Protein AF-0000000085086795 (afdb_homodimer)

Radius of gyration: 28.53 Å; Cα contacts (8 Å, |Δi|>4): 2303; chains: 2; bounding box: 74×78×72 Å

InterPro domains:
  IPR007863 Peptidase M16, C-terminal [PF05193] (248-424)
  IPR011249 Metalloenzyme, LuxS/M16 peptidase-like [SSF63411] (57-263)
  IPR011249 Metalloenzyme, LuxS/M16 peptidase-like [SSF63411] (308-494)
  IPR011765 Peptidase M16, N-terminal [PF00675] (68-210)
  IPR050361 Mitochondrial Processing Peptidase/Ubiquinol-cytochrome c Reductase Complex [PTHR11851] (50-490)

Secondary structure (DSSP, 8-state):
----------------------------TTS-----------TT--EEEEE--SS--EEEEEE--SS-SEEEEEEEES-SGGG-TTS-TTHHHHHHHHTTS-BSSS--SHHHHHHHHHHTT-EEEEEE-SS-EEEEEEEEGGGHHHHHHHHHHHHHSB--SHHHHHHHHHHHHHHHHHHHH-S--HHHHHHHHHHHHHTTSGGGS-SSPPHHHHHTTTSHHHHHHHHHHHHHHHHHHTTSS--EEEEESS-HHHHHHHHHHHTHHHHS-TT----S-----PPP----EEEEE----EEEEETTEEEEEEEEEEEEE---TT-TTHHHHHHHHHHH-EEESGGGGSBT-STTSHHHHHHHHTGGGTEEEEEEEEEE-SS-EEEEEEEEE-GGGHHHHHHHHHHHHHHHHTT-S-HHHHHHHHHHHHHHHHHHTTSHHHHHHHHHHHHHHHSSPPPHHHHHHHHHT--HHHHHHHHHHHHHHS--EEEEES--SS--TTHHHHHHHHHHH---SSS--EEEETTEEEE-/----------------------------TTS-----------TT--EEEEE--SS--EEEEEE--SS-SEEEEEEEES-SGGG-TTS-TTHHHHHHHHTTS-BSSS--SHHHHHHHHHHTT-EEEEEE-SS-EEEEEEEEGGGHHHHHHHHHHHHHSB--SHHHHHHHHHHHHHHHHHHHH-S--HHHHHHHHHHHHTTTSGGGS-SSPPHHHHHTTTSHHHHHHHHHHHHHHHHHHTTSS--EEEEESS-HHHHHHHHHHHTHHHHS-TT----------PPP----EEEEE----EEEEETTEEEEEEEEEEEEE---TT-TTHHHHHHHHHHH-EEESGGGGSBT--TTSHHHHHHHHTGGGTEEEEEEEEEE-SS-EEEEEEEEE-GGGHHHHHHHHHHHHHHHHTT-S-HHHHHHHHHHHHHHHHHHTTSHHHHHHHHHHHHHHHSSPPPHHHHHHHHHT--HHHHHHHHHHHHHHS--EEEEES--SS--TTHHHHHHHHHHH---SSS--EEEETTEEEE-

Foldseek 3Di:
DAAPDDDPPPPDPPDDDDDDDDPPPDPDPDPPDPPLPQPPPPQQDWDWDWDDDPQGIAIEIEGAHNDDQKKKKKKKFQFALQLQLVFDFALLLLLQLLFCAAFDPDRRGSVSSVVLQVVFVKDWGWDHALTMIMTMMMGGNVCLLVVLLSNLRRQFTRDLDLVSLVSSLVVLLVRVVVNLQDLDGVVVQVLQLQCQFQPSHRSNGHNHDDPVLSVVCPDSVSSVVSSVSNLVSSLLTGRLDHMYMYMYNDDPVSNVVSCVVNVVSNVQGPSGRRDNDDNPDDAGDTDGGEAEDADAFNQNPDPNDRAGKKKKKKKFKADAPPDLLVLVLQLLQLQQAKDFPVVPPDPPRCCQHQHNLQCVVCVVVFWGIKHWDKDHHQRIIMTIMMTMGHQACRLVVLLVRLVVLVCLLVLVDDPVSSQVSLVVSLVVVVVQCVDSNSVRVQQSVCCVRVVGRDDPVVSNVSNNPDDSNSRNVRSCCGLAPTQMHMYMGYDHDDDCPCVSVQSSCCSHVVDGSDPWDWGDGDPDTDID/DADPDDDDDPPDPDDDDPDDDDPPPDPDPDPPDPPLVQPPPPQQDWDWDWDQDPQGIAIEIEGAHNDDQKKKKKKKFQFALQLQLVFDFALLLLLQLLFQAAFDPDRRGSVSSVVLQVVFVKDWGWDHALTMIMTMMMGGNVCLLVVLLSNLRRQFTRDLDLVSLVSSLVVLLVRVVVLLQDLDGVVVQVLQLQCQFQPSHRSNGHNHDDPVLSVVCPDSVSSVVSSVSNLVSSLLTGSLDHMYMYMYNDDPVSNVVSCVVNVVSNVQGPSGRRDNDDNPDDAGDTDHGEAEDADAFRQNPDPNDRAGKKKKKKKFKADAPPDLLVLVLQLLQLQQAKDFPVVPPDPPRCCQHQHNLQCVVCVVPFWGIKHWDKDHHQRIIMTIMMTMGHQACRLVVLLVRLVVLVCLLVLVDDPVSSQVSLVVSLVVVVVQCVDSNSVRVQQSVCCVRVVGRDDPVVSNVSNNPDDSNSRSVRSCCGLAPTQMHMYMGYDHDDDCPCVSVQSSCCSHVVDGSDPWDWGDGDPDTDID

Sequence (1056 aa):
MAMRRLFGVRGLSVFHRTGHQAALRDALAGFEQLNFTLKTPDPFNVEKRTLSSKATDVNLYSRSALHGNYCTIAIILAAGARHTVDIPNGVTHLDEKMAFGATLDSFRSRTQVREFLEMNGGICDCQTDQEATIFALSIKRDALKEGVQLLMETIFRPDVNLETLSDALQNVDNDLKYLKYELIRDKEILDLACQAGFRGNTIGLQRMMPEESVSKCTNAENIQIWGEHLLAHRKGSYLQSPPSYVGIGVTPDELENAVKNSIHVMENPTWGESTKEERKKYLSQWTGGFVHQNEEAVNSFSIGEEISESYFCMSWEAPSYNSKERATAHVLRALLGGGRSFESGGAGKGLTTILYRVLGSLVGQNFSAFKAFYREFEDSGIFGIYGMCQKENIKQGYQTCINVMKQLENGNFTEGQLVTAINQWTMSNMRHLEVKAQMMEDFAREALVYGHPQRPEEFYQEIAAVTKKDISTLAAKMINSSIPAISILGESSGDDSDLHQKVCMAQFNNQPLIGKQYVRIGDKVYEYMAMRRLFGVRGLSVFHRTGHQAALRDALAGFEQLNFTLKTPDPFNVEKRTLSSKATDVNLYSRSALHGNYCTIAIILAAGARHTVDIPNGVTHLDEKMAFGATLDSFRSRTQVREFLEMNGGICDCQTDQEATIFALSIKRDALKEGVQLLMETIFRPDVNLETLSDALQNVDNDLKYLKYELIRDKEILDLACQAGFRGNTIGLQRMMPEESVSKCTNAENIQIWGEHLLAHRKGSYLQSPPSYVGIGVTPDELENAVKNSIHVMENPTWGESTKEERKKYLSQWTGGFVHQNEEAVNSFSIGEEISESYFCMSWEAPSYNSKERATAHVLRALLGGGRSFESGGAGKGLTTILYRVLGSLVGQNFSAFKAFYREFEDSGIFGIYGMCQKENIKQGYQTCINVMKQLENGNFTEGQLVTAINQWTMSNMRHLEVKAQMMEDFAREALVYGHPQRPEEFYQEIAAVTKKDISTLAAKMINSSIPAISILGESSGDDSDLHQKVCMAQFNNQPLIGKQYVRIGDKVYEY

Organism: Oikopleura dioica (NCBI:txid34765)

pLDDT: mean 82.08, std 21.21, range [16.22, 98.44]

Structure (mmCIF, N/CA/C/O backbone):
data_AF-0000000085086795-model_v1
#
loop_
_entity.id
_entity.type
_entity.pdbx_description
1 polymer 'Uncharacterized protein'
#
loop_
_atom_site.group_PDB
_atom_site.id
_atom_site.type_symbol
_atom_site.label_atom_id
_atom_site.label_alt_id
_atom_site.label_comp_id
_atom_site.label_asym_id
_atom_site.label_entity_id
_atom_site.label_seq_id
_atom_site.pdbx_PDB_ins_code
_atom_site.Cartn_x
_atom_site.Cartn_y
_atom_site.Cartn_z
_atom_site.occupancy
_atom_site.B_iso_or_equiv
_atom_site.auth_seq_id
_atom_site.auth_comp_id
_atom_site.auth_asym_id
_atom_site.auth_atom_id
_atom_site.pdbx_PDB_model_num
ATOM 1 N N . MET A 1 1 ? 1.059 16.656 -3.75 1 16.78 1 MET A N 1
ATOM 2 C CA . MET A 1 1 ? 0.414 16.875 -2.459 1 16.78 1 MET A CA 1
ATOM 3 C C . MET A 1 1 ? -0.639 15.805 -2.186 1 16.78 1 MET A C 1
ATOM 5 O O . MET A 1 1 ? -1.396 15.906 -1.219 1 16.78 1 MET A O 1
ATOM 9 N N . ALA A 1 2 ? -0.798 14.992 -3.07 1 16.27 2 ALA A N 1
ATOM 10 C CA . ALA A 1 2 ? -1.736 14.266 -3.924 1 16.27 2 ALA A CA 1
ATOM 11 C C . ALA A 1 2 ? -2.229 12.992 -3.24 1 16.27 2 ALA A C 1
ATOM 13 O O . ALA A 1 2 ? -1.581 12.484 -2.322 1 16.27 2 ALA A O 1
ATOM 14 N N . MET A 1 3 ? -3.289 12.391 -3.76 1 16.56 3 MET A N 1
ATOM 15 C CA . MET A 1 3 ? -4.426 11.547 -3.398 1 16.56 3 MET A CA 1
ATOM 16 C C . MET A 1 3 ? -3.955 10.164 -2.949 1 16.56 3 MET A C 1
ATOM 18 O O . MET A 1 3 ? -3.414 9.398 -3.746 1 16.56 3 MET A O 1
ATOM 22 N N . ARG A 1 4 ? -3.641 10.086 -1.566 1 19.94 4 ARG A N 1
ATOM 23 C CA . ARG A 1 4 ? -3.275 9.078 -0.579 1 19.94 4 ARG A CA 1
ATOM 24 C C . ARG A 1 4 ? -4.262 7.914 -0.595 1 19.94 4 ARG A C 1
ATOM 26 O O . ARG A 1 4 ? -5.25 7.922 0.143 1 19.94 4 ARG A O 1
ATOM 33 N N . ARG A 1 5 ? -4.684 7.574 -1.833 1 18.34 5 ARG A N 1
ATOM 34 C CA . ARG A 1 5 ? -5.891 6.789 -2.068 1 18.34 5 ARG A CA 1
ATOM 35 C C . ARG A 1 5 ? -5.906 5.535 -1.2 1 18.34 5 ARG A C 1
ATOM 37 O O . ARG A 1 5 ? -4.852 5.051 -0.78 1 18.34 5 ARG A O 1
ATOM 44 N N . LEU A 1 6 ? -7.082 5.133 -0.782 1 18.72 6 LEU A N 1
ATOM 45 C CA . LEU A 1 6 ? -7.844 4.324 0.161 1 18.72 6 LEU A CA 1
ATOM 46 C C . LEU A 1 6 ? -7.457 2.852 0.052 1 18.72 6 LEU A C 1
ATOM 48 O O . LEU A 1 6 ? -7.359 2.154 1.063 1 18.72 6 LEU A O 1
ATOM 52 N N . PHE A 1 7 ? -7.539 2.395 -1.228 1 20.47 7 PHE A N 1
ATOM 53 C CA . PHE A 1 7 ? -8.039 1.026 -1.24 1 20.47 7 PHE A CA 1
ATOM 54 C C . PHE A 1 7 ? -6.957 0.044 -0.817 1 20.47 7 PHE A C 1
ATOM 56 O O . PHE A 1 7 ? -5.898 -0.026 -1.444 1 20.47 7 PHE A O 1
ATOM 63 N N . GLY A 1 8 ? -6.871 -0.221 0.502 1 22.81 8 GLY A N 1
ATOM 64 C CA . GLY A 1 8 ? -6.016 -1.004 1.381 1 22.81 8 GLY A CA 1
ATOM 65 C C . GLY A 1 8 ? -5.805 -2.426 0.895 1 22.81 8 GLY A C 1
ATOM 66 O O . GLY A 1 8 ? -4.922 -3.129 1.388 1 22.81 8 GLY A O 1
ATOM 67 N N . VAL A 1 9 ? -6.629 -3.133 0.132 1 19.42 9 VAL A N 1
ATOM 68 C CA . VAL A 1 9 ? -6.461 -4.523 0.541 1 19.42 9 VAL A CA 1
ATOM 69 C C . VAL A 1 9 ? -5.113 -5.047 0.05 1 19.42 9 VAL A C 1
ATOM 71 O O . VAL A 1 9 ? -4.863 -5.098 -1.156 1 19.42 9 VAL A O 1
ATOM 74 N N . ARG A 1 10 ? -4.043 -4.852 0.816 1 24.36 10 ARG A N 1
ATOM 75 C CA . ARG A 1 10 ? -2.664 -5.301 0.655 1 24.36 10 ARG A CA 1
ATOM 76 C C . ARG A 1 10 ? -2.598 -6.816 0.488 1 24.36 10 ARG A C 1
ATOM 78 O O . ARG A 1 10 ? -2.922 -7.562 1.414 1 24.36 10 ARG A O 1
ATOM 85 N N . GLY A 1 11 ? -2.943 -7.277 -0.699 1 21.34 11 GLY A N 1
ATOM 86 C CA . GLY A 1 11 ? -2.811 -8.727 -0.8 1 21.34 11 GLY A CA 1
ATOM 87 C C . GLY A 1 11 ? -1.394 -9.211 -0.564 1 21.34 11 GLY A C 1
ATOM 88 O O . GLY A 1 11 ? -0.441 -8.438 -0.666 1 21.34 11 GLY A O 1
ATOM 89 N N . LEU A 1 12 ? -1.214 -10.383 0.041 1 20.03 12 LEU A N 1
ATOM 90 C CA . LEU A 1 12 ? -0.124 -11.203 0.567 1 20.03 12 LEU A CA 1
ATOM 91 C C . LEU A 1 12 ? 0.926 -11.461 -0.507 1 20.03 12 LEU A C 1
ATOM 93 O O . LEU A 1 12 ? 0.637 -12.109 -1.519 1 20.03 12 LEU A O 1
ATOM 97 N N . SER A 1 13 ? 1.718 -10.531 -0.945 1 20.77 13 SER A N 1
ATOM 98 C CA . SER A 1 13 ? 2.676 -10.852 -1.998 1 20.77 13 SER A CA 1
ATOM 99 C C . SER A 1 13 ? 3.789 -11.75 -1.478 1 20.77 13 SER A C 1
ATOM 101 O O . SER A 1 13 ? 4.605 -11.328 -0.657 1 20.77 13 SER A O 1
ATOM 103 N N . VAL A 1 14 ? 3.605 -13.117 -1.169 1 21.59 14 VAL A N 1
ATOM 104 C CA . VAL A 1 14 ? 4.496 -14.055 -0.499 1 21.59 14 VAL A CA 1
ATOM 105 C C . VAL A 1 14 ? 5.629 -14.461 -1.442 1 21.59 14 VAL A C 1
ATOM 107 O O . VAL A 1 14 ? 5.406 -15.18 -2.418 1 21.59 14 VAL A O 1
ATOM 110 N N . PHE A 1 15 ? 6.387 -13.781 -2.104 1 19.27 15 PHE A N 1
ATOM 111 C CA . PHE A 1 15 ? 7.164 -14.633 -2.992 1 19.27 15 PHE A CA 1
ATOM 112 C C . PHE A 1 15 ? 8.094 -15.539 -2.195 1 19.27 15 PHE A C 1
ATOM 114 O O . PHE A 1 15 ? 8.422 -15.242 -1.042 1 19.27 15 PHE A O 1
ATOM 121 N N . HIS A 1 16 ? 8.906 -16.484 -2.938 1 19.11 16 HIS A N 1
ATOM 122 C CA . HIS A 1 16 ? 9.375 -17.859 -3.018 1 19.11 16 HIS A CA 1
ATOM 123 C C . HIS A 1 16 ? 10.781 -18 -2.439 1 19.11 16 HIS A C 1
ATOM 125 O O . HIS A 1 16 ? 11.695 -17.281 -2.84 1 19.11 16 HIS A O 1
ATOM 131 N N . ARG A 1 17 ? 10.93 -18.734 -1.188 1 20.3 17 ARG A N 1
ATOM 132 C CA . ARG A 1 17 ? 11.938 -19.156 -0.226 1 20.3 17 ARG A CA 1
ATOM 133 C C . ARG A 1 17 ? 12.844 -20.219 -0.822 1 20.3 17 ARG A C 1
ATOM 135 O O . ARG A 1 17 ? 12.375 -21.281 -1.233 1 20.3 17 ARG A O 1
ATOM 142 N N . THR A 1 18 ? 14.117 -19.828 -1.396 1 19.28 18 THR A N 1
ATOM 143 C CA . THR A 1 18 ? 15.062 -20.812 -1.893 1 19.28 18 THR A CA 1
ATOM 144 C C . THR A 1 18 ? 15.836 -21.453 -0.741 1 19.28 18 THR A C 1
ATOM 146 O O . THR A 1 18 ? 16.344 -20.75 0.133 1 19.28 18 THR A O 1
ATOM 149 N N . GLY A 1 19 ? 15.789 -22.766 -0.306 1 19.89 19 GLY A N 1
ATOM 150 C CA . GLY A 1 19 ? 16.078 -23.641 0.822 1 19.89 19 GLY A CA 1
ATOM 151 C C . GLY A 1 19 ? 17.531 -24.047 0.898 1 19.89 19 GLY A C 1
ATOM 152 O O . GLY A 1 19 ? 17.922 -24.828 1.777 1 19.89 19 GLY A O 1
ATOM 153 N N . HIS A 1 20 ? 18.703 -23.641 0.379 1 18.34 20 HIS A N 1
ATOM 154 C CA . HIS A 1 20 ? 19.719 -24.672 0.502 1 18.34 20 HIS A CA 1
ATOM 155 C C . HIS A 1 20 ? 20.344 -24.672 1.892 1 18.34 20 HIS A C 1
ATOM 157 O O . HIS A 1 20 ? 20.484 -23.625 2.516 1 18.34 20 HIS A O 1
ATOM 163 N N . GLN A 1 21 ? 20.656 -25.844 2.562 1 19.72 21 GLN A N 1
ATOM 164 C CA . GLN A 1 21 ? 21 -26.391 3.873 1 19.72 21 GLN A CA 1
ATOM 165 C C . GLN A 1 21 ? 22.469 -26.141 4.203 1 19.72 21 GLN A C 1
ATOM 167 O O . GLN A 1 21 ? 23.203 -27.047 4.594 1 19.72 21 GLN A O 1
ATOM 172 N N . ALA A 1 22 ? 23.359 -25.25 3.744 1 20.11 22 ALA A N 1
ATOM 173 C CA . ALA A 1 22 ? 24.75 -25.547 4.121 1 20.11 22 ALA A CA 1
ATOM 174 C C . ALA A 1 22 ? 24.984 -25.266 5.598 1 20.11 22 ALA A C 1
ATOM 176 O O . ALA A 1 22 ? 24.516 -24.25 6.121 1 20.11 22 ALA A O 1
ATOM 177 N N . ALA A 1 23 ? 25.391 -26.188 6.469 1 20.33 23 ALA A N 1
ATOM 178 C CA . ALA A 1 23 ? 25.688 -26.391 7.887 1 20.33 23 ALA A CA 1
ATOM 179 C C . ALA A 1 23 ? 26.828 -25.484 8.336 1 20.33 23 ALA A C 1
ATOM 181 O O . ALA A 1 23 ? 28 -25.828 8.188 1 20.33 23 ALA A O 1
ATOM 182 N N . LEU A 1 24 ? 27.031 -24.172 7.93 1 19.61 24 LEU A N 1
ATOM 183 C CA . LEU A 1 24 ? 28.312 -23.562 8.305 1 19.61 24 LEU A CA 1
ATOM 184 C C . LEU A 1 24 ? 28.375 -23.312 9.805 1 19.61 24 LEU A C 1
ATOM 186 O O . LEU A 1 24 ? 27.609 -22.5 10.336 1 19.61 24 LEU A O 1
ATOM 190 N N . ARG A 1 25 ? 28.938 -24.188 10.734 1 19.75 25 ARG A N 1
ATOM 191 C CA . ARG A 1 25 ? 29.141 -24.312 12.18 1 19.75 25 ARG A CA 1
ATOM 192 C C . ARG A 1 25 ? 29.969 -23.156 12.727 1 19.75 25 ARG A C 1
ATOM 194 O O . ARG A 1 25 ? 30.031 -22.953 13.938 1 19.75 25 ARG A O 1
ATOM 201 N N . ASP A 1 26 ? 30.984 -22.641 12.07 1 20.92 26 ASP A N 1
ATOM 202 C CA . ASP A 1 26 ? 31.969 -21.969 12.914 1 20.92 26 ASP A CA 1
ATOM 203 C C . ASP A 1 26 ? 31.438 -20.625 13.391 1 20.92 26 ASP A C 1
ATOM 205 O O . ASP A 1 26 ? 31.062 -19.781 12.586 1 20.92 26 ASP A O 1
ATOM 209 N N . ALA A 1 27 ? 30.953 -20.453 14.664 1 22.91 27 ALA A N 1
ATOM 210 C CA . ALA A 1 27 ? 30.406 -19.375 15.477 1 22.91 27 ALA A CA 1
ATOM 211 C C . ALA A 1 27 ? 31.328 -18.172 15.508 1 22.91 27 ALA A C 1
ATOM 213 O O . ALA A 1 27 ? 32.438 -18.234 16.062 1 22.91 27 ALA A O 1
ATOM 214 N N . LEU A 1 28 ? 31.516 -17.422 14.477 1 22.17 28 LEU A N 1
ATOM 215 C CA . LEU A 1 28 ? 32.375 -16.266 14.641 1 22.17 28 LEU A CA 1
ATOM 216 C C . LEU A 1 28 ? 31.953 -15.422 15.828 1 22.17 28 LEU A C 1
ATOM 218 O O . LEU A 1 28 ? 30.75 -15.172 16.016 1 22.17 28 LEU A O 1
ATOM 222 N N . ALA A 1 29 ? 32.75 -15.023 16.922 1 22.98 29 ALA A N 1
ATOM 223 C CA . ALA A 1 29 ? 32.812 -14.43 18.25 1 22.98 29 ALA A CA 1
ATOM 224 C C . ALA A 1 29 ? 32.062 -13.094 18.281 1 22.98 29 ALA A C 1
ATOM 226 O O . ALA A 1 29 ? 31.406 -12.766 19.266 1 22.98 29 ALA A O 1
ATOM 227 N N . GLY A 1 30 ? 32.406 -12.164 17.484 1 24.42 30 GLY A N 1
ATOM 228 C CA . GLY A 1 30 ? 32.219 -10.781 17.891 1 24.42 30 GLY A CA 1
ATOM 229 C C . GLY A 1 30 ? 30.766 -10.328 17.766 1 24.42 30 GLY A C 1
ATOM 230 O O . GLY A 1 30 ? 30.484 -9.133 17.797 1 24.42 30 GLY A O 1
ATOM 231 N N . PHE A 1 31 ? 29.953 -11.125 17.141 1 25.8 31 PHE A N 1
ATOM 232 C CA . PHE A 1 31 ? 28.625 -10.539 16.984 1 25.8 31 PHE A CA 1
ATOM 233 C C . PHE A 1 31 ? 27.906 -10.461 18.328 1 25.8 31 PHE A C 1
ATOM 235 O O . PHE A 1 31 ? 27.766 -11.477 19.016 1 25.8 31 PHE A O 1
ATOM 242 N N . GLU A 1 32 ? 28.125 -9.328 19 1 27.86 32 GLU A N 1
ATOM 243 C CA . GLU A 1 32 ? 27.406 -9.078 20.25 1 27.86 32 GLU A CA 1
ATOM 244 C C . GLU A 1 32 ? 26.031 -9.75 20.234 1 27.86 32 GLU A C 1
ATOM 246 O O . GLU A 1 32 ? 25.391 -9.836 19.188 1 27.86 32 GLU A O 1
ATOM 251 N N . GLN A 1 33 ? 25.875 -10.617 21.172 1 27.34 33 GLN A N 1
ATOM 252 C CA . GLN A 1 33 ? 24.672 -11.336 21.547 1 27.34 33 GLN A CA 1
ATOM 253 C C . GLN A 1 33 ? 23.453 -10.422 21.484 1 27.34 33 GLN A C 1
ATOM 255 O O . GLN A 1 33 ? 23.406 -9.383 22.141 1 27.34 33 GLN A O 1
ATOM 260 N N . LEU A 1 34 ? 22.859 -10.336 20.422 1 27.52 34 LEU A N 1
ATOM 261 C CA . LEU A 1 34 ? 21.547 -9.711 20.422 1 27.52 34 LEU A CA 1
ATOM 262 C C . LEU A 1 34 ? 20.734 -10.133 21.641 1 27.52 34 LEU A C 1
ATOM 264 O O . LEU A 1 34 ? 20.422 -11.312 21.812 1 27.52 34 LEU A O 1
ATOM 268 N N . ASN A 1 35 ? 21.109 -9.594 22.797 1 26.56 35 ASN A N 1
ATOM 269 C CA . ASN A 1 35 ? 20.406 -9.789 24.062 1 26.56 35 ASN A CA 1
ATOM 270 C C . ASN A 1 35 ? 18.906 -9.617 23.906 1 26.56 35 ASN A C 1
ATOM 272 O O . ASN A 1 35 ? 18.438 -8.523 23.594 1 26.56 35 ASN A O 1
ATOM 276 N N . PHE A 1 36 ? 18.266 -10.594 23.562 1 27.52 36 PHE A N 1
ATOM 277 C CA . PHE A 1 36 ? 16.812 -10.641 23.531 1 27.52 36 PHE A CA 1
ATOM 278 C C . PHE A 1 36 ? 16.234 -10.617 24.938 1 27.52 36 PHE A C 1
ATOM 280 O O . PHE A 1 36 ? 16.297 -11.617 25.656 1 27.52 36 PHE A O 1
ATOM 287 N N . THR A 1 37 ? 16.453 -9.68 25.766 1 28.39 37 THR A N 1
ATOM 288 C CA . THR A 1 37 ? 15.781 -9.633 27.047 1 28.39 37 THR A CA 1
ATOM 289 C C . THR A 1 37 ? 14.266 -9.719 26.859 1 28.39 37 THR A C 1
ATOM 291 O O . THR A 1 37 ? 13.664 -8.883 26.188 1 28.39 37 THR A O 1
ATOM 294 N N . LEU A 1 38 ? 13.562 -10.836 27.141 1 28.94 38 LEU A N 1
ATOM 295 C CA . LEU A 1 38 ? 12.234 -11.375 26.859 1 28.94 38 LEU A CA 1
ATOM 296 C C . LEU A 1 38 ? 11.195 -10.766 27.797 1 28.94 38 LEU A C 1
ATOM 298 O O . LEU A 1 38 ? 10.789 -11.391 28.781 1 28.94 38 LEU A O 1
ATOM 302 N N . LYS A 1 39 ? 11.25 -9.82 28.688 1 31.8 39 LYS A N 1
ATOM 303 C CA . LYS A 1 39 ? 10.031 -9.469 29.406 1 31.8 39 LYS A CA 1
ATOM 304 C C . LYS A 1 39 ? 8.945 -8.992 28.438 1 31.8 39 LYS A C 1
ATOM 306 O O . LYS A 1 39 ? 9.172 -8.086 27.641 1 31.8 39 LYS A O 1
ATOM 311 N N . THR A 1 40 ? 7.863 -9.766 28.172 1 37.75 40 THR A N 1
ATOM 312 C CA . THR A 1 40 ? 6.844 -9.422 27.188 1 37.75 40 THR A CA 1
ATOM 313 C C . THR A 1 40 ? 6.09 -8.164 27.609 1 37.75 40 THR A C 1
ATOM 315 O O . THR A 1 40 ? 5.316 -8.188 28.578 1 37.75 40 THR A O 1
ATOM 318 N N . PRO A 1 41 ? 6.496 -7.082 27.734 1 42.31 41 PRO A N 1
ATOM 319 C CA . PRO A 1 41 ? 5.754 -5.879 28.125 1 42.31 41 PRO A CA 1
ATOM 320 C C . PRO A 1 41 ? 4.426 -5.734 27.391 1 42.31 41 PRO A C 1
ATOM 322 O O . PRO A 1 41 ? 4.246 -6.32 26.312 1 42.31 41 PRO A O 1
ATOM 325 N N . ASP A 1 42 ? 3.395 -5.422 28.203 1 52.41 42 ASP A N 1
ATOM 326 C CA . ASP A 1 42 ? 2.145 -4.957 27.609 1 52.41 42 ASP A CA 1
ATOM 327 C C . ASP A 1 42 ? 2.402 -4.172 26.328 1 52.41 42 ASP A C 1
ATOM 329 O O . ASP A 1 42 ? 3.029 -3.111 26.359 1 52.41 42 ASP A O 1
ATOM 333 N N . PRO A 1 43 ? 2.211 -4.844 25.172 1 55.75 43 PRO A N 1
ATOM 334 C CA . PRO A 1 43 ? 2.648 -4.238 23.906 1 55.75 43 PRO A CA 1
ATOM 335 C C . PRO A 1 43 ? 2.041 -2.859 23.672 1 55.75 43 PRO A C 1
ATOM 337 O O . PRO A 1 43 ? 2.492 -2.123 22.797 1 55.75 43 PRO A O 1
ATOM 340 N N . PHE A 1 44 ? 1.032 -2.574 24.516 1 61.62 44 PHE A N 1
ATOM 341 C CA . PHE A 1 44 ? 0.423 -1.284 24.219 1 61.62 44 PHE A CA 1
ATOM 342 C C . PHE A 1 44 ? 0.692 -0.287 25.344 1 61.62 44 PHE A C 1
ATOM 344 O O . PHE A 1 44 ? 0.142 0.816 25.344 1 61.62 44 PHE A O 1
ATOM 351 N N . ASN A 1 45 ? 1.617 -0.683 26.188 1 73.75 45 ASN A N 1
ATOM 352 C CA . ASN A 1 45 ? 1.941 0.269 27.25 1 73.75 45 ASN A CA 1
ATOM 353 C C . ASN A 1 45 ? 2.854 1.382 26.734 1 73.75 45 ASN A C 1
ATOM 355 O O . ASN A 1 45 ? 3.961 1.116 26.266 1 73.75 45 ASN A O 1
ATOM 359 N N . VAL A 1 46 ? 2.275 2.59 26.703 1 83 46 VAL A N 1
ATOM 360 C CA . VAL A 1 46 ? 3.031 3.773 26.312 1 83 46 VAL A CA 1
ATOM 361 C C . VAL A 1 46 ? 3.424 4.574 27.547 1 83 46 VAL A C 1
ATOM 363 O O . VAL A 1 46 ? 2.582 4.859 28.406 1 83 46 VAL A O 1
ATOM 366 N N . GLU A 1 47 ? 4.691 4.82 27.75 1 88.81 47 GLU A N 1
ATOM 367 C CA . GLU A 1 47 ? 5.176 5.641 28.859 1 88.81 47 GLU A CA 1
ATOM 368 C C . GLU A 1 47 ? 5.363 7.094 28.422 1 88.81 47 GLU A C 1
ATOM 370 O O . GLU A 1 47 ? 5.918 7.363 27.359 1 88.81 47 GLU A O 1
ATOM 375 N N . LYS A 1 48 ? 4.859 7.973 29.266 1 91.94 48 LYS A N 1
ATOM 376 C CA . LYS A 1 48 ? 5 9.406 29.016 1 91.94 48 LYS A CA 1
ATOM 377 C C . LYS A 1 48 ? 6.035 10.023 29.953 1 91.94 48 LYS A C 1
ATOM 379 O O . LYS A 1 48 ? 6.066 9.711 31.141 1 91.94 48 LYS A O 1
ATOM 384 N N . ARG A 1 49 ? 6.879 10.867 29.359 1 93.75 49 ARG A N 1
ATOM 385 C CA . ARG A 1 49 ? 7.801 11.719 30.109 1 93.75 49 ARG A CA 1
ATOM 386 C C . ARG A 1 49 ? 7.789 13.148 29.562 1 93.75 49 ARG A C 1
ATOM 388 O O . ARG A 1 49 ? 7.414 13.375 28.406 1 93.75 49 ARG A O 1
ATOM 395 N N . THR A 1 50 ? 8.055 14.07 30.469 1 93.5 50 THR A N 1
ATOM 396 C CA . THR A 1 50 ? 8.148 15.461 30.047 1 93.5 50 THR A CA 1
ATOM 397 C C . THR A 1 50 ? 9.523 16.031 30.359 1 93.5 50 THR A C 1
ATOM 399 O O . THR A 1 50 ? 10.047 15.844 31.469 1 93.5 50 THR A O 1
ATOM 402 N N . LEU A 1 51 ? 10.07 16.641 29.344 1 93.81 51 LEU A N 1
ATOM 403 C CA . LEU A 1 51 ? 11.367 17.312 29.5 1 93.81 51 LEU A CA 1
ATOM 404 C C . LEU A 1 51 ? 11.219 18.812 29.344 1 93.81 51 LEU A C 1
ATOM 406 O O . LEU A 1 51 ? 10.477 19.281 28.469 1 93.81 51 LEU A O 1
ATOM 410 N N . SER A 1 52 ? 11.883 19.5 30.172 1 90.75 52 SER A N 1
ATOM 411 C CA . SER A 1 52 ? 11.852 20.953 30.062 1 90.75 52 SER A CA 1
ATOM 412 C C . SER A 1 52 ? 13.039 21.484 29.266 1 90.75 52 SER A C 1
ATOM 414 O O . SER A 1 52 ? 14.148 20.969 29.375 1 90.75 52 SER A O 1
ATOM 416 N N . SER A 1 53 ? 12.75 22.453 28.438 1 87.06 53 SER A N 1
ATOM 417 C CA . SER A 1 53 ? 13.789 23.141 27.688 1 87.06 53 SER A CA 1
ATOM 418 C C . SER A 1 53 ? 13.586 24.656 27.734 1 87.06 53 SER A C 1
ATOM 420 O O . SER A 1 53 ? 12.547 25.141 28.203 1 87.06 53 SER A O 1
ATOM 422 N N . LYS A 1 54 ? 14.609 25.438 27.234 1 84.44 54 LYS A N 1
ATOM 423 C CA . LYS A 1 54 ? 14.523 26.891 27.188 1 84.44 54 LYS A CA 1
ATOM 424 C C . LYS A 1 54 ? 13.43 27.344 26.219 1 84.44 54 LYS A C 1
ATOM 426 O O . LYS A 1 54 ? 12.82 28.391 26.422 1 84.44 54 LYS A O 1
ATOM 431 N N . ALA A 1 55 ? 13.219 26.641 25.25 1 83.38 55 ALA A N 1
ATOM 432 C CA . ALA A 1 55 ? 12.242 27.016 24.234 1 83.38 55 ALA A CA 1
ATOM 433 C C . ALA A 1 55 ? 10.828 26.641 24.672 1 83.38 55 ALA A C 1
ATOM 435 O O . ALA A 1 55 ? 9.922 27.484 24.672 1 83.38 55 ALA A O 1
ATOM 436 N N . THR A 1 56 ? 10.586 25.375 25.016 1 86.38 56 THR A N 1
ATOM 437 C CA . THR A 1 56 ? 9.305 24.844 25.453 1 86.38 56 THR A CA 1
ATOM 438 C C . THR A 1 56 ? 9.477 23.453 26.078 1 86.38 56 THR A C 1
ATOM 440 O O . THR A 1 56 ? 10.555 22.859 25.984 1 86.38 56 THR A O 1
ATOM 443 N N . ASP A 1 57 ? 8.453 23.078 26.781 1 91.44 57 ASP A N 1
ATOM 444 C CA . ASP A 1 57 ? 8.438 21.703 27.25 1 91.44 57 ASP A CA 1
ATOM 445 C C . ASP A 1 57 ? 8.312 20.734 26.062 1 91.44 57 ASP A C 1
ATOM 447 O O . ASP A 1 57 ? 7.824 21.109 25 1 91.44 57 ASP A O 1
ATOM 451 N N . VAL A 1 58 ? 8.844 19.578 26.297 1 93.62 58 VAL A N 1
ATOM 452 C CA . VAL A 1 58 ? 8.742 18.516 25.297 1 93.62 58 VAL A CA 1
ATOM 453 C C . VAL A 1 58 ? 8.109 17.266 25.922 1 93.62 58 VAL A C 1
ATOM 455 O O . VAL A 1 58 ? 8.477 16.875 27.031 1 93.62 58 VAL A O 1
ATOM 458 N N . ASN A 1 59 ? 7.105 16.75 25.266 1 95.06 59 ASN A N 1
ATOM 459 C CA . ASN A 1 59 ? 6.484 15.5 25.719 1 95.06 59 ASN A CA 1
ATOM 460 C C . ASN A 1 59 ? 7.074 14.297 24.984 1 95.06 59 ASN A C 1
ATOM 462 O O . ASN A 1 59 ? 7.172 14.289 23.766 1 95.06 59 ASN A O 1
ATOM 466 N N . LEU A 1 60 ? 7.465 13.25 25.781 1 96.12 60 LEU A N 1
ATOM 467 C CA . LEU A 1 60 ? 8.031 12.031 25.219 1 96.12 60 LEU A CA 1
ATOM 468 C C . LEU A 1 60 ? 7.098 10.844 25.438 1 96.12 60 LEU A C 1
ATOM 470 O O . LEU A 1 60 ? 6.625 10.625 26.562 1 96.12 60 LEU A O 1
ATOM 474 N N . TYR A 1 61 ? 6.797 10.203 24.422 1 94.44 61 TYR A N 1
ATOM 475 C CA . TYR A 1 61 ? 6.012 8.977 24.484 1 94.44 61 TYR A CA 1
ATOM 476 C C . TYR A 1 61 ? 6.785 7.805 23.891 1 94.44 61 TYR A C 1
ATOM 478 O O . TYR A 1 61 ? 7.23 7.863 22.75 1 94.44 61 TYR A O 1
ATOM 486 N N . SER A 1 62 ? 6.973 6.746 24.641 1 92.69 62 SER A N 1
ATOM 487 C CA . SER A 1 62 ? 7.758 5.613 24.156 1 92.69 62 SER A CA 1
ATOM 488 C C . SER A 1 62 ? 7.031 4.293 24.406 1 92.69 62 SER A C 1
ATOM 490 O O . SER A 1 62 ? 6.395 4.113 25.438 1 92.69 62 SER A O 1
ATOM 492 N N . ARG A 1 63 ? 7.117 3.525 23.406 1 88.44 63 ARG A N 1
ATOM 493 C CA . ARG A 1 63 ? 6.684 2.137 23.531 1 88.44 63 ARG A CA 1
ATOM 494 C C . ARG A 1 63 ? 7.816 1.178 23.172 1 88.44 63 ARG A C 1
ATOM 496 O O . ARG A 1 63 ? 8.328 1.208 22.062 1 88.44 63 ARG A O 1
ATOM 503 N N . SER A 1 64 ? 8.078 0.374 24.172 1 80.06 64 SER A N 1
ATOM 504 C CA . SER A 1 64 ? 9.156 -0.581 23.938 1 80.06 64 SER A CA 1
ATOM 505 C C . SER A 1 64 ? 8.672 -1.766 23.109 1 80.06 64 SER A C 1
ATOM 507 O O . SER A 1 64 ? 7.535 -2.215 23.266 1 80.06 64 SER A O 1
ATOM 509 N N . ALA A 1 65 ? 9.195 -1.8 21.812 1 64.81 65 ALA A N 1
ATOM 510 C CA . ALA A 1 65 ? 8.711 -2.85 20.922 1 64.81 65 ALA A CA 1
ATOM 511 C C . ALA A 1 65 ? 9.367 -4.188 21.234 1 64.81 65 ALA A C 1
ATOM 513 O O . ALA A 1 65 ? 10.477 -4.23 21.781 1 64.81 65 ALA A O 1
ATOM 514 N N . LEU A 1 66 ? 8.539 -5.289 20.938 1 58 66 LEU A N 1
ATOM 515 C CA . LEU A 1 66 ? 8.891 -6.668 21.266 1 58 66 LEU A CA 1
ATOM 516 C C . LEU A 1 66 ? 9.961 -7.195 20.312 1 58 66 LEU A C 1
ATOM 518 O O . LEU A 1 66 ? 10.812 -7.992 20.719 1 58 66 LEU A O 1
ATOM 522 N N . HIS A 1 67 ? 9.812 -6.691 19 1 63.31 67 HIS A N 1
ATOM 523 C CA . HIS A 1 67 ? 10.688 -7.406 18.078 1 63.31 67 HIS A CA 1
ATOM 524 C C . HIS A 1 67 ? 11.344 -6.445 17.094 1 63.31 67 HIS A C 1
ATOM 526 O O . HIS A 1 67 ? 10.836 -5.352 16.844 1 63.31 67 HIS A O 1
ATOM 532 N N . GLY A 1 68 ? 12.531 -6.75 16.812 1 68.25 68 GLY A N 1
ATOM 533 C CA . GLY A 1 68 ? 13.242 -6.102 15.734 1 68.25 68 GLY A CA 1
ATOM 534 C C . GLY A 1 68 ? 14.273 -5.098 16.219 1 68.25 68 GLY A C 1
ATOM 535 O O . GLY A 1 68 ? 14.188 -4.598 17.328 1 68.25 68 GLY A O 1
ATOM 536 N N . ASN A 1 69 ? 15.266 -4.941 15.414 1 80.31 69 ASN A N 1
ATOM 537 C CA . ASN A 1 69 ? 16.359 -4.031 15.734 1 80.31 69 ASN A CA 1
ATOM 538 C C . ASN A 1 69 ? 16.203 -2.691 15.023 1 80.31 69 ASN A C 1
ATOM 540 O O . ASN A 1 69 ? 17.172 -2.135 14.516 1 80.31 69 ASN A O 1
ATOM 544 N N . TYR A 1 70 ? 14.945 -2.268 14.844 1 88.25 70 TYR A N 1
ATOM 545 C CA . TYR A 1 70 ? 14.688 -0.938 14.297 1 88.25 70 TYR A CA 1
ATOM 546 C C . TYR A 1 70 ? 13.578 -0.238 15.07 1 88.25 70 TYR A C 1
ATOM 548 O O . TYR A 1 70 ? 12.836 -0.877 15.82 1 88.25 70 TYR A O 1
ATOM 556 N N . CYS A 1 71 ? 13.531 0.974 14.992 1 92.94 71 CYS A N 1
ATOM 557 C CA . CYS A 1 71 ? 12.523 1.775 15.672 1 92.94 71 CYS A CA 1
ATOM 558 C C . CYS A 1 71 ? 11.922 2.811 14.727 1 92.94 71 CYS A C 1
ATOM 560 O O . CYS A 1 71 ? 12.484 3.09 13.664 1 92.94 71 CYS A O 1
ATOM 562 N N . THR A 1 72 ? 10.773 3.234 15.016 1 94.25 72 THR A N 1
ATOM 563 C CA . THR A 1 72 ? 10.117 4.336 14.328 1 94.25 72 THR A CA 1
ATOM 564 C C . THR A 1 72 ? 9.844 5.492 15.289 1 94.25 72 THR A C 1
ATOM 566 O O . THR A 1 72 ? 9.195 5.309 16.328 1 94.25 72 THR A O 1
ATOM 569 N N . ILE A 1 73 ? 10.375 6.59 14.969 1 96.56 73 ILE A N 1
ATOM 570 C CA . ILE A 1 73 ? 10.234 7.766 15.82 1 96.56 73 ILE A CA 1
ATOM 571 C C . ILE A 1 73 ? 9.586 8.898 15.031 1 96.56 73 ILE A C 1
ATOM 573 O O . ILE A 1 73 ? 9.703 8.969 13.805 1 96.56 73 ILE A O 1
ATOM 577 N N . ALA A 1 74 ? 8.867 9.766 15.758 1 97.62 74 ALA A N 1
ATOM 578 C CA . ALA A 1 74 ? 8.234 10.906 15.102 1 97.62 74 ALA A CA 1
ATOM 579 C C . ALA A 1 74 ? 8.133 12.094 16.047 1 97.62 74 ALA A C 1
ATOM 581 O O . ALA A 1 74 ? 8.109 11.93 17.266 1 97.62 74 ALA A O 1
ATOM 582 N N . ILE A 1 75 ? 8.211 13.219 15.523 1 97.62 75 ILE A N 1
ATOM 583 C CA . ILE A 1 75 ? 7.852 14.461 16.203 1 97.62 75 ILE A CA 1
ATOM 584 C C . ILE A 1 75 ? 6.605 15.062 15.555 1 97.62 75 ILE A C 1
ATOM 586 O O . ILE A 1 75 ? 6.566 15.273 14.336 1 97.62 75 ILE A O 1
ATOM 590 N N . ILE A 1 76 ? 5.613 15.219 16.359 1 96.75 76 ILE A N 1
ATOM 591 C CA . ILE A 1 76 ? 4.375 15.797 15.859 1 96.75 76 ILE A CA 1
ATOM 592 C C . ILE A 1 76 ? 4.184 17.188 16.453 1 96.75 76 ILE A C 1
ATOM 594 O O . ILE A 1 76 ? 4.434 17.406 17.641 1 96.75 76 ILE A O 1
ATOM 598 N N . LEU A 1 77 ? 3.826 18.141 15.625 1 95.44 77 LEU A N 1
ATOM 599 C CA . LEU A 1 77 ? 3.598 19.531 15.984 1 95.44 77 LEU A CA 1
ATOM 600 C C . LEU A 1 77 ? 2.166 19.953 15.664 1 95.44 77 LEU A C 1
ATOM 602 O O . LEU A 1 77 ? 1.616 19.562 14.633 1 95.44 77 LEU A O 1
ATOM 606 N N . ALA A 1 78 ? 1.59 20.719 16.594 1 91.38 78 ALA A N 1
ATOM 607 C CA . ALA A 1 78 ? 0.279 21.297 16.312 1 91.38 78 ALA A CA 1
ATOM 608 C C . ALA A 1 78 ? 0.389 22.438 15.312 1 91.38 78 ALA A C 1
ATOM 610 O O . ALA A 1 78 ? 0.154 23.594 15.664 1 91.38 78 ALA A O 1
ATOM 611 N N . ALA A 1 79 ? 0.69 22.109 14.156 1 93.12 79 ALA A N 1
ATOM 612 C CA . ALA A 1 79 ? 0.903 23.062 13.07 1 93.12 79 ALA A CA 1
ATOM 613 C C . ALA A 1 79 ? 0.419 22.5 11.742 1 93.12 79 ALA A C 1
ATOM 615 O O . ALA A 1 79 ? 1.182 21.844 11.023 1 93.12 79 ALA A O 1
ATOM 616 N N . GLY A 1 80 ? -0.786 22.719 11.438 1 92.94 80 GLY A N 1
ATOM 617 C CA . GLY A 1 80 ? -1.39 22.297 10.188 1 92.94 80 GLY A CA 1
ATOM 618 C C . GLY A 1 80 ? -1.968 23.438 9.391 1 92.94 80 GLY A C 1
ATOM 619 O O . GLY A 1 80 ? -1.699 24.609 9.688 1 92.94 80 GLY A O 1
ATOM 620 N N . ALA A 1 81 ? -2.67 23.156 8.383 1 92.94 81 ALA A N 1
ATOM 621 C CA . ALA A 1 81 ? -3.211 24.172 7.484 1 92.94 81 ALA A CA 1
ATOM 622 C C . ALA A 1 81 ? -4.141 25.125 8.227 1 92.94 81 ALA A C 1
ATOM 624 O O . ALA A 1 81 ? -4.215 26.312 7.895 1 92.94 81 ALA A O 1
ATOM 625 N N . ARG A 1 82 ? -4.809 24.625 9.242 1 91.94 82 ARG A N 1
ATOM 626 C CA . ARG A 1 82 ? -5.754 25.469 9.961 1 91.94 82 ARG A CA 1
ATOM 627 C C . ARG A 1 82 ? -5.035 26.609 10.68 1 91.94 82 ARG A C 1
ATOM 629 O O . ARG A 1 82 ? -5.664 27.594 11.078 1 91.94 82 ARG A O 1
ATOM 636 N N . HIS A 1 83 ? -3.727 26.531 10.836 1 90.38 83 HIS A N 1
ATOM 637 C CA . HIS A 1 83 ? -2.953 27.531 11.57 1 90.38 83 HIS A CA 1
ATOM 638 C C . HIS A 1 83 ? -2.354 28.562 10.633 1 90.38 83 HIS A C 1
ATOM 640 O O . HIS A 1 83 ? -1.526 29.375 11.047 1 90.38 83 HIS A O 1
ATOM 646 N N . THR A 1 84 ? -2.779 28.547 9.367 1 90.19 84 THR A N 1
ATOM 647 C CA . THR A 1 84 ? -2.195 29.453 8.375 1 90.19 84 THR A CA 1
ATOM 648 C C . THR A 1 84 ? -3.166 30.578 8.031 1 90.19 84 THR A C 1
ATOM 650 O O . THR A 1 84 ? -3.211 31.047 6.891 1 90.19 84 THR A O 1
ATOM 653 N N . VAL A 1 85 ? -3.941 31.047 8.883 1 83.19 85 VAL A N 1
ATOM 654 C CA . VAL A 1 85 ? -4.996 32.031 8.656 1 83.19 85 VAL A CA 1
ATOM 655 C C . VAL A 1 85 ? -4.402 33.312 8.055 1 83.19 85 VAL A C 1
ATOM 657 O O . VAL A 1 85 ? -4.977 33.875 7.133 1 83.19 85 VAL A O 1
ATOM 660 N N . ASP A 1 86 ? -3.291 33.75 8.438 1 83.5 86 ASP A N 1
ATOM 661 C CA . ASP A 1 86 ? -2.715 35 7.957 1 83.5 86 ASP A CA 1
ATOM 662 C C . ASP A 1 86 ? -1.578 34.75 6.969 1 83.5 86 ASP A C 1
ATOM 664 O O . ASP A 1 86 ? -0.747 35.625 6.727 1 83.5 86 ASP A O 1
ATOM 668 N N . ILE A 1 87 ? -1.552 33.562 6.473 1 89.81 87 ILE A N 1
ATOM 669 C CA . ILE A 1 87 ? -0.507 33.094 5.559 1 89.81 87 ILE A CA 1
ATOM 670 C C . ILE A 1 87 ? -1.142 32.5 4.312 1 89.81 87 ILE A C 1
ATOM 672 O O . ILE A 1 87 ? -2.232 31.922 4.379 1 89.81 87 ILE A O 1
ATOM 676 N N . PRO A 1 88 ? -0.52 32.688 3.164 1 91 88 PRO A N 1
ATOM 677 C CA . PRO A 1 88 ? -1.114 32.156 1.941 1 91 88 PRO A CA 1
ATOM 678 C C . PRO A 1 88 ? -1.339 30.641 2.018 1 91 88 PRO A C 1
ATOM 680 O O . PRO A 1 88 ? -0.531 29.922 2.611 1 91 88 PRO A O 1
ATOM 683 N N . ASN A 1 89 ? -2.41 30.25 1.333 1 90.12 89 ASN A N 1
ATOM 684 C CA . ASN A 1 89 ? -2.715 28.828 1.236 1 90.12 89 ASN A CA 1
ATOM 685 C C . ASN A 1 89 ? -1.567 28.047 0.593 1 90.12 89 ASN A C 1
ATOM 687 O O . ASN A 1 89 ? -0.929 28.531 -0.341 1 90.12 89 ASN A O 1
ATOM 691 N N . GLY A 1 90 ? -1.344 26.859 1.146 1 93.25 90 GLY A N 1
ATOM 692 C CA . GLY A 1 90 ? -0.389 25.969 0.5 1 93.25 90 GLY A CA 1
ATOM 693 C C . GLY A 1 90 ? 0.979 25.984 1.155 1 93.25 90 GLY A C 1
ATOM 694 O O . GLY A 1 90 ? 1.858 25.203 0.791 1 93.25 90 GLY A O 1
ATOM 695 N N . VAL A 1 91 ? 1.195 26.844 2.143 1 95.75 91 VAL A N 1
ATOM 696 C CA . VAL A 1 91 ? 2.496 26.938 2.797 1 95.75 91 VAL A CA 1
ATOM 697 C C . VAL A 1 91 ? 2.832 25.609 3.471 1 95.75 91 VAL A C 1
ATOM 699 O O . VAL A 1 91 ? 3.998 25.219 3.525 1 95.75 91 VAL A O 1
ATOM 702 N N . THR A 1 92 ? 1.823 24.906 3.965 1 95.25 92 THR A N 1
ATOM 703 C CA . THR A 1 92 ? 2.049 23.625 4.617 1 95.25 92 THR A CA 1
ATOM 704 C C . THR A 1 92 ? 2.553 22.594 3.611 1 95.25 92 THR A C 1
ATOM 706 O O . THR A 1 92 ? 3.34 21.719 3.961 1 95.25 92 THR A O 1
ATOM 709 N N . HIS A 1 93 ? 2.057 22.688 2.375 1 95.25 93 HIS A N 1
ATOM 710 C CA . HIS A 1 93 ? 2.568 21.844 1.306 1 95.25 93 HIS A CA 1
ATOM 711 C C . HIS A 1 93 ? 4.062 22.062 1.092 1 95.25 93 HIS A C 1
ATOM 713 O O . HIS A 1 93 ? 4.828 21.109 0.973 1 95.25 93 HIS A O 1
ATOM 719 N N . LEU A 1 94 ? 4.449 23.312 1.039 1 96.06 94 LEU A N 1
ATOM 720 C CA . LEU A 1 94 ? 5.859 23.656 0.901 1 96.06 94 LEU A CA 1
ATOM 721 C C . LEU A 1 94 ? 6.664 23.156 2.092 1 96.06 94 LEU A C 1
ATOM 723 O O . LEU A 1 94 ? 7.777 22.656 1.925 1 96.06 94 LEU A O 1
ATOM 727 N N . ASP A 1 95 ? 6.066 23.328 3.229 1 95.56 95 ASP A N 1
ATOM 728 C CA . ASP A 1 95 ? 6.707 22.875 4.457 1 95.56 95 ASP A CA 1
ATOM 729 C C . ASP A 1 95 ? 6.996 21.375 4.398 1 95.56 95 ASP A C 1
ATOM 731 O O . ASP A 1 95 ? 8.078 20.922 4.789 1 95.56 95 ASP A O 1
ATOM 735 N N . GLU A 1 96 ? 6.109 20.625 3.945 1 94.88 96 GLU A N 1
ATOM 736 C CA . GLU A 1 96 ? 6.266 19.188 3.779 1 94.88 96 GLU A CA 1
ATOM 737 C C . GLU A 1 96 ? 7.422 18.859 2.84 1 94.88 96 GLU A C 1
ATOM 739 O O . GLU A 1 96 ? 8.211 17.953 3.113 1 94.88 96 GLU A O 1
ATOM 744 N N . LYS A 1 97 ? 7.523 19.641 1.763 1 93.69 97 LYS A N 1
ATOM 745 C CA . LYS A 1 97 ? 8.531 19.359 0.748 1 93.69 97 LYS A CA 1
ATOM 746 C C . LYS A 1 97 ? 9.906 19.875 1.173 1 93.69 97 LYS A C 1
ATOM 748 O O . LYS A 1 97 ? 10.922 19.469 0.605 1 93.69 97 LYS A O 1
ATOM 753 N N . MET A 1 98 ? 9.945 20.75 2.174 1 95.06 98 MET A N 1
ATOM 754 C CA . MET A 1 98 ? 11.203 21.234 2.732 1 95.06 98 MET A CA 1
ATOM 755 C C . MET A 1 98 ? 11.797 20.203 3.699 1 95.06 98 MET A C 1
ATOM 757 O O . MET A 1 98 ? 12.992 20.25 4.008 1 95.06 98 MET A O 1
ATOM 761 N N . ALA A 1 99 ? 10.984 19.281 4.102 1 95.38 99 ALA A N 1
ATOM 762 C CA . ALA A 1 99 ? 11.398 18.328 5.125 1 95.38 99 ALA A CA 1
ATOM 763 C C . ALA A 1 99 ? 12.531 17.453 4.625 1 95.38 99 ALA A C 1
ATOM 765 O O . ALA A 1 99 ? 12.547 17.047 3.459 1 95.38 99 ALA A O 1
ATOM 766 N N . PHE A 1 100 ? 13.531 17.219 5.523 1 94.44 100 PHE A N 1
ATOM 767 C CA . PHE A 1 100 ? 14.656 16.312 5.312 1 94.44 100 PHE A CA 1
ATOM 768 C C . PHE A 1 100 ? 15.523 16.797 4.156 1 94.44 100 PHE A C 1
ATOM 770 O O . PHE A 1 100 ? 16.016 15.992 3.363 1 94.44 100 PHE A O 1
ATOM 777 N N . GLY A 1 101 ? 15.508 18.078 3.957 1 92.25 101 GLY A N 1
ATOM 778 C CA . GLY A 1 101 ? 16.5 18.719 3.117 1 92.25 101 GLY A CA 1
ATOM 779 C C . GLY A 1 101 ? 17.781 19.047 3.855 1 92.25 101 GLY A C 1
ATOM 780 O O . GLY A 1 101 ? 18.125 18.391 4.848 1 92.25 101 GLY A O 1
ATOM 781 N N . ALA A 1 102 ? 18.469 20.016 3.316 1 94.88 102 ALA A N 1
ATOM 782 C CA . ALA A 1 102 ? 19.703 20.469 3.965 1 94.88 102 ALA A CA 1
ATOM 783 C C . ALA A 1 102 ? 19.391 21.219 5.262 1 94.88 102 ALA A C 1
ATOM 785 O O . ALA A 1 102 ? 18.422 21.969 5.336 1 94.88 102 ALA A O 1
ATOM 786 N N . THR A 1 103 ? 20.172 21.016 6.266 1 96.75 103 THR A N 1
ATOM 787 C CA . THR A 1 103 ? 20.047 21.719 7.539 1 96.75 103 THR A CA 1
ATOM 788 C C . THR A 1 103 ? 21.266 22.625 7.777 1 96.75 103 THR A C 1
ATOM 790 O O . THR A 1 103 ? 22.234 22.578 7.02 1 96.75 103 THR A O 1
ATOM 793 N N . LEU A 1 104 ? 21.281 23.391 8.781 1 96.19 104 LEU A N 1
ATOM 794 C CA . LEU A 1 104 ? 22.328 24.359 9.047 1 96.19 104 LEU A CA 1
ATOM 795 C C . LEU A 1 104 ? 23.453 23.75 9.867 1 96.19 104 LEU A C 1
ATOM 797 O O . LEU A 1 104 ? 24.547 24.312 9.938 1 96.19 104 LEU A O 1
ATOM 801 N N . ASP A 1 105 ? 23.234 22.578 10.43 1 95.38 105 ASP A N 1
ATOM 802 C CA . ASP A 1 105 ? 24.188 22.047 11.391 1 95.38 105 ASP A CA 1
ATOM 803 C C . ASP A 1 105 ? 24.875 20.797 10.852 1 95.38 105 ASP A C 1
ATOM 805 O O . ASP A 1 105 ? 25.734 20.875 9.977 1 95.38 105 ASP A O 1
ATOM 809 N N . SER A 1 106 ? 24.422 19.562 11.195 1 94.56 106 SER A N 1
ATOM 810 C CA . SER A 1 106 ? 25.141 18.328 10.953 1 94.56 106 SER A CA 1
ATOM 811 C C . SER A 1 106 ? 24.875 17.797 9.547 1 94.56 106 SER A C 1
ATOM 813 O O . SER A 1 106 ? 25.703 17.078 8.977 1 94.56 106 SER A O 1
ATOM 815 N N . PHE A 1 107 ? 23.734 18.062 9.039 1 95.5 107 PHE A N 1
ATOM 816 C CA . PHE A 1 107 ? 23.344 17.547 7.734 1 95.5 107 PHE A CA 1
ATOM 817 C C . PHE A 1 107 ? 23.203 18.672 6.723 1 95.5 107 PHE A C 1
ATOM 819 O O . PHE A 1 107 ? 22.094 19.016 6.305 1 95.5 107 PHE A O 1
ATOM 826 N N . ARG A 1 108 ? 24.281 19.109 6.137 1 94.88 108 ARG A N 1
ATOM 827 C CA . ARG A 1 108 ? 24.359 20.375 5.438 1 94.88 108 ARG A CA 1
ATOM 828 C C . ARG A 1 108 ? 23.922 20.234 3.982 1 94.88 108 ARG A C 1
ATOM 830 O O . ARG A 1 108 ? 23.875 21.234 3.244 1 94.88 108 ARG A O 1
ATOM 837 N N . SER A 1 109 ? 23.656 19.047 3.549 1 90.19 109 SER A N 1
ATOM 838 C CA . SER A 1 109 ? 23.141 18.828 2.199 1 90.19 109 SER A CA 1
ATOM 839 C C . SER A 1 109 ? 22.125 17.703 2.168 1 90.19 109 SER A C 1
ATOM 841 O O . SER A 1 109 ? 22.109 16.844 3.053 1 90.19 109 SER A O 1
ATOM 843 N N . ARG A 1 110 ? 21.328 17.766 1.157 1 85.94 110 ARG A N 1
ATOM 844 C CA . ARG A 1 110 ? 20.359 16.672 0.953 1 85.94 110 ARG A CA 1
ATOM 845 C C . ARG A 1 110 ? 21.078 15.344 0.781 1 85.94 110 ARG A C 1
ATOM 847 O O . ARG A 1 110 ? 20.578 14.305 1.218 1 85.94 110 ARG A O 1
ATOM 854 N N . THR A 1 111 ? 22.188 15.375 0.19 1 83.75 111 THR A N 1
ATOM 855 C CA . THR A 1 111 ? 22.984 14.172 -0.033 1 83.75 111 THR A CA 1
ATOM 856 C C . THR A 1 111 ? 23.422 13.562 1.293 1 83.75 111 THR A C 1
ATOM 858 O O . THR A 1 111 ? 23.391 12.344 1.463 1 83.75 111 THR A O 1
ATOM 861 N N . GLN A 1 112 ? 23.812 14.383 2.205 1 89.38 112 GLN A N 1
ATOM 862 C CA . GLN A 1 112 ? 24.234 13.898 3.514 1 89.38 112 GLN A CA 1
ATOM 863 C C . GLN A 1 112 ? 23.078 13.242 4.262 1 89.38 112 GLN A C 1
ATOM 865 O O . GLN A 1 112 ? 23.266 12.227 4.93 1 89.38 112 GLN A O 1
ATOM 870 N N . VAL A 1 113 ? 21.922 13.852 4.16 1 91.56 113 VAL A N 1
ATOM 871 C CA . VAL A 1 113 ? 20.734 13.297 4.793 1 91.56 113 VAL A CA 1
ATOM 872 C C . VAL A 1 113 ? 20.438 11.914 4.215 1 91.56 113 VAL A C 1
ATOM 874 O O . VAL A 1 113 ? 20.234 10.953 4.961 1 91.56 113 VAL A O 1
ATOM 877 N N . ARG A 1 114 ? 20.469 11.82 2.971 1 85.81 114 ARG A N 1
ATOM 878 C CA . ARG A 1 114 ? 20.156 10.57 2.283 1 85.81 114 ARG A CA 1
ATOM 879 C C . ARG A 1 114 ? 21.188 9.492 2.623 1 85.81 114 ARG A C 1
ATOM 881 O O . ARG A 1 114 ? 20.844 8.328 2.82 1 85.81 114 ARG A O 1
ATOM 888 N N . GLU A 1 115 ? 22.438 9.875 2.592 1 85.19 115 GLU A N 1
ATOM 889 C CA . GLU A 1 115 ? 23.5 8.938 2.943 1 85.19 115 GLU A CA 1
ATOM 890 C C . GLU A 1 115 ? 23.312 8.398 4.355 1 85.19 115 GLU A C 1
ATOM 892 O O . GLU A 1 115 ? 23.484 7.199 4.598 1 85.19 115 GLU A O 1
ATOM 897 N N . PHE A 1 116 ? 23 9.258 5.262 1 91.38 116 PHE A N 1
ATOM 898 C CA . PHE A 1 116 ? 22.75 8.836 6.637 1 91.38 116 PHE A CA 1
ATOM 899 C C . PHE A 1 116 ? 21.609 7.844 6.703 1 91.38 116 PHE A C 1
ATOM 901 O O . PHE A 1 116 ? 21.703 6.812 7.375 1 91.38 116 PHE A O 1
ATOM 908 N N . LEU A 1 117 ? 20.5 8.164 5.98 1 90.75 117 LEU A N 1
ATOM 909 C CA . LEU A 1 117 ? 19.312 7.305 5.984 1 90.75 117 LEU A CA 1
ATOM 910 C C . LEU A 1 117 ? 19.641 5.949 5.367 1 90.75 117 LEU A C 1
ATOM 912 O O . LEU A 1 117 ? 19.312 4.91 5.945 1 90.75 117 LEU A O 1
ATOM 916 N N . GLU A 1 118 ? 20.266 5.973 4.273 1 85.25 118 GLU A N 1
ATOM 917 C CA . GLU A 1 118 ? 20.578 4.727 3.574 1 85.25 118 GLU A CA 1
ATOM 918 C C . GLU A 1 118 ? 21.516 3.852 4.398 1 85.25 118 GLU A C 1
ATOM 920 O O . GLU A 1 118 ? 21.328 2.637 4.477 1 85.25 118 GLU A O 1
ATOM 925 N N . MET A 1 119 ? 22.516 4.449 4.988 1 87.06 119 MET A N 1
ATOM 926 C CA . MET A 1 119 ? 23.5 3.719 5.773 1 87.06 119 MET A CA 1
ATOM 927 C C . MET A 1 119 ? 22.844 3.027 6.969 1 87.06 119 MET A C 1
ATOM 929 O O . MET A 1 119 ? 23.328 1.991 7.43 1 87.06 119 MET A O 1
ATOM 933 N N . ASN A 1 120 ? 21.812 3.564 7.352 1 90.81 120 ASN A N 1
ATOM 934 C CA . ASN A 1 120 ? 21.188 3.025 8.555 1 90.81 120 ASN A CA 1
ATOM 935 C C . ASN A 1 120 ? 19.828 2.398 8.242 1 90.81 120 ASN A C 1
ATOM 937 O O . ASN A 1 120 ? 19.016 2.195 9.148 1 90.81 120 ASN A O 1
ATOM 941 N N . GLY A 1 121 ? 19.547 2.146 6.98 1 86.81 121 GLY A N 1
ATOM 942 C CA . GLY A 1 121 ? 18.297 1.541 6.582 1 86.81 121 GLY A CA 1
ATOM 943 C C . GLY A 1 121 ? 17.078 2.391 6.93 1 86.81 121 GLY A C 1
ATOM 944 O O . GLY A 1 121 ? 16.031 1.863 7.285 1 86.81 121 GLY A O 1
ATOM 945 N N . GLY A 1 122 ? 17.312 3.648 6.887 1 90.06 122 GLY A N 1
ATOM 946 C CA . GLY A 1 122 ? 16.281 4.57 7.352 1 90.06 122 GLY A CA 1
ATOM 947 C C . GLY A 1 122 ? 15.297 4.961 6.27 1 90.06 122 GLY A C 1
ATOM 948 O O . GLY A 1 122 ? 15.656 5.02 5.09 1 90.06 122 GLY A O 1
ATOM 949 N N . ILE A 1 123 ? 14.055 5.117 6.625 1 89.19 123 ILE A N 1
ATOM 950 C CA . ILE A 1 123 ? 13.016 5.723 5.805 1 89.19 123 ILE A CA 1
ATOM 951 C C . ILE A 1 123 ? 12.414 6.918 6.539 1 89.19 123 ILE A C 1
ATOM 953 O O . ILE A 1 123 ? 12.203 6.867 7.754 1 89.19 123 ILE A O 1
ATOM 957 N N . CYS A 1 124 ? 12.25 7.957 5.836 1 93 124 CYS A N 1
ATOM 958 C CA . CYS A 1 124 ? 11.695 9.156 6.461 1 93 124 CYS A CA 1
ATOM 959 C C . CYS A 1 124 ? 10.469 9.648 5.703 1 93 124 CYS A C 1
ATOM 961 O O . CYS A 1 124 ? 10.266 9.289 4.543 1 93 124 CYS A O 1
ATOM 963 N N . ASP A 1 125 ? 9.672 10.367 6.48 1 91.56 125 ASP A N 1
ATOM 964 C CA . ASP A 1 125 ? 8.484 10.961 5.871 1 91.56 125 ASP A CA 1
ATOM 965 C C . ASP A 1 125 ? 8.016 12.18 6.664 1 91.56 125 ASP A C 1
ATOM 967 O O . ASP A 1 125 ? 8.336 12.32 7.848 1 91.56 125 ASP A O 1
ATOM 971 N N . CYS A 1 126 ? 7.434 13.055 5.918 1 95.44 126 CYS A N 1
ATOM 972 C CA . CYS A 1 126 ? 6.758 14.195 6.52 1 95.44 126 CYS A CA 1
ATOM 973 C C . CYS A 1 126 ? 5.348 14.359 5.961 1 95.44 126 CYS A C 1
ATOM 975 O O . CYS A 1 126 ? 5.152 14.328 4.746 1 95.44 126 CYS A O 1
ATOM 977 N N . GLN A 1 127 ? 4.469 14.492 6.887 1 92.88 127 GLN A N 1
ATOM 978 C CA . GLN A 1 127 ? 3.078 14.656 6.484 1 92.88 127 GLN A CA 1
ATOM 979 C C . GLN A 1 127 ? 2.426 15.82 7.219 1 92.88 127 GLN A C 1
ATOM 981 O O . GLN A 1 127 ? 2.648 16.016 8.414 1 92.88 127 GLN A O 1
ATOM 986 N N . THR A 1 128 ? 1.671 16.562 6.426 1 93.44 128 THR A N 1
ATOM 987 C CA . THR A 1 128 ? 0.887 17.641 7.008 1 93.44 128 THR A CA 1
ATOM 988 C C . THR A 1 128 ? -0.605 17.406 6.793 1 93.44 128 THR A C 1
ATOM 990 O O . THR A 1 128 ? -1.009 16.844 5.773 1 93.44 128 THR A O 1
ATOM 993 N N . ASP A 1 129 ? -1.384 17.703 7.746 1 91.44 129 ASP A N 1
ATOM 994 C CA . ASP A 1 129 ? -2.836 17.703 7.602 1 91.44 129 ASP A CA 1
ATOM 995 C C . ASP A 1 129 ? -3.434 19 8.133 1 91.44 129 ASP A C 1
ATOM 997 O O . ASP A 1 129 ? -2.742 20.016 8.219 1 91.44 129 ASP A O 1
ATOM 1001 N N . GLN A 1 130 ? -4.68 19.078 8.398 1 92.19 130 GLN A N 1
ATOM 1002 C CA . GLN A 1 130 ? -5.336 20.312 8.828 1 92.19 130 GLN A CA 1
ATOM 1003 C C . GLN A 1 130 ? -4.871 20.734 10.219 1 92.19 130 GLN A C 1
ATOM 1005 O O . GLN A 1 130 ? -4.82 21.922 10.531 1 92.19 130 GLN A O 1
ATOM 1010 N N . GLU A 1 131 ? -4.391 19.766 11 1 91.06 131 GLU A N 1
ATOM 1011 C CA . GLU A 1 131 ? -4.176 20.094 12.414 1 91.06 131 GLU A CA 1
ATOM 1012 C C . GLU A 1 131 ? -2.697 20 12.773 1 91.06 131 GLU A C 1
ATOM 1014 O O . GLU A 1 131 ? -2.242 20.672 13.711 1 91.06 131 GLU A O 1
ATOM 1019 N N . ALA A 1 132 ? -1.99 19.188 12.016 1 94.06 132 ALA A N 1
ATOM 1020 C CA . ALA A 1 132 ? -0.668 18.859 12.539 1 94.06 132 ALA A CA 1
ATOM 1021 C C . ALA A 1 132 ? 0.323 18.609 11.406 1 94.06 132 ALA A C 1
ATOM 1023 O O . ALA A 1 132 ? -0.075 18.406 10.258 1 94.06 132 ALA A O 1
ATOM 1024 N N . THR A 1 133 ? 1.551 18.672 11.719 1 96.06 133 THR A N 1
ATOM 1025 C CA . THR A 1 133 ? 2.67 18.219 10.906 1 96.06 133 THR A CA 1
ATOM 1026 C C . THR A 1 133 ? 3.465 17.141 11.633 1 96.06 133 THR A C 1
ATOM 1028 O O . THR A 1 133 ? 3.854 17.312 12.789 1 96.06 133 THR A O 1
ATOM 1031 N N . ILE A 1 134 ? 3.662 16.016 10.961 1 96.88 134 ILE A N 1
ATOM 1032 C CA . ILE A 1 134 ? 4.387 14.898 11.562 1 96.88 134 ILE A CA 1
ATOM 1033 C C . ILE A 1 134 ? 5.672 14.633 10.781 1 96.88 134 ILE A C 1
ATOM 1035 O O . ILE A 1 134 ? 5.641 14.469 9.562 1 96.88 134 ILE A O 1
ATOM 1039 N N . PHE A 1 135 ? 6.793 14.703 11.453 1 97.38 135 PHE A N 1
ATOM 1040 C CA . PHE A 1 135 ? 8.07 14.25 10.922 1 97.38 135 PHE A CA 1
ATOM 1041 C C . PHE A 1 135 ? 8.438 12.875 11.477 1 97.38 135 PHE A C 1
ATOM 1043 O O . PHE A 1 135 ? 8.57 12.703 12.688 1 97.38 135 PHE A O 1
ATOM 1050 N N . ALA A 1 136 ? 8.555 11.938 10.586 1 96.81 136 ALA A N 1
ATOM 1051 C CA . ALA A 1 136 ? 8.742 10.562 11.047 1 96.81 136 ALA A CA 1
ATOM 1052 C C . ALA A 1 136 ? 9.992 9.945 10.43 1 96.81 136 ALA A C 1
ATOM 1054 O O . ALA A 1 136 ? 10.391 10.305 9.32 1 96.81 136 ALA A O 1
ATOM 1055 N N . LEU A 1 137 ? 10.539 9.008 11.195 1 95.69 137 LEU A N 1
ATOM 1056 C CA . LEU A 1 137 ? 11.766 8.32 10.797 1 95.69 137 LEU A CA 1
ATOM 1057 C C . LEU A 1 137 ? 11.781 6.891 11.328 1 95.69 137 LEU A C 1
ATOM 1059 O O . LEU A 1 137 ? 11.547 6.66 12.516 1 95.69 137 LEU A O 1
ATOM 1063 N N . SER A 1 138 ? 11.891 5.934 10.422 1 93.44 138 SER A N 1
ATOM 1064 C CA . SER A 1 138 ? 12.219 4.562 10.797 1 93.44 138 SER A CA 1
ATOM 1065 C C . SER A 1 138 ? 13.688 4.254 10.547 1 93.44 138 SER A C 1
ATOM 1067 O O . SER A 1 138 ? 14.195 4.457 9.438 1 93.44 138 SER A O 1
ATOM 1069 N N . ILE A 1 139 ? 14.352 3.756 11.555 1 93.31 139 ILE A N 1
ATOM 1070 C CA . ILE A 1 139 ? 15.797 3.592 11.438 1 93.31 139 ILE A CA 1
ATOM 1071 C C . ILE A 1 139 ? 16.266 2.48 12.375 1 93.31 139 ILE A C 1
ATOM 1073 O O . ILE A 1 139 ? 15.523 2.053 13.258 1 93.31 139 ILE A O 1
ATOM 1077 N N . LYS A 1 140 ? 17.469 2.031 12.125 1 91.94 140 LYS A N 1
ATOM 1078 C CA . LYS A 1 140 ? 18.094 1.085 13.055 1 91.94 140 LYS A CA 1
ATOM 1079 C C . LYS A 1 140 ? 18.188 1.667 14.461 1 91.94 140 LYS A C 1
ATOM 1081 O O . LYS A 1 140 ? 18.5 2.848 14.633 1 91.94 140 LYS A O 1
ATOM 1086 N N . ARG A 1 141 ? 18.047 0.8 15.406 1 90.12 141 ARG A N 1
ATOM 1087 C CA . ARG A 1 141 ? 18 1.245 16.797 1 90.12 141 ARG A CA 1
ATOM 1088 C C . ARG A 1 141 ? 19.312 1.871 17.219 1 90.12 141 ARG A C 1
ATOM 1090 O O . ARG A 1 141 ? 19.328 2.826 18 1 90.12 141 ARG A O 1
ATOM 1097 N N . ASP A 1 142 ? 20.359 1.349 16.688 1 92 142 ASP A N 1
ATOM 1098 C CA . ASP A 1 142 ? 21.688 1.843 17.047 1 92 142 ASP A CA 1
ATOM 1099 C C . ASP A 1 142 ? 21.891 3.271 16.562 1 92 142 ASP A C 1
ATOM 1101 O O . ASP A 1 142 ? 22.797 3.973 17.031 1 92 142 ASP A O 1
ATOM 1105 N N . ALA A 1 143 ? 21.078 3.711 15.648 1 95.38 143 ALA A N 1
ATOM 1106 C CA . ALA A 1 143 ? 21.234 5.051 15.078 1 95.38 143 ALA A CA 1
ATOM 1107 C C . ALA A 1 143 ? 20.172 6 15.641 1 95.38 143 ALA A C 1
ATOM 1109 O O . ALA A 1 143 ? 19.922 7.07 15.078 1 95.38 143 ALA A O 1
ATOM 1110 N N . LEU A 1 144 ? 19.594 5.688 16.781 1 96.19 144 LEU A N 1
ATOM 1111 C CA . LEU A 1 144 ? 18.484 6.453 17.359 1 96.19 144 LEU A CA 1
ATOM 1112 C C . LEU A 1 144 ? 18.938 7.875 17.688 1 96.19 144 LEU A C 1
ATOM 1114 O O . LEU A 1 144 ? 18.234 8.836 17.359 1 96.19 144 LEU A O 1
ATOM 1118 N N . LYS A 1 145 ? 20.062 8.016 18.297 1 97.38 145 LYS A N 1
ATOM 1119 C CA . LYS A 1 145 ? 20.562 9.32 18.734 1 97.38 145 LYS A CA 1
ATOM 1120 C C . LYS A 1 145 ? 20.703 10.266 17.547 1 97.38 145 LYS A C 1
ATOM 1122 O O . LYS A 1 145 ? 20.188 11.383 17.562 1 97.38 145 LYS A O 1
ATOM 1127 N N . GLU A 1 146 ? 21.359 9.789 16.5 1 97.25 146 GLU A N 1
ATOM 1128 C CA . GLU A 1 146 ? 21.562 10.602 15.297 1 97.25 146 GLU A CA 1
ATOM 1129 C C . GLU A 1 146 ? 20.25 10.82 14.555 1 97.25 146 GLU A C 1
ATOM 1131 O O . GLU A 1 146 ? 20.047 11.867 13.938 1 97.25 146 GLU A O 1
ATOM 1136 N N . GLY A 1 147 ? 19.391 9.82 14.609 1 97.5 147 GLY A N 1
ATOM 1137 C CA . GLY A 1 147 ? 18.078 9.961 13.992 1 97.5 147 GLY A CA 1
ATOM 1138 C C . GLY A 1 147 ? 17.25 11.07 14.609 1 97.5 147 GLY A C 1
ATOM 1139 O O . GLY A 1 147 ? 16.625 11.859 13.891 1 97.5 147 GLY A O 1
ATOM 1140 N N . VAL A 1 148 ? 17.281 11.133 15.938 1 98.06 148 VAL A N 1
ATOM 1141 C CA . VAL A 1 148 ? 16.562 12.195 16.641 1 98.06 148 VAL A CA 1
ATOM 1142 C C . VAL A 1 148 ? 17.188 13.547 16.281 1 98.06 148 VAL A C 1
ATOM 1144 O O . VAL A 1 148 ? 16.469 14.523 16.078 1 98.06 148 VAL A O 1
ATOM 1147 N N . GLN A 1 149 ? 18.469 13.594 16.203 1 97.88 149 GLN A N 1
ATOM 1148 C CA . GLN A 1 149 ? 19.156 14.812 15.797 1 97.88 149 GLN A CA 1
ATOM 1149 C C . GLN A 1 149 ? 18.719 15.266 14.406 1 97.88 149 GLN A C 1
ATOM 1151 O O . GLN A 1 149 ? 18.453 16.453 14.188 1 97.88 149 GLN A O 1
ATOM 1156 N N . LEU A 1 150 ? 18.641 14.32 13.492 1 97.62 150 LEU A N 1
ATOM 1157 C CA . LEU A 1 150 ? 18.203 14.641 12.133 1 97.62 150 LEU A CA 1
ATOM 1158 C C . LEU A 1 150 ? 16.797 15.219 12.148 1 97.62 150 LEU A C 1
ATOM 1160 O O . LEU A 1 150 ? 16.531 16.219 11.484 1 97.62 150 LEU A O 1
ATOM 1164 N N . LEU A 1 151 ? 15.906 14.594 12.898 1 97.88 151 LEU A N 1
ATOM 1165 C CA . LEU A 1 151 ? 14.539 15.078 12.992 1 97.88 151 LEU A CA 1
ATOM 1166 C C . LEU A 1 151 ? 14.5 16.5 13.523 1 97.88 151 LEU A C 1
ATOM 1168 O O . LEU A 1 151 ? 13.836 17.375 12.945 1 97.88 151 LEU A O 1
ATOM 1172 N N . MET A 1 152 ? 15.195 16.75 14.555 1 97.69 152 MET A N 1
ATOM 1173 C CA . MET A 1 152 ? 15.164 18.047 15.203 1 97.69 152 MET A CA 1
ATOM 1174 C C . MET A 1 152 ? 15.781 19.125 14.312 1 97.69 152 MET A C 1
ATOM 1176 O O . MET A 1 152 ? 15.25 20.219 14.195 1 97.69 152 MET A O 1
ATOM 1180 N N . GLU A 1 153 ? 16.875 18.781 13.664 1 97.69 153 GLU A N 1
ATOM 1181 C CA . GLU A 1 153 ? 17.484 19.75 12.758 1 97.69 153 GLU A CA 1
ATOM 1182 C C . GLU A 1 153 ? 16.578 20.047 11.562 1 97.69 153 GLU A C 1
ATOM 1184 O O . GLU A 1 153 ? 16.5 21.188 11.102 1 97.69 153 GLU A O 1
ATOM 1189 N N . THR A 1 154 ? 15.945 19 11.016 1 97.19 154 THR A N 1
ATOM 1190 C CA . THR A 1 154 ? 15 19.141 9.922 1 97.19 154 THR A CA 1
ATOM 1191 C C . THR A 1 154 ? 13.875 20.109 10.305 1 97.19 154 THR A C 1
ATOM 1193 O O . THR A 1 154 ? 13.43 20.906 9.484 1 97.19 154 THR A O 1
ATOM 1196 N N . ILE A 1 155 ? 13.477 20.062 11.492 1 97.5 155 ILE A N 1
ATOM 1197 C CA . ILE A 1 155 ? 12.312 20.812 11.953 1 97.5 155 ILE A CA 1
ATOM 1198 C C . ILE A 1 155 ? 12.727 22.219 12.344 1 97.5 155 ILE A C 1
ATOM 1200 O O . ILE A 1 155 ? 12.109 23.203 11.906 1 97.5 155 ILE A O 1
ATOM 1204 N N . PHE A 1 156 ? 13.789 22.375 13.125 1 96.69 156 PHE A N 1
ATOM 1205 C CA . PHE A 1 156 ? 14.031 23.641 13.805 1 96.69 156 PHE A CA 1
ATOM 1206 C C . PHE A 1 156 ? 15.156 24.406 13.125 1 96.69 156 PHE A C 1
ATOM 1208 O O . PHE A 1 156 ? 15.258 25.625 13.281 1 96.69 156 PHE A O 1
ATOM 1215 N N . ARG A 1 157 ? 16.016 23.703 12.344 1 97.12 157 ARG A N 1
ATOM 1216 C CA . ARG A 1 157 ? 17.141 24.406 11.742 1 97.12 157 ARG A CA 1
ATOM 1217 C C . ARG A 1 157 ? 17.344 23.984 10.289 1 97.12 157 ARG A C 1
ATOM 1219 O O . ARG A 1 157 ? 18.453 23.641 9.875 1 97.12 157 ARG A O 1
ATOM 1226 N N . PRO A 1 158 ? 16.234 23.969 9.555 1 96.88 158 PRO A N 1
ATOM 1227 C CA . PRO A 1 158 ? 16.406 23.734 8.109 1 96.88 158 PRO A CA 1
ATOM 1228 C C . PRO A 1 158 ? 17.188 24.844 7.426 1 96.88 158 PRO A C 1
ATOM 1230 O O . PRO A 1 158 ? 17.141 26 7.855 1 96.88 158 PRO A O 1
ATOM 1233 N N . ASP A 1 159 ? 17.922 24.531 6.406 1 96.88 159 ASP A N 1
ATOM 1234 C CA . ASP A 1 159 ? 18.594 25.531 5.59 1 96.88 159 ASP A CA 1
ATOM 1235 C C . ASP A 1 159 ? 17.625 26.141 4.57 1 96.88 159 ASP A C 1
ATOM 1237 O O . ASP A 1 159 ? 17.5 25.641 3.451 1 96.88 159 ASP A O 1
ATOM 1241 N N . VAL A 1 160 ? 16.984 27.266 4.941 1 96.75 160 VAL A N 1
ATOM 1242 C CA . VAL A 1 160 ? 16.031 27.938 4.07 1 96.75 160 VAL A CA 1
ATOM 1243 C C . VAL A 1 160 ? 16.75 28.969 3.209 1 96.75 160 VAL A C 1
ATOM 1245 O O . VAL A 1 160 ? 16.922 30.109 3.627 1 96.75 160 VAL A O 1
ATOM 1248 N N . ASN A 1 161 ? 17.156 28.594 2.072 1 95.69 161 ASN A N 1
ATOM 1249 C CA . ASN A 1 161 ? 17.812 29.484 1.113 1 95.69 161 ASN A CA 1
ATOM 1250 C C . ASN A 1 161 ? 17.219 29.344 -0.28 1 95.69 161 ASN A C 1
ATOM 1252 O O . ASN A 1 161 ? 16.281 28.562 -0.481 1 95.69 161 ASN A O 1
ATOM 1256 N N . LEU A 1 162 ? 17.688 30.078 -1.175 1 95.81 162 LEU A N 1
ATOM 1257 C CA . LEU A 1 162 ? 17.078 30.141 -2.5 1 95.81 162 LEU A CA 1
ATOM 1258 C C . LEU A 1 162 ? 17.141 28.781 -3.188 1 95.81 162 LEU A C 1
ATOM 1260 O O . LEU A 1 162 ? 16.172 28.375 -3.832 1 95.81 162 LEU A O 1
ATOM 1264 N N . GLU A 1 163 ? 18.188 28.094 -3.006 1 93.62 163 GLU A N 1
ATOM 1265 C CA . GLU A 1 163 ? 18.359 26.797 -3.67 1 93.62 163 GLU A CA 1
ATOM 1266 C C . GLU A 1 163 ? 17.422 25.75 -3.096 1 93.62 163 GLU A C 1
ATOM 1268 O O . GLU A 1 163 ? 16.734 25.047 -3.842 1 93.62 163 GLU A O 1
ATOM 1273 N N . THR A 1 164 ? 17.422 25.625 -1.823 1 94.88 164 THR A N 1
ATOM 1274 C CA . THR A 1 164 ? 16.594 24.625 -1.177 1 94.88 164 THR A CA 1
ATOM 1275 C C . THR A 1 164 ? 15.109 24.922 -1.389 1 94.88 164 THR A C 1
ATOM 1277 O O . THR A 1 164 ? 14.297 24 -1.564 1 94.88 164 THR A O 1
ATOM 1280 N N . LEU A 1 165 ? 14.758 26.172 -1.422 1 96.31 165 LEU A N 1
ATOM 1281 C CA . LEU A 1 165 ? 13.383 26.578 -1.669 1 96.31 165 LEU A CA 1
ATOM 1282 C C . LEU A 1 165 ? 12.961 26.25 -3.098 1 96.31 165 LEU A C 1
ATOM 1284 O O . LEU A 1 165 ? 11.852 25.781 -3.332 1 96.31 165 LEU A O 1
ATOM 1288 N N . SER A 1 166 ? 13.867 26.562 -3.957 1 94.38 166 SER A N 1
ATOM 1289 C CA . SER A 1 166 ? 13.586 26.266 -5.359 1 94.38 166 SER A CA 1
ATOM 1290 C C . SER A 1 166 ? 13.352 24.781 -5.574 1 94.38 166 SER A C 1
ATOM 1292 O O . SER A 1 166 ? 12.43 24.391 -6.301 1 94.38 166 SER A O 1
ATOM 1294 N N . ASP A 1 167 ? 14.164 24 -4.922 1 90.06 167 ASP A N 1
ATOM 1295 C CA . ASP A 1 167 ? 14.008 22.547 -5.012 1 90.06 167 ASP A CA 1
ATOM 1296 C C . ASP A 1 167 ? 12.672 22.094 -4.43 1 90.06 167 ASP A C 1
ATOM 1298 O O . ASP A 1 167 ? 11.984 21.266 -5.016 1 90.06 167 ASP A O 1
ATOM 1302 N N . ALA A 1 168 ? 12.344 22.609 -3.312 1 93.25 168 ALA A N 1
ATOM 1303 C CA . ALA A 1 168 ? 11.094 22.25 -2.648 1 93.25 168 ALA A CA 1
ATOM 1304 C C . ALA A 1 168 ? 9.883 22.641 -3.494 1 93.25 168 ALA A C 1
ATOM 1306 O O . ALA A 1 168 ? 8.914 21.891 -3.588 1 93.25 168 ALA A O 1
ATOM 1307 N N . LEU A 1 169 ? 9.969 23.812 -4.098 1 94.06 169 LEU A N 1
ATOM 1308 C CA . LEU A 1 169 ? 8.859 24.297 -4.922 1 94.06 169 LEU A CA 1
ATOM 1309 C C . LEU A 1 169 ? 8.727 23.453 -6.191 1 94.06 169 LEU A C 1
ATOM 1311 O O . LEU A 1 169 ? 7.617 23.219 -6.672 1 94.06 169 LEU A O 1
ATOM 1315 N N . GLN A 1 170 ? 9.82 23.047 -6.711 1 88.31 170 GLN A N 1
ATOM 1316 C CA . GLN A 1 170 ? 9.781 22.125 -7.848 1 88.31 170 GLN A CA 1
ATOM 1317 C C . GLN A 1 170 ? 9.109 20.812 -7.469 1 88.31 170 GLN A C 1
ATOM 1319 O O . GLN A 1 170 ? 8.352 20.234 -8.258 1 88.31 170 GLN A O 1
ATOM 1324 N N . ASN A 1 171 ? 9.43 20.344 -6.309 1 87.88 171 ASN A N 1
ATOM 1325 C CA . ASN A 1 171 ? 8.789 19.125 -5.82 1 87.88 171 ASN A CA 1
ATOM 1326 C C . ASN A 1 171 ? 7.293 19.328 -5.629 1 87.88 171 ASN A C 1
ATOM 1328 O O . ASN A 1 171 ? 6.508 18.406 -5.848 1 87.88 171 ASN A O 1
ATOM 1332 N N . VAL A 1 172 ? 6.906 20.469 -5.148 1 91.62 172 VAL A N 1
ATOM 1333 C CA . VAL A 1 172 ? 5.488 20.781 -5.027 1 91.62 172 VAL A CA 1
ATOM 1334 C C . VAL A 1 172 ? 4.824 20.734 -6.402 1 91.62 172 VAL A C 1
ATOM 1336 O O . VAL A 1 172 ? 3.748 20.141 -6.551 1 91.62 172 VAL A O 1
ATOM 1339 N N . ASP A 1 173 ? 5.48 21.328 -7.348 1 88 173 ASP A N 1
ATOM 1340 C CA . ASP A 1 173 ? 4.957 21.328 -8.711 1 88 173 ASP A CA 1
ATOM 1341 C C . ASP A 1 173 ? 4.789 19.906 -9.242 1 88 173 ASP A C 1
ATOM 1343 O O . ASP A 1 173 ? 3.771 19.578 -9.859 1 88 173 ASP A O 1
ATOM 1347 N N . ASN A 1 174 ? 5.805 19.125 -9 1 81.5 174 ASN A N 1
ATOM 1348 C CA . ASN A 1 174 ? 5.746 17.734 -9.422 1 81.5 174 ASN A CA 1
ATOM 1349 C C . ASN A 1 174 ? 4.602 16.984 -8.742 1 81.5 174 ASN A C 1
ATOM 1351 O O . ASN A 1 174 ? 3.918 16.188 -9.375 1 81.5 174 ASN A O 1
ATOM 1355 N N . ASP A 1 175 ? 4.41 17.25 -7.492 1 83.69 175 ASP A N 1
ATOM 1356 C CA . ASP A 1 175 ? 3.34 16.609 -6.727 1 83.69 175 ASP A CA 1
ATOM 1357 C C . ASP A 1 175 ? 1.972 16.953 -7.309 1 83.69 175 ASP A C 1
ATOM 1359 O O . ASP A 1 175 ? 1.107 16.078 -7.43 1 83.69 175 ASP A O 1
ATOM 1363 N N . LEU A 1 176 ? 1.808 18.172 -7.602 1 84.31 176 LEU A N 1
ATOM 1364 C CA . LEU A 1 176 ? 0.535 18.641 -8.141 1 84.31 176 LEU A CA 1
ATOM 1365 C C . LEU A 1 176 ? 0.273 18.031 -9.516 1 84.31 176 LEU A C 1
ATOM 1367 O O . LEU A 1 176 ? -0.858 17.656 -9.828 1 84.31 176 LEU A O 1
ATOM 1371 N N . LYS A 1 177 ? 1.237 17.922 -10.305 1 77.06 177 LYS A N 1
ATOM 1372 C CA . LYS A 1 177 ? 1.106 17.312 -11.625 1 77.06 177 LYS A CA 1
ATOM 1373 C C . LYS A 1 177 ? 0.786 15.82 -11.516 1 77.06 177 LYS A C 1
ATOM 1375 O O . LYS A 1 177 ? -0.057 15.305 -12.25 1 77.06 177 LYS A O 1
ATOM 1380 N N . TYR A 1 178 ? 1.462 15.242 -10.562 1 73.25 178 TYR A N 1
ATOM 1381 C CA . TYR A 1 178 ? 1.233 13.82 -10.352 1 73.25 178 TYR A CA 1
ATOM 1382 C C . TYR A 1 178 ? -0.206 13.555 -9.922 1 73.25 178 TYR A C 1
ATOM 1384 O O . TYR A 1 178 ? -0.816 12.57 -10.352 1 73.25 178 TYR A O 1
ATOM 1392 N N . LEU A 1 179 ? -0.692 14.352 -9.094 1 76 179 LEU A N 1
ATOM 1393 C CA . LEU A 1 179 ? -2.047 14.195 -8.578 1 76 179 LEU A CA 1
ATOM 1394 C C . LEU A 1 179 ? -3.068 14.227 -9.711 1 76 179 LEU A C 1
ATOM 1396 O O . LEU A 1 179 ? -4.094 13.547 -9.656 1 76 179 LEU A O 1
ATOM 1400 N N . LYS A 1 180 ? -2.801 14.922 -10.711 1 71.94 180 LYS A N 1
ATOM 1401 C CA . LYS A 1 180 ? -3.73 15.07 -11.828 1 71.94 180 LYS A CA 1
ATOM 1402 C C . LYS A 1 180 ? -3.777 13.797 -12.672 1 71.94 180 LYS A C 1
ATOM 1404 O O . LYS A 1 180 ? -4.754 13.562 -13.391 1 71.94 180 LYS A O 1
ATOM 1409 N N . TYR A 1 181 ? -2.809 13 -12.492 1 67.88 181 TYR A N 1
ATOM 1410 C CA . TYR A 1 181 ? -2.738 11.812 -13.328 1 67.88 181 TYR A CA 1
ATOM 1411 C C . TYR A 1 181 ? -3.201 10.578 -12.562 1 67.88 181 TYR A C 1
ATOM 1413 O O . TYR A 1 181 ? -3.32 9.492 -13.133 1 67.88 181 TYR A O 1
ATOM 1421 N N . GLU A 1 182 ? -3.471 10.789 -11.344 1 68.62 182 GLU A N 1
ATOM 1422 C CA . GLU A 1 182 ? -3.938 9.656 -10.547 1 68.62 182 GLU A CA 1
ATOM 1423 C C . GLU A 1 182 ? -5.363 9.266 -10.93 1 68.62 182 GLU A C 1
ATOM 1425 O O . GLU A 1 182 ? -6.203 10.141 -11.18 1 68.62 182 GLU A O 1
ATOM 1430 N N . LEU A 1 183 ? -5.602 7.988 -11.023 1 65.75 183 LEU A N 1
ATOM 1431 C CA . LEU A 1 183 ? -6.945 7.5 -11.312 1 65.75 183 LEU A CA 1
ATOM 1432 C C . LEU A 1 183 ? -7.859 7.68 -10.102 1 65.75 183 LEU A C 1
ATOM 1434 O O . LEU A 1 183 ? -9.047 7.969 -10.258 1 65.75 183 LEU A O 1
ATOM 1438 N N . ILE A 1 184 ? -7.324 7.477 -8.984 1 74.56 184 ILE A N 1
ATOM 1439 C CA . ILE A 1 184 ? -8.07 7.586 -7.734 1 74.56 184 ILE A CA 1
ATOM 1440 C C . ILE A 1 184 ? -7.723 8.906 -7.043 1 74.56 184 ILE A C 1
ATOM 1442 O O . ILE A 1 184 ? -6.57 9.125 -6.66 1 74.56 184 ILE A O 1
ATOM 1446 N N . ARG A 1 185 ? -8.648 9.742 -6.848 1 83.88 185 ARG A N 1
ATOM 1447 C CA . ARG A 1 185 ? -8.414 11.086 -6.324 1 83.88 185 ARG A CA 1
ATOM 1448 C C . ARG A 1 185 ? -9.219 11.328 -5.055 1 83.88 185 ARG A C 1
ATOM 1450 O O . ARG A 1 185 ? -9.773 12.414 -4.863 1 83.88 185 ARG A O 1
ATOM 1457 N N . ASP A 1 186 ? -9.266 10.367 -4.238 1 87.38 186 ASP A N 1
ATOM 1458 C CA . ASP A 1 186 ? -10.031 10.438 -2.998 1 87.38 186 ASP A CA 1
ATOM 1459 C C . ASP A 1 186 ? -9.523 11.562 -2.1 1 87.38 186 ASP A C 1
ATOM 1461 O O . ASP A 1 186 ? -10.32 12.281 -1.489 1 87.38 186 ASP A O 1
ATOM 1465 N N . LYS A 1 187 ? -8.25 11.758 -2.027 1 86.69 187 LYS A N 1
ATOM 1466 C CA . LYS A 1 187 ? -7.684 12.773 -1.142 1 86.69 187 LYS A CA 1
ATOM 1467 C C . LYS A 1 187 ? -8.125 14.172 -1.559 1 86.69 187 LYS A C 1
ATOM 1469 O O . LYS A 1 187 ? -8.422 15.016 -0.708 1 86.69 187 LYS A O 1
ATOM 1474 N N . GLU A 1 188 ? -8.164 14.344 -2.814 1 88.81 188 GLU A N 1
ATOM 1475 C CA . GLU A 1 188 ? -8.523 15.664 -3.324 1 88.81 188 GLU A CA 1
ATOM 1476 C C . GLU A 1 188 ? -9.984 15.992 -3.031 1 88.81 188 GLU A C 1
ATOM 1478 O O . GLU A 1 188 ? -10.305 17.109 -2.637 1 88.81 188 GLU A O 1
ATOM 1483 N N . ILE A 1 189 ? -10.82 15.039 -3.285 1 93.5 189 ILE A N 1
ATOM 1484 C CA . ILE A 1 189 ? -12.242 15.297 -3.08 1 93.5 189 ILE A CA 1
ATOM 1485 C C . ILE A 1 189 ? -12.516 15.516 -1.595 1 93.5 189 ILE A C 1
ATOM 1487 O O . ILE A 1 189 ? -13.391 16.312 -1.229 1 93.5 189 ILE A O 1
ATOM 1491 N N . LEU A 1 190 ? -11.789 14.883 -0.734 1 94.06 190 LEU A N 1
ATOM 1492 C CA . LEU A 1 190 ? -11.977 15.07 0.701 1 94.06 190 LEU A CA 1
ATOM 1493 C C . LEU A 1 190 ? -11.477 16.438 1.141 1 94.06 190 LEU A C 1
ATOM 1495 O O . LEU A 1 190 ? -12.062 17.062 2.027 1 94.06 190 LEU A O 1
ATOM 1499 N N . ASP A 1 191 ? -10.414 16.859 0.57 1 91.25 191 ASP A N 1
ATOM 1500 C CA . ASP A 1 191 ? -9.945 18.203 0.849 1 91.25 191 ASP A CA 1
ATOM 1501 C C . ASP A 1 191 ? -10.977 19.25 0.413 1 91.25 191 ASP A C 1
ATOM 1503 O O . ASP A 1 191 ? -11.195 20.234 1.104 1 91.25 191 ASP A O 1
ATOM 1507 N N . LEU A 1 192 ? -11.594 19.016 -0.735 1 94.44 192 LEU A N 1
ATOM 1508 C CA . LEU A 1 192 ? -12.633 19.906 -1.22 1 94.44 192 LEU A CA 1
ATOM 1509 C C . LEU A 1 192 ? -13.836 19.906 -0.285 1 94.44 192 LEU A C 1
ATOM 1511 O O . LEU A 1 192 ? -14.492 20.938 -0.109 1 94.44 192 LEU A O 1
ATOM 1515 N N . ALA A 1 193 ? -14.094 18.797 0.246 1 96.88 193 ALA A N 1
ATOM 1516 C CA . ALA A 1 193 ? -15.195 18.703 1.2 1 96.88 193 ALA A CA 1
ATOM 1517 C C . ALA A 1 193 ? -14.953 19.594 2.41 1 96.88 193 ALA A C 1
ATOM 1519 O O . ALA A 1 193 ? -15.867 20.281 2.881 1 96.88 193 ALA A O 1
ATOM 1520 N N . CYS A 1 194 ? -13.742 19.594 2.895 1 95.88 194 CYS A N 1
ATOM 1521 C CA . CYS A 1 194 ? -13.391 20.469 4.016 1 95.88 194 CYS A CA 1
ATOM 1522 C C . CYS A 1 194 ? -13.531 21.938 3.637 1 95.88 194 CYS A C 1
ATOM 1524 O O . CYS A 1 194 ? -14.031 22.734 4.422 1 95.88 194 CYS A O 1
ATOM 1526 N N . GLN A 1 195 ? -13.125 22.25 2.467 1 94.94 195 GLN A N 1
ATOM 1527 C CA . GLN A 1 195 ? -13.25 23.625 1.992 1 94.94 195 GLN A CA 1
ATOM 1528 C C . GLN A 1 195 ? -14.711 24.047 1.897 1 94.94 195 GLN A C 1
ATOM 1530 O O . GLN A 1 195 ? -15.062 25.172 2.223 1 94.94 195 GLN A O 1
ATOM 1535 N N . ALA A 1 196 ? -15.5 23.141 1.457 1 96.75 196 ALA A N 1
ATOM 1536 C CA . ALA A 1 196 ? -16.922 23.438 1.318 1 96.75 196 ALA A CA 1
ATOM 1537 C C . ALA A 1 196 ? -17.594 23.562 2.684 1 96.75 196 ALA A C 1
ATOM 1539 O O . ALA A 1 196 ? -18.406 24.453 2.898 1 96.75 196 ALA A O 1
ATOM 1540 N N . GLY A 1 197 ? -17.203 22.719 3.58 1 97.25 197 GLY A N 1
ATOM 1541 C CA . GLY A 1 197 ? -17.859 22.672 4.883 1 97.25 197 GLY A CA 1
ATOM 1542 C C . GLY A 1 197 ? -17.453 23.812 5.797 1 97.25 197 GLY A C 1
ATOM 1543 O O . GLY A 1 197 ? -18.25 24.297 6.59 1 97.25 197 GLY A O 1
ATOM 1544 N N . PHE A 1 198 ? -16.219 24.25 5.766 1 95.69 198 PHE A N 1
ATOM 1545 C CA . PHE A 1 198 ? -15.688 25.266 6.684 1 95.69 198 PHE A CA 1
ATOM 1546 C C . PHE A 1 198 ? -15.266 26.516 5.93 1 95.69 198 PHE A C 1
ATOM 1548 O O . PHE A 1 198 ? -14.547 27.359 6.473 1 95.69 198 PHE A O 1
ATOM 1555 N N . ARG A 1 199 ? -15.633 26.781 4.895 1 87.06 199 ARG A N 1
ATOM 1556 C CA . ARG A 1 199 ? -15.391 27.828 3.912 1 87.06 199 ARG A CA 1
ATOM 1557 C C . ARG A 1 199 ? -14.477 28.906 4.48 1 87.06 199 ARG A C 1
ATOM 1559 O O . ARG A 1 199 ? -14.938 29.812 5.172 1 87.06 199 ARG A O 1
ATOM 1566 N N . GLY A 1 200 ? -13.289 28.828 4.191 1 81.38 200 GLY A N 1
ATOM 1567 C CA . GLY A 1 200 ? -12.359 29.938 4.406 1 81.38 200 GLY A CA 1
ATOM 1568 C C . GLY A 1 200 ? -11.875 30.031 5.84 1 81.38 200 GLY A C 1
ATOM 1569 O O . GLY A 1 200 ? -11.32 31.062 6.246 1 81.38 200 GLY A O 1
ATOM 1570 N N . ASN A 1 201 ? -12.234 29.062 6.625 1 85.81 201 ASN A N 1
ATOM 1571 C CA . ASN A 1 201 ? -11.727 29.188 7.988 1 85.81 201 ASN A CA 1
ATOM 1572 C C . ASN A 1 201 ? -11.164 27.859 8.492 1 85.81 201 ASN A C 1
ATOM 1574 O O . ASN A 1 201 ? -11.703 26.797 8.172 1 85.81 201 ASN A O 1
ATOM 1578 N N . THR A 1 202 ? -10.109 28.031 9.227 1 90.38 202 THR A N 1
ATOM 1579 C CA . THR A 1 202 ? -9.453 26.984 9.992 1 90.38 202 THR A CA 1
ATOM 1580 C C . THR A 1 202 ? -9.344 25.703 9.172 1 90.38 202 THR A C 1
ATOM 1582 O O . THR A 1 202 ? -8.492 25.609 8.273 1 90.38 202 THR A O 1
ATOM 1585 N N . ILE A 1 203 ? -10.375 24.719 9.336 1 93.19 203 ILE A N 1
ATOM 1586 C CA . ILE A 1 203 ? -10.336 23.406 8.719 1 93.19 203 ILE A CA 1
ATOM 1587 C C . ILE A 1 203 ? -10.555 23.531 7.211 1 93.19 203 ILE A C 1
ATOM 1589 O O . ILE A 1 203 ? -10.172 22.641 6.441 1 93.19 203 ILE A O 1
ATOM 1593 N N . GLY A 1 204 ? -11.062 24.625 6.781 1 94.12 204 GLY A N 1
ATOM 1594 C CA . GLY A 1 204 ? -11.383 24.828 5.379 1 94.12 204 GLY A CA 1
ATOM 1595 C C . GLY A 1 204 ? -10.227 25.391 4.574 1 94.12 204 GLY A C 1
ATOM 1596 O O . GLY A 1 204 ? -10.32 25.516 3.354 1 94.12 204 GLY A O 1
ATOM 1597 N N . LEU A 1 205 ? -9.188 25.734 5.266 1 93.12 205 LEU A N 1
ATOM 1598 C CA . LEU A 1 205 ? -8.016 26.266 4.574 1 93.12 205 LEU A CA 1
ATOM 1599 C C . LEU A 1 205 ? -7.301 25.172 3.793 1 93.12 205 LEU A C 1
ATOM 1601 O O . LEU A 1 205 ? -7.293 24 4.211 1 93.12 205 LEU A O 1
ATOM 1605 N N . GLN A 1 206 ? -6.672 25.562 2.74 1 91.31 206 GLN A N 1
ATOM 1606 C CA . GLN A 1 206 ? -6.105 24.578 1.819 1 91.31 206 GLN A CA 1
ATOM 1607 C C . GLN A 1 206 ? -4.707 24.156 2.256 1 91.31 206 GLN A C 1
ATOM 1609 O O . GLN A 1 206 ? -3.865 25 2.564 1 91.31 206 GLN A O 1
ATOM 1614 N N . ARG A 1 207 ? -4.535 22.891 2.262 1 91.31 207 ARG A N 1
ATOM 1615 C CA . ARG A 1 207 ? -3.234 22.328 2.6 1 91.31 207 ARG A CA 1
ATOM 1616 C C . ARG A 1 207 ? -2.293 22.359 1.4 1 91.31 207 ARG A C 1
ATOM 1618 O O . ARG A 1 207 ? -1.117 22.703 1.538 1 91.31 207 ARG A O 1
ATOM 1625 N N . MET A 1 208 ? -2.822 22.078 0.237 1 92.12 208 MET A N 1
ATOM 1626 C CA . MET A 1 208 ? -2.021 22.016 -0.981 1 92.12 208 MET A CA 1
ATOM 1627 C C . MET A 1 208 ? -1.838 23.391 -1.592 1 92.12 208 MET A C 1
ATOM 1629 O O . MET A 1 208 ? -2.762 24.203 -1.581 1 92.12 208 MET A O 1
ATOM 1633 N N . MET A 1 209 ? -0.699 23.547 -2.115 1 93.75 209 MET A N 1
ATOM 1634 C CA . MET A 1 209 ? -0.424 24.828 -2.779 1 93.75 209 MET A CA 1
ATOM 1635 C C . MET A 1 209 ? -1.195 24.922 -4.09 1 93.75 209 MET A C 1
ATOM 1637 O O . MET A 1 209 ? -1.196 24 -4.891 1 93.75 209 MET A O 1
ATOM 1641 N N . PRO A 1 210 ? -1.875 26.031 -4.223 1 90.12 210 PRO A N 1
ATOM 1642 C CA . PRO A 1 210 ? -2.57 26.219 -5.5 1 90.12 210 PRO A CA 1
ATOM 1643 C C . PRO A 1 210 ? -1.614 26.25 -6.691 1 90.12 210 PRO A C 1
ATOM 1645 O O . PRO A 1 210 ? -0.515 26.797 -6.594 1 90.12 210 PRO A O 1
ATOM 1648 N N . GLU A 1 211 ? -2.055 25.812 -7.793 1 87.44 211 GLU A N 1
ATOM 1649 C CA . GLU A 1 211 ? -1.24 25.75 -9 1 87.44 211 GLU A CA 1
ATOM 1650 C C . GLU A 1 211 ? -0.788 27.141 -9.445 1 87.44 211 GLU A C 1
ATOM 1652 O O . GLU A 1 211 ? 0.337 27.312 -9.922 1 87.44 211 GLU A O 1
ATOM 1657 N N . GLU A 1 212 ? -1.651 28.047 -9.297 1 89.06 212 GLU A N 1
ATOM 1658 C CA . GLU A 1 212 ? -1.347 29.406 -9.695 1 89.06 212 GLU A CA 1
ATOM 1659 C C . GLU A 1 212 ? -0.183 29.984 -8.891 1 89.06 212 GLU A C 1
ATOM 1661 O O . GLU A 1 212 ? 0.636 30.734 -9.414 1 89.06 212 GLU A O 1
ATOM 1666 N N . SER A 1 213 ? -0.163 29.625 -7.645 1 92.25 213 SER A N 1
ATOM 1667 C CA . SER A 1 213 ? 0.897 30.109 -6.766 1 92.25 213 SER A CA 1
ATOM 1668 C C . SER A 1 213 ? 2.246 29.5 -7.141 1 92.25 213 SER A C 1
ATOM 1670 O O . SER A 1 213 ? 3.266 30.188 -7.133 1 92.25 213 SER A O 1
ATOM 1672 N N . VAL A 1 214 ? 2.25 28.25 -7.453 1 91.94 214 VAL A N 1
ATOM 1673 C CA . VAL A 1 214 ? 3.482 27.562 -7.812 1 91.94 214 VAL A CA 1
ATOM 1674 C C . VAL A 1 214 ? 4.027 28.125 -9.125 1 91.94 214 VAL A C 1
ATOM 1676 O O . VAL A 1 214 ? 5.238 28.312 -9.266 1 91.94 214 VAL A O 1
ATOM 1679 N N . SER A 1 215 ? 3.148 28.375 -10.062 1 89.88 215 SER A N 1
ATOM 1680 C CA . SER A 1 215 ? 3.541 28.859 -11.383 1 89.88 215 SER A CA 1
ATOM 1681 C C . SER A 1 215 ? 4.195 30.234 -11.297 1 89.88 215 SER A C 1
ATOM 1683 O O . SER A 1 215 ? 5 30.609 -12.156 1 89.88 215 SER A O 1
ATOM 1685 N N . LYS A 1 216 ? 3.881 30.938 -10.273 1 90.44 216 LYS A N 1
ATOM 1686 C CA . LYS A 1 216 ? 4.414 32.281 -10.102 1 90.44 216 LYS A CA 1
ATOM 1687 C C . LYS A 1 216 ? 5.801 32.25 -9.453 1 90.44 216 LYS A C 1
ATOM 1689 O O . LYS A 1 216 ? 6.512 33.25 -9.445 1 90.44 216 LYS A O 1
ATOM 1694 N N . CYS A 1 217 ? 6.133 31.078 -8.922 1 91.44 217 CYS A N 1
ATOM 1695 C CA . CYS A 1 217 ? 7.414 30.953 -8.227 1 91.44 217 CYS A CA 1
ATOM 1696 C C . CYS A 1 217 ? 8.539 30.672 -9.219 1 91.44 217 CYS A C 1
ATOM 1698 O O . CYS A 1 217 ? 9.273 29.688 -9.062 1 91.44 217 CYS A O 1
ATOM 1700 N N . THR A 1 218 ? 8.719 31.453 -10.211 1 85.69 218 THR A N 1
ATOM 1701 C CA . THR A 1 218 ? 9.719 31.234 -11.258 1 85.69 218 THR A CA 1
ATOM 1702 C C . THR A 1 218 ? 10.938 32.125 -11.039 1 85.69 218 THR A C 1
ATOM 1704 O O . THR A 1 218 ? 12.016 31.859 -11.57 1 85.69 218 THR A O 1
ATOM 1707 N N . ASN A 1 219 ? 10.812 33.188 -10.289 1 91.38 219 ASN A N 1
ATOM 1708 C CA . ASN A 1 219 ? 11.938 34.062 -10.039 1 91.38 219 ASN A CA 1
ATOM 1709 C C . ASN A 1 219 ? 12.367 34.031 -8.578 1 91.38 219 ASN A C 1
ATOM 1711 O O . ASN A 1 219 ? 11.609 33.594 -7.711 1 91.38 219 ASN A O 1
ATOM 1715 N N . ALA A 1 220 ? 13.547 34.531 -8.328 1 93.44 220 ALA A N 1
ATOM 1716 C CA . ALA A 1 220 ? 14.172 34.469 -7.008 1 93.44 220 ALA A CA 1
ATOM 1717 C C . ALA A 1 220 ? 13.359 35.25 -5.98 1 93.44 220 ALA A C 1
ATOM 1719 O O . ALA A 1 220 ? 13.258 34.844 -4.82 1 93.44 220 ALA A O 1
ATOM 1720 N N . GLU A 1 221 ? 12.82 36.312 -6.418 1 94.06 221 GLU A N 1
ATOM 1721 C CA . GLU A 1 221 ? 12.055 37.156 -5.504 1 94.06 221 GLU A CA 1
ATOM 1722 C C . GLU A 1 221 ? 10.82 36.438 -4.977 1 94.06 221 GLU A C 1
ATOM 1724 O O . GLU A 1 221 ? 10.57 36.438 -3.77 1 94.06 221 GLU A O 1
ATOM 1729 N N . ASN A 1 222 ? 10.055 35.875 -5.84 1 94.81 222 ASN A N 1
ATOM 1730 C CA . ASN A 1 222 ? 8.844 35.156 -5.449 1 94.81 222 ASN A CA 1
ATOM 1731 C C . ASN A 1 222 ? 9.18 33.938 -4.594 1 94.81 222 ASN A C 1
ATOM 1733 O O . ASN A 1 222 ? 8.438 33.594 -3.662 1 94.81 222 ASN A O 1
ATOM 1737 N N . ILE A 1 223 ? 10.266 33.312 -4.918 1 96.56 223 ILE A N 1
ATOM 1738 C CA . ILE A 1 223 ? 10.711 32.156 -4.152 1 96.56 223 ILE A CA 1
ATOM 1739 C C . ILE A 1 223 ? 11.062 32.594 -2.729 1 96.56 223 ILE A C 1
ATOM 1741 O O . ILE A 1 223 ? 10.672 31.938 -1.762 1 96.56 223 ILE A O 1
ATOM 1745 N N . GLN A 1 224 ? 11.719 33.688 -2.656 1 95.5 224 GLN A N 1
ATOM 1746 C CA . GLN A 1 224 ? 12.102 34.219 -1.347 1 95.5 224 GLN A CA 1
ATOM 1747 C C . GLN A 1 224 ? 10.875 34.594 -0.519 1 95.5 224 GLN A C 1
ATOM 1749 O O . GLN A 1 224 ? 10.859 34.375 0.699 1 95.5 224 GLN A O 1
ATOM 1754 N N . ILE A 1 225 ? 9.906 35.094 -1.153 1 96.06 225 ILE A N 1
ATOM 1755 C CA . ILE A 1 225 ? 8.672 35.469 -0.461 1 96.06 225 ILE A CA 1
ATOM 1756 C C . ILE A 1 225 ? 8.031 34.25 0.157 1 96.06 225 ILE A C 1
ATOM 1758 O O . ILE A 1 225 ? 7.543 34.281 1.289 1 96.06 225 ILE A O 1
ATOM 1762 N N . TRP A 1 226 ? 8.039 33.156 -0.517 1 96.12 226 TRP A N 1
ATOM 1763 C CA . TRP A 1 226 ? 7.465 31.906 0.011 1 96.12 226 TRP A CA 1
ATOM 1764 C C . TRP A 1 226 ? 8.312 31.359 1.154 1 96.12 226 TRP A C 1
ATOM 1766 O O . TRP A 1 226 ? 7.789 30.719 2.072 1 96.12 226 TRP A O 1
ATOM 1776 N N . GLY A 1 227 ? 9.617 31.594 1.057 1 96.62 227 GLY A N 1
ATOM 1777 C CA . GLY A 1 227 ? 10.453 31.281 2.197 1 96.62 227 GLY A CA 1
ATOM 1778 C C . GLY A 1 227 ? 10.086 32.031 3.451 1 96.62 227 GLY A C 1
ATOM 1779 O O . GLY A 1 227 ? 10.078 31.484 4.551 1 96.62 227 GLY A O 1
ATOM 1780 N N . GLU A 1 228 ? 9.727 33.281 3.236 1 96 228 GLU A N 1
ATOM 1781 C CA . GLU A 1 228 ? 9.305 34.094 4.355 1 96 228 GLU A CA 1
ATOM 1782 C C . GLU A 1 228 ? 7.977 33.625 4.93 1 96 228 GLU A C 1
ATOM 1784 O O . GLU A 1 228 ? 7.793 33.594 6.148 1 96 228 GLU A O 1
ATOM 1789 N N . HIS A 1 229 ? 7.062 33.281 4.023 1 95.62 229 HIS A N 1
ATOM 1790 C CA . HIS A 1 229 ? 5.793 32.719 4.477 1 95.62 229 HIS A CA 1
ATOM 1791 C C . HIS A 1 229 ? 6 31.438 5.281 1 95.62 229 HIS A C 1
ATOM 1793 O O . HIS A 1 229 ? 5.332 31.219 6.293 1 95.62 229 HIS A O 1
ATOM 1799 N N . LEU A 1 230 ? 6.914 30.625 4.797 1 96.5 230 LEU A N 1
ATOM 1800 C CA . LEU A 1 230 ? 7.23 29.359 5.469 1 96.5 230 LEU A CA 1
ATOM 1801 C C . LEU A 1 230 ? 7.75 29.609 6.879 1 96.5 230 LEU A C 1
ATOM 1803 O O . LEU A 1 230 ? 7.281 29 7.84 1 96.5 230 LEU A O 1
ATOM 1807 N N . LEU A 1 231 ? 8.656 30.531 6.988 1 95.19 231 LEU A N 1
ATOM 1808 C CA . LEU A 1 231 ? 9.25 30.828 8.289 1 95.19 231 LEU A CA 1
ATOM 1809 C C . LEU A 1 231 ? 8.234 31.484 9.211 1 95.19 231 LEU A C 1
ATOM 1811 O O . LEU A 1 231 ? 8.258 31.266 10.422 1 95.19 231 LEU A O 1
ATOM 1815 N N . ALA A 1 232 ? 7.395 32.281 8.656 1 93.06 232 ALA A N 1
ATOM 1816 C CA . ALA A 1 232 ? 6.34 32.875 9.453 1 93.06 232 ALA A CA 1
ATOM 1817 C C . ALA A 1 232 ? 5.395 31.828 10.023 1 93.06 232 ALA A C 1
ATOM 1819 O O . ALA A 1 232 ? 4.977 31.922 11.18 1 93.06 232 ALA A O 1
ATOM 1820 N N . HIS A 1 233 ? 5.047 30.875 9.18 1 93.12 233 HIS A N 1
ATOM 1821 C CA . HIS A 1 233 ? 4.191 29.781 9.633 1 93.12 233 HIS A CA 1
ATOM 1822 C C . HIS A 1 233 ? 4.848 28.984 10.758 1 93.12 233 HIS A C 1
ATOM 1824 O O . HIS A 1 233 ? 4.215 28.719 11.781 1 93.12 233 HIS A O 1
ATOM 1830 N N . ARG A 1 234 ? 6.09 28.641 10.586 1 93.75 234 ARG A N 1
ATOM 1831 C CA . ARG A 1 234 ? 6.812 27.875 11.594 1 93.75 234 ARG A CA 1
ATOM 1832 C C . ARG A 1 234 ? 6.941 28.656 12.891 1 93.75 234 ARG A C 1
ATOM 1834 O O . ARG A 1 234 ? 6.73 28.109 13.977 1 93.75 234 ARG A O 1
ATOM 1841 N N . LYS A 1 235 ? 7.238 29.938 12.773 1 90.94 235 LYS A N 1
ATOM 1842 C CA . LYS A 1 235 ? 7.375 30.812 13.938 1 90.94 235 LYS A CA 1
ATOM 1843 C C . LYS A 1 235 ? 6.062 30.891 14.711 1 90.94 235 LYS A C 1
ATOM 1845 O O . LYS A 1 235 ? 6.059 30.875 15.945 1 90.94 235 LYS A O 1
ATOM 1850 N N . GLY A 1 236 ? 5.051 30.938 13.984 1 87.88 236 GLY A N 1
ATOM 1851 C CA . GLY A 1 236 ? 3.75 31.156 14.594 1 87.88 236 GLY A CA 1
ATOM 1852 C C . GLY A 1 236 ? 3.104 29.875 15.102 1 87.88 236 GLY A C 1
ATOM 1853 O O . GLY A 1 236 ? 2.16 29.922 15.891 1 87.88 236 GLY A O 1
ATOM 1854 N N . SER A 1 237 ? 3.615 28.688 14.703 1 90.19 237 SER A N 1
ATOM 1855 C CA . SER A 1 237 ? 2.826 27.5 15.008 1 90.19 237 SER A CA 1
ATOM 1856 C C . SER A 1 237 ? 3.684 26.422 15.648 1 90.19 237 SER A C 1
ATOM 1858 O O . SER A 1 237 ? 3.217 25.688 16.516 1 90.19 237 SER A O 1
ATOM 1860 N N . TYR A 1 238 ? 4.891 26.203 15.352 1 90.62 238 TYR A N 1
ATOM 1861 C CA . TYR A 1 238 ? 5.668 25 15.664 1 90.62 238 TYR A CA 1
ATOM 1862 C C . TYR A 1 238 ? 5.922 24.906 17.172 1 90.62 238 TYR A C 1
ATOM 1864 O O . TYR A 1 238 ? 5.914 23.812 17.734 1 90.62 238 TYR A O 1
ATOM 1872 N N . LEU A 1 239 ? 6.152 26.047 17.859 1 87.25 239 LEU A N 1
ATOM 1873 C CA . LEU A 1 239 ? 6.512 25.984 19.266 1 87.25 239 LEU A CA 1
ATOM 1874 C C . LEU A 1 239 ? 5.457 26.672 20.125 1 87.25 239 LEU A C 1
ATOM 1876 O O . LEU A 1 239 ? 5.738 27.078 21.266 1 87.25 239 LEU A O 1
ATOM 1880 N N . GLN A 1 240 ? 4.277 26.781 19.562 1 84 240 GLN A N 1
ATOM 1881 C CA . GLN A 1 240 ? 3.188 27.359 20.344 1 84 240 GLN A CA 1
ATOM 1882 C C . GLN A 1 240 ? 2.625 26.344 21.328 1 84 240 GLN A C 1
ATOM 1884 O O . GLN A 1 240 ? 2.012 26.734 22.328 1 84 240 GLN A O 1
ATOM 1889 N N . SER A 1 241 ? 2.705 25.141 21.031 1 84.75 241 SER A N 1
ATOM 1890 C CA . SER A 1 241 ? 2.42 24.031 21.938 1 84.75 241 SER A CA 1
ATOM 1891 C C . SER A 1 241 ? 3.605 23.078 22.047 1 84.75 241 SER A C 1
ATOM 1893 O O . SER A 1 241 ? 4.391 22.953 21.094 1 84.75 241 SER A O 1
ATOM 1895 N N . PRO A 1 242 ? 3.699 22.484 23.219 1 90.06 242 PRO A N 1
ATOM 1896 C CA . PRO A 1 242 ? 4.816 21.547 23.344 1 90.06 242 PRO A CA 1
ATOM 1897 C C . PRO A 1 242 ? 4.785 20.453 22.281 1 90.06 242 PRO A C 1
ATOM 1899 O O . PRO A 1 242 ? 3.766 19.781 22.109 1 90.06 242 PRO A O 1
ATOM 1902 N N . PRO A 1 243 ? 5.902 20.328 21.562 1 93.69 243 PRO A N 1
ATOM 1903 C CA . PRO A 1 243 ? 5.957 19.203 20.625 1 93.69 243 PRO A CA 1
ATOM 1904 C C . PRO A 1 243 ? 5.934 17.844 21.328 1 93.69 243 PRO A C 1
ATOM 1906 O O . PRO A 1 243 ? 6.367 17.719 22.469 1 93.69 243 PRO A O 1
ATOM 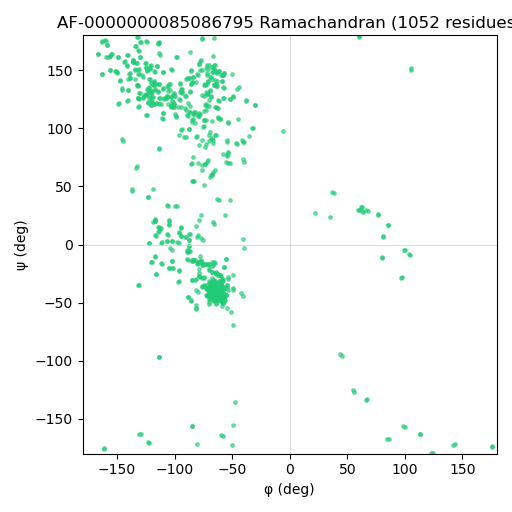1909 N N . SER A 1 244 ? 5.41 16.891 20.672 1 95.31 244 SER A N 1
ATOM 1910 C CA . SER A 1 244 ? 5.395 15.516 21.188 1 95.31 244 SER A CA 1
ATOM 1911 C C . SER A 1 244 ? 6.348 14.625 20.391 1 95.31 244 SER A C 1
ATOM 1913 O O . SER A 1 244 ? 6.285 14.562 19.172 1 95.31 244 SER A O 1
ATOM 1915 N N . TYR A 1 245 ? 7.223 14 21.141 1 96.62 245 TYR A N 1
ATOM 1916 C CA . TYR A 1 245 ? 8.141 13.008 20.594 1 96.62 245 TYR A CA 1
ATOM 1917 C C . TYR A 1 245 ? 7.652 11.594 20.875 1 96.62 245 TYR A C 1
ATOM 1919 O O . TYR A 1 245 ? 7.449 11.211 22.031 1 96.62 245 TYR A O 1
ATOM 1927 N N . VAL A 1 246 ? 7.441 10.852 19.781 1 95.62 246 VAL A N 1
ATOM 1928 C CA . VAL A 1 246 ? 6.918 9.5 19.922 1 95.62 246 VAL A CA 1
ATOM 1929 C C . VAL A 1 246 ? 7.941 8.492 19.391 1 95.62 246 VAL A C 1
ATOM 1931 O O . VAL A 1 246 ? 8.523 8.695 18.328 1 95.62 246 VAL A O 1
ATOM 1934 N N . GLY A 1 247 ? 8.18 7.422 20.172 1 95.25 247 GLY A N 1
ATOM 1935 C CA . GLY A 1 247 ? 9.07 6.344 19.766 1 95.25 247 GLY A CA 1
ATOM 1936 C C . GLY A 1 247 ? 8.461 4.965 19.953 1 95.25 247 GLY A C 1
ATOM 1937 O O . GLY A 1 247 ? 8.07 4.609 21.062 1 95.25 247 GLY A O 1
ATOM 1938 N N . ILE A 1 248 ? 8.336 4.254 18.844 1 93 248 ILE A N 1
ATOM 1939 C CA . ILE A 1 248 ? 7.93 2.854 18.891 1 93 248 ILE A CA 1
ATOM 1940 C C . ILE A 1 248 ? 9.148 1.953 18.719 1 93 248 ILE A C 1
ATOM 1942 O O . ILE A 1 248 ? 9.914 2.109 17.766 1 93 248 ILE A O 1
ATOM 1946 N N . GLY A 1 249 ? 9.336 0.984 19.594 1 89.75 249 GLY A N 1
ATOM 1947 C CA . GLY A 1 249 ? 10.5 0.117 19.578 1 89.75 249 GLY A CA 1
ATOM 1948 C C . GLY A 1 249 ? 11.688 0.701 20.312 1 89.75 249 GLY A C 1
ATOM 1949 O O . GLY A 1 249 ? 12.836 0.332 20.047 1 89.75 249 GLY A O 1
ATOM 1950 N N . VAL A 1 250 ? 11.453 1.676 21.125 1 93 250 VAL A N 1
ATOM 1951 C CA . VAL A 1 250 ? 12.508 2.307 21.922 1 93 250 VAL A CA 1
ATOM 1952 C C . VAL A 1 250 ? 12.062 2.404 23.375 1 93 250 VAL A C 1
ATOM 1954 O O . VAL A 1 250 ? 10.883 2.607 23.656 1 93 250 VAL A O 1
ATOM 1957 N N . THR A 1 251 ? 12.977 2.293 24.297 1 91.44 251 THR A N 1
ATOM 1958 C CA . THR A 1 251 ? 12.672 2.457 25.719 1 91.44 251 THR A CA 1
ATOM 1959 C C . THR A 1 251 ? 12.555 3.936 26.078 1 91.44 251 THR A C 1
ATOM 1961 O O . THR A 1 251 ? 13.102 4.793 25.391 1 91.44 251 THR A O 1
ATOM 1964 N N . PRO A 1 252 ? 11.812 4.211 27.141 1 93.62 252 PRO A N 1
ATOM 1965 C CA . PRO A 1 252 ? 11.711 5.605 27.594 1 93.62 252 PRO A CA 1
ATOM 1966 C C . PRO A 1 252 ? 13.07 6.246 27.844 1 93.62 252 PRO A C 1
ATOM 1968 O O . PRO A 1 252 ? 13.289 7.406 27.484 1 93.62 252 PRO A O 1
ATOM 1971 N N . ASP A 1 253 ? 13.992 5.48 28.375 1 94.94 253 ASP A N 1
ATOM 1972 C CA . ASP A 1 253 ? 15.32 6.008 28.672 1 94.94 253 ASP A CA 1
ATOM 1973 C C . ASP A 1 253 ? 16.078 6.34 27.391 1 94.94 253 ASP A C 1
ATOM 1975 O O . ASP A 1 253 ? 16.734 7.379 27.297 1 94.94 253 ASP A O 1
ATOM 1979 N N . GLU A 1 254 ? 15.977 5.457 26.422 1 94.44 254 GLU A N 1
ATOM 1980 C CA . GLU A 1 254 ? 16.656 5.664 25.156 1 94.44 254 GLU A CA 1
ATOM 1981 C C . GLU A 1 254 ? 16.141 6.914 24.438 1 94.44 254 GLU A C 1
ATOM 1983 O O . GLU A 1 254 ? 16.922 7.719 23.938 1 94.44 254 GLU A O 1
ATOM 1988 N N . LEU A 1 255 ? 14.891 7.047 24.422 1 96.31 255 LEU A N 1
ATOM 1989 C CA . LEU A 1 255 ? 14.289 8.195 23.75 1 96.31 255 LEU A CA 1
ATOM 1990 C C . LEU A 1 255 ? 14.641 9.492 24.469 1 96.31 255 LEU A C 1
ATOM 1992 O O . LEU A 1 255 ? 15.023 10.477 23.828 1 96.31 255 LEU A O 1
ATOM 1996 N N . GLU A 1 256 ? 14.523 9.484 25.781 1 97.19 256 GLU A N 1
ATOM 1997 C CA . GLU A 1 256 ? 14.844 10.664 26.562 1 97.19 256 GLU A CA 1
ATOM 1998 C C . GLU A 1 256 ? 16.297 11.094 26.359 1 97.19 256 GLU A C 1
ATOM 2000 O O . GLU A 1 256 ? 16.578 12.281 26.172 1 97.19 256 GLU A O 1
ATOM 2005 N N . ASN A 1 257 ? 17.156 10.125 26.406 1 97.25 257 ASN A N 1
ATOM 2006 C CA . ASN A 1 257 ? 18.578 10.422 26.219 1 97.25 257 ASN A CA 1
ATOM 2007 C C . ASN A 1 257 ? 18.859 10.984 24.828 1 97.25 257 ASN A C 1
ATOM 2009 O O . ASN A 1 257 ? 19.656 11.914 24.672 1 97.25 257 ASN A O 1
ATOM 2013 N N . ALA A 1 258 ? 18.25 10.398 23.844 1 97.56 258 ALA A N 1
ATOM 2014 C CA . ALA A 1 258 ? 18.438 10.875 22.484 1 97.56 258 ALA A CA 1
ATOM 2015 C C . ALA A 1 258 ? 17.953 12.312 22.328 1 97.56 258 ALA A C 1
ATOM 2017 O O . ALA A 1 258 ? 18.609 13.141 21.703 1 97.56 258 ALA A O 1
ATOM 2018 N N . VAL A 1 259 ? 16.828 12.656 22.938 1 97.5 259 VAL A N 1
ATOM 2019 C CA . VAL A 1 259 ? 16.25 13.992 22.844 1 97.5 259 VAL A CA 1
ATOM 2020 C C . VAL A 1 259 ? 17.125 14.984 23.609 1 97.5 259 VAL A C 1
ATOM 2022 O O . VAL A 1 259 ? 17.391 16.078 23.109 1 97.5 259 VAL A O 1
ATOM 2025 N N . LYS A 1 260 ? 17.594 14.633 24.781 1 96.5 260 LYS A N 1
ATOM 2026 C CA . LYS A 1 260 ? 18.453 15.5 25.578 1 96.5 260 LYS A CA 1
ATOM 2027 C C . LYS A 1 260 ? 19.734 15.859 24.828 1 96.5 260 LYS A C 1
ATOM 2029 O O . LYS A 1 260 ? 20.219 16.984 24.938 1 96.5 260 LYS A O 1
ATOM 2034 N N . ASN A 1 261 ? 20.188 14.945 24.094 1 95.88 261 ASN A N 1
ATOM 2035 C CA . ASN A 1 261 ? 21.422 15.164 23.344 1 95.88 261 ASN A CA 1
ATOM 2036 C C . ASN A 1 261 ? 21.25 16.25 22.281 1 95.88 261 ASN A C 1
ATOM 2038 O O . ASN A 1 261 ? 22.219 16.938 21.922 1 95.88 261 ASN A O 1
ATOM 2042 N N . SER A 1 262 ? 20.047 16.375 21.75 1 95.62 262 SER A N 1
ATOM 2043 C CA . SER A 1 262 ? 19.844 17.281 20.609 1 95.62 262 SER A CA 1
ATOM 2044 C C . SER A 1 262 ? 18.891 18.406 20.984 1 95.62 262 SER A C 1
ATOM 2046 O O . SER A 1 262 ? 18.484 19.188 20.109 1 95.62 262 SER A O 1
ATOM 2048 N N . ILE A 1 263 ? 18.5 18.562 22.203 1 94 263 ILE A N 1
ATOM 2049 C CA . ILE A 1 263 ? 17.469 19.5 22.656 1 94 263 ILE A CA 1
ATOM 2050 C C . ILE A 1 263 ? 17.891 20.922 22.359 1 94 263 ILE A C 1
ATOM 2052 O O . ILE A 1 263 ? 17.062 21.812 22.156 1 94 263 ILE A O 1
ATOM 2056 N N . HIS A 1 264 ? 19.188 21.25 22.25 1 92 264 HIS A N 1
ATOM 2057 C CA . HIS A 1 264 ? 19.719 22.578 21.984 1 92 264 HIS A CA 1
ATOM 2058 C C . HIS A 1 264 ? 19.312 23.062 20.594 1 92 264 HIS A C 1
ATOM 2060 O O . HIS A 1 264 ? 19.234 24.281 20.359 1 92 264 HIS A O 1
ATOM 2066 N N . VAL A 1 265 ? 19.031 22.172 19.703 1 93.88 265 VAL A N 1
ATOM 2067 C CA . VAL A 1 265 ? 18.641 22.5 18.344 1 93.88 265 VAL A CA 1
ATOM 2068 C C . VAL A 1 265 ? 17.312 23.281 18.359 1 93.88 265 VAL A C 1
ATOM 2070 O O . VAL A 1 265 ? 17.141 24.219 17.578 1 93.88 265 VAL A O 1
ATOM 2073 N N . MET A 1 266 ? 16.438 22.922 19.25 1 92.25 266 MET A N 1
ATOM 2074 C CA . MET A 1 266 ? 15.125 23.547 19.344 1 92.25 266 MET A CA 1
ATOM 2075 C C . MET A 1 266 ? 15.211 24.922 20 1 92.25 266 MET A C 1
ATOM 2077 O O . MET A 1 266 ? 14.305 25.734 19.844 1 92.25 266 MET A O 1
ATOM 2081 N N . GLU A 1 267 ? 16.266 25.188 20.672 1 90.81 267 GLU A N 1
ATOM 2082 C CA . GLU A 1 267 ? 16.438 26.438 21.406 1 90.81 267 GLU A CA 1
ATOM 2083 C C . GLU A 1 267 ? 16.906 27.562 20.484 1 90.81 267 GLU A C 1
ATOM 2085 O O . GLU A 1 267 ? 16.828 28.734 20.844 1 90.81 267 GLU A O 1
ATOM 2090 N N . ASN A 1 268 ? 17.359 27.219 19.25 1 91.25 268 ASN A N 1
ATOM 2091 C CA . ASN A 1 268 ? 17.828 28.188 18.266 1 91.25 268 ASN A CA 1
ATOM 2092 C C . ASN A 1 268 ? 17.219 27.906 16.891 1 91.25 268 ASN A C 1
ATOM 2094 O O . ASN A 1 268 ? 17.953 27.688 15.922 1 91.25 268 ASN A O 1
ATOM 2098 N N . PRO A 1 269 ? 15.938 28.062 16.812 1 94.19 269 PRO A N 1
ATOM 2099 C CA . PRO A 1 269 ? 15.312 27.75 15.516 1 94.19 269 PRO A CA 1
ATOM 2100 C C . PRO A 1 269 ? 15.664 28.766 14.43 1 94.19 269 PRO A C 1
ATOM 2102 O O . PRO A 1 269 ? 15.984 29.922 14.742 1 94.19 269 PRO A O 1
ATOM 2105 N N . THR A 1 270 ? 15.609 28.359 13.203 1 94 270 THR A N 1
ATOM 2106 C CA . THR A 1 270 ? 15.961 29.188 12.055 1 94 270 THR A CA 1
ATOM 2107 C C . THR A 1 270 ? 15.102 30.438 11.992 1 94 270 THR A C 1
ATOM 2109 O O . THR A 1 270 ? 15.547 31.484 11.523 1 94 270 THR A O 1
ATOM 2112 N N . TRP A 1 271 ? 13.875 30.375 12.492 1 91.38 271 TRP A N 1
ATOM 2113 C CA . TRP A 1 271 ? 12.953 31.5 12.398 1 91.38 271 TRP A CA 1
ATOM 2114 C C . TRP A 1 271 ? 13.133 32.438 13.578 1 91.38 271 TRP A C 1
ATOM 2116 O O . TRP A 1 271 ? 12.406 33.438 13.703 1 91.38 271 TRP A O 1
ATOM 2126 N N . GLY A 1 272 ? 14.086 32.219 14.469 1 85.88 272 GLY A N 1
ATOM 2127 C CA . GLY A 1 272 ? 14.359 33.125 15.594 1 85.88 272 GLY A CA 1
ATOM 2128 C C . GLY A 1 272 ? 13.492 32.812 16.797 1 85.88 272 GLY A C 1
ATOM 2129 O O . GLY A 1 272 ? 12.945 31.719 16.938 1 85.88 272 GLY A O 1
ATOM 2130 N N . GLU A 1 273 ? 13.492 33.781 17.781 1 76.5 273 GLU A N 1
ATOM 2131 C CA . GLU A 1 273 ? 12.797 33.594 19.047 1 76.5 273 GLU A CA 1
ATOM 2132 C C . GLU A 1 273 ? 11.281 33.625 18.859 1 76.5 273 GLU A C 1
ATOM 2134 O O . GLU A 1 273 ? 10.773 34.469 18.125 1 76.5 273 GLU A O 1
ATOM 2139 N N . SER A 1 274 ? 10.742 32.5 19.234 1 68.75 274 SER A N 1
ATOM 2140 C CA . SER A 1 274 ? 9.289 32.5 19.188 1 68.75 274 SER A CA 1
ATOM 2141 C C . SER A 1 274 ? 8.695 33.094 20.469 1 68.75 274 SER A C 1
ATOM 2143 O O . SER A 1 274 ? 9.219 32.875 21.562 1 68.75 274 SER A O 1
ATOM 2145 N N . THR A 1 275 ? 8.164 34.312 20.469 1 60.28 275 THR A N 1
ATOM 2146 C CA . THR A 1 275 ? 7.508 34.875 21.656 1 60.28 275 THR A CA 1
ATOM 2147 C C . THR A 1 275 ? 6.246 34.062 21.984 1 60.28 275 THR A C 1
ATOM 2149 O O . THR A 1 275 ? 5.594 33.531 21.094 1 60.28 275 THR A O 1
ATOM 2152 N N . LYS A 1 276 ? 6.277 33.438 23.25 1 56.66 276 LYS A N 1
ATOM 2153 C CA . LYS A 1 276 ? 5.117 32.688 23.719 1 56.66 276 LYS A CA 1
ATOM 2154 C C . LYS A 1 276 ? 3.816 33.406 23.344 1 56.66 276 LYS A C 1
ATOM 2156 O O . LYS A 1 276 ? 2.738 33 23.797 1 56.66 276 LYS A O 1
ATOM 2161 N N . GLU A 1 277 ? 3.93 34.469 22.797 1 51.75 277 GLU A N 1
ATOM 2162 C CA . GLU A 1 277 ? 2.646 35.156 22.734 1 51.75 277 GLU A CA 1
ATOM 2163 C C . GLU A 1 277 ? 1.538 34.219 22.234 1 51.75 277 GLU A C 1
ATOM 2165 O O . GLU A 1 277 ? 1.809 33.125 21.781 1 51.75 277 GLU A O 1
ATOM 2170 N N . GLU A 1 278 ? 0.608 34.812 21.203 1 49.75 278 GLU A N 1
ATOM 2171 C CA . GLU A 1 278 ? -0.82 34.781 20.891 1 49.75 278 GLU A CA 1
ATOM 2172 C C . GLU A 1 278 ? -1.188 33.562 20.078 1 49.75 278 GLU A C 1
ATOM 2174 O O . GLU A 1 278 ? -0.928 33.5 18.875 1 49.75 278 GLU A O 1
ATOM 2179 N N . ARG A 1 279 ? -0.799 32.375 20.656 1 54.59 279 ARG A N 1
ATOM 2180 C CA . ARG A 1 279 ? -1.539 31.375 19.891 1 54.59 279 ARG A CA 1
ATOM 2181 C C . ARG A 1 279 ? -2.969 31.828 19.625 1 54.59 279 ARG A C 1
ATOM 2183 O O . ARG A 1 279 ? -3.748 32.031 20.562 1 54.59 279 ARG A O 1
ATOM 2190 N N . LYS A 1 280 ? -3.188 32.469 18.594 1 59.75 280 LYS A N 1
ATOM 2191 C CA . LYS A 1 280 ? -4.586 32.688 18.25 1 59.75 280 LYS A CA 1
ATOM 2192 C C . LYS A 1 280 ? -5.301 31.375 17.953 1 59.75 280 LYS A C 1
ATOM 2194 O O . LYS A 1 280 ? -4.852 30.594 17.109 1 59.75 280 LYS A O 1
ATOM 2199 N N . LYS A 1 281 ? -5.938 30.844 18.984 1 70.38 281 LYS A N 1
ATOM 2200 C CA . LYS A 1 281 ? -6.762 29.656 18.766 1 70.38 281 LYS A CA 1
ATOM 2201 C C . LYS A 1 281 ? -8.062 30.016 18.062 1 70.38 281 LYS A C 1
ATOM 2203 O O . LYS A 1 281 ? -8.852 30.812 18.562 1 70.38 281 LYS A O 1
ATOM 2208 N N . TYR A 1 282 ? -8.047 29.609 16.828 1 80.75 282 TYR A N 1
ATOM 2209 C CA . TYR A 1 282 ? -9.281 29.812 16.078 1 80.75 282 TYR A CA 1
ATOM 2210 C C . TYR A 1 282 ? -10.164 28.578 16.125 1 80.75 282 TYR A C 1
ATOM 2212 O O . TYR A 1 282 ? -9.672 27.453 16.016 1 80.75 282 TYR A O 1
ATOM 2220 N N . LEU A 1 283 ? -11.398 28.828 16.422 1 87.69 283 LEU A N 1
ATOM 2221 C CA . LEU A 1 283 ? -12.375 27.75 16.406 1 87.69 283 LEU A CA 1
ATOM 2222 C C . LEU A 1 283 ? -12.922 27.531 14.992 1 87.69 283 LEU A C 1
ATOM 2224 O O . LEU A 1 283 ? -13.164 28.5 14.266 1 87.69 283 LEU A O 1
ATOM 2228 N N . SER A 1 284 ? -13.07 26.266 14.688 1 91.75 284 SER A N 1
ATOM 2229 C CA . SER A 1 284 ? -13.656 25.953 13.383 1 91.75 284 SER A CA 1
ATOM 2230 C C . SER A 1 284 ? -15.164 26.219 13.383 1 91.75 284 SER A C 1
ATOM 2232 O O . SER A 1 284 ? -15.844 25.938 14.367 1 91.75 284 SER A O 1
ATOM 2234 N N . GLN A 1 285 ? -15.602 26.797 12.328 1 93.31 285 GLN A N 1
ATOM 2235 C CA . GLN A 1 285 ? -17.031 27.047 12.148 1 93.31 285 GLN A CA 1
ATOM 2236 C C . GLN A 1 285 ? -17.562 26.359 10.898 1 93.31 285 GLN A C 1
ATOM 2238 O O . GLN A 1 285 ? -17.125 26.656 9.789 1 93.31 285 GLN A O 1
ATOM 2243 N N . TRP A 1 286 ? -18.531 25.484 11.164 1 96.38 286 TRP A N 1
ATOM 2244 C CA . TRP A 1 286 ? -19.172 24.828 10.039 1 96.38 286 TRP A CA 1
ATOM 2245 C C . TRP A 1 286 ? -20.141 25.781 9.344 1 96.38 286 TRP A C 1
ATOM 2247 O O . TRP A 1 286 ? -21.016 26.375 9.992 1 96.38 286 TRP A O 1
ATOM 2257 N N . THR A 1 287 ? -20.062 25.938 8.078 1 95.06 287 THR A N 1
ATOM 2258 C CA . THR A 1 287 ? -20.922 26.844 7.332 1 95.06 287 THR A CA 1
ATOM 2259 C C . THR A 1 287 ? -21.734 26.094 6.277 1 95.06 287 THR A C 1
ATOM 2261 O O . THR A 1 287 ? -22.75 26.578 5.805 1 95.06 287 THR A O 1
ATOM 2264 N N . GLY A 1 288 ? -21.297 24.875 6.012 1 95 288 GLY A N 1
ATOM 2265 C CA . GLY A 1 288 ? -21.797 24.297 4.777 1 95 288 GLY A CA 1
ATOM 2266 C C . GLY A 1 288 ? -21.422 25.109 3.545 1 95 288 GLY A C 1
ATOM 2267 O O . GLY A 1 288 ? -20.719 26.109 3.639 1 95 288 GLY A O 1
ATOM 2268 N N . GLY A 1 289 ? -21.828 24.594 2.41 1 95.06 289 GLY A N 1
ATOM 2269 C CA . GLY A 1 289 ? -21.547 25.344 1.199 1 95.06 289 GLY A CA 1
ATOM 2270 C C . GLY A 1 289 ? -21.203 24.469 0.015 1 95.06 289 GLY A C 1
ATOM 2271 O O . GLY A 1 289 ? -21.531 23.281 0.008 1 95.06 289 GLY A O 1
ATOM 2272 N N . PHE A 1 290 ? -20.781 25.172 -1.04 1 95.88 290 PHE A N 1
ATOM 2273 C CA . PHE A 1 290 ? -20.516 24.5 -2.305 1 95.88 290 PHE A CA 1
ATOM 2274 C C . PHE A 1 290 ? -19.172 24.906 -2.875 1 95.88 290 PHE A C 1
ATOM 2276 O O . PHE A 1 290 ? -18.844 26.094 -2.932 1 95.88 290 PHE A O 1
ATOM 2283 N N . VAL A 1 291 ? -18.359 23.891 -3.17 1 95 291 VAL A N 1
ATOM 2284 C CA . VAL A 1 291 ? -17.094 24.109 -3.865 1 95 291 VAL A CA 1
ATOM 2285 C C . VAL A 1 291 ? -17.016 23.219 -5.105 1 95 291 VAL A C 1
ATOM 2287 O O . VAL A 1 291 ? -17.312 22.031 -5.043 1 95 291 VAL A O 1
ATOM 2290 N N . HIS A 1 292 ? -16.719 23.812 -6.238 1 93.94 292 HIS A N 1
ATOM 2291 C CA . HIS A 1 292 ? -16.578 23.094 -7.496 1 93.94 292 HIS A CA 1
ATOM 2292 C C . HIS A 1 292 ? -15.211 23.344 -8.133 1 93.94 292 HIS A C 1
ATOM 2294 O O . HIS A 1 292 ? -14.883 24.484 -8.469 1 93.94 292 HIS A O 1
ATOM 2300 N N . GLN A 1 293 ? -14.406 22.312 -8.148 1 90.12 293 GLN A N 1
ATOM 2301 C CA . GLN A 1 293 ? -13.164 22.359 -8.914 1 90.12 293 GLN A CA 1
ATOM 2302 C C . GLN A 1 293 ? -13.352 21.766 -10.305 1 90.12 293 GLN A C 1
ATOM 2304 O O . GLN A 1 293 ? -13.211 20.547 -10.492 1 90.12 293 GLN A O 1
ATOM 2309 N N . ASN A 1 294 ? -13.539 22.656 -11.219 1 87.38 294 ASN A N 1
ATOM 2310 C CA . ASN A 1 294 ? -13.844 22.25 -12.586 1 87.38 294 ASN A CA 1
ATOM 2311 C C . ASN A 1 294 ? -12.57 21.938 -13.375 1 87.38 294 ASN A C 1
ATOM 2313 O O . ASN A 1 294 ? -11.734 22.812 -13.586 1 87.38 294 ASN A O 1
ATOM 2317 N N . GLU A 1 295 ? -12.32 20.719 -13.641 1 80.19 295 GLU A N 1
ATOM 2318 C CA . GLU A 1 295 ? -11.188 20.281 -14.445 1 80.19 295 GLU A CA 1
ATOM 2319 C C . GLU A 1 295 ? -11.609 19.203 -15.445 1 80.19 295 GLU A C 1
ATOM 2321 O O . GLU A 1 295 ? -12.695 18.625 -15.328 1 80.19 295 GLU A O 1
ATOM 2326 N N . GLU A 1 296 ? -10.75 19.141 -16.516 1 67.25 296 GLU A N 1
ATOM 2327 C CA . GLU A 1 296 ? -11.062 18.125 -17.516 1 67.25 296 GLU A CA 1
ATOM 2328 C C . GLU A 1 296 ? -11.102 16.734 -16.891 1 67.25 296 GLU A C 1
ATOM 2330 O O . GLU A 1 296 ? -10.32 16.438 -15.984 1 67.25 296 GLU A O 1
ATOM 2335 N N . ALA A 1 297 ? -12.133 16.156 -17.344 1 57.59 297 ALA A N 1
ATOM 2336 C CA . ALA A 1 297 ? -12.508 14.867 -16.766 1 57.59 297 ALA A CA 1
ATOM 2337 C C . ALA A 1 297 ? -11.312 13.914 -16.719 1 57.59 297 ALA A C 1
ATOM 2339 O O . ALA A 1 297 ? -10.453 13.945 -17.609 1 57.59 297 ALA A O 1
ATOM 2340 N N . VAL A 1 298 ? -11.078 13.383 -15.508 1 54.94 298 VAL A N 1
ATOM 2341 C CA . VAL A 1 298 ? -10.117 12.297 -15.32 1 54.94 298 VAL A CA 1
ATOM 2342 C C . VAL A 1 298 ? -10.57 11.07 -16.109 1 54.94 298 VAL A C 1
ATOM 2344 O O . VAL A 1 298 ? -11.742 10.695 -16.078 1 54.94 298 VAL A O 1
ATOM 2347 N N . ASN A 1 299 ? -9.844 10.703 -17.219 1 51.81 299 ASN A N 1
ATOM 2348 C CA . ASN A 1 299 ? -10.211 9.492 -17.953 1 51.81 299 ASN A CA 1
ATOM 2349 C C . ASN A 1 299 ? -10.25 8.273 -17.031 1 51.81 299 ASN A C 1
ATOM 2351 O O . ASN A 1 299 ? -9.305 8.023 -16.281 1 51.81 299 ASN A O 1
ATOM 2355 N N . SER A 1 300 ? -11.406 8.086 -16.453 1 51.12 300 SER A N 1
ATOM 2356 C CA . SER A 1 300 ? -11.531 6.824 -15.727 1 51.12 300 SER A CA 1
ATOM 2357 C C . SER A 1 300 ? -11.875 5.68 -16.672 1 51.12 300 SER A C 1
ATOM 2359 O O . SER A 1 300 ? -12.477 5.895 -17.719 1 51.12 300 SER A O 1
ATOM 2361 N N . PHE A 1 301 ? -10.969 4.73 -16.828 1 44.41 301 PHE A N 1
ATOM 2362 C CA . PHE A 1 301 ? -11.234 3.564 -17.656 1 44.41 301 PHE A CA 1
ATOM 2363 C C . PHE A 1 301 ? -12.305 2.68 -17.031 1 44.41 301 PHE A C 1
ATOM 2365 O O . PHE A 1 301 ? -12.047 2.012 -16.016 1 44.41 301 PHE A O 1
ATOM 2372 N N . SER A 1 302 ? -13.477 3.262 -16.844 1 43.81 302 SER A N 1
ATOM 2373 C CA . SER A 1 302 ? -14.547 2.318 -16.531 1 43.81 302 SER A CA 1
ATOM 2374 C C . SER A 1 302 ? -14.883 1.463 -17.75 1 43.81 302 SER A C 1
ATOM 2376 O O . SER A 1 302 ? -15.117 1.989 -18.844 1 43.81 302 SER A O 1
ATOM 2378 N N . ILE A 1 303 ? -15.008 0.09 -17.625 1 43.69 303 ILE A N 1
ATOM 2379 C CA . ILE A 1 303 ? -15.492 -1.041 -18.406 1 43.69 303 ILE A CA 1
ATOM 2380 C C . ILE A 1 303 ? -15.117 -0.847 -19.875 1 43.69 303 ILE A C 1
ATOM 2382 O O . ILE A 1 303 ? -16 -0.801 -20.75 1 43.69 303 ILE A O 1
ATOM 2386 N N . GLY A 1 304 ? -13.883 -0.418 -20.234 1 44.81 304 GLY A N 1
ATOM 2387 C CA . GLY A 1 304 ? -13.438 -0.485 -21.609 1 44.81 304 GLY A CA 1
ATOM 2388 C C . GLY A 1 304 ? -13.617 0.823 -22.359 1 44.81 304 GLY A C 1
ATOM 2389 O O . GLY A 1 304 ? -13.125 0.974 -23.484 1 44.81 304 GLY A O 1
ATOM 2390 N N . GLU A 1 305 ? -14.617 1.624 -21.953 1 50.22 305 GLU A N 1
ATOM 2391 C CA . GLU A 1 305 ? -14.789 2.871 -22.688 1 50.22 305 GLU A CA 1
ATOM 2392 C C . GLU A 1 305 ? -14.266 4.062 -21.891 1 50.22 305 GLU A C 1
ATOM 2394 O O . GLU A 1 305 ? -14.312 4.062 -20.656 1 50.22 305 GLU A O 1
ATOM 2399 N N . GLU A 1 306 ? -13.531 4.832 -22.578 1 55.31 306 GLU A N 1
ATOM 2400 C CA . GLU A 1 306 ? -13.062 6.094 -22.016 1 55.31 306 GLU A CA 1
ATOM 2401 C C . GLU A 1 306 ? -14.227 6.934 -21.5 1 55.31 306 GLU A C 1
ATOM 2403 O O . GLU A 1 306 ? -15 7.484 -22.281 1 55.31 306 GLU A O 1
ATOM 2408 N N . ILE A 1 307 ? -14.766 6.645 -20.297 1 60.62 307 ILE A N 1
ATOM 2409 C CA . ILE A 1 307 ? -15.836 7.469 -19.75 1 60.62 307 ILE A CA 1
ATOM 2410 C C . ILE A 1 307 ? -15.25 8.516 -18.797 1 60.62 307 ILE A C 1
ATOM 2412 O O . ILE A 1 307 ? -14.398 8.195 -17.969 1 60.62 307 ILE A O 1
ATOM 2416 N N . SER A 1 308 ? -15.602 9.672 -19.141 1 74.75 308 SER A N 1
ATOM 2417 C CA . SER A 1 308 ? -15.227 10.789 -18.281 1 74.75 308 SER A CA 1
ATOM 2418 C C . SER A 1 308 ? -16.078 10.82 -17.016 1 74.75 308 SER A C 1
ATOM 2420 O O . SER A 1 308 ? -17.312 10.789 -17.094 1 74.75 308 SER A O 1
ATOM 2422 N N . GLU A 1 309 ? -15.492 10.625 -15.859 1 83.81 309 GLU A N 1
ATOM 2423 C CA . GLU A 1 309 ? -16.234 10.641 -14.602 1 83.81 309 GLU A CA 1
ATOM 2424 C C . GLU A 1 309 ? -15.766 11.773 -13.695 1 83.81 309 GLU A C 1
ATOM 2426 O O . GLU A 1 309 ? -14.641 12.266 -13.844 1 83.81 309 GLU A O 1
ATOM 2431 N N . SER A 1 310 ? -16.75 12.273 -12.914 1 90.31 310 SER A N 1
ATOM 2432 C CA . SER A 1 310 ? -16.484 13.297 -11.914 1 90.31 310 SER A CA 1
ATOM 2433 C C . SER A 1 310 ? -16.734 12.773 -10.5 1 90.31 310 SER A C 1
ATOM 2435 O O . SER A 1 310 ? -17.531 11.867 -10.312 1 90.31 310 SER A O 1
ATOM 2437 N N . TYR A 1 311 ? -16.047 13.375 -9.594 1 92.69 311 TYR A N 1
ATOM 2438 C CA . TYR A 1 311 ? -16.297 13.094 -8.18 1 92.69 311 TYR A CA 1
ATOM 2439 C C . TYR A 1 311 ? -17.359 14.023 -7.617 1 92.69 311 TYR A C 1
ATOM 2441 O O . TYR A 1 311 ? -17.391 15.211 -7.969 1 92.69 311 TYR A O 1
ATOM 2449 N N . PHE A 1 312 ? -18.125 13.508 -6.801 1 95.44 312 PHE A N 1
ATOM 2450 C CA . PHE A 1 312 ? -19.031 14.32 -5.996 1 95.44 312 PHE A CA 1
ATOM 2451 C C . PHE A 1 312 ? -18.953 13.922 -4.527 1 95.44 312 PHE A C 1
ATOM 2453 O O . PHE A 1 312 ? -18.641 12.773 -4.203 1 95.44 312 PHE A O 1
ATOM 2460 N N . CYS A 1 313 ? -19.203 14.867 -3.652 1 98.06 313 CYS A N 1
ATOM 2461 C CA . CYS A 1 313 ? -19.172 14.609 -2.219 1 98.06 313 CYS A CA 1
ATOM 2462 C C . CYS A 1 313 ? -20.219 15.438 -1.484 1 98.06 313 CYS A C 1
ATOM 2464 O O . CYS A 1 313 ? -20.406 16.609 -1.801 1 98.06 313 CYS A O 1
ATOM 2466 N N . MET A 1 314 ? -20.906 14.844 -0.635 1 98.38 314 MET A N 1
ATOM 2467 C CA . MET A 1 314 ? -21.797 15.508 0.299 1 98.38 314 MET A CA 1
ATOM 2468 C C . MET A 1 314 ? -21.406 15.227 1.742 1 98.38 314 MET A C 1
ATOM 2470 O O . MET A 1 314 ? -21.156 14.078 2.107 1 98.38 314 MET A O 1
ATOM 2474 N N . SER A 1 315 ? -21.359 16.281 2.498 1 98.31 315 SER A N 1
ATOM 2475 C CA . SER A 1 315 ? -20.859 16.094 3.854 1 98.31 315 SER A CA 1
ATOM 2476 C C . SER A 1 315 ? -21.625 16.938 4.859 1 98.31 315 SER A C 1
ATOM 2478 O O . SER A 1 315 ? -22.359 17.859 4.477 1 98.31 315 SER A O 1
ATOM 2480 N N . TRP A 1 316 ? -21.516 16.625 6.121 1 98.38 316 TRP A N 1
ATOM 2481 C CA . TRP A 1 316 ? -22.141 17.266 7.266 1 98.38 316 TRP A CA 1
ATOM 2482 C C . TRP A 1 316 ? -21.156 17.453 8.414 1 98.38 316 TRP A C 1
ATOM 2484 O O . TRP A 1 316 ? -20.141 16.766 8.469 1 98.38 316 TRP A O 1
ATOM 2494 N N . GLU A 1 317 ? -21.453 18.375 9.266 1 97.62 317 GLU A N 1
ATOM 2495 C CA . GLU A 1 317 ? -20.656 18.469 10.477 1 97.62 317 GLU A CA 1
ATOM 2496 C C . GLU A 1 317 ? -20.797 17.234 11.344 1 97.62 317 GLU A C 1
ATOM 2498 O O . GLU A 1 317 ? -21.906 16.703 11.492 1 97.62 317 GLU A O 1
ATOM 2503 N N . ALA A 1 318 ? -19.734 16.766 11.844 1 97.56 318 ALA A N 1
ATOM 2504 C CA . ALA A 1 318 ? -19.703 15.523 12.602 1 97.56 318 ALA A CA 1
ATOM 2505 C C . ALA A 1 318 ? -18.984 15.703 13.938 1 97.56 318 ALA A C 1
ATOM 2507 O O . ALA A 1 318 ? -18.5 16.797 14.242 1 97.56 318 ALA A O 1
ATOM 2508 N N . PRO A 1 319 ? -19 14.672 14.773 1 96.62 319 PRO A N 1
ATOM 2509 C CA . PRO A 1 319 ? -18.391 14.773 16.094 1 96.62 319 PRO A CA 1
ATOM 2510 C C . PRO A 1 319 ? -16.891 15.008 16.047 1 96.62 319 PRO A C 1
ATOM 2512 O O . PRO A 1 319 ? -16.203 14.453 15.18 1 96.62 319 PRO A O 1
ATOM 2515 N N . SER A 1 320 ? -16.484 15.844 16.969 1 93.75 320 SER A N 1
ATOM 2516 C CA . SER A 1 320 ? -15.047 16.094 17.125 1 93.75 320 SER A CA 1
ATOM 2517 C C . SER A 1 320 ? -14.359 14.93 17.828 1 93.75 320 SER A C 1
ATOM 2519 O O . SER A 1 320 ? -15.016 13.969 18.234 1 93.75 320 SER A O 1
ATOM 2521 N N . TYR A 1 321 ? -13.094 15.055 17.969 1 88.19 321 TYR A N 1
ATOM 2522 C CA . TYR A 1 321 ? -12.266 14.023 18.578 1 88.19 321 TYR A CA 1
ATOM 2523 C C . TYR A 1 321 ? -12.672 13.766 20.016 1 88.19 321 TYR A C 1
ATOM 2525 O O . TYR A 1 321 ? -12.57 12.641 20.516 1 88.19 321 TYR A O 1
ATOM 2533 N N . ASN A 1 322 ? -13.102 14.688 20.688 1 86.69 322 ASN A N 1
ATOM 2534 C CA . ASN A 1 322 ? -13.406 14.578 22.109 1 86.69 322 ASN A CA 1
ATOM 2535 C C . ASN A 1 322 ? -14.891 14.328 22.344 1 86.69 322 ASN A C 1
ATOM 2537 O O . ASN A 1 322 ? -15.328 14.227 23.484 1 86.69 322 ASN A O 1
ATOM 2541 N N . SER A 1 323 ? -15.57 14.211 21.312 1 92.94 323 SER A N 1
ATOM 2542 C CA . SER A 1 323 ? -17.016 14 21.438 1 92.94 323 SER A CA 1
ATOM 2543 C C . SER A 1 323 ? -17.328 12.594 21.953 1 92.94 323 SER A C 1
ATOM 2545 O O . SER A 1 323 ? -16.656 11.633 21.562 1 92.94 323 SER A O 1
ATOM 2547 N N . LYS A 1 324 ? -18.344 12.461 22.719 1 93.62 324 LYS A N 1
ATOM 2548 C CA . LYS A 1 324 ? -18.828 11.164 23.188 1 93.62 324 LYS A CA 1
ATOM 2549 C C . LYS A 1 324 ? -19.406 10.336 22.031 1 93.62 324 LYS A C 1
ATOM 2551 O O . LYS A 1 324 ? -19.562 9.117 22.156 1 93.62 324 LYS A O 1
ATOM 2556 N N . GLU A 1 325 ? -19.703 11.031 20.984 1 96.94 325 GLU A N 1
ATOM 2557 C CA . GLU A 1 325 ? -20.312 10.352 19.844 1 96.94 325 GLU A CA 1
ATOM 2558 C C . GLU A 1 325 ? -19.25 9.93 18.828 1 96.94 325 GLU A C 1
ATOM 2560 O O . GLU A 1 325 ? -19.562 9.469 17.734 1 96.94 325 GLU A O 1
ATOM 2565 N N . ARG A 1 326 ? -18.016 10.078 19.156 1 95.38 326 ARG A N 1
ATOM 2566 C CA . ARG A 1 326 ? -16.906 9.758 18.266 1 95.38 326 ARG A CA 1
ATOM 2567 C C . ARG A 1 326 ? -16.969 8.305 17.812 1 95.38 326 ARG A C 1
ATOM 2569 O O . ARG A 1 326 ? -16.891 8.008 16.625 1 95.38 326 ARG A O 1
ATOM 2576 N N . ALA A 1 327 ? -17.141 7.422 18.797 1 96.56 327 ALA A N 1
ATOM 2577 C CA . ALA A 1 327 ? -17.219 5.996 18.5 1 96.56 327 ALA A CA 1
ATOM 2578 C C . ALA A 1 327 ? -18.359 5.695 17.547 1 96.56 327 ALA A C 1
ATOM 2580 O O . ALA A 1 327 ? -18.203 4.922 16.594 1 96.56 327 ALA A O 1
ATOM 2581 N N . THR A 1 328 ? -19.453 6.328 17.781 1 98.38 328 THR A N 1
ATOM 2582 C CA . THR A 1 328 ? -20.641 6.133 16.953 1 98.38 328 THR A CA 1
ATOM 2583 C C . THR A 1 328 ? -20.359 6.555 15.516 1 98.38 328 THR A C 1
ATOM 2585 O O . THR A 1 328 ? -20.781 5.883 14.57 1 98.38 328 THR A O 1
ATOM 2588 N N . ALA A 1 329 ? -19.625 7.637 15.328 1 98.25 329 ALA A N 1
ATOM 2589 C CA . ALA A 1 329 ? -19.297 8.125 13.992 1 98.25 329 ALA A CA 1
ATOM 2590 C C . ALA A 1 329 ? -18.406 7.129 13.25 1 98.25 329 ALA A C 1
ATOM 2592 O O . ALA A 1 329 ? -18.578 6.922 12.047 1 98.25 329 ALA A O 1
ATOM 2593 N N . HIS A 1 330 ? -17.5 6.566 13.953 1 97.5 330 HIS A N 1
ATOM 2594 C CA . HIS A 1 330 ? -16.641 5.559 13.352 1 97.5 330 HIS A CA 1
ATOM 2595 C C . HIS A 1 330 ? -17.438 4.34 12.906 1 97.5 330 HIS A C 1
ATOM 2597 O O . HIS A 1 330 ? -17.203 3.809 11.82 1 97.5 330 HIS A O 1
ATOM 2603 N N . VAL A 1 331 ? -18.297 3.906 13.719 1 97.69 331 VAL A N 1
ATOM 2604 C CA . VAL A 1 331 ? -19.109 2.742 13.391 1 97.69 331 VAL A CA 1
ATOM 2605 C C . VAL A 1 331 ? -20.047 3.074 12.227 1 97.69 331 VAL A C 1
ATOM 2607 O O . VAL A 1 331 ? -20.266 2.242 11.344 1 97.69 331 VAL A O 1
ATOM 2610 N N . LEU A 1 332 ? -20.562 4.277 12.266 1 97.94 332 LEU A N 1
ATOM 2611 C CA . LEU A 1 332 ? -21.422 4.723 11.172 1 97.94 332 LEU A CA 1
ATOM 2612 C C . LEU A 1 332 ? -20.672 4.676 9.844 1 97.94 332 LEU A C 1
ATOM 2614 O O . LEU A 1 332 ? -21.219 4.23 8.836 1 97.94 332 LEU A O 1
ATOM 2618 N N . ARG A 1 333 ? -19.484 5.16 9.797 1 97.31 333 ARG A N 1
ATOM 2619 C CA . ARG A 1 333 ? -18.672 5.117 8.594 1 97.31 333 ARG A CA 1
ATOM 2620 C C . ARG A 1 333 ? -18.469 3.68 8.117 1 97.31 333 ARG A C 1
ATOM 2622 O O . ARG A 1 333 ? -18.578 3.396 6.926 1 97.31 333 ARG A O 1
ATOM 2629 N N . ALA A 1 334 ? -18.188 2.82 9.078 1 94.75 334 ALA A N 1
ATOM 2630 C CA . ALA A 1 334 ? -17.984 1.411 8.742 1 94.75 334 ALA A CA 1
ATOM 2631 C C . ALA A 1 334 ? -19.266 0.785 8.219 1 94.75 334 ALA A C 1
ATOM 2633 O O . ALA A 1 334 ? -19.234 -0.052 7.312 1 94.75 334 ALA A O 1
ATOM 2634 N N . LEU A 1 335 ? -20.391 1.125 8.805 1 95.38 335 LEU A N 1
ATOM 2635 C CA . LEU A 1 335 ? -21.703 0.614 8.422 1 95.38 335 LEU A CA 1
ATOM 2636 C C . LEU A 1 335 ? -22.031 0.997 6.98 1 95.38 335 LEU A C 1
ATOM 2638 O O . LEU A 1 335 ? -22.516 0.166 6.207 1 95.38 335 LEU A O 1
ATOM 2642 N N . LEU A 1 336 ? -21.719 2.242 6.656 1 95.5 336 LEU A N 1
ATOM 2643 C CA . LEU A 1 336 ? -21.969 2.695 5.289 1 95.5 336 LEU A CA 1
ATOM 2644 C C . LEU A 1 336 ? -20.969 2.068 4.328 1 95.5 336 LEU A C 1
ATOM 2646 O O . LEU A 1 336 ? -21.328 1.614 3.244 1 95.5 336 LEU A O 1
ATOM 2650 N N . GLY A 1 337 ? -19.672 2.051 4.754 1 91.31 337 GLY A N 1
ATOM 2651 C CA . GLY A 1 337 ? -18.609 1.442 3.961 1 91.31 337 GLY A CA 1
ATOM 2652 C C . GLY A 1 337 ? -18.516 2.014 2.559 1 91.31 337 GLY A C 1
ATOM 2653 O O . GLY A 1 337 ? -18.359 3.225 2.387 1 91.31 337 GLY A O 1
ATOM 2654 N N . GLY A 1 338 ? -18.547 1.19 1.598 1 87.94 338 GLY A N 1
ATOM 2655 C CA . GLY A 1 338 ? -18.484 1.606 0.205 1 87.94 338 GLY A CA 1
ATOM 2656 C C . GLY A 1 338 ? -17.359 0.948 -0.566 1 87.94 338 GLY A C 1
ATOM 2657 O O . GLY A 1 338 ? -16.766 -0.024 -0.097 1 87.94 338 GLY A O 1
ATOM 2658 N N . GLY A 1 339 ? -17.25 1.289 -1.794 1 81.81 339 GLY A N 1
ATOM 2659 C CA . GLY A 1 339 ? -16.234 0.727 -2.674 1 81.81 339 GLY A CA 1
ATOM 2660 C C . GLY A 1 339 ? -16.359 1.2 -4.109 1 81.81 339 GLY A C 1
ATOM 2661 O O . GLY A 1 339 ? -17.047 2.184 -4.387 1 81.81 339 GLY A O 1
ATOM 2662 N N . ARG A 1 340 ? -15.523 0.588 -4.906 1 79.25 340 ARG A N 1
ATOM 2663 C CA . ARG A 1 340 ? -15.547 0.869 -6.34 1 79.25 340 ARG A CA 1
ATOM 2664 C C . ARG A 1 340 ? -16.078 -0.328 -7.125 1 79.25 340 ARG A C 1
ATOM 2666 O O . ARG A 1 340 ? -15.93 -1.473 -6.691 1 79.25 340 ARG A O 1
ATOM 2673 N N . SER A 1 341 ? -16.719 -0.01 -8.219 1 66.75 341 SER A N 1
ATOM 2674 C CA . SER A 1 341 ? -17.328 -1.063 -9.031 1 66.75 341 SER A CA 1
ATOM 2675 C C . SER A 1 341 ? -16.266 -2.027 -9.562 1 66.75 341 SER A C 1
ATOM 2677 O O . SER A 1 341 ? -16.516 -3.232 -9.648 1 66.75 341 SER A O 1
ATOM 2679 N N . PHE A 1 342 ? -15.172 -1.551 -10.031 1 56.69 342 PHE A N 1
ATOM 2680 C CA . PHE A 1 342 ? -14.195 -2.42 -10.688 1 56.69 342 PHE A CA 1
ATOM 2681 C C . PHE A 1 342 ? -13.297 -3.092 -9.656 1 56.69 342 PHE A C 1
ATOM 2683 O O . PHE A 1 342 ? -12.461 -3.93 -10.008 1 56.69 342 PHE A O 1
ATOM 2690 N N . GLU A 1 343 ? -13.336 -2.635 -8.469 1 53.66 343 GLU A N 1
ATOM 2691 C CA . GLU A 1 343 ? -12.523 -3.311 -7.461 1 53.66 343 GLU A CA 1
ATOM 2692 C C . GLU A 1 343 ? -13.039 -4.723 -7.199 1 53.66 343 GLU A C 1
ATOM 2694 O O . GLU A 1 343 ? -12.688 -5.336 -6.188 1 53.66 343 GLU A O 1
ATOM 2699 N N . SER A 1 344 ? -13.82 -5.27 -8.125 1 43.91 344 SER A N 1
ATOM 2700 C CA . SER A 1 344 ? -14.492 -6.555 -7.977 1 43.91 344 SER A CA 1
ATOM 2701 C C . SER A 1 344 ? -13.586 -7.582 -7.309 1 43.91 344 SER A C 1
ATOM 2703 O O . SER A 1 344 ? -14.062 -8.516 -6.66 1 43.91 344 SER A O 1
ATOM 2705 N N . GLY A 1 345 ? -12.297 -7.703 -7.691 1 42.94 345 GLY A N 1
ATOM 2706 C CA . GLY A 1 345 ? -11.641 -8.977 -7.453 1 42.94 345 GLY A CA 1
ATOM 2707 C C . GLY A 1 345 ? -11.195 -9.164 -6.012 1 42.94 345 GLY A C 1
ATOM 2708 O O . GLY A 1 345 ? -10.688 -10.219 -5.645 1 42.94 345 GLY A O 1
ATOM 2709 N N . GLY A 1 346 ? -10.961 -8.148 -5.238 1 43.34 346 GLY A N 1
ATOM 2710 C CA . GLY A 1 346 ? -10.359 -8.617 -4 1 43.34 346 GLY A CA 1
ATOM 2711 C C . GLY A 1 346 ? -11.375 -9.031 -2.957 1 43.34 346 GLY A C 1
ATOM 2712 O O . GLY A 1 346 ? -12.492 -8.516 -2.936 1 43.34 346 GLY A O 1
ATOM 2713 N N . ALA A 1 347 ? -11.383 -10.195 -2.539 1 41.22 347 ALA A N 1
ATOM 2714 C CA . ALA A 1 347 ? -12.125 -10.867 -1.474 1 41.22 347 ALA A CA 1
ATOM 2715 C C . ALA A 1 347 ? -12.297 -9.953 -0.265 1 41.22 347 ALA A C 1
ATOM 2717 O O . ALA A 1 347 ? -11.336 -9.344 0.206 1 41.22 347 ALA A O 1
ATOM 2718 N N . GLY A 1 348 ? -13.531 -9.68 0.23 1 44.56 348 GLY A N 1
ATOM 2719 C CA . GLY A 1 348 ? -13.977 -8.992 1.431 1 44.56 348 GLY A CA 1
ATOM 2720 C C . GLY A 1 348 ? -14.484 -7.586 1.157 1 44.56 348 GLY A C 1
ATOM 2721 O O . GLY A 1 348 ? -14.695 -6.805 2.088 1 44.56 348 GLY A O 1
ATOM 2722 N N . LYS A 1 349 ? -14.266 -7.199 -0.104 1 49.31 349 LYS A N 1
ATOM 2723 C CA . LYS A 1 349 ? -14.617 -5.793 -0.278 1 49.31 349 LYS A CA 1
ATOM 2724 C C . LYS A 1 349 ? -16.125 -5.602 -0.259 1 49.31 349 LYS A C 1
ATOM 2726 O O . LYS A 1 349 ? -16.844 -6.137 -1.114 1 49.31 349 LYS A O 1
ATOM 2731 N N . GLY A 1 350 ? -16.656 -5.102 0.681 1 54.88 350 GLY A N 1
ATOM 2732 C CA . GLY A 1 350 ? -17.734 -4.34 1.292 1 54.88 350 GLY A CA 1
ATOM 2733 C C . GLY A 1 350 ? -19.078 -4.598 0.647 1 54.88 350 GLY A C 1
ATOM 2734 O O . GLY A 1 350 ? -19.922 -3.703 0.592 1 54.88 350 GLY A O 1
ATOM 2735 N N . LEU A 1 351 ? -19.109 -5.758 0.041 1 56.12 351 LEU A N 1
ATOM 2736 C CA . LEU A 1 351 ? -20.312 -6.035 -0.727 1 56.12 351 LEU A CA 1
ATOM 2737 C C . LEU A 1 351 ? -21.562 -5.938 0.156 1 56.12 351 LEU A C 1
ATOM 2739 O O . LEU A 1 351 ? -22.641 -5.602 -0.326 1 56.12 351 LEU A O 1
ATOM 2743 N N . THR A 1 352 ? -21.234 -6.043 1.372 1 68.12 352 THR A N 1
ATOM 2744 C CA . THR A 1 352 ? -22.453 -6.078 2.188 1 68.12 352 THR A CA 1
ATOM 2745 C C . THR A 1 352 ? -22.688 -4.727 2.854 1 68.12 352 THR A C 1
ATOM 2747 O O . THR A 1 352 ? -23.688 -4.547 3.566 1 68.12 352 THR A O 1
ATOM 2750 N N . THR A 1 353 ? -21.844 -3.844 2.529 1 83.81 353 THR A N 1
ATOM 2751 C CA . THR A 1 353 ? -22.047 -2.531 3.131 1 83.81 353 THR A CA 1
ATOM 2752 C C . THR A 1 353 ? -23.172 -1.781 2.426 1 83.81 353 THR A C 1
ATOM 2754 O O . THR A 1 353 ? -23.547 -2.125 1.303 1 83.81 353 THR A O 1
ATOM 2757 N N . ILE A 1 354 ? -23.688 -0.878 3.096 1 89.06 354 ILE A N 1
ATOM 2758 C CA . ILE A 1 354 ? -24.859 -0.159 2.607 1 89.06 354 ILE A CA 1
ATOM 2759 C C . ILE A 1 354 ? -24.516 0.535 1.289 1 89.06 354 ILE A C 1
ATOM 2761 O O . ILE A 1 354 ? -25.266 0.407 0.31 1 89.06 354 ILE A O 1
ATOM 2765 N N . LEU A 1 355 ? -23.438 1.211 1.18 1 90.69 355 LEU A N 1
ATOM 2766 C CA . LEU A 1 355 ? -23.125 2.002 -0.004 1 90.69 355 LEU A CA 1
ATOM 2767 C C . LEU A 1 355 ? -22.719 1.104 -1.165 1 90.69 355 LEU A C 1
ATOM 2769 O O . LEU A 1 355 ? -22.938 1.443 -2.328 1 90.69 355 LEU A O 1
ATOM 2773 N N . TYR A 1 356 ? -22.188 0.035 -0.85 1 83.19 356 TYR A N 1
ATOM 2774 C CA . TYR A 1 356 ? -21.875 -0.886 -1.935 1 83.19 356 TYR A CA 1
ATOM 2775 C C . TYR A 1 356 ? -23.141 -1.45 -2.562 1 83.19 356 TYR A C 1
ATOM 2777 O O . TYR A 1 356 ? -23.219 -1.633 -3.779 1 83.19 356 TYR A O 1
ATOM 2785 N N . ARG A 1 357 ? -24.031 -1.767 -1.735 1 81.75 357 ARG A N 1
ATOM 2786 C CA . ARG A 1 357 ? -25.312 -2.23 -2.246 1 81.75 357 ARG A CA 1
ATOM 2787 C C . ARG A 1 357 ? -26 -1.153 -3.088 1 81.75 357 ARG A C 1
ATOM 2789 O O . ARG A 1 357 ? -26.609 -1.452 -4.117 1 81.75 357 ARG A O 1
ATOM 2796 N N . VAL A 1 358 ? -25.859 -0.021 -2.611 1 82.88 358 VAL A N 1
ATOM 2797 C CA . VAL A 1 358 ? -26.391 1.108 -3.365 1 82.88 358 VAL A CA 1
ATOM 2798 C C . VAL A 1 358 ? -25.703 1.189 -4.73 1 82.88 358 VAL A C 1
ATOM 2800 O O . VAL A 1 358 ? -26.375 1.376 -5.754 1 82.88 358 VAL A O 1
ATOM 2803 N N . LEU A 1 359 ? -24.422 1.081 -4.758 1 79.5 359 LEU A N 1
ATOM 2804 C CA . LEU A 1 359 ? -23.656 1.11 -6.004 1 79.5 359 LEU A CA 1
ATOM 2805 C C . LEU A 1 359 ? -24.125 0.007 -6.949 1 79.5 359 LEU A C 1
ATOM 2807 O O . LEU A 1 359 ? -24.266 0.236 -8.148 1 79.5 359 LEU A O 1
ATOM 2811 N N . GLY A 1 360 ? -24.359 -1.13 -6.391 1 74.94 360 GLY A N 1
ATOM 2812 C CA . GLY A 1 360 ? -24.844 -2.24 -7.199 1 74.94 360 GLY A CA 1
ATOM 2813 C C . GLY A 1 360 ? -26.188 -1.979 -7.832 1 74.94 360 GLY A C 1
ATOM 2814 O O . GLY A 1 360 ? -26.469 -2.436 -8.945 1 74.94 360 GLY A O 1
ATOM 2815 N N . SER A 1 361 ? -26.969 -1.266 -7.113 1 75 361 SER A N 1
ATOM 2816 C CA . SER A 1 361 ? -28.312 -0.981 -7.605 1 75 361 SER A CA 1
ATOM 2817 C C . SER A 1 361 ? -28.297 0.113 -8.664 1 75 361 SER A C 1
ATOM 2819 O O . SER A 1 361 ? -29.25 0.262 -9.43 1 75 361 SER A O 1
ATOM 2821 N N . LEU A 1 362 ? -27.219 0.792 -8.719 1 68.75 362 LEU A N 1
ATOM 2822 C CA . LEU A 1 362 ? -27.125 1.92 -9.641 1 68.75 362 LEU A CA 1
ATOM 2823 C C . LEU A 1 362 ? -26.234 1.576 -10.828 1 68.75 362 LEU A C 1
ATOM 2825 O O . LEU A 1 362 ? -25.812 2.467 -11.57 1 68.75 362 LEU A O 1
ATOM 2829 N N . VAL A 1 363 ? -25.719 0.424 -10.969 1 57.31 363 VAL A N 1
ATOM 2830 C CA . VAL A 1 363 ? -24.734 -0.028 -11.945 1 57.31 363 VAL A CA 1
ATOM 2831 C C . VAL A 1 363 ? -25.156 0.397 -13.344 1 57.31 363 VAL A C 1
ATOM 2833 O O . VAL A 1 363 ? -24.344 0.874 -14.141 1 57.31 363 VAL A O 1
ATOM 2836 N N . GLY A 1 364 ? -26.375 0.309 -13.586 1 60.31 364 GLY A N 1
ATOM 2837 C CA . GLY A 1 364 ? -26.766 0.712 -14.922 1 60.31 364 GLY A CA 1
ATOM 2838 C C . GLY A 1 364 ? -26.766 2.217 -15.117 1 60.31 364 GLY A C 1
ATOM 2839 O O . GLY A 1 364 ? -26.922 2.701 -16.25 1 60.31 364 GLY A O 1
ATOM 2840 N N . GLN A 1 365 ? -26.344 2.857 -14.086 1 62.53 365 GLN A N 1
ATOM 2841 C CA . GLN A 1 365 ? -26.453 4.309 -14.172 1 62.53 365 GLN A CA 1
ATOM 2842 C C . GLN A 1 365 ? -25.078 4.969 -14.117 1 62.53 365 GLN A C 1
ATOM 2844 O O . GLN A 1 365 ? -24.953 6.137 -13.734 1 62.53 365 GLN A O 1
ATOM 2849 N N . ASN A 1 366 ? -24.031 4.258 -14.414 1 75.19 366 ASN A N 1
ATOM 2850 C CA . ASN A 1 366 ? -22.688 4.762 -14.641 1 75.19 366 ASN A CA 1
ATOM 2851 C C . ASN A 1 366 ? -22.078 5.324 -13.352 1 75.19 366 ASN A C 1
ATOM 2853 O O . ASN A 1 366 ? -21.547 6.434 -13.344 1 75.19 366 ASN A O 1
ATOM 2857 N N . PHE A 1 367 ? -22.422 4.867 -12.25 1 81.19 367 PHE A N 1
ATOM 2858 C CA . PHE A 1 367 ? -21.672 5.129 -11.023 1 81.19 367 PHE A CA 1
ATOM 2859 C C . PHE A 1 367 ? -20.531 4.129 -10.859 1 81.19 367 PHE A C 1
ATOM 2861 O O . PHE A 1 367 ? -20.719 2.932 -11.094 1 81.19 367 PHE A O 1
ATOM 2868 N N . SER A 1 368 ? -19.438 4.664 -10.445 1 81.31 368 SER A N 1
ATOM 2869 C CA . SER A 1 368 ? -18.297 3.76 -10.375 1 81.31 368 SER A CA 1
ATOM 2870 C C . SER A 1 368 ? -17.797 3.611 -8.945 1 81.31 368 SER A C 1
ATOM 2872 O O . SER A 1 368 ? -17.016 2.701 -8.641 1 81.31 368 SER A O 1
ATOM 2874 N N . ALA A 1 369 ? -18.328 4.473 -8.062 1 87.56 369 ALA A N 1
ATOM 2875 C CA . ALA A 1 369 ? -17.859 4.359 -6.688 1 87.56 369 ALA A CA 1
ATOM 2876 C C . ALA A 1 369 ? -18.812 5.07 -5.723 1 87.56 369 ALA A C 1
ATOM 2878 O O . ALA A 1 369 ? -19.422 6.078 -6.078 1 87.56 369 ALA A O 1
ATOM 2879 N N . PHE A 1 370 ? -18.938 4.566 -4.566 1 91.06 370 PHE A N 1
ATOM 2880 C CA . PHE A 1 370 ? -19.531 5.188 -3.387 1 91.06 370 PHE A CA 1
ATOM 2881 C C . PHE A 1 370 ? -18.734 4.836 -2.133 1 91.06 370 PHE A C 1
ATOM 2883 O O . PHE A 1 370 ? -18.422 3.67 -1.897 1 91.06 370 PHE A O 1
ATOM 2890 N N . LYS A 1 371 ? -18.469 5.852 -1.354 1 94.31 371 LYS A N 1
ATOM 2891 C CA . LYS A 1 371 ? -17.703 5.602 -0.131 1 94.31 371 LYS A CA 1
ATOM 2892 C C . LYS A 1 371 ? -18.062 6.621 0.95 1 94.31 371 LYS A C 1
ATOM 2894 O O . LYS A 1 371 ? -18.391 7.77 0.646 1 94.31 371 LYS A O 1
ATOM 2899 N N . ALA A 1 372 ? -17.953 6.152 2.135 1 97.12 372 ALA A N 1
ATOM 2900 C CA . ALA A 1 372 ? -18.141 7.047 3.273 1 97.12 372 ALA A CA 1
ATOM 2901 C C . ALA A 1 372 ? -16.797 7.438 3.891 1 97.12 372 ALA A C 1
ATOM 2903 O O . ALA A 1 372 ? -15.82 6.699 3.777 1 97.12 372 ALA A O 1
ATOM 2904 N N . PHE A 1 373 ? -16.766 8.617 4.469 1 97.25 373 PHE A N 1
ATOM 2905 C CA . PHE A 1 373 ? -15.57 9.031 5.195 1 97.25 373 PHE A CA 1
ATOM 2906 C C . PHE A 1 373 ? -15.938 9.805 6.457 1 97.25 373 PHE A C 1
ATOM 2908 O O . PHE A 1 373 ? -17.062 10.297 6.582 1 97.25 373 PHE A O 1
ATOM 2915 N N . TYR A 1 374 ? -15.117 9.805 7.406 1 97.31 374 TYR A N 1
ATOM 2916 C CA . TYR A 1 374 ? -15.195 10.547 8.664 1 97.31 374 TYR A CA 1
ATOM 2917 C C . TYR A 1 374 ? -13.828 11.07 9.078 1 97.31 374 TYR A C 1
ATOM 2919 O O . TYR A 1 374 ? -12.859 10.305 9.141 1 97.31 374 TYR A O 1
ATOM 2927 N N . ARG A 1 375 ? -13.758 12.32 9.25 1 95.31 375 ARG A N 1
ATOM 2928 C CA . ARG A 1 375 ? -12.547 12.953 9.781 1 95.31 375 ARG A CA 1
ATOM 2929 C C . ARG A 1 375 ? -12.859 13.727 11.062 1 95.31 375 ARG A C 1
ATOM 2931 O O . ARG A 1 375 ? -13.781 14.539 11.094 1 95.31 375 ARG A O 1
ATOM 2938 N N . GLU A 1 376 ? -12.133 13.43 12.039 1 94.12 376 GLU A N 1
ATOM 2939 C CA . GLU A 1 376 ? -12.312 14.102 13.32 1 94.12 376 GLU A CA 1
ATOM 2940 C C . GLU A 1 376 ? -11.203 15.117 13.57 1 94.12 376 GLU A C 1
ATOM 2942 O O . GLU A 1 376 ? -10.039 14.875 13.242 1 94.12 376 GLU A O 1
ATOM 2947 N N . PHE A 1 377 ? -11.578 16.25 14.078 1 92.94 377 PHE A N 1
ATOM 2948 C CA . PHE A 1 377 ? -10.664 17.312 14.461 1 92.94 377 PHE A CA 1
ATOM 2949 C C . PHE A 1 377 ? -10.867 17.703 15.922 1 92.94 377 PHE A C 1
ATOM 2951 O O . PHE A 1 377 ? -11.727 17.141 16.609 1 92.94 377 PHE A O 1
ATOM 2958 N N . GLU A 1 378 ? -10.047 18.578 16.406 1 88.62 378 GLU A N 1
ATOM 2959 C CA . GLU A 1 378 ? -10.062 18.969 17.812 1 88.62 378 GLU A CA 1
ATOM 2960 C C . GLU A 1 378 ? -11.406 19.562 18.203 1 88.62 378 GLU A C 1
ATOM 2962 O O . GLU A 1 378 ? -11.938 19.281 19.297 1 88.62 378 GLU A O 1
ATOM 2967 N N . ASP A 1 379 ? -12 20.406 17.359 1 91.62 379 ASP A N 1
ATOM 2968 C CA . ASP A 1 379 ? -13.172 21.172 17.766 1 91.62 379 ASP A CA 1
ATOM 2969 C C . ASP A 1 379 ? -14.359 20.906 16.844 1 91.62 379 ASP A C 1
ATOM 2971 O O . ASP A 1 379 ? -15.422 21.5 17 1 91.62 379 ASP A O 1
ATOM 2975 N N . SER A 1 380 ? -14.18 20.078 15.922 1 94.25 380 SER A N 1
ATOM 2976 C CA . SER A 1 380 ? -15.258 19.719 15.016 1 94.25 380 SER A CA 1
ATOM 2977 C C . SER A 1 380 ? -14.953 18.406 14.297 1 94.25 380 SER A C 1
ATOM 2979 O O . SER A 1 380 ? -14.023 17.688 14.672 1 94.25 380 SER A O 1
ATOM 2981 N N . GLY A 1 381 ? -15.797 18.016 13.391 1 95.88 381 GLY A N 1
ATOM 2982 C CA . GLY A 1 381 ? -15.617 16.875 12.516 1 95.88 381 GLY A CA 1
ATOM 2983 C C . GLY A 1 381 ? -16.422 16.969 11.227 1 95.88 381 GLY A C 1
ATOM 2984 O O . GLY A 1 381 ? -17.281 17.844 11.094 1 95.88 381 GLY A O 1
ATOM 2985 N N . ILE A 1 382 ? -16.016 16.172 10.305 1 97.44 382 ILE A N 1
ATOM 2986 C CA . ILE A 1 382 ? -16.734 16.141 9.031 1 97.44 382 ILE A CA 1
ATOM 2987 C C . ILE A 1 382 ? -17.031 14.688 8.648 1 97.44 382 ILE A C 1
ATOM 2989 O O . ILE A 1 382 ? -16.156 13.828 8.734 1 97.44 382 ILE A O 1
ATOM 2993 N N . PHE A 1 383 ? -18.25 14.43 8.406 1 98.38 383 PHE A N 1
ATOM 2994 C CA . PHE A 1 383 ? -18.719 13.148 7.902 1 98.38 383 PHE A CA 1
ATOM 2995 C C . PHE A 1 383 ? -19.391 13.312 6.539 1 98.38 383 PHE A C 1
ATOM 2997 O O . PHE A 1 383 ? -20.125 14.273 6.312 1 98.38 383 PHE A O 1
ATOM 3004 N N . GLY A 1 384 ? -19.031 12.312 5.641 1 98.19 384 GLY A N 1
ATOM 3005 C CA . GLY A 1 384 ? -19.672 12.484 4.344 1 98.19 384 GLY A CA 1
ATOM 3006 C C . GLY A 1 384 ? -19.641 11.234 3.49 1 98.19 384 GLY A C 1
ATOM 3007 O O . GLY A 1 384 ? -19.125 10.195 3.92 1 98.19 384 GLY A O 1
ATOM 3008 N N . ILE A 1 385 ? -20.312 11.312 2.357 1 97.88 385 ILE A N 1
ATOM 3009 C CA . ILE A 1 385 ? -20.359 10.289 1.316 1 97.88 385 ILE A CA 1
ATOM 3010 C C . ILE A 1 385 ? -19.875 10.875 -0.008 1 97.88 385 ILE A C 1
ATOM 3012 O O . ILE A 1 385 ? -20.281 11.984 -0.385 1 97.88 385 ILE A O 1
ATOM 3016 N N . TYR A 1 386 ? -19 10.188 -0.625 1 96.94 386 TYR A N 1
ATOM 3017 C CA . TYR A 1 386 ? -18.547 10.633 -1.934 1 96.94 386 TYR A CA 1
ATOM 3018 C C . TYR A 1 386 ? -18.594 9.5 -2.949 1 96.94 386 TYR A C 1
ATOM 3020 O O . TYR A 1 386 ? -18.719 8.328 -2.578 1 96.94 386 TYR A O 1
ATOM 3028 N N . GLY A 1 387 ? -18.578 9.891 -4.203 1 93.19 387 GLY A N 1
ATOM 3029 C CA . GLY A 1 387 ? -18.656 8.922 -5.285 1 93.19 387 GLY A CA 1
ATOM 3030 C C . GLY A 1 387 ? -18.141 9.461 -6.605 1 93.19 387 GLY A C 1
ATOM 3031 O O . GLY A 1 387 ? -17.641 10.586 -6.672 1 93.19 387 GLY A O 1
ATOM 3032 N N . MET A 1 388 ? -18.125 8.578 -7.527 1 90.44 388 MET A N 1
ATOM 3033 C CA . MET A 1 388 ? -17.734 8.906 -8.898 1 90.44 388 MET A CA 1
ATOM 3034 C C . MET A 1 388 ? -18.844 8.547 -9.883 1 90.44 388 MET A C 1
ATOM 3036 O O . MET A 1 388 ? -19.453 7.477 -9.773 1 90.44 388 MET A O 1
ATOM 3040 N N . CYS A 1 389 ? -19.141 9.461 -10.773 1 88.25 389 CYS A N 1
ATOM 3041 C CA . CYS A 1 389 ? -20.156 9.219 -11.781 1 88.25 389 CYS A CA 1
ATOM 3042 C C . CYS A 1 389 ? -19.969 10.148 -12.977 1 88.25 389 CYS A C 1
ATOM 3044 O O . CYS A 1 389 ? -19.109 11.023 -12.961 1 88.25 389 CYS A O 1
ATOM 3046 N N . GLN A 1 390 ? -20.75 9.859 -13.984 1 87.12 390 GLN A N 1
ATOM 3047 C CA . GLN A 1 390 ? -20.797 10.797 -15.102 1 87.12 390 GLN A CA 1
ATOM 3048 C C . GLN A 1 390 ? -21.406 12.133 -14.672 1 87.12 390 GLN A C 1
ATOM 3050 O O . GLN A 1 390 ? -22.25 12.172 -13.781 1 87.12 390 GLN A O 1
ATOM 3055 N N . LYS A 1 391 ? -21.031 13.141 -15.398 1 88.25 391 LYS A N 1
ATOM 3056 C CA . LYS A 1 391 ? -21.406 14.5 -15.008 1 88.25 391 LYS A CA 1
ATOM 3057 C C . LYS A 1 391 ? -22.922 14.672 -14.961 1 88.25 391 LYS A C 1
ATOM 3059 O O . LYS A 1 391 ? -23.438 15.438 -14.141 1 88.25 391 LYS A O 1
ATOM 3064 N N . GLU A 1 392 ? -23.656 13.906 -15.711 1 87.56 392 GLU A N 1
ATOM 3065 C CA . GLU A 1 392 ? -25.094 14.031 -15.797 1 87.56 392 GLU A CA 1
ATOM 3066 C C . GLU A 1 392 ? -25.781 13.445 -14.562 1 87.56 392 GLU A C 1
ATOM 3068 O O . GLU A 1 392 ? -26.938 13.766 -14.266 1 87.56 392 GLU A O 1
ATOM 3073 N N . ASN A 1 393 ? -25.047 12.672 -13.82 1 90.12 393 ASN A N 1
ATOM 3074 C CA . ASN A 1 393 ? -25.656 11.914 -12.734 1 90.12 393 ASN A CA 1
ATOM 3075 C C . ASN A 1 393 ? -25.297 12.508 -11.375 1 90.12 393 ASN A C 1
ATOM 3077 O O . ASN A 1 393 ? -25.641 11.938 -10.336 1 90.12 393 ASN A O 1
ATOM 3081 N N . ILE A 1 394 ? -24.703 13.625 -11.305 1 92.12 394 ILE A N 1
ATOM 3082 C CA . ILE A 1 394 ? -24.219 14.219 -10.055 1 92.12 394 ILE A CA 1
ATOM 3083 C C . ILE A 1 394 ? -25.406 14.523 -9.141 1 92.12 394 ILE A C 1
ATOM 3085 O O . ILE A 1 394 ? -25.359 14.242 -7.941 1 92.12 394 ILE A O 1
ATOM 3089 N N . LYS A 1 395 ? -26.469 15.055 -9.688 1 91.94 395 LYS A N 1
ATOM 3090 C CA . LYS A 1 395 ? -27.656 15.359 -8.891 1 91.94 395 LYS A CA 1
ATOM 3091 C C . LYS A 1 395 ? -28.25 14.086 -8.273 1 91.94 395 LYS A C 1
ATOM 3093 O O . LYS A 1 395 ? -28.672 14.094 -7.117 1 91.94 395 LYS A O 1
ATOM 3098 N N . GLN A 1 396 ? -28.219 13.078 -9.078 1 90.75 396 GLN A N 1
ATOM 3099 C CA . GLN A 1 396 ? -28.688 11.797 -8.562 1 90.75 396 GLN A CA 1
ATOM 3100 C C . GLN A 1 396 ? -27.781 11.305 -7.426 1 90.75 396 GLN A C 1
ATOM 3102 O O . GLN A 1 396 ? -28.266 10.688 -6.473 1 90.75 396 GLN A O 1
ATOM 3107 N N . GLY A 1 397 ? -26.531 11.523 -7.586 1 93.56 397 GLY A N 1
ATOM 3108 C CA . GLY A 1 397 ? -25.609 11.172 -6.516 1 93.56 397 GLY A CA 1
ATOM 3109 C C . GLY A 1 397 ? -25.938 11.852 -5.199 1 93.56 397 GLY A C 1
ATOM 3110 O O . GLY A 1 397 ? -25.984 11.195 -4.156 1 93.56 397 GLY A O 1
ATOM 3111 N N . TYR A 1 398 ? -26.188 13.133 -5.246 1 95.06 398 TYR A N 1
ATOM 3112 C CA . TYR A 1 398 ? -26.531 13.875 -4.043 1 95.06 398 TYR A CA 1
ATOM 3113 C C . TYR A 1 398 ? -27.844 13.383 -3.451 1 95.06 398 TYR A C 1
ATOM 3115 O O . TYR A 1 398 ? -27.969 13.242 -2.232 1 95.06 398 TYR A O 1
ATOM 3123 N N . GLN A 1 399 ? -28.781 13.148 -4.309 1 93.38 399 GLN A N 1
ATOM 3124 C CA . GLN A 1 399 ? -30.062 12.633 -3.834 1 93.38 399 GLN A CA 1
ATOM 3125 C C . GLN A 1 399 ? -29.891 11.297 -3.115 1 93.38 399 GLN A C 1
ATOM 3127 O O . GLN A 1 399 ? -30.516 11.055 -2.08 1 93.38 399 GLN A O 1
ATOM 3132 N N . THR A 1 400 ? -29.078 10.5 -3.67 1 92.31 400 THR A N 1
ATOM 3133 C CA . THR A 1 400 ? -28.812 9.203 -3.068 1 92.31 400 THR A CA 1
ATOM 3134 C C . THR A 1 400 ? -28.188 9.367 -1.682 1 92.31 400 THR A C 1
ATOM 3136 O O . THR A 1 400 ? -28.547 8.633 -0.751 1 92.31 400 THR A O 1
ATOM 3139 N N . CYS A 1 401 ? -27.281 10.258 -1.536 1 95.38 401 CYS A N 1
ATOM 3140 C CA . CYS A 1 401 ? -26.672 10.531 -0.241 1 95.38 401 CYS A CA 1
ATOM 3141 C C . CYS A 1 401 ? -27.719 10.906 0.795 1 95.38 401 CYS A C 1
ATOM 3143 O O . CYS A 1 401 ? -27.703 10.391 1.915 1 95.38 401 CYS A O 1
ATOM 3145 N N . ILE A 1 402 ? -28.625 11.766 0.404 1 95.12 402 ILE A N 1
ATOM 3146 C CA . ILE A 1 402 ? -29.688 12.211 1.296 1 95.12 402 ILE A CA 1
ATOM 3147 C C . ILE A 1 402 ? -30.578 11.031 1.686 1 95.12 402 ILE A C 1
ATOM 3149 O O . ILE A 1 402 ? -30.891 10.844 2.865 1 95.12 402 ILE A O 1
ATOM 3153 N N . ASN A 1 403 ? -30.891 10.234 0.704 1 92.56 403 ASN A N 1
ATOM 3154 C CA . ASN A 1 403 ? -31.766 9.094 0.951 1 92.56 403 ASN A CA 1
ATOM 3155 C C . ASN A 1 403 ? -31.125 8.094 1.92 1 92.56 403 ASN A C 1
ATOM 3157 O O . ASN A 1 403 ? -31.797 7.57 2.805 1 92.56 403 ASN A O 1
ATOM 3161 N N . VAL A 1 404 ? -29.906 7.848 1.703 1 93.69 404 VAL A N 1
ATOM 3162 C CA . VAL A 1 404 ? -29.188 6.898 2.557 1 93.69 404 VAL A CA 1
ATOM 3163 C C . VAL A 1 404 ? -29.188 7.402 3.998 1 93.69 404 VAL A C 1
ATOM 3165 O O . VAL A 1 404 ? -29.484 6.641 4.926 1 93.69 404 VAL A O 1
ATOM 3168 N N . MET A 1 405 ? -28.938 8.664 4.23 1 95.31 405 MET A N 1
ATOM 3169 C CA . MET A 1 405 ? -28.875 9.234 5.574 1 95.31 405 MET A CA 1
ATOM 3170 C C . MET A 1 405 ? -30.266 9.234 6.219 1 95.31 405 MET A C 1
ATOM 3172 O O . MET A 1 405 ? -30.391 8.992 7.422 1 95.31 405 MET A O 1
ATOM 3176 N N . LYS A 1 406 ? -31.234 9.492 5.441 1 93.81 406 LYS A N 1
ATOM 3177 C CA . LYS A 1 406 ? -32.594 9.461 5.961 1 93.81 406 LYS A CA 1
ATOM 3178 C C . LYS A 1 406 ? -33 8.047 6.391 1 93.81 406 LYS A C 1
ATOM 3180 O O . LYS A 1 406 ? -33.688 7.871 7.391 1 93.81 406 LYS A O 1
ATOM 3185 N N . GLN A 1 407 ? -32.531 7.129 5.648 1 92.44 407 GLN A N 1
ATOM 3186 C CA . GLN A 1 407 ? -32.812 5.742 6.02 1 92.44 407 GLN A CA 1
ATOM 3187 C C . GLN A 1 407 ? -32.125 5.387 7.344 1 92.44 407 GLN A C 1
ATOM 3189 O O . GLN A 1 407 ? -32.719 4.672 8.164 1 92.44 407 GLN A O 1
ATOM 3194 N N . LEU A 1 408 ? -31.031 5.836 7.516 1 95 408 LEU A N 1
ATOM 3195 C CA . LEU A 1 408 ? -30.312 5.59 8.766 1 95 408 LEU A CA 1
ATOM 3196 C C . LEU A 1 408 ? -31.016 6.285 9.93 1 95 408 LEU A C 1
ATOM 3198 O O . LEU A 1 408 ? -31.094 5.727 11.023 1 95 408 LEU A O 1
ATOM 3202 N N . GLU A 1 409 ? -31.422 7.492 9.664 1 95.25 409 GLU A N 1
ATOM 3203 C CA . GLU A 1 409 ? -32.188 8.227 10.672 1 95.25 409 GLU A CA 1
ATOM 3204 C C . GLU A 1 409 ? -33.406 7.438 11.133 1 95.25 409 GLU A C 1
ATOM 3206 O O . GLU A 1 409 ? -33.719 7.43 12.32 1 95.25 409 GLU A O 1
ATOM 3211 N N . ASN A 1 410 ? -33.969 6.715 10.219 1 93.81 410 ASN A N 1
ATOM 3212 C CA . ASN A 1 410 ? -35.188 5.961 10.5 1 93.81 410 ASN A CA 1
ATOM 3213 C C . ASN A 1 410 ? -34.875 4.578 11.062 1 93.81 410 ASN A C 1
ATOM 3215 O O . ASN A 1 410 ? -35.781 3.799 11.352 1 93.81 410 ASN A O 1
ATOM 3219 N N . GLY A 1 411 ? -33.625 4.258 11.18 1 92.44 411 GLY A N 1
ATOM 3220 C CA . GLY A 1 411 ? -33.219 2.984 11.758 1 92.44 411 GLY A CA 1
ATOM 3221 C C . GLY A 1 411 ? -33.406 1.82 10.797 1 92.44 411 GLY A C 1
ATOM 3222 O O . GLY A 1 411 ? -33.594 0.683 11.227 1 92.44 411 GLY A O 1
ATOM 3223 N N . ASN A 1 412 ? -33.375 2.1 9.492 1 91.06 412 ASN A N 1
ATOM 3224 C CA . ASN A 1 412 ? -33.562 1.06 8.492 1 91.06 412 ASN A CA 1
ATOM 3225 C C . ASN A 1 412 ? -32.281 0.315 8.164 1 91.06 412 ASN A C 1
ATOM 3227 O O . ASN A 1 412 ? -31.812 0.354 7.031 1 91.06 412 ASN A O 1
ATOM 3231 N N . PHE A 1 413 ? -31.812 -0.434 9.039 1 91.94 413 PHE A N 1
ATOM 3232 C CA . PHE A 1 413 ? -30.703 -1.384 8.961 1 91.94 413 PHE A CA 1
ATOM 3233 C C . PHE A 1 413 ? -30.797 -2.418 10.07 1 91.94 413 PHE A C 1
ATOM 3235 O O . PHE A 1 413 ? -31.5 -2.207 11.062 1 91.94 413 PHE A O 1
ATOM 3242 N N . THR A 1 414 ? -30.156 -3.453 9.93 1 91.06 414 THR A N 1
ATOM 3243 C CA . THR A 1 414 ? -30.344 -4.57 10.852 1 91.06 414 THR A CA 1
ATOM 3244 C C . THR A 1 414 ? -29.25 -4.574 11.922 1 91.06 414 THR A C 1
ATOM 3246 O O . THR A 1 414 ? -28.203 -3.941 11.758 1 91.06 414 THR A O 1
ATOM 3249 N N . GLU A 1 415 ? -29.547 -5.285 13.008 1 92.75 415 GLU A N 1
ATOM 3250 C CA . GLU A 1 415 ? -28.547 -5.496 14.055 1 92.75 415 GLU A CA 1
ATOM 3251 C C . GLU A 1 415 ? -27.344 -6.273 13.523 1 92.75 415 GLU A C 1
ATOM 3253 O O . GLU A 1 415 ? -26.219 -6.043 13.961 1 92.75 415 GLU A O 1
ATOM 3258 N N . GLY A 1 416 ? -27.656 -7.129 12.641 1 89.62 416 GLY A N 1
ATOM 3259 C CA . GLY A 1 416 ? -26.578 -7.891 12.016 1 89.62 416 GLY A CA 1
ATOM 3260 C C . GLY A 1 416 ? -25.594 -7.02 11.258 1 89.62 416 GLY A C 1
ATOM 3261 O O . GLY A 1 416 ? -24.375 -7.219 11.344 1 89.62 416 GLY A O 1
ATOM 3262 N N . GLN A 1 417 ? -26.109 -6.074 10.539 1 90.56 417 GLN A N 1
ATOM 3263 C CA . GLN A 1 417 ? -25.266 -5.141 9.812 1 90.56 417 GLN A CA 1
ATOM 3264 C C . GLN A 1 417 ? -24.406 -4.309 10.766 1 90.56 417 GLN A C 1
ATOM 3266 O O . GLN A 1 417 ? -23.234 -4.031 10.484 1 90.56 417 GLN A O 1
ATOM 3271 N N . LEU A 1 418 ? -25 -3.932 11.852 1 94.5 418 LEU A N 1
ATOM 3272 C CA . LEU A 1 418 ? -24.281 -3.146 12.844 1 94.5 418 LEU A CA 1
ATOM 3273 C C . LEU A 1 418 ? -23.141 -3.951 13.445 1 94.5 418 LEU A C 1
ATOM 3275 O O . LEU A 1 418 ? -22.016 -3.457 13.539 1 94.5 418 LEU A O 1
ATOM 3279 N N . VAL A 1 419 ? -23.422 -5.137 13.836 1 92.44 419 VAL A N 1
ATOM 3280 C CA . VAL A 1 419 ? -22.406 -6 14.43 1 92.44 419 VAL A CA 1
ATOM 3281 C C . VAL A 1 419 ? -21.266 -6.23 13.43 1 92.44 419 VAL A C 1
ATOM 3283 O O . VAL A 1 419 ? -20.094 -6.215 13.797 1 92.44 419 VAL A O 1
ATOM 3286 N N . THR A 1 420 ? -21.641 -6.398 12.211 1 91.12 420 THR A N 1
ATOM 3287 C CA . THR A 1 420 ? -20.656 -6.578 11.156 1 91.12 420 THR A CA 1
ATOM 3288 C C . THR A 1 420 ? -19.766 -5.34 11.023 1 91.12 420 THR A C 1
ATOM 3290 O O . THR A 1 420 ? -18.547 -5.449 10.891 1 91.12 420 THR A O 1
ATOM 3293 N N . ALA A 1 421 ? -20.391 -4.219 11.031 1 93.75 421 ALA A N 1
ATOM 3294 C CA . ALA A 1 421 ? -19.641 -2.965 10.922 1 93.75 421 ALA A CA 1
ATOM 3295 C C . ALA A 1 421 ? -18.656 -2.811 12.078 1 93.75 421 ALA A C 1
ATOM 3297 O O . ALA A 1 421 ? -17.516 -2.391 11.875 1 93.75 421 ALA A O 1
ATOM 3298 N N . ILE A 1 422 ? -19.109 -3.139 13.258 1 94.25 422 ILE A N 1
ATOM 3299 C CA . ILE A 1 422 ? -18.281 -3.053 14.453 1 94.25 422 ILE A CA 1
ATOM 3300 C C . ILE A 1 422 ? -17.078 -3.998 14.32 1 94.25 422 ILE A C 1
ATOM 3302 O O . ILE A 1 422 ? -15.945 -3.607 14.586 1 94.25 422 ILE A O 1
ATOM 3306 N N . ASN A 1 423 ? -17.312 -5.176 13.891 1 89.38 423 ASN A N 1
ATOM 3307 C CA . ASN A 1 423 ? -16.25 -6.156 13.719 1 89.38 423 ASN A CA 1
ATOM 3308 C C . ASN A 1 423 ? -15.25 -5.723 12.648 1 89.38 423 ASN A C 1
ATOM 3310 O O . ASN A 1 423 ? -14.039 -5.875 12.82 1 89.38 423 ASN A O 1
ATOM 3314 N N . GLN A 1 424 ? -15.797 -5.203 11.555 1 89.69 424 GLN A N 1
ATOM 3315 C CA . GLN A 1 424 ? -14.938 -4.742 10.477 1 89.69 424 GLN A CA 1
ATOM 3316 C C . GLN A 1 424 ? -14.023 -3.607 10.938 1 89.69 424 GLN A C 1
ATOM 3318 O O . GLN A 1 424 ? -12.836 -3.594 10.625 1 89.69 424 GLN A O 1
ATOM 3323 N N . TRP A 1 425 ? -14.594 -2.717 11.602 1 92.5 425 TRP A N 1
ATOM 3324 C CA . TRP A 1 425 ? -13.805 -1.594 12.102 1 92.5 425 TRP A CA 1
ATOM 3325 C C . TRP A 1 425 ? -12.727 -2.072 13.055 1 92.5 425 TRP A C 1
ATOM 3327 O O . TRP A 1 425 ? -11.562 -1.686 12.93 1 92.5 425 TRP A O 1
ATOM 3337 N N . THR A 1 426 ? -13.117 -2.902 13.992 1 90.25 426 THR A N 1
ATOM 3338 C CA . THR A 1 426 ? -12.203 -3.391 15.016 1 90.25 426 THR A CA 1
ATOM 3339 C C . THR A 1 426 ? -11.039 -4.156 14.391 1 90.25 426 THR A C 1
ATOM 3341 O O . THR A 1 426 ? -9.875 -3.912 14.719 1 90.25 426 THR A O 1
ATOM 3344 N N . MET A 1 427 ? -11.328 -4.965 13.398 1 88.25 427 MET A N 1
ATOM 3345 C CA . MET A 1 427 ? -10.305 -5.777 12.75 1 88.25 427 MET A CA 1
ATOM 3346 C C . MET A 1 427 ? -9.352 -4.902 11.938 1 88.25 427 MET A C 1
ATOM 3348 O O . MET A 1 427 ? -8.141 -5.121 11.945 1 88.25 427 MET A O 1
ATOM 3352 N N . SER A 1 428 ? -9.938 -4.027 11.195 1 89.06 428 SER A N 1
ATOM 3353 C CA . SER A 1 428 ? -9.117 -3.117 10.398 1 89.06 428 SER A CA 1
ATOM 3354 C C . SER A 1 428 ? -8.156 -2.326 11.281 1 89.06 428 SER A C 1
ATOM 3356 O O . SER A 1 428 ? -6.992 -2.135 10.922 1 89.06 428 SER A O 1
ATOM 3358 N N . ASN A 1 429 ? -8.68 -1.864 12.406 1 88.81 429 ASN A N 1
ATOM 3359 C CA . ASN A 1 429 ? -7.84 -1.101 13.32 1 88.81 429 ASN A CA 1
ATOM 3360 C C . ASN A 1 429 ? -6.75 -1.971 13.938 1 88.81 429 ASN A C 1
ATOM 3362 O O . ASN A 1 429 ? -5.617 -1.519 14.117 1 88.81 429 ASN A O 1
ATOM 3366 N N . MET A 1 430 ? -7.07 -3.188 14.297 1 84.38 430 MET A N 1
ATOM 3367 C CA . MET A 1 430 ? -6.078 -4.109 14.852 1 84.38 430 MET A CA 1
ATOM 3368 C C . MET A 1 430 ? -4.961 -4.367 13.852 1 84.38 430 MET A C 1
ATOM 3370 O O . MET A 1 430 ? -3.785 -4.41 14.219 1 84.38 430 MET A O 1
ATOM 3374 N N . ARG A 1 431 ? -5.289 -4.527 12.625 1 83.88 431 ARG A N 1
ATOM 3375 C CA . ARG A 1 431 ? -4.289 -4.754 11.594 1 83.88 431 ARG A CA 1
ATOM 3376 C C . ARG A 1 431 ? -3.412 -3.52 11.398 1 83.88 431 ARG A C 1
ATOM 3378 O O . ARG A 1 431 ? -2.205 -3.639 11.172 1 83.88 431 ARG A O 1
ATOM 3385 N N . HIS A 1 432 ? -4.027 -2.436 11.516 1 84.25 432 HIS A N 1
ATOM 3386 C CA . HIS A 1 432 ? -3.312 -1.169 11.398 1 84.25 432 HIS A CA 1
ATOM 3387 C C . HIS A 1 432 ? -2.258 -1.029 12.492 1 84.25 432 HIS A C 1
ATOM 3389 O O . HIS A 1 432 ? -1.152 -0.548 12.234 1 84.25 432 HIS A O 1
ATOM 3395 N N . LEU A 1 433 ? -2.512 -1.524 13.641 1 82.62 433 LEU A N 1
ATOM 3396 C CA . LEU A 1 433 ? -1.654 -1.318 14.805 1 82.62 433 LEU A CA 1
ATOM 3397 C C . LEU A 1 433 ? -0.559 -2.377 14.867 1 82.62 433 LEU A C 1
ATOM 3399 O O . LEU A 1 433 ? 0.253 -2.381 15.797 1 82.62 433 LEU A O 1
ATOM 3403 N N . GLU A 1 434 ? -0.464 -3.156 13.789 1 81 434 GLU A N 1
ATOM 3404 C CA . GLU A 1 434 ? 0.617 -4.133 13.703 1 81 434 GLU A CA 1
ATOM 3405 C C . GLU A 1 434 ? 1.91 -3.482 13.227 1 81 434 GLU A C 1
ATOM 3407 O O . GLU A 1 434 ? 3.004 -3.953 13.539 1 81 434 GLU A O 1
ATOM 3412 N N . VAL A 1 435 ? 1.745 -2.52 12.469 1 83.69 435 VAL A N 1
ATOM 3413 C CA . VAL A 1 435 ? 2.883 -1.865 11.836 1 83.69 435 VAL A CA 1
ATOM 3414 C C . VAL A 1 435 ? 3.391 -0.73 12.719 1 83.69 435 VAL A C 1
ATOM 3416 O O . VAL A 1 435 ? 2.627 0.163 13.094 1 83.69 435 VAL A O 1
ATOM 3419 N N . LYS A 1 436 ? 4.691 -0.717 13.023 1 87.12 436 LYS A N 1
ATOM 3420 C CA . LYS A 1 436 ? 5.27 0.283 13.914 1 87.12 436 LYS A CA 1
ATOM 3421 C C . LYS A 1 436 ? 4.973 1.697 13.422 1 87.12 436 LYS A C 1
ATOM 3423 O O . LYS A 1 436 ? 4.625 2.574 14.219 1 87.12 436 LYS A O 1
ATOM 3428 N N . ALA A 1 437 ? 5.113 1.874 12.141 1 88.88 437 ALA A N 1
ATOM 3429 C CA . ALA A 1 437 ? 4.891 3.205 11.578 1 88.88 437 ALA A CA 1
ATOM 3430 C C . ALA A 1 437 ? 3.445 3.652 11.789 1 88.88 437 ALA A C 1
ATOM 3432 O O . ALA A 1 437 ? 3.189 4.816 12.109 1 88.88 437 ALA A O 1
ATOM 3433 N N . GLN A 1 438 ? 2.516 2.744 11.617 1 89.06 438 GLN A N 1
ATOM 3434 C CA . GLN A 1 438 ? 1.105 3.072 11.805 1 89.06 438 GLN A CA 1
ATOM 3435 C C . GLN A 1 438 ? 0.785 3.301 13.281 1 89.06 438 GLN A C 1
ATOM 3437 O O . GLN A 1 438 ? 0.021 4.207 13.617 1 89.06 438 GLN A O 1
ATOM 3442 N N . MET A 1 439 ? 1.354 2.49 14.117 1 88.75 439 MET A N 1
ATOM 3443 C CA . MET A 1 439 ? 1.201 2.684 15.555 1 88.75 439 MET A CA 1
ATOM 3444 C C . MET A 1 439 ? 1.725 4.051 15.984 1 88.75 439 MET A C 1
ATOM 3446 O O . MET A 1 439 ? 1.089 4.746 16.781 1 88.75 439 MET A O 1
ATOM 3450 N N . MET A 1 440 ? 2.877 4.316 15.453 1 91.31 440 MET A N 1
ATOM 3451 C CA . MET A 1 440 ? 3.49 5.605 15.75 1 91.31 440 MET A CA 1
ATOM 3452 C C . MET A 1 440 ? 2.564 6.754 15.367 1 91.31 440 MET A C 1
ATOM 3454 O O . MET A 1 440 ? 2.363 7.684 16.141 1 91.31 440 MET A O 1
ATOM 3458 N N . GLU A 1 441 ? 2.012 6.727 14.211 1 91.56 441 GLU A N 1
ATOM 3459 C CA . GLU A 1 441 ? 1.13 7.789 13.734 1 91.56 441 GLU A CA 1
ATOM 3460 C C . GLU A 1 441 ? -0.095 7.93 14.633 1 91.56 441 GLU A C 1
ATOM 3462 O O . GLU A 1 441 ? -0.49 9.039 14.984 1 91.56 441 GLU A O 1
ATOM 3467 N N . ASP A 1 442 ? -0.662 6.832 14.992 1 87.94 442 ASP A N 1
ATOM 3468 C CA . ASP A 1 442 ? -1.831 6.848 15.867 1 87.94 442 ASP A CA 1
ATOM 3469 C C . ASP A 1 442 ? -1.494 7.457 17.219 1 87.94 442 ASP A C 1
ATOM 3471 O O . ASP A 1 442 ? -2.232 8.305 17.734 1 87.94 442 ASP A O 1
ATOM 3475 N N . PHE A 1 443 ? -0.39 7.004 17.719 1 88.44 443 PHE A N 1
ATOM 3476 C CA . PHE A 1 443 ? 0.017 7.488 19.031 1 88.44 443 PHE A CA 1
ATOM 3477 C C . PHE A 1 443 ? 0.362 8.969 18.984 1 88.44 443 PHE A C 1
ATOM 3479 O O . PHE A 1 443 ? 0.053 9.719 19.922 1 88.44 443 PHE A O 1
ATOM 3486 N N . ALA A 1 444 ? 1.019 9.328 17.938 1 91.81 444 ALA A N 1
ATOM 3487 C CA . ALA A 1 444 ? 1.382 10.734 17.781 1 91.81 444 ALA A CA 1
ATOM 3488 C C . ALA A 1 444 ? 0.139 11.625 17.734 1 91.81 444 ALA A C 1
ATOM 3490 O O . ALA A 1 444 ? 0.077 12.656 18.406 1 91.81 444 ALA A O 1
ATOM 3491 N N . ARG A 1 445 ? -0.821 11.234 17.062 1 88.75 445 ARG A N 1
ATOM 3492 C CA . ARG A 1 445 ? -2.041 12.023 16.938 1 88.75 445 ARG A CA 1
ATOM 3493 C C . ARG A 1 445 ? -2.805 12.062 18.266 1 88.75 445 ARG A C 1
ATOM 3495 O O . ARG A 1 445 ? -3.346 13.102 18.641 1 88.75 445 ARG A O 1
ATOM 3502 N N . GLU A 1 446 ? -2.848 10.945 18.875 1 85.62 446 GLU A N 1
ATOM 3503 C CA . GLU A 1 446 ? -3.52 10.906 20.172 1 85.62 446 GLU A CA 1
ATOM 3504 C C . GLU A 1 446 ? -2.793 11.766 21.203 1 85.62 446 GLU A C 1
ATOM 3506 O O . GLU A 1 446 ? -3.428 12.406 22.047 1 85.62 446 GLU A O 1
ATOM 3511 N N . ALA A 1 447 ? -1.499 11.695 21.125 1 87.56 447 ALA A N 1
ATOM 3512 C CA . ALA A 1 447 ? -0.708 12.539 22.016 1 87.56 447 ALA A CA 1
ATOM 3513 C C . ALA A 1 447 ? -1.003 14.016 21.781 1 87.56 447 ALA A C 1
ATOM 3515 O O . ALA A 1 447 ? -1.079 14.797 22.734 1 87.56 447 ALA A O 1
ATOM 3516 N N . LEU A 1 448 ? -1.146 14.344 20.594 1 85.19 448 LEU A N 1
ATOM 3517 C CA . LEU A 1 448 ? -1.399 15.734 20.234 1 85.19 448 LEU A CA 1
ATOM 3518 C C . LEU A 1 448 ? -2.781 16.172 20.703 1 85.19 448 LEU A C 1
ATOM 3520 O O . LEU A 1 448 ? -2.939 17.281 21.25 1 85.19 448 LEU A O 1
ATOM 3524 N N . VAL A 1 449 ? -3.742 15.336 20.609 1 77.88 449 VAL A N 1
ATOM 3525 C CA . VAL A 1 449 ? -5.133 15.719 20.859 1 77.88 449 VAL A CA 1
ATOM 3526 C C . VAL A 1 449 ? -5.461 15.555 22.344 1 77.88 449 VAL A C 1
ATOM 3528 O O . VAL A 1 449 ? -6.07 16.438 22.938 1 77.88 449 VAL A O 1
ATOM 3531 N N . TYR A 1 450 ? -5.016 14.375 22.922 1 74.88 450 TYR A N 1
ATOM 3532 C CA . TYR A 1 450 ? -5.441 14.039 24.266 1 74.88 450 TYR A CA 1
ATOM 3533 C C . TYR A 1 450 ? -4.336 14.328 25.281 1 74.88 450 TYR A C 1
ATOM 3535 O O . TYR A 1 450 ? -4.582 14.367 26.484 1 74.88 450 TYR A O 1
ATOM 3543 N N . GLY A 1 451 ? -3.234 14.523 24.781 1 78 451 GLY A N 1
ATOM 3544 C CA . GLY A 1 451 ? -2.102 14.648 25.688 1 78 451 GLY A CA 1
ATOM 3545 C C . GLY A 1 451 ? -1.582 13.312 26.172 1 78 451 GLY A C 1
ATOM 3546 O O . GLY A 1 451 ? -0.607 13.258 26.938 1 78 451 GLY A O 1
ATOM 3547 N N . HIS A 1 452 ? -2.379 12.242 25.891 1 77.75 452 HIS A N 1
ATOM 3548 C CA . HIS A 1 452 ? -1.909 10.898 26.203 1 77.75 452 HIS A CA 1
ATOM 3549 C C . HIS A 1 452 ? -2.445 9.883 25.203 1 77.75 452 HIS A C 1
ATOM 3551 O O . HIS A 1 452 ? -3.602 9.969 24.766 1 77.75 452 HIS A O 1
ATOM 3557 N N . PRO A 1 453 ? -1.549 8.93 24.875 1 76.25 453 PRO A N 1
ATOM 3558 C CA . PRO A 1 453 ? -2.074 7.855 24.016 1 76.25 453 PRO A CA 1
ATOM 3559 C C . PRO A 1 453 ? -3.01 6.914 24.781 1 76.25 453 PRO A C 1
ATOM 3561 O O . PRO A 1 453 ? -2.777 6.617 25.953 1 76.25 453 PRO A O 1
ATOM 3564 N N . GLN A 1 454 ? -4.156 6.652 24.219 1 73.25 454 GLN A N 1
ATOM 3565 C CA . GLN A 1 454 ? -5.109 5.734 24.828 1 73.25 454 GLN A CA 1
ATOM 3566 C C . GLN A 1 454 ? -4.809 4.289 24.438 1 73.25 454 GLN A C 1
ATOM 3568 O O . GLN A 1 454 ? -4.254 4.035 23.359 1 73.25 454 GLN A O 1
ATOM 3573 N N . ARG A 1 455 ? -5.16 3.449 25.359 1 76.88 455 ARG A N 1
ATOM 3574 C CA . ARG A 1 455 ? -5.086 2.035 25.016 1 76.88 455 ARG A CA 1
ATOM 3575 C C . ARG A 1 455 ? -6.133 1.675 23.969 1 76.88 455 ARG A C 1
ATOM 3577 O O . ARG A 1 455 ? -7.309 2.01 24.109 1 76.88 455 ARG A O 1
ATOM 3584 N N . PRO A 1 456 ? -5.699 1.089 22.953 1 79.56 456 PRO A N 1
ATOM 3585 C CA . PRO A 1 456 ? -6.656 0.75 21.891 1 79.56 456 PRO A CA 1
ATOM 3586 C C . PRO A 1 456 ? -7.848 -0.051 22.406 1 79.56 456 PRO A C 1
ATOM 3588 O O . PRO A 1 456 ? -8.961 0.105 21.906 1 79.56 456 PRO A O 1
ATOM 3591 N N . GLU A 1 457 ? -7.656 -0.812 23.469 1 80.12 457 GLU A N 1
ATOM 3592 C CA . GLU A 1 457 ? -8.703 -1.673 24 1 80.12 457 GLU A CA 1
ATOM 3593 C C . GLU A 1 457 ? -9.859 -0.848 24.578 1 80.12 457 GLU A C 1
ATOM 3595 O O . GLU A 1 457 ? -11.023 -1.25 24.484 1 80.12 457 GLU A O 1
ATOM 3600 N N . GLU A 1 458 ? -9.5 0.244 25.109 1 83.12 458 GLU A N 1
ATOM 3601 C CA . GLU A 1 458 ? -10.539 1.114 25.656 1 83.12 458 GLU A CA 1
ATOM 3602 C C . GLU A 1 458 ? -11.453 1.637 24.547 1 83.12 458 GLU A C 1
ATOM 3604 O O . GLU A 1 458 ? -12.672 1.652 24.703 1 83.12 458 GLU A O 1
ATOM 3609 N N . PHE A 1 459 ? -10.898 2.027 23.578 1 87 459 PHE A N 1
ATOM 3610 C CA . PHE A 1 459 ? -11.695 2.529 22.469 1 87 459 PHE A CA 1
ATOM 3611 C C . PHE A 1 459 ? -12.477 1.4 21.812 1 87 459 PHE A C 1
ATOM 3613 O O . PHE A 1 459 ? -13.594 1.606 21.328 1 87 459 PHE A O 1
ATOM 3620 N N . TYR A 1 460 ? -11.898 0.186 21.797 1 89 460 TYR A N 1
ATOM 3621 C CA . TYR A 1 460 ? -12.609 -0.964 21.266 1 89 460 TYR A CA 1
ATOM 3622 C C . TYR A 1 460 ? -13.891 -1.228 22.047 1 89 460 TYR A C 1
ATOM 3624 O O . TYR A 1 460 ? -14.906 -1.63 21.469 1 89 460 TYR A O 1
ATOM 3632 N N . GLN A 1 461 ? -13.828 -0.966 23.281 1 91.75 461 GLN A N 1
ATOM 3633 C CA . GLN A 1 461 ? -15.008 -1.148 24.109 1 91.75 461 GLN A CA 1
ATOM 3634 C C . GLN A 1 461 ? -16.078 -0.118 23.781 1 91.75 461 GLN A C 1
ATOM 3636 O O . GLN A 1 461 ? -17.266 -0.441 23.75 1 91.75 461 GLN A O 1
ATOM 3641 N N . GLU A 1 462 ? -15.625 1.102 23.547 1 94 462 GLU A N 1
ATOM 3642 C CA . GLU A 1 462 ? -16.562 2.139 23.141 1 94 462 GLU A CA 1
ATOM 3643 C C . GLU A 1 462 ? -17.219 1.801 21.812 1 94 462 GLU A C 1
ATOM 3645 O O . GLU A 1 462 ? -18.438 1.999 21.625 1 94 462 GLU A O 1
ATOM 3650 N N . ILE A 1 463 ? -16.438 1.31 20.922 1 96.31 463 ILE A N 1
ATOM 3651 C CA . ILE A 1 463 ? -16.922 0.919 19.609 1 96.31 463 ILE A CA 1
ATOM 3652 C C . ILE A 1 463 ? -17.938 -0.219 19.75 1 96.31 463 ILE A C 1
ATOM 3654 O O . ILE A 1 463 ? -19 -0.187 19.141 1 96.31 463 ILE A O 1
ATOM 3658 N N . ALA A 1 464 ? -17.672 -1.16 20.594 1 94.88 464 ALA A N 1
ATOM 3659 C CA . ALA A 1 464 ? -18.5 -2.344 20.766 1 94.88 464 ALA A CA 1
ATOM 3660 C C . ALA A 1 464 ? -19.828 -1.984 21.422 1 94.88 464 ALA A C 1
ATOM 3662 O O . ALA A 1 464 ? -20.828 -2.697 21.266 1 94.88 464 ALA A O 1
ATOM 3663 N N . ALA A 1 465 ? -19.875 -0.881 22.109 1 96.75 465 ALA A N 1
ATOM 3664 C CA . ALA A 1 465 ? -21.047 -0.494 22.875 1 96.75 465 ALA A CA 1
ATOM 3665 C C . ALA A 1 465 ? -22.031 0.31 22.031 1 96.75 465 ALA A C 1
ATOM 3667 O O . ALA A 1 465 ? -23.141 0.597 22.453 1 96.75 465 ALA A O 1
ATOM 3668 N N . VAL A 1 466 ? -21.688 0.633 20.844 1 98.12 466 VAL A N 1
ATOM 3669 C CA . VAL A 1 466 ? -22.547 1.448 19.984 1 98.12 466 VAL A CA 1
ATOM 3670 C C . VAL A 1 466 ? -23.828 0.684 19.641 1 98.12 466 VAL A C 1
ATOM 3672 O O . VAL A 1 466 ? -23.781 -0.502 19.312 1 98.12 466 VAL A O 1
ATOM 3675 N N . THR A 1 467 ? -24.953 1.35 19.688 1 97.88 467 THR A N 1
ATOM 3676 C CA . THR A 1 467 ? -26.234 0.724 19.422 1 97.88 467 THR A CA 1
ATOM 3677 C C . THR A 1 467 ? -26.875 1.292 18.156 1 97.88 467 THR A C 1
ATOM 3679 O O . THR A 1 467 ? -26.406 2.295 17.609 1 97.88 467 THR A O 1
ATOM 3682 N N . LYS A 1 468 ? -28 0.65 17.766 1 97.44 468 LYS A N 1
ATOM 3683 C CA . LYS A 1 468 ? -28.766 1.126 16.625 1 97.44 468 LYS A CA 1
ATOM 3684 C C . LYS A 1 468 ? -29.328 2.523 16.875 1 97.44 468 LYS A C 1
ATOM 3686 O O . LYS A 1 468 ? -29.344 3.365 15.969 1 97.44 468 LYS A O 1
ATOM 3691 N N . LYS A 1 469 ? -29.734 2.701 18.031 1 97.81 469 LYS A N 1
ATOM 3692 C CA . LYS A 1 469 ? -30.281 4 18.391 1 97.81 469 LYS A CA 1
ATOM 3693 C C . LYS A 1 469 ? -29.234 5.098 18.297 1 97.81 469 LYS A C 1
ATOM 3695 O O . LYS A 1 469 ? -29.516 6.211 17.859 1 97.81 469 LYS A O 1
ATOM 3700 N N . ASP A 1 470 ? -28.016 4.789 18.781 1 98.25 470 ASP A N 1
ATOM 3701 C CA . ASP A 1 470 ? -26.922 5.762 18.672 1 98.25 470 ASP A CA 1
ATOM 3702 C C . ASP A 1 470 ? -26.703 6.195 17.234 1 98.25 470 ASP A C 1
ATOM 3704 O O . ASP A 1 470 ? -26.547 7.387 16.953 1 98.25 470 ASP A O 1
ATOM 3708 N N . ILE A 1 471 ? -26.734 5.234 16.344 1 98.25 471 ILE A N 1
ATOM 3709 C CA . ILE A 1 471 ? -26.484 5.488 14.93 1 98.25 471 ILE A CA 1
ATOM 3710 C C . ILE A 1 471 ? -27.609 6.355 14.359 1 98.25 471 ILE A C 1
ATOM 3712 O O . ILE A 1 471 ? -27.344 7.348 13.672 1 98.25 471 ILE A O 1
ATOM 3716 N N . SER A 1 472 ? -28.828 5.992 14.633 1 97.94 472 SER A N 1
ATOM 3717 C CA . SER A 1 472 ? -29.969 6.73 14.117 1 97.94 472 SER A CA 1
ATOM 3718 C C . SER A 1 472 ? -30 8.156 14.656 1 97.94 472 SER A C 1
ATOM 3720 O O . SER A 1 472 ? -30.328 9.094 13.93 1 97.94 472 SER A O 1
ATOM 3722 N N . THR A 1 473 ? -29.656 8.281 15.875 1 98.06 473 THR A N 1
ATOM 3723 C CA . THR A 1 473 ? -29.656 9.602 16.5 1 98.06 473 THR A CA 1
ATOM 3724 C C . THR A 1 473 ? -28.578 10.492 15.883 1 98.06 473 THR A C 1
ATOM 3726 O O . THR A 1 473 ? -28.828 11.664 15.602 1 98.06 473 THR A O 1
ATOM 3729 N N . LEU A 1 474 ? -27.422 9.93 15.711 1 98.19 474 LEU A N 1
ATOM 3730 C CA . LEU A 1 474 ? -26.344 10.711 15.117 1 98.19 474 LEU A CA 1
ATOM 3731 C C . LEU A 1 474 ? -26.672 11.094 13.68 1 98.19 474 LEU A C 1
ATOM 3733 O O . LEU A 1 474 ? -26.422 12.227 13.266 1 98.19 474 LEU A O 1
ATOM 3737 N N . ALA A 1 475 ? -27.188 10.141 12.906 1 97.75 475 ALA A N 1
ATOM 3738 C CA . ALA A 1 475 ? -27.609 10.43 11.531 1 97.75 475 ALA A CA 1
ATOM 3739 C C . ALA A 1 475 ? -28.641 11.547 11.492 1 97.75 475 ALA A C 1
ATOM 3741 O O . ALA A 1 475 ? -28.547 12.461 10.672 1 97.75 475 ALA A O 1
ATOM 3742 N N . ALA A 1 476 ? -29.562 11.477 12.406 1 97.25 476 ALA A N 1
ATOM 3743 C CA . ALA A 1 476 ? -30.609 12.492 12.5 1 97.25 476 ALA A CA 1
ATOM 3744 C C . ALA A 1 476 ? -30.016 13.859 12.805 1 97.25 476 ALA A C 1
ATOM 3746 O O . ALA A 1 476 ? -30.406 14.867 12.195 1 97.25 476 ALA A O 1
ATOM 3747 N N . LYS A 1 477 ? -29.156 13.836 13.711 1 96.81 477 LYS A N 1
ATOM 3748 C CA . LYS A 1 477 ? -28.5 15.094 14.086 1 96.81 477 LYS A CA 1
ATOM 3749 C C . LYS A 1 477 ? -27.766 15.711 12.898 1 96.81 477 LYS A C 1
ATOM 3751 O O . LYS A 1 477 ? -27.859 16.922 12.672 1 96.81 477 LYS A O 1
ATOM 3756 N N . MET A 1 478 ? -27.078 14.945 12.141 1 96.5 478 MET A N 1
ATOM 3757 C CA . MET A 1 478 ? -26.281 15.445 11.023 1 96.5 478 MET A CA 1
ATOM 3758 C C . MET A 1 478 ? -27.188 15.961 9.906 1 96.5 478 MET A C 1
ATOM 3760 O O . MET A 1 478 ? -26.984 17.062 9.398 1 96.5 478 MET A O 1
ATOM 3764 N N . ILE A 1 479 ? -28.156 15.258 9.578 1 95.06 479 ILE A N 1
ATOM 3765 C CA . ILE A 1 479 ? -28.953 15.594 8.398 1 95.06 479 ILE A CA 1
ATOM 3766 C C . ILE A 1 479 ? -29.922 16.719 8.742 1 95.06 479 ILE A C 1
ATOM 3768 O O . ILE A 1 479 ? -30.297 17.516 7.875 1 95.06 479 ILE A O 1
ATOM 3772 N N . ASN A 1 480 ? -30.297 16.812 10.008 1 94.12 480 ASN A N 1
ATOM 3773 C CA . ASN A 1 480 ? -31.312 17.797 10.375 1 94.12 480 ASN A CA 1
ATOM 3774 C C . ASN A 1 480 ? -30.688 19.094 10.883 1 94.12 480 ASN A C 1
ATOM 3776 O O . ASN A 1 480 ? -31.328 20.141 10.836 1 94.12 480 ASN A O 1
ATOM 3780 N N . SER A 1 481 ? -29.5 19.016 11.328 1 90.5 481 SER A N 1
ATOM 3781 C CA . SER A 1 481 ? -28.969 20.203 12 1 90.5 481 SER A CA 1
ATOM 3782 C C . SER A 1 481 ? -27.844 20.844 11.18 1 90.5 481 SER A C 1
ATOM 3784 O O . SER A 1 481 ? -27.469 21.984 11.438 1 90.5 481 SER A O 1
ATOM 3786 N N . SER A 1 482 ? -27.328 20.203 10.289 1 91.38 482 SER A N 1
ATOM 3787 C CA . SER A 1 482 ? -26.188 20.719 9.555 1 91.38 482 SER A CA 1
ATOM 3788 C C . SER A 1 482 ? -26.578 21.125 8.141 1 91.38 482 SER A C 1
ATOM 3790 O O . SER A 1 482 ? -27.219 20.359 7.418 1 91.38 482 SER A O 1
ATOM 3792 N N . ILE A 1 483 ? -26.234 22.391 7.82 1 95.81 483 ILE A N 1
ATOM 3793 C CA . ILE A 1 483 ? -26.297 22.75 6.406 1 95.81 483 ILE A CA 1
ATOM 3794 C C . ILE A 1 483 ? -25.312 21.891 5.625 1 95.81 483 ILE A C 1
ATOM 3796 O O . ILE A 1 483 ? -24.125 21.844 5.953 1 95.81 483 ILE A O 1
ATOM 3800 N N . PRO A 1 484 ? -25.781 21.219 4.645 1 97.38 484 PRO A N 1
ATOM 3801 C CA . PRO A 1 484 ? -24.859 20.328 3.945 1 97.38 484 PRO A CA 1
ATOM 3802 C C . PRO A 1 484 ? -23.766 21.062 3.174 1 97.38 484 PRO A C 1
ATOM 3804 O O . PRO A 1 484 ? -23.984 22.203 2.732 1 97.38 484 PRO A O 1
ATOM 3807 N N . ALA A 1 485 ? -22.609 20.453 3.07 1 98 485 ALA A N 1
ATOM 3808 C CA . ALA A 1 485 ? -21.547 20.891 2.188 1 98 485 ALA A CA 1
ATOM 3809 C C . ALA A 1 485 ? -21.406 19.969 0.979 1 98 485 ALA A C 1
ATOM 3811 O O . ALA A 1 485 ? -21.375 18.75 1.125 1 98 485 ALA A O 1
ATOM 3812 N N . ILE A 1 486 ? -21.422 20.547 -0.18 1 97.94 486 ILE A N 1
ATOM 3813 C CA . ILE A 1 486 ? -21.297 19.719 -1.381 1 97.94 486 ILE A CA 1
ATOM 3814 C C . ILE A 1 486 ? -20.078 20.172 -2.191 1 97.94 486 ILE A C 1
ATOM 3816 O O . ILE A 1 486 ? -19.75 21.359 -2.213 1 97.94 486 ILE A O 1
ATOM 3820 N N . SER A 1 487 ? -19.375 19.219 -2.785 1 97 487 SER A N 1
ATOM 3821 C CA . SER A 1 487 ? -18.219 19.516 -3.625 1 97 487 SER A CA 1
ATOM 3822 C C . SER A 1 487 ? -18.219 18.625 -4.871 1 97 487 SER A C 1
ATOM 3824 O O . SER A 1 487 ? -18.734 17.516 -4.852 1 97 487 SER A O 1
ATOM 3826 N N . ILE A 1 488 ? -17.719 19.172 -5.957 1 95.56 488 ILE A N 1
ATOM 3827 C CA . ILE A 1 488 ? -17.562 18.469 -7.227 1 95.56 488 ILE A CA 1
ATOM 3828 C C . ILE A 1 488 ? -16.125 18.609 -7.715 1 95.56 488 ILE A C 1
ATOM 3830 O O . ILE A 1 488 ? -15.555 19.703 -7.688 1 95.56 488 ILE A O 1
ATOM 3834 N N . LEU A 1 489 ? -15.508 17.578 -7.996 1 93.12 489 LEU A N 1
ATOM 3835 C CA . LEU A 1 489 ? -14.219 17.531 -8.664 1 93.12 489 LEU A CA 1
ATOM 3836 C C . LEU A 1 489 ? -14.352 16.969 -10.078 1 93.12 489 LEU A C 1
ATOM 3838 O O . LEU A 1 489 ? -14.695 15.797 -10.25 1 93.12 489 LEU A O 1
ATOM 3842 N N . GLY A 1 490 ? -14.117 17.766 -11.047 1 90.06 490 GLY A N 1
ATOM 3843 C CA . GLY A 1 490 ? -14.336 17.391 -12.43 1 90.06 490 GLY A CA 1
ATOM 3844 C C . GLY A 1 490 ? -15.461 18.172 -13.086 1 90.06 490 GLY A C 1
ATOM 3845 O O . GLY A 1 490 ? -15.883 19.203 -12.578 1 90.06 490 GLY A O 1
ATOM 3846 N N . GLU A 1 491 ? -15.945 17.656 -14.211 1 88.94 491 GLU A N 1
ATOM 3847 C CA . GLU A 1 491 ? -16.953 18.375 -14.984 1 88.94 491 GLU A CA 1
ATOM 3848 C C . GLU A 1 491 ? -18.344 18.172 -14.383 1 88.94 491 GLU A C 1
ATOM 3850 O O . GLU A 1 491 ? -18.609 17.156 -13.742 1 88.94 491 GLU A O 1
ATOM 3855 N N . SER A 1 492 ? -19.172 19.156 -14.469 1 88.56 492 SER A N 1
ATOM 3856 C CA . SER A 1 492 ? -20.578 19.078 -14.07 1 88.56 492 SER A CA 1
ATOM 3857 C C . SER A 1 492 ? -21.5 19.391 -15.242 1 88.56 492 SER A C 1
ATOM 3859 O O . SER A 1 492 ? -21.062 19.938 -16.266 1 88.56 492 SER A O 1
ATOM 3861 N N . SER A 1 493 ? -22.703 18.797 -15.055 1 81.06 493 SER A N 1
ATOM 3862 C CA . SER A 1 493 ? -23.672 19 -16.125 1 81.06 493 SER A CA 1
ATOM 3863 C C . SER A 1 493 ? -24.469 20.281 -15.906 1 81.06 493 SER A C 1
ATOM 3865 O O . SER A 1 493 ? -25.219 20.391 -14.938 1 81.06 493 SER A O 1
ATOM 3867 N N . GLY A 1 494 ? -24.172 21.328 -16.516 1 76 494 GLY A N 1
ATOM 3868 C CA . GLY A 1 494 ? -25.047 22.484 -16.562 1 76 494 GLY A CA 1
ATOM 3869 C C . GLY A 1 494 ? -24.672 23.547 -15.547 1 76 494 GLY A C 1
ATOM 3870 O O . GLY A 1 494 ? -23.531 23.609 -15.094 1 76 494 GLY A O 1
ATOM 3871 N N . ASP A 1 495 ? -25.688 24.375 -15.195 1 77.44 495 ASP A N 1
ATOM 3872 C CA . ASP A 1 495 ? -25.547 25.5 -14.273 1 77.44 495 ASP A CA 1
ATOM 3873 C C . ASP A 1 495 ? -25.656 25.047 -12.828 1 77.44 495 ASP A C 1
ATOM 3875 O O . ASP A 1 495 ? -26.703 24.547 -12.406 1 77.44 495 ASP A O 1
ATOM 3879 N N . ASP A 1 496 ? -24.562 25.125 -12.102 1 84.06 496 ASP A N 1
ATOM 3880 C CA . ASP A 1 496 ? -24.5 24.656 -10.719 1 84.06 496 ASP A CA 1
ATOM 3881 C C . ASP A 1 496 ? -24.766 25.797 -9.742 1 84.06 496 ASP A C 1
ATOM 3883 O O . ASP A 1 496 ? -24.516 25.672 -8.539 1 84.06 496 ASP A O 1
ATOM 3887 N N . SER A 1 497 ? -25.281 26.906 -10.203 1 85.69 497 SER A N 1
ATOM 3888 C CA . SER A 1 497 ? -25.438 28.094 -9.367 1 85.69 497 SER A CA 1
ATOM 3889 C C . SER A 1 497 ? -26.453 27.875 -8.25 1 85.69 497 SER A C 1
ATOM 3891 O O . SER A 1 497 ? -26.281 28.375 -7.145 1 85.69 497 SER A O 1
ATOM 3893 N N . ASP A 1 498 ? -27.422 27.062 -8.492 1 91.12 498 ASP A N 1
ATOM 3894 C CA . ASP A 1 498 ? -28.438 26.859 -7.469 1 91.12 498 ASP A CA 1
ATOM 3895 C C . ASP A 1 498 ? -28.391 25.438 -6.93 1 91.12 498 ASP A C 1
ATOM 3897 O O . ASP A 1 498 ? -29.328 24.984 -6.273 1 91.12 498 ASP A O 1
ATOM 3901 N N . LEU A 1 499 ? -27.375 24.766 -7.258 1 94 499 LEU A N 1
ATOM 3902 C CA . LEU A 1 499 ? -27.281 23.359 -6.891 1 94 499 LEU A CA 1
ATOM 3903 C C . LEU A 1 499 ? -27.297 23.203 -5.375 1 94 499 LEU A C 1
ATOM 3905 O O . LEU A 1 499 ? -28 22.328 -4.855 1 94 499 LEU A O 1
ATOM 3909 N N . HIS A 1 500 ? -26.547 24 -4.68 1 94.81 500 HIS A N 1
ATOM 3910 C CA . HIS A 1 500 ? -26.5 23.891 -3.227 1 94.81 500 HIS A CA 1
ATOM 3911 C C . HIS A 1 500 ? -27.859 24.141 -2.605 1 94.81 500 HIS A C 1
ATOM 3913 O O . HIS A 1 500 ? -28.266 23.453 -1.675 1 94.81 500 HIS A O 1
ATOM 3919 N N . GLN A 1 501 ? -28.531 25.125 -3.088 1 93.81 501 GLN A N 1
ATOM 3920 C CA . GLN A 1 501 ? -29.859 25.438 -2.592 1 93.81 501 GLN A CA 1
ATOM 3921 C C . GLN A 1 501 ? -30.812 24.266 -2.834 1 93.81 501 GLN A C 1
ATOM 3923 O O . GLN A 1 501 ? -31.609 23.922 -1.964 1 93.81 501 GLN A O 1
ATOM 3928 N N . LYS A 1 502 ? -30.719 23.734 -3.963 1 93.19 502 LYS A N 1
ATOM 3929 C CA . LYS A 1 502 ? -31.562 22.594 -4.297 1 93.19 502 LYS A CA 1
ATOM 3930 C C . LYS A 1 502 ? -31.281 21.406 -3.383 1 93.19 502 LYS A C 1
ATOM 3932 O O . LYS A 1 502 ? -32.188 20.703 -2.969 1 93.19 502 LYS A O 1
ATOM 3937 N N . VAL A 1 503 ? -30.047 21.203 -3.107 1 95.12 503 VAL A N 1
ATOM 3938 C CA . VAL A 1 503 ? -29.656 20.109 -2.221 1 95.12 503 VAL A CA 1
ATOM 3939 C C . VAL A 1 503 ? -30.188 20.375 -0.815 1 95.12 503 VAL A C 1
ATOM 3941 O O . VAL A 1 503 ? -30.688 19.453 -0.153 1 95.12 503 VAL A O 1
ATOM 3944 N N . CYS A 1 504 ? -30.109 21.594 -0.342 1 93.94 504 CYS A N 1
ATOM 3945 C CA . CYS A 1 504 ? -30.656 21.969 0.959 1 93.94 504 CYS A CA 1
ATOM 3946 C C . CYS A 1 504 ? -32.156 21.703 1.013 1 93.94 504 CYS A C 1
ATOM 3948 O O . CYS A 1 504 ? -32.656 21.172 2.002 1 93.94 504 CYS A O 1
ATOM 3950 N N . MET A 1 505 ? -32.781 22.047 -0.059 1 92.88 505 MET A N 1
ATOM 3951 C CA . MET A 1 505 ? -34.25 21.859 -0.114 1 92.88 505 MET A CA 1
ATOM 3952 C C . MET A 1 505 ? -34.594 20.375 -0.101 1 92.88 505 MET A C 1
ATOM 3954 O O . MET A 1 505 ? -35.562 19.969 0.519 1 92.88 505 MET A O 1
ATOM 3958 N N . ALA A 1 506 ? -33.781 19.656 -0.799 1 93.19 506 ALA A N 1
ATOM 3959 C CA . ALA A 1 506 ? -34 18.203 -0.801 1 93.19 506 ALA A CA 1
ATOM 3960 C C . ALA A 1 506 ? -33.812 17.625 0.593 1 93.19 506 ALA A C 1
ATOM 3962 O O . ALA A 1 506 ? -34.594 16.766 1.033 1 93.19 506 ALA A O 1
ATOM 3963 N N . GLN A 1 507 ? -32.812 18.047 1.294 1 93.38 507 GLN A N 1
ATOM 3964 C CA . GLN A 1 507 ? -32.469 17.516 2.613 1 93.38 507 GLN A CA 1
ATOM 3965 C C . GLN A 1 507 ? -33.5 17.969 3.656 1 93.38 507 GLN A C 1
ATOM 3967 O O . GLN A 1 507 ? -34 17.141 4.438 1 93.38 507 GLN A O 1
ATOM 3972 N N . PHE A 1 508 ? -33.906 19.25 3.664 1 92.19 508 PHE A N 1
ATOM 3973 C CA . PHE A 1 508 ? -34.688 19.812 4.758 1 92.19 508 PHE A CA 1
ATOM 3974 C C . PHE A 1 508 ? -36.188 19.781 4.43 1 92.19 508 PHE A C 1
ATOM 3976 O O . PHE A 1 508 ? -37.031 19.672 5.328 1 92.19 508 PHE A O 1
ATOM 3983 N N . ASN A 1 509 ? -36.469 19.906 3.102 1 86.5 509 ASN A N 1
ATOM 3984 C CA . ASN A 1 509 ? -37.875 20.031 2.713 1 86.5 509 ASN A CA 1
ATOM 3985 C C . ASN A 1 509 ? -38.344 18.797 1.955 1 86.5 509 ASN A C 1
ATOM 3987 O O . ASN A 1 509 ? -39.469 18.781 1.454 1 86.5 509 ASN A O 1
ATOM 3991 N N . ASN A 1 510 ? -37.594 17.859 1.768 1 84.75 510 ASN A N 1
ATOM 3992 C CA . ASN A 1 510 ? -37.906 16.625 1.068 1 84.75 510 ASN A CA 1
ATOM 3993 C C . ASN A 1 510 ? -38.312 16.891 -0.379 1 84.75 510 ASN A C 1
ATOM 3995 O O . ASN A 1 510 ? -39.219 16.234 -0.906 1 84.75 510 ASN A O 1
ATOM 3999 N N . GLN A 1 511 ? -37.75 17.969 -0.937 1 83.81 511 GLN A N 1
ATOM 4000 C CA . GLN A 1 511 ? -37.938 18.234 -2.361 1 83.81 511 GLN A CA 1
ATOM 4001 C C . GLN A 1 511 ? -36.875 17.5 -3.184 1 83.81 511 GLN A C 1
ATOM 4003 O O . GLN A 1 511 ? -35.688 17.875 -3.152 1 83.81 511 GLN A O 1
ATOM 4008 N N . PRO A 1 512 ? -37.281 16.578 -3.936 1 86.06 512 PRO A N 1
ATOM 4009 C CA . PRO A 1 512 ? -36.281 15.758 -4.617 1 86.06 512 PRO A CA 1
ATOM 4010 C C . PRO A 1 512 ? -35.5 16.531 -5.68 1 86.06 512 PRO A C 1
ATOM 4012 O O . PRO A 1 512 ? -36.062 17.422 -6.336 1 86.06 512 PRO A O 1
ATOM 4015 N N . LEU A 1 513 ? -34.219 16.203 -5.797 1 86.88 513 LEU A N 1
ATOM 4016 C CA . LEU A 1 513 ? -33.344 16.797 -6.809 1 86.88 513 LEU A CA 1
ATOM 4017 C C . LEU A 1 513 ? -33.688 16.25 -8.195 1 86.88 513 LEU A C 1
ATOM 4019 O O . LEU A 1 513 ? -33.438 16.922 -9.203 1 86.88 513 LEU A O 1
ATOM 4023 N N . ILE A 1 514 ? -34.031 14.938 -8.164 1 78 514 ILE A N 1
ATOM 4024 C CA . ILE A 1 514 ? -34.375 14.25 -9.398 1 78 514 ILE A CA 1
ATOM 4025 C C . ILE A 1 514 ? -35.688 13.484 -9.219 1 78 514 ILE A C 1
ATOM 4027 O O . ILE A 1 514 ? -36.219 13.391 -8.102 1 78 514 ILE A O 1
ATOM 4031 N N . GLY A 1 515 ? -36.281 13.023 -10.336 1 63.47 515 GLY A N 1
ATOM 4032 C CA . GLY A 1 515 ? -37.5 12.281 -10.258 1 63.47 515 GLY A CA 1
ATOM 4033 C C . GLY A 1 515 ? -37.406 11.023 -9.414 1 63.47 515 GLY A C 1
ATOM 4034 O O . GLY A 1 515 ? -36.438 10.844 -8.68 1 63.47 515 GLY A O 1
ATOM 4035 N N . LYS A 1 516 ? -38.312 10.062 -9.453 1 57.59 516 LYS A N 1
ATOM 4036 C CA . LYS A 1 516 ? -38.469 8.898 -8.586 1 57.59 516 LYS A CA 1
ATOM 4037 C C . LYS A 1 516 ? -37.25 7.98 -8.672 1 57.59 516 LYS A C 1
ATOM 4039 O O . LYS A 1 516 ? -36.75 7.711 -9.766 1 57.59 516 LYS A O 1
ATOM 4044 N N . GLN A 1 517 ? -36.438 7.754 -7.457 1 60.44 517 GLN A N 1
ATOM 4045 C CA . GLN A 1 517 ? -35.281 6.867 -7.43 1 60.44 517 GLN A CA 1
ATOM 4046 C C . GLN A 1 517 ? -35.5 5.699 -6.473 1 60.44 517 GLN A C 1
ATOM 4048 O O . GLN A 1 517 ? -36.281 5.805 -5.527 1 60.44 517 GLN A O 1
ATOM 4053 N N . TYR A 1 518 ? -35.062 4.387 -6.91 1 55.03 518 TYR A N 1
ATOM 4054 C CA . TYR A 1 518 ? -35.094 3.209 -6.055 1 55.03 518 TYR A CA 1
ATOM 4055 C C . TYR A 1 518 ? -33.719 2.918 -5.465 1 55.03 518 TYR A C 1
ATOM 4057 O O . TYR A 1 518 ? -32.719 2.941 -6.18 1 55.03 518 TYR A O 1
ATOM 4065 N N . VAL A 1 519 ? -33.625 3.105 -4.094 1 56.84 519 VAL A N 1
ATOM 4066 C CA . VAL A 1 519 ? -32.375 2.768 -3.434 1 56.84 519 VAL A CA 1
ATOM 4067 C C . VAL A 1 519 ? -32.531 1.473 -2.641 1 56.84 519 VAL A C 1
ATOM 4069 O O . VAL A 1 519 ? -33.5 1.32 -1.882 1 56.84 519 VAL A O 1
ATOM 4072 N N . ARG A 1 520 ? -31.688 0.403 -2.961 1 55.06 520 ARG A N 1
ATOM 4073 C CA . ARG A 1 520 ? -31.719 -0.857 -2.227 1 55.06 520 ARG A CA 1
ATOM 4074 C C . ARG A 1 520 ? -30.766 -0.816 -1.027 1 55.06 520 ARG A C 1
ATOM 4076 O O . ARG A 1 520 ? -29.594 -0.46 -1.163 1 55.06 520 ARG A O 1
ATOM 4083 N N . ILE A 1 521 ? -31.312 -0.812 0.136 1 52.62 521 ILE A N 1
ATOM 4084 C CA . ILE A 1 521 ? -30.547 -0.952 1.365 1 52.62 521 ILE A CA 1
ATOM 4085 C C . ILE A 1 521 ? -30.859 -2.297 2.018 1 52.62 521 ILE A C 1
ATOM 4087 O O . ILE A 1 521 ? -31.953 -2.512 2.518 1 52.62 521 ILE A O 1
ATOM 4091 N N . GLY A 1 522 ? -29.938 -3.223 2.006 1 53.56 522 GLY A N 1
ATOM 4092 C CA . GLY A 1 522 ? -30.219 -4.594 2.402 1 53.56 522 GLY A CA 1
ATOM 4093 C C . GLY A 1 522 ? -31.172 -5.297 1.459 1 53.56 522 GLY A C 1
ATOM 4094 O O . GLY A 1 522 ? -30.953 -5.328 0.247 1 53.56 522 GLY A O 1
ATOM 4095 N N . ASP A 1 523 ? -32.188 -6 1.95 1 53.31 523 ASP A N 1
ATOM 4096 C CA . ASP A 1 523 ? -33.156 -6.758 1.154 1 53.31 523 ASP A CA 1
ATOM 4097 C C . ASP A 1 523 ? -34.375 -5.895 0.777 1 53.31 523 ASP A C 1
ATOM 4099 O O . ASP A 1 523 ? -35.344 -6.398 0.231 1 53.31 523 ASP A O 1
ATOM 4103 N N . LYS A 1 524 ? -34.25 -4.582 1.125 1 57.75 524 LYS A N 1
ATOM 4104 C CA . LYS A 1 524 ? -35.406 -3.732 0.907 1 57.75 524 LYS A CA 1
ATOM 4105 C C . LYS A 1 524 ? -35.125 -2.664 -0.145 1 57.75 524 LYS A C 1
ATOM 4107 O O . LYS A 1 524 ? -34 -2.152 -0.227 1 57.75 524 LYS A O 1
ATOM 4112 N N . VAL A 1 525 ? -36 -2.518 -1.102 1 63.97 525 VAL A N 1
ATOM 4113 C CA . VAL A 1 525 ? -35.938 -1.454 -2.1 1 63.97 525 VAL A CA 1
ATOM 4114 C C . VAL A 1 525 ? -36.781 -0.278 -1.658 1 63.97 525 VAL A C 1
ATOM 4116 O O . VAL A 1 525 ? -37.969 -0.453 -1.334 1 63.97 525 VAL A O 1
ATOM 4119 N N . TYR A 1 526 ? -36.188 0.849 -1.463 1 57.06 526 TYR A N 1
ATOM 4120 C CA . TYR A 1 526 ? -36.906 2.045 -1.058 1 57.06 526 TYR A CA 1
ATOM 4121 C C . TYR A 1 526 ? -37.094 2.998 -2.232 1 57.06 526 TYR A C 1
ATOM 4123 O O . TYR A 1 526 ? -36.188 3.139 -3.068 1 57.06 526 TYR A O 1
ATOM 4131 N N . GLU A 1 527 ? -38.438 3.43 -2.477 1 60.78 527 GLU A N 1
ATOM 4132 C CA . GLU A 1 527 ? -38.781 4.418 -3.492 1 60.78 527 GLU A CA 1
ATOM 4133 C C . GLU A 1 527 ? -38.781 5.828 -2.914 1 60.78 527 GLU A C 1
ATOM 4135 O O . GLU A 1 527 ? -39.344 6.07 -1.844 1 60.78 527 GLU A O 1
ATOM 4140 N N . TYR A 1 528 ? -37.812 6.66 -3.506 1 50.81 528 TYR A N 1
ATOM 4141 C CA . TYR A 1 528 ? -37.844 8.055 -3.084 1 50.81 528 TYR A CA 1
ATOM 4142 C C . TYR A 1 528 ? -38.188 8.969 -4.25 1 50.81 528 TYR A C 1
ATOM 4144 O O . TYR A 1 528 ? -37.875 8.68 -5.402 1 50.81 528 TYR A O 1
ATOM 4152 N N . MET B 1 1 ? -4.789 -10.258 -12.781 1 16.91 1 MET B N 1
ATOM 4153 C CA . MET B 1 1 ? -3.768 -11.07 -12.133 1 16.91 1 MET B CA 1
ATOM 4154 C C . MET B 1 1 ? -2.588 -10.219 -11.688 1 16.91 1 MET B C 1
ATOM 4156 O O . MET B 1 1 ? -1.56 -10.742 -11.258 1 16.91 1 MET B O 1
ATOM 4160 N N . ALA B 1 2 ? -2.658 -9.055 -12.031 1 16.22 2 ALA B N 1
ATOM 4161 C CA . ALA B 1 2 ? -1.847 -7.984 -12.602 1 16.22 2 ALA B CA 1
ATOM 4162 C C . ALA B 1 2 ? -0.987 -7.316 -11.539 1 16.22 2 ALA B C 1
ATOM 4164 O O . ALA B 1 2 ? -1.256 -7.453 -10.344 1 16.22 2 ALA B O 1
ATOM 4165 N N . MET B 1 3 ? -0.36 -6.246 -11.891 1 16.45 3 MET B N 1
ATOM 4166 C CA . MET B 1 3 ? 0.9 -5.566 -11.609 1 16.45 3 MET B CA 1
ATOM 4167 C C . MET B 1 3 ? 0.852 -4.867 -10.25 1 16.45 3 MET B C 1
ATOM 4169 O O . MET B 1 3 ? 0.236 -3.809 -10.117 1 16.45 3 MET B O 1
ATOM 4173 N N . ARG B 1 4 ? 0.808 -5.73 -9.133 1 20.48 4 ARG B N 1
ATOM 4174 C CA . ARG B 1 4 ? 0.882 -5.438 -7.703 1 20.48 4 ARG B CA 1
ATOM 4175 C C . ARG B 1 4 ? 2.158 -4.676 -7.367 1 20.48 4 ARG B C 1
ATOM 4177 O O . ARG B 1 4 ? 3.109 -5.25 -6.836 1 20.48 4 ARG B O 1
ATOM 4184 N N . ARG B 1 5 ? 2.656 -3.975 -8.375 1 18.12 5 ARG B N 1
ATOM 4185 C CA . ARG B 1 5 ? 4.062 -3.58 -8.391 1 18.12 5 ARG B CA 1
ATOM 4186 C C . ARG B 1 5 ? 4.461 -2.922 -7.074 1 18.12 5 ARG B C 1
ATOM 4188 O O . ARG B 1 5 ? 3.602 -2.502 -6.297 1 18.12 5 ARG B O 1
ATOM 4195 N N . LEU B 1 6 ? 5.66 -2.393 -7.02 1 17.97 6 LEU B N 1
ATOM 4196 C CA . LEU B 1 6 ? 6.875 -2.219 -6.234 1 17.97 6 LEU B CA 1
ATOM 4197 C C . LEU B 1 6 ? 6.703 -1.105 -5.203 1 17.97 6 LEU B C 1
ATOM 4199 O O . LEU B 1 6 ? 7.238 -1.189 -4.098 1 17.97 6 LEU B O 1
ATOM 4203 N N . PHE B 1 7 ? 6.262 0.06 -5.672 1 20.12 7 PHE B N 1
ATOM 4204 C CA . PHE B 1 7 ? 6.961 1.183 -5.055 1 20.12 7 PHE B CA 1
ATOM 4205 C C . PHE B 1 7 ? 6.504 1.382 -3.615 1 20.12 7 PHE B C 1
ATOM 4207 O O . PHE B 1 7 ? 5.312 1.271 -3.314 1 20.12 7 PHE B O 1
ATOM 4214 N N . GLY B 1 8 ? 7.5 1.268 -2.619 1 21.39 8 GLY B N 1
ATOM 4215 C CA . GLY B 1 8 ? 7.773 1.183 -1.194 1 21.39 8 GLY B CA 1
ATOM 4216 C C . GLY B 1 8 ? 7.059 2.246 -0.383 1 21.39 8 GLY B C 1
ATOM 4217 O O . GLY B 1 8 ? 6.43 1.942 0.631 1 21.39 8 GLY B O 1
ATOM 4218 N N . VAL B 1 9 ? 7.41 3.549 -0.47 1 19.03 9 VAL B N 1
ATOM 4219 C CA . VAL B 1 9 ? 7.578 4.211 0.819 1 19.03 9 VAL B CA 1
ATOM 4220 C C . VAL B 1 9 ? 6.211 4.574 1.396 1 19.03 9 VAL B C 1
ATOM 4222 O O . VAL B 1 9 ? 5.473 5.367 0.809 1 19.03 9 VAL B O 1
ATOM 4225 N N . ARG B 1 10 ? 5.617 3.697 2.061 1 24.42 10 ARG B N 1
ATOM 4226 C CA . ARG B 1 10 ? 4.352 3.826 2.777 1 24.42 10 ARG B CA 1
ATOM 4227 C C . ARG B 1 10 ? 4.422 4.945 3.811 1 24.42 10 ARG B C 1
ATOM 4229 O O . ARG B 1 10 ? 5.184 4.863 4.773 1 24.42 10 ARG B O 1
ATOM 4236 N N . GLY B 1 11 ? 4.316 6.199 3.35 1 21.17 11 GLY B N 1
ATOM 4237 C CA . GLY B 1 11 ? 4.328 7.207 4.395 1 21.17 11 GLY B CA 1
ATOM 4238 C C . GLY B 1 11 ? 3.207 7.031 5.406 1 21.17 11 GLY B C 1
ATOM 4239 O O . GLY B 1 11 ? 2.221 6.344 5.133 1 21.17 11 GLY B O 1
ATOM 4240 N N . LEU B 1 12 ? 3.463 7.359 6.664 1 19.92 12 LEU B N 1
ATOM 4241 C CA . LEU B 1 12 ? 2.795 7.297 7.961 1 19.92 12 LEU B CA 1
ATOM 4242 C C . LEU B 1 12 ? 1.436 7.988 7.906 1 19.92 12 LEU B C 1
ATOM 4244 O O . LEU B 1 12 ? 1.353 9.188 7.621 1 19.92 12 LEU B O 1
ATOM 4248 N N . SER B 1 13 ? 0.438 7.449 7.375 1 20.48 13 SER B N 1
ATOM 4249 C CA . SER B 1 13 ? -0.864 8.109 7.324 1 20.48 13 SER B CA 1
ATOM 4250 C C . SER B 1 13 ? -1.456 8.266 8.719 1 20.48 13 SER B C 1
ATOM 4252 O O . SER B 1 13 ? -1.637 7.285 9.438 1 20.48 13 SER B O 1
ATOM 4254 N N . VAL B 1 14 ? -1.229 9.367 9.523 1 20.77 14 VAL B N 1
ATOM 4255 C CA . VAL B 1 14 ? -1.532 9.703 10.906 1 20.77 14 VAL B CA 1
ATOM 4256 C C . VAL B 1 14 ? -3.029 9.961 11.062 1 20.77 14 VAL B C 1
ATOM 4258 O O . VAL B 1 14 ? -3.572 10.891 10.469 1 20.77 14 VAL B O 1
ATOM 4261 N N . PHE B 1 15 ? -3.904 9.125 11.008 1 19.95 15 PHE B N 1
ATOM 4262 C CA . PHE B 1 15 ? -5.262 9.594 11.273 1 19.95 15 PHE B CA 1
ATOM 4263 C C . PHE B 1 15 ? -5.402 10.047 12.719 1 19.95 15 PHE B C 1
ATOM 4265 O O . PHE B 1 15 ? -4.645 9.609 13.594 1 19.95 15 PHE B O 1
ATOM 4272 N N . HIS B 1 16 ? -6.477 10.852 13.055 1 19.56 16 HIS B N 1
ATOM 4273 C CA . HIS B 1 16 ? -6.922 11.938 13.93 1 19.56 16 HIS B CA 1
ATOM 4274 C C . HIS B 1 16 ? -7.641 11.391 15.156 1 19.56 16 HIS B C 1
ATOM 4276 O O . HIS B 1 16 ? -8.664 10.719 15.031 1 19.56 16 HIS B O 1
ATOM 4282 N N . ARG B 1 17 ? -6.969 11.148 16.406 1 20.84 17 ARG B N 1
ATOM 4283 C CA . ARG B 1 17 ? -7.406 10.539 17.656 1 20.84 17 ARG B CA 1
ATOM 4284 C C . ARG B 1 17 ? -8.211 11.523 18.484 1 20.84 17 ARG B C 1
ATOM 4286 O O . ARG B 1 17 ? -7.641 12.391 19.156 1 20.84 17 ARG B O 1
ATOM 4293 N N . THR B 1 18 ? -9.43 12.039 18.297 1 20.41 18 THR B N 1
ATOM 4294 C CA . THR B 1 18 ? -9.883 13.031 19.25 1 20.41 18 THR B CA 1
ATOM 4295 C C . THR B 1 18 ? -10.492 12.359 20.484 1 20.41 18 THR B C 1
ATOM 4297 O O . THR B 1 18 ? -11.516 11.672 20.375 1 20.41 18 THR B O 1
ATOM 4300 N N . GLY B 1 19 ? -9.805 11.734 21.516 1 19.81 19 GLY B N 1
ATOM 4301 C CA . GLY B 1 19 ? -10.258 10.953 22.656 1 19.81 19 GLY B CA 1
ATOM 4302 C C . GLY B 1 19 ? -10.891 11.797 23.734 1 19.81 19 GLY B C 1
ATOM 4303 O O . GLY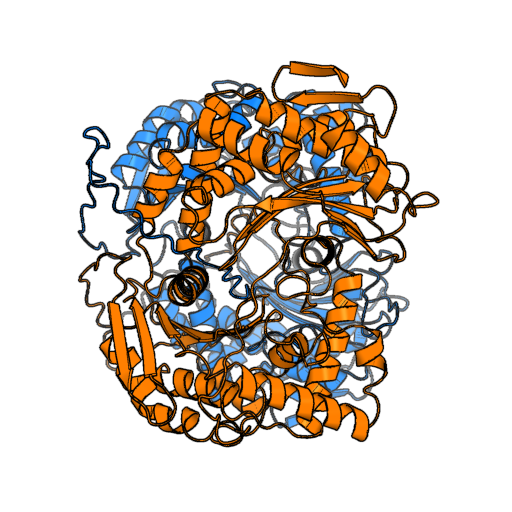 B 1 19 ? -10.258 12.703 24.281 1 19.81 19 GLY B O 1
ATOM 4304 N N . HIS B 1 20 ? -12.141 12.172 23.734 1 19.38 20 HIS B N 1
ATOM 4305 C CA . HIS B 1 20 ? -12.695 12.742 24.953 1 19.38 20 HIS B CA 1
ATOM 4306 C C . HIS B 1 20 ? -12.781 11.703 26.062 1 19.38 20 HIS B C 1
ATOM 4308 O O . HIS B 1 20 ? -12.953 10.508 25.781 1 19.38 20 HIS B O 1
ATOM 4314 N N . GLN B 1 21 ? -12.531 12.047 27.328 1 20.17 21 GLN B N 1
ATOM 4315 C CA . GLN B 1 21 ? -12.258 11.438 28.641 1 20.17 21 GLN B CA 1
ATOM 4316 C C . GLN B 1 21 ? -13.539 10.898 29.266 1 20.17 21 GLN B C 1
ATOM 4318 O O . GLN B 1 21 ? -14.07 11.484 30.203 1 20.17 21 GLN B O 1
ATOM 4323 N N . ALA B 1 22 ? -14.68 10.492 28.719 1 21.08 22 ALA B N 1
ATOM 4324 C CA . ALA B 1 22 ? -15.75 10.234 29.688 1 21.08 22 ALA B CA 1
ATOM 4325 C C . ALA B 1 22 ? -15.445 8.992 30.516 1 21.08 22 ALA B C 1
ATOM 4327 O O . ALA B 1 22 ? -14.977 7.98 29.984 1 21.08 22 ALA B O 1
ATOM 4328 N N . ALA B 1 23 ? -15.398 8.992 31.844 1 20.91 23 ALA B N 1
ATOM 4329 C CA . ALA B 1 23 ? -15.109 8.117 32.969 1 20.91 23 ALA B CA 1
ATOM 4330 C C . ALA B 1 23 ? -16.094 6.957 33.031 1 20.91 23 ALA B C 1
ATOM 4332 O O . ALA B 1 23 ? -17.188 7.094 33.594 1 20.91 23 ALA B O 1
ATOM 4333 N N . LEU B 1 24 ? -16.578 6.285 31.922 1 20.05 24 LEU B N 1
ATOM 4334 C CA . LEU B 1 24 ? -17.672 5.344 32.156 1 20.05 24 LEU B CA 1
ATOM 4335 C C . LEU B 1 24 ? -17.203 4.156 32.969 1 20.05 24 LEU B C 1
ATOM 4337 O O . LEU B 1 24 ? -16.391 3.344 32.5 1 20.05 24 LEU B O 1
ATOM 4341 N N . ARG B 1 25 ? -17.25 4.07 34.344 1 20.27 25 ARG B N 1
ATOM 4342 C CA . ARG B 1 25 ? -16.875 3.152 35.438 1 20.27 25 ARG B CA 1
ATOM 4343 C C . ARG B 1 25 ? -17.594 1.815 35.281 1 20.27 25 ARG B C 1
ATOM 4345 O O . ARG B 1 25 ? -17.219 0.829 35.906 1 20.27 25 ARG B O 1
ATOM 4352 N N . ASP B 1 26 ? -18.875 1.742 34.906 1 21.11 26 ASP B N 1
ATOM 4353 C CA . ASP B 1 26 ? -19.547 0.512 35.312 1 21.11 26 ASP B CA 1
ATOM 4354 C C . ASP B 1 26 ? -19.125 -0.663 34.438 1 21.11 26 ASP B C 1
ATOM 4356 O O . ASP B 1 26 ? -19.25 -0.608 33.219 1 21.11 26 ASP B O 1
ATOM 4360 N N . ALA B 1 27 ? -18.203 -1.574 34.875 1 23.31 27 ALA B N 1
ATOM 4361 C CA . ALA B 1 27 ? -17.578 -2.791 34.375 1 23.31 27 ALA B CA 1
ATOM 4362 C C . ALA B 1 27 ? -18.609 -3.812 33.906 1 23.31 27 ALA B C 1
ATOM 4364 O O . ALA B 1 27 ? -19.359 -4.348 34.75 1 23.31 27 ALA B O 1
ATOM 4365 N N . LEU B 1 28 ? -19.328 -3.639 32.844 1 22.44 28 LEU B N 1
ATOM 4366 C CA . LEU B 1 28 ? -20.266 -4.707 32.5 1 22.44 28 LEU B CA 1
ATOM 4367 C C . LEU B 1 28 ? -19.562 -6.055 32.469 1 22.44 28 LEU B C 1
ATOM 4369 O O . LEU B 1 28 ? -18.469 -6.16 31.891 1 22.44 28 LEU B O 1
ATOM 4373 N N . ALA B 1 29 ? -19.891 -7.219 33.156 1 23.14 29 ALA B N 1
ATOM 4374 C CA . ALA B 1 29 ? -19.5 -8.562 33.562 1 23.14 29 ALA B CA 1
ATOM 4375 C C . ALA B 1 29 ? -19.109 -9.406 32.344 1 23.14 29 ALA B C 1
ATOM 4377 O O . ALA B 1 29 ? -18.172 -10.211 32.406 1 23.14 29 ALA B O 1
ATOM 4378 N N . GLY B 1 30 ? -19.922 -9.539 31.359 1 24.64 30 GLY B N 1
ATOM 4379 C CA . GLY B 1 30 ? -19.844 -10.742 30.547 1 24.64 30 GLY B CA 1
ATOM 4380 C C . GLY B 1 30 ? -18.688 -10.734 29.578 1 24.64 30 GLY B C 1
ATOM 4381 O O . GLY B 1 30 ? -18.641 -11.539 28.641 1 24.64 30 GLY B O 1
ATOM 4382 N N . PHE B 1 31 ? -18.078 -9.594 29.391 1 26.05 31 PHE B N 1
ATOM 4383 C CA . PHE B 1 31 ? -17.047 -9.672 28.359 1 26.05 31 PHE B CA 1
ATOM 4384 C C . PHE B 1 31 ? -15.875 -10.531 28.828 1 26.05 31 PHE B C 1
ATOM 4386 O O . PHE B 1 31 ? -15.289 -10.266 29.891 1 26.05 31 PHE B O 1
ATOM 4393 N N . GLU B 1 32 ? -15.984 -11.812 28.516 1 28.34 32 GLU B N 1
ATOM 4394 C CA . GLU B 1 32 ? -14.883 -12.719 28.812 1 28.34 32 GLU B CA 1
ATOM 4395 C C . GLU B 1 32 ? -13.539 -12 28.75 1 28.34 32 GLU B C 1
ATOM 4397 O O . GLU B 1 32 ? -13.352 -11.102 27.922 1 28.34 32 GLU B O 1
ATOM 4402 N N . GLN B 1 33 ? -12.898 -12.023 29.828 1 27.5 33 GLN B N 1
ATOM 4403 C CA . GLN B 1 33 ? -11.539 -11.555 30.078 1 27.5 33 GLN B CA 1
ATOM 4404 C C . GLN B 1 33 ? -10.617 -11.906 28.922 1 27.5 33 GLN B C 1
ATOM 4406 O O . GLN B 1 33 ? -10.477 -13.078 28.562 1 27.5 33 GLN B O 1
ATOM 4411 N N . LEU B 1 34 ? -10.547 -11.117 28.016 1 27.78 34 LEU B N 1
ATOM 4412 C CA . LEU B 1 34 ? -9.461 -11.289 27.047 1 27.78 34 LEU B CA 1
ATOM 4413 C C . LEU B 1 34 ? -8.172 -11.695 27.75 1 27.78 34 LEU B C 1
ATOM 4415 O O . LEU B 1 34 ? -7.621 -10.93 28.547 1 27.78 34 LEU B O 1
ATOM 4419 N N . ASN B 1 35 ? -8.148 -12.93 28.234 1 26.84 35 ASN B N 1
ATOM 4420 C CA . ASN B 1 35 ? -6.969 -13.531 28.844 1 26.84 35 ASN B CA 1
ATOM 4421 C C . ASN B 1 35 ? -5.719 -13.297 28 1 26.84 35 ASN B C 1
ATOM 4423 O O . ASN B 1 35 ? -5.621 -13.789 26.875 1 26.84 35 ASN B O 1
ATOM 4427 N N . PHE B 1 36 ? -5.109 -12.258 28.203 1 27.7 36 PHE B N 1
ATOM 4428 C CA . PHE B 1 36 ? -3.797 -11.977 27.625 1 27.7 36 PHE B CA 1
ATOM 4429 C C . PHE B 1 36 ? -2.734 -12.891 28.234 1 27.7 36 PHE B C 1
ATOM 4431 O O . PHE B 1 36 ? -2.33 -12.703 29.375 1 27.7 36 PHE B O 1
ATOM 4438 N N . THR B 1 37 ? -2.787 -14.133 28.156 1 28.91 37 THR B N 1
ATOM 4439 C CA . THR B 1 37 ? -1.695 -14.969 28.641 1 28.91 37 THR B CA 1
ATOM 4440 C C . THR B 1 37 ? -0.371 -14.539 28 1 28.91 37 THR B C 1
ATOM 4442 O O . THR B 1 37 ? -0.224 -14.555 26.781 1 28.91 37 THR B O 1
ATOM 4445 N N . LEU B 1 38 ? 0.559 -13.836 28.688 1 28.8 38 LEU B N 1
ATOM 4446 C CA . LEU B 1 38 ? 1.761 -13.07 28.375 1 28.8 38 LEU B CA 1
ATOM 4447 C C . LEU B 1 38 ? 2.949 -14 28.141 1 28.8 38 LEU B C 1
ATOM 4449 O O . LEU B 1 38 ? 3.777 -14.188 29.031 1 28.8 38 LEU B O 1
ATOM 4453 N N . LYS B 1 39 ? 3.061 -15.266 28.031 1 31.75 39 LYS B N 1
ATOM 4454 C CA . LYS B 1 39 ? 4.383 -15.828 27.766 1 31.75 39 LYS B CA 1
ATOM 4455 C C . LYS B 1 39 ? 4.945 -15.312 26.438 1 31.75 39 LYS B C 1
ATOM 4457 O O . LYS B 1 39 ? 4.293 -15.422 25.406 1 31.75 39 LYS B O 1
ATOM 4462 N N . THR B 1 40 ? 5.961 -14.43 26.422 1 37.75 40 THR B N 1
ATOM 4463 C CA . THR B 1 40 ? 6.477 -13.828 25.203 1 37.75 40 THR B CA 1
ATOM 4464 C C . THR B 1 40 ? 7.137 -14.875 24.312 1 37.75 40 THR B C 1
ATOM 4466 O O . THR B 1 40 ? 8.219 -15.383 24.641 1 37.75 40 THR B O 1
ATOM 4469 N N . PRO B 1 41 ? 6.66 -15.805 23.812 1 41.97 41 PRO B N 1
ATOM 4470 C CA . PRO B 1 41 ? 7.312 -16.781 22.938 1 41.97 41 PRO B CA 1
ATOM 4471 C C . PRO B 1 41 ? 8.203 -16.125 21.891 1 41.97 41 PRO B C 1
ATOM 4473 O O . PRO B 1 41 ? 8.023 -14.953 21.562 1 41.97 41 PRO B O 1
ATOM 4476 N N . ASP B 1 42 ? 9.398 -16.703 21.734 1 52 42 ASP B N 1
ATOM 4477 C CA . ASP B 1 42 ? 10.219 -16.391 20.578 1 52 42 ASP B CA 1
ATOM 4478 C C . ASP B 1 42 ? 9.359 -16.094 19.359 1 52 42 ASP B C 1
ATOM 4480 O O . ASP B 1 42 ? 8.633 -16.969 18.875 1 52 42 ASP B O 1
ATOM 4484 N N . PRO B 1 43 ? 9.18 -14.805 19.062 1 55.25 43 PRO B N 1
ATOM 4485 C CA . PRO B 1 43 ? 8.188 -14.43 18.047 1 55.25 43 PRO B CA 1
ATOM 4486 C C . PRO B 1 43 ? 8.414 -15.125 16.703 1 55.25 43 PRO B C 1
ATOM 4488 O O . PRO B 1 43 ? 7.539 -15.102 15.844 1 55.25 43 PRO B O 1
ATOM 4491 N N . PHE B 1 44 ? 9.609 -15.719 16.625 1 61.31 44 PHE B N 1
ATOM 4492 C CA . PHE B 1 44 ? 9.828 -16.312 15.305 1 61.31 44 PHE B CA 1
ATOM 4493 C C . PHE B 1 44 ? 9.859 -17.828 15.391 1 61.31 44 PHE B C 1
ATOM 4495 O O . PHE B 1 44 ? 10.172 -18.5 14.406 1 61.31 44 PHE B O 1
ATOM 4502 N N . ASN B 1 45 ? 9.414 -18.312 16.516 1 73.69 45 ASN B N 1
ATOM 4503 C CA . ASN B 1 45 ? 9.375 -19.766 16.609 1 73.69 45 ASN B CA 1
ATOM 4504 C C . ASN B 1 45 ? 8.156 -20.344 15.891 1 73.69 45 ASN B C 1
ATOM 4506 O O . ASN B 1 45 ? 7.02 -20.016 16.234 1 73.69 45 ASN B O 1
ATOM 4510 N N . VAL B 1 46 ? 8.461 -21.047 14.789 1 82.94 46 VAL B N 1
ATOM 4511 C CA . VAL B 1 46 ? 7.422 -21.719 14.023 1 82.94 46 VAL B CA 1
ATOM 4512 C C . VAL B 1 46 ? 7.414 -23.203 14.344 1 82.94 46 VAL B C 1
ATOM 4514 O O . VAL B 1 46 ? 8.461 -23.859 14.32 1 82.94 46 VAL B O 1
ATOM 4517 N N . GLU B 1 47 ? 6.309 -23.734 14.789 1 88.81 47 GLU B N 1
ATOM 4518 C CA . GLU B 1 47 ? 6.164 -25.156 15.062 1 88.81 47 GLU B CA 1
ATOM 4519 C C . GLU B 1 47 ? 5.578 -25.891 13.852 1 88.81 47 GLU B C 1
ATOM 4521 O O . GLU B 1 47 ? 4.617 -25.422 13.242 1 88.81 47 GLU B O 1
ATOM 4526 N N . LYS B 1 48 ? 6.207 -27 13.539 1 91.94 48 LYS B N 1
ATOM 4527 C CA . LYS B 1 48 ? 5.734 -27.828 12.445 1 91.94 48 LYS B CA 1
ATOM 4528 C C . LYS B 1 48 ? 5.062 -29.109 12.969 1 91.94 48 LYS B C 1
ATOM 4530 O O . LYS B 1 48 ? 5.559 -29.734 13.906 1 91.94 48 LYS B O 1
ATOM 4535 N N . ARG B 1 49 ? 3.928 -29.422 12.359 1 93.75 49 ARG B N 1
ATOM 4536 C CA . ARG B 1 49 ? 3.242 -30.703 12.562 1 93.75 49 ARG B CA 1
ATOM 4537 C C . ARG B 1 49 ? 2.799 -31.297 11.234 1 93.75 49 ARG B C 1
ATOM 4539 O O . ARG B 1 49 ? 2.652 -30.594 10.242 1 93.75 49 ARG B O 1
ATOM 4546 N N . THR B 1 50 ? 2.744 -32.625 11.227 1 93.56 50 THR B N 1
ATOM 4547 C CA . THR B 1 50 ? 2.256 -33.312 10.039 1 93.56 50 THR B CA 1
ATOM 4548 C C . THR B 1 50 ? 1.038 -34.156 10.359 1 93.56 50 THR B C 1
ATOM 4550 O O . THR B 1 50 ? 1.033 -34.906 11.359 1 93.56 50 THR B O 1
ATOM 4553 N N . LEU B 1 51 ? 0.04 -33.969 9.555 1 93.81 51 LEU B N 1
ATOM 4554 C CA . LEU B 1 51 ? -1.185 -34.75 9.68 1 93.81 51 LEU B CA 1
ATOM 4555 C C . LEU B 1 51 ? -1.373 -35.656 8.477 1 93.81 51 LEU B C 1
ATOM 4557 O O . LEU B 1 51 ? -1.115 -35.25 7.34 1 93.81 51 LEU B O 1
ATOM 4561 N N . SER B 1 52 ? -1.776 -36.844 8.75 1 90.81 52 SER B N 1
ATOM 4562 C CA . SER B 1 52 ? -2.041 -37.781 7.656 1 90.81 52 SER B CA 1
ATOM 4563 C C . SER B 1 52 ? -3.52 -37.781 7.281 1 90.81 52 SER B C 1
ATOM 4565 O O . SER B 1 52 ? -4.387 -37.688 8.148 1 90.81 52 SER B O 1
ATOM 4567 N N . SER B 1 53 ? -3.75 -37.812 5.996 1 87.25 53 SER B N 1
ATOM 4568 C CA . SER B 1 53 ? -5.105 -37.938 5.473 1 87.25 53 SER B CA 1
ATOM 4569 C C . SER B 1 53 ? -5.16 -39 4.367 1 87.25 53 SER B C 1
ATOM 4571 O O . SER B 1 53 ? -4.121 -39.469 3.891 1 87.25 53 SER B O 1
ATOM 4573 N N . LYS B 1 54 ? -6.426 -39.344 3.924 1 84.62 54 LYS B N 1
ATOM 4574 C CA . LYS B 1 54 ? -6.621 -40.312 2.84 1 84.62 54 LYS B CA 1
ATOM 4575 C C . LYS B 1 54 ? -6.09 -39.75 1.519 1 84.62 54 LYS B C 1
ATOM 4577 O O . LYS B 1 54 ? -5.637 -40.531 0.661 1 84.62 54 LYS B O 1
ATOM 4582 N N . ALA B 1 55 ? -6.152 -38.562 1.342 1 83.75 55 ALA B N 1
ATOM 4583 C CA . ALA B 1 55 ? -5.727 -37.938 0.094 1 83.75 55 ALA B CA 1
ATOM 4584 C C . ALA B 1 55 ? -4.215 -37.75 0.058 1 83.75 55 ALA B C 1
ATOM 4586 O O . ALA B 1 55 ? -3.553 -38.188 -0.893 1 83.75 55 ALA B O 1
ATOM 4587 N N . THR B 1 56 ? -3.65 -37.062 1.064 1 86.62 56 THR B N 1
ATOM 4588 C CA . THR B 1 56 ? -2.225 -36.781 1.198 1 86.62 56 THR B CA 1
ATOM 4589 C C . THR B 1 56 ? -1.897 -36.281 2.602 1 86.62 56 THR B C 1
ATOM 4591 O O . THR B 1 56 ? -2.801 -36 3.391 1 86.62 56 THR B O 1
ATOM 4594 N N . ASP B 1 57 ? -0.625 -36.344 2.869 1 91.5 57 ASP B N 1
ATOM 4595 C CA . ASP B 1 57 ? -0.189 -35.719 4.109 1 91.5 57 ASP B CA 1
ATOM 4596 C C . ASP B 1 57 ? -0.364 -34.188 4.035 1 91.5 57 ASP B C 1
ATOM 4598 O O . ASP B 1 57 ? -0.409 -33.625 2.947 1 91.5 57 ASP B O 1
ATOM 4602 N N . VAL B 1 58 ? -0.55 -33.656 5.203 1 93.69 58 VAL B N 1
ATOM 4603 C CA . VAL B 1 58 ? -0.669 -32.188 5.312 1 93.69 58 VAL B CA 1
ATOM 4604 C C . VAL B 1 58 ? 0.361 -31.656 6.309 1 93.69 58 VAL B C 1
ATOM 4606 O O . VAL B 1 58 ? 0.536 -32.219 7.391 1 93.69 58 VAL B O 1
ATOM 4609 N N . ASN B 1 59 ? 1.11 -30.672 5.891 1 95.06 59 ASN B N 1
ATOM 4610 C CA . ASN B 1 59 ? 2.055 -30 6.789 1 95.06 59 ASN B CA 1
ATOM 4611 C C . ASN B 1 59 ? 1.445 -28.766 7.434 1 95.06 59 ASN B C 1
ATOM 4613 O O . ASN B 1 59 ? 0.874 -27.922 6.746 1 95.06 59 ASN B O 1
ATOM 4617 N N . LEU B 1 60 ? 1.573 -28.672 8.789 1 96.06 60 LEU B N 1
ATOM 4618 C CA . LEU B 1 60 ? 1.05 -27.531 9.539 1 96.06 60 LEU B CA 1
ATOM 4619 C C . LEU B 1 60 ? 2.184 -26.703 10.141 1 96.06 60 LEU B C 1
ATOM 4621 O O . LEU B 1 60 ? 3.086 -27.25 10.773 1 96.06 60 LEU B O 1
ATOM 4625 N N . TYR B 1 61 ? 2.172 -25.5 9.859 1 94.44 61 TYR B N 1
ATOM 4626 C CA . TYR B 1 61 ? 3.115 -24.547 10.453 1 94.44 61 TYR B CA 1
ATOM 4627 C C . TYR B 1 61 ? 2.383 -23.453 11.227 1 94.44 61 TYR B C 1
ATOM 4629 O O . TYR B 1 61 ? 1.517 -22.781 10.68 1 94.44 61 TYR B O 1
ATOM 4637 N N . SER B 1 62 ? 2.674 -23.266 12.484 1 92.69 62 SER B N 1
ATOM 4638 C CA . SER B 1 62 ? 1.97 -22.297 13.305 1 92.69 62 SER B CA 1
ATOM 4639 C C . SER B 1 62 ? 2.947 -21.422 14.086 1 92.69 62 SER B C 1
ATOM 4641 O O . SER B 1 62 ? 3.965 -21.922 14.586 1 92.69 62 SER B O 1
ATOM 4643 N N . ARG B 1 63 ? 2.621 -20.219 14.07 1 88.38 63 ARG B N 1
ATOM 4644 C CA . ARG B 1 63 ? 3.297 -19.266 14.953 1 88.38 63 ARG B CA 1
ATOM 4645 C C . ARG B 1 63 ? 2.297 -18.547 15.852 1 88.38 63 ARG B C 1
ATOM 4647 O O . ARG B 1 63 ? 1.391 -17.859 15.359 1 88.38 63 ARG B O 1
ATOM 4654 N N . SER B 1 64 ? 2.578 -18.719 17.109 1 80.38 64 SER B N 1
ATOM 4655 C CA . SER B 1 64 ? 1.676 -18.078 18.062 1 80.38 64 SER B CA 1
ATOM 4656 C C . SER B 1 64 ? 1.981 -16.594 18.203 1 80.38 64 SER B C 1
ATOM 4658 O O . SER B 1 64 ? 3.145 -16.188 18.156 1 80.38 64 SER B O 1
ATOM 4660 N N . ALA B 1 65 ? 0.993 -15.734 17.672 1 64.75 65 ALA B N 1
ATOM 4661 C CA . ALA B 1 65 ? 1.256 -14.297 17.672 1 64.75 65 ALA B CA 1
ATOM 4662 C C . ALA B 1 65 ? 1.067 -13.711 19.062 1 64.75 65 ALA B C 1
ATOM 4664 O O . ALA B 1 65 ? 0.328 -14.258 19.875 1 64.75 65 ALA B O 1
ATOM 4665 N N . LEU B 1 66 ? 1.892 -12.602 19.297 1 58.22 66 LEU B N 1
ATOM 4666 C CA . LEU B 1 66 ? 1.964 -11.93 20.594 1 58.22 66 LEU B CA 1
ATOM 4667 C C . LEU B 1 66 ? 0.712 -11.094 20.844 1 58.22 66 LEU B C 1
ATOM 4669 O O . LEU B 1 66 ? 0.26 -10.969 21.984 1 58.22 66 LEU B O 1
ATOM 4673 N N . HIS B 1 67 ? 0.229 -10.492 19.641 1 63.47 67 HIS B N 1
ATOM 4674 C CA . HIS B 1 67 ? -0.807 -9.508 19.938 1 63.47 67 HIS B CA 1
ATOM 4675 C C . HIS B 1 67 ? -1.958 -9.602 18.938 1 63.47 67 HIS B C 1
ATOM 4677 O O . HIS B 1 67 ? -1.779 -10.102 17.828 1 63.47 67 HIS B O 1
ATOM 4683 N N . GLY B 1 68 ? -3.072 -9.406 19.469 1 68.44 68 GLY B N 1
ATOM 4684 C CA . GLY B 1 68 ? -4.258 -9.219 18.641 1 68.44 68 GLY B CA 1
ATOM 4685 C C . GLY B 1 68 ? -5.172 -10.43 18.625 1 68.44 68 GLY B C 1
ATOM 4686 O O . GLY B 1 68 ? -4.73 -11.547 18.906 1 68.44 68 GLY B O 1
ATOM 4687 N N . ASN B 1 69 ? -6.41 -10.164 18.453 1 80.44 69 ASN B N 1
ATOM 4688 C CA . ASN B 1 69 ? -7.426 -11.211 18.438 1 80.44 69 ASN B CA 1
ATOM 4689 C C . ASN B 1 69 ? -7.789 -11.609 17 1 80.44 69 ASN B C 1
ATOM 4691 O O . ASN B 1 69 ? -8.969 -11.789 16.688 1 80.44 69 ASN B O 1
ATOM 4695 N N . TYR B 1 70 ? -6.805 -11.555 16.109 1 88.25 70 TYR B N 1
ATOM 4696 C CA . TYR B 1 70 ? -7.016 -12.047 14.75 1 88.25 70 TYR B CA 1
ATOM 4697 C C . TYR B 1 70 ? -5.828 -12.875 14.281 1 88.25 70 TYR B C 1
ATOM 4699 O O . TYR B 1 70 ? -4.754 -12.836 14.883 1 88.25 70 TYR B O 1
ATOM 4707 N N . CYS B 1 71 ? -6.031 -13.656 13.359 1 92.94 71 CYS B N 1
ATOM 4708 C CA . CYS B 1 71 ? -4.992 -14.516 12.805 1 92.94 71 CYS B CA 1
ATOM 4709 C C . CYS B 1 71 ? -4.996 -14.461 11.281 1 92.94 71 CYS B C 1
ATOM 4711 O O . CYS B 1 71 ? -5.965 -14 10.672 1 92.94 71 CYS B O 1
ATOM 4713 N N . THR B 1 72 ? -3.92 -14.758 10.703 1 94.25 72 THR B N 1
ATOM 4714 C CA . THR B 1 72 ? -3.783 -14.922 9.258 1 94.25 72 THR B CA 1
ATOM 4715 C C . THR B 1 72 ? -3.361 -16.344 8.914 1 94.25 72 THR B C 1
ATOM 4717 O O . THR B 1 72 ? -2.34 -16.844 9.406 1 94.25 72 THR B O 1
ATOM 4720 N N . ILE B 1 73 ? -4.148 -16.969 8.164 1 96.56 73 ILE B N 1
ATOM 4721 C CA . ILE B 1 73 ? -3.895 -18.359 7.789 1 96.56 73 ILE B CA 1
ATOM 4722 C C . ILE B 1 73 ? -3.803 -18.484 6.27 1 96.56 73 ILE B C 1
ATOM 4724 O O . ILE B 1 73 ? -4.398 -17.688 5.543 1 96.56 73 ILE B O 1
ATOM 4728 N N . ALA B 1 74 ? -3.035 -19.469 5.82 1 97.62 74 ALA B N 1
ATOM 4729 C CA . ALA B 1 74 ? -2.908 -19.688 4.383 1 97.62 74 ALA B CA 1
ATOM 4730 C C . ALA B 1 74 ? -2.65 -21.156 4.07 1 97.62 74 ALA B C 1
ATOM 4732 O O . ALA B 1 74 ? -2.129 -21.891 4.91 1 97.62 74 ALA B O 1
ATOM 4733 N N . ILE B 1 75 ? -3.105 -21.562 2.996 1 97.56 75 ILE B N 1
ATOM 4734 C CA . ILE B 1 75 ? -2.732 -22.844 2.387 1 97.56 75 ILE B CA 1
ATOM 4735 C C . ILE B 1 75 ? -1.959 -22.594 1.094 1 97.56 75 ILE B C 1
ATOM 4737 O O . ILE B 1 75 ? -2.438 -21.875 0.206 1 97.56 75 ILE B O 1
ATOM 4741 N N . ILE B 1 76 ? -0.79 -23.094 1.073 1 96.75 76 ILE B N 1
ATOM 4742 C CA . ILE B 1 76 ? 0.034 -22.938 -0.12 1 96.75 76 ILE B CA 1
ATOM 4743 C C . ILE B 1 76 ? 0.202 -24.281 -0.819 1 96.75 76 ILE B C 1
ATOM 4745 O O . ILE B 1 76 ? 0.405 -25.312 -0.164 1 96.75 76 ILE B O 1
ATOM 4749 N N . LEU B 1 77 ? 0.048 -24.297 -2.109 1 95.44 77 LEU B N 1
ATOM 4750 C CA . LEU B 1 77 ? 0.158 -25.469 -2.961 1 95.44 77 LEU B CA 1
ATOM 4751 C C . LEU B 1 77 ? 1.255 -25.281 -4.004 1 95.44 77 LEU B C 1
ATOM 4753 O O . LEU B 1 77 ? 1.416 -24.203 -4.555 1 95.44 77 LEU B O 1
ATOM 4757 N N . ALA B 1 78 ? 1.996 -26.375 -4.207 1 91.38 78 ALA B N 1
ATOM 4758 C CA . ALA B 1 78 ? 2.971 -26.359 -5.297 1 91.38 78 ALA B CA 1
ATOM 4759 C C . ALA B 1 78 ? 2.279 -26.469 -6.652 1 91.38 78 ALA B C 1
ATOM 4761 O O . ALA B 1 78 ? 2.428 -27.469 -7.355 1 91.38 78 ALA B O 1
ATOM 4762 N N . ALA B 1 79 ? 1.613 -25.469 -6.992 1 93.19 79 ALA B N 1
ATOM 4763 C CA . ALA B 1 79 ? 0.832 -25.406 -8.219 1 93.19 79 ALA B CA 1
ATOM 4764 C C . ALA B 1 79 ? 0.853 -23.984 -8.805 1 93.19 79 ALA B C 1
ATOM 4766 O O . ALA B 1 79 ? 0.012 -23.156 -8.453 1 93.19 79 ALA B O 1
ATOM 4767 N N . GLY B 1 80 ? 1.769 -23.734 -9.617 1 92.94 80 GLY B N 1
ATOM 4768 C CA . GLY B 1 80 ? 1.9 -22.453 -10.305 1 92.94 80 GLY B CA 1
ATOM 4769 C C . GLY B 1 80 ? 1.912 -22.594 -11.812 1 92.94 80 GLY B C 1
ATOM 4770 O O . GLY B 1 80 ? 1.58 -23.656 -12.352 1 92.94 80 GLY B O 1
ATOM 4771 N N . ALA B 1 81 ? 2.219 -21.562 -12.484 1 92.94 81 ALA B N 1
ATOM 4772 C CA . ALA B 1 81 ? 2.182 -21.531 -13.945 1 92.94 81 ALA B CA 1
ATOM 4773 C C . ALA B 1 81 ? 3.146 -22.547 -14.539 1 92.94 81 ALA B C 1
ATOM 4775 O O . ALA B 1 81 ? 2.883 -23.125 -15.602 1 92.94 81 ALA B O 1
ATOM 4776 N N . ARG B 1 82 ? 4.234 -22.797 -13.852 1 92.06 82 ARG B N 1
ATOM 4777 C CA . ARG B 1 82 ? 5.227 -23.734 -14.383 1 92.06 82 ARG B CA 1
ATOM 4778 C C . ARG B 1 82 ? 4.664 -25.141 -14.477 1 92.06 82 ARG B C 1
ATOM 4780 O O . ARG B 1 82 ? 5.219 -26 -15.172 1 92.06 82 ARG B O 1
ATOM 4787 N N . HIS B 1 83 ? 3.549 -25.422 -13.812 1 90.44 83 HIS B N 1
ATOM 4788 C CA . HIS B 1 83 ? 2.967 -26.766 -13.766 1 90.44 83 HIS B CA 1
ATOM 4789 C C . HIS B 1 83 ? 1.877 -26.922 -14.82 1 90.44 83 HIS B C 1
ATOM 4791 O O . HIS B 1 83 ? 1.16 -27.938 -14.828 1 90.44 83 HIS B O 1
ATOM 4797 N N . THR B 1 84 ? 1.759 -25.953 -15.727 1 90.25 84 THR B N 1
ATOM 4798 C CA . THR B 1 84 ? 0.69 -25.984 -16.719 1 90.25 84 THR B CA 1
ATOM 4799 C C . THR B 1 84 ? 1.241 -26.359 -18.094 1 90.25 84 THR B C 1
ATOM 4801 O O . THR B 1 84 ? 0.75 -25.875 -19.109 1 90.25 84 THR B O 1
ATOM 4804 N N . VAL B 1 85 ? 2.199 -27.141 -18.219 1 83.38 85 VAL B N 1
ATOM 4805 C CA . VAL B 1 85 ? 2.898 -27.469 -19.453 1 83.38 85 VAL B CA 1
ATOM 4806 C C . VAL B 1 85 ? 1.911 -28.031 -20.469 1 83.38 85 VAL B C 1
ATOM 4808 O O . VAL B 1 85 ? 1.977 -27.703 -21.656 1 83.38 85 VAL B O 1
ATOM 4811 N N . ASP B 1 86 ? 0.977 -28.812 -20.141 1 83.62 86 ASP B N 1
ATOM 4812 C CA . ASP B 1 86 ? 0.053 -29.438 -21.078 1 83.62 86 ASP B CA 1
ATOM 4813 C C . ASP B 1 86 ? -1.314 -28.766 -21.031 1 83.62 86 ASP B C 1
ATOM 4815 O O . ASP B 1 86 ? -2.311 -29.328 -21.469 1 83.62 86 ASP B O 1
ATOM 4819 N N . ILE B 1 87 ? -1.333 -27.594 -20.484 1 89.94 87 ILE B N 1
ATOM 4820 C CA . ILE B 1 87 ? -2.559 -26.828 -20.312 1 89.94 87 ILE B CA 1
ATOM 4821 C C . ILE B 1 87 ? -2.371 -25.422 -20.875 1 89.94 87 ILE B C 1
ATOM 4823 O O . ILE B 1 87 ? -1.261 -24.891 -20.875 1 89.94 87 ILE B O 1
ATOM 4827 N N . PRO B 1 88 ? -3.414 -24.859 -21.438 1 90.88 88 PRO B N 1
ATOM 4828 C CA . PRO B 1 88 ? -3.264 -23.531 -22.016 1 90.88 88 PRO B CA 1
ATOM 4829 C C . PRO B 1 88 ? -2.773 -22.5 -21 1 90.88 88 PRO B C 1
ATOM 4831 O O . PRO B 1 88 ? -3.143 -22.547 -19.828 1 90.88 88 PRO B O 1
ATOM 4834 N N . ASN B 1 89 ? -2.004 -21.562 -21.562 1 89.94 89 ASN B N 1
ATOM 4835 C CA . ASN B 1 89 ? -1.524 -20.453 -20.75 1 89.94 89 ASN B CA 1
ATOM 4836 C C . ASN B 1 89 ? -2.68 -19.672 -20.141 1 89.94 89 ASN B C 1
ATOM 4838 O O . ASN B 1 89 ? -3.705 -19.469 -20.781 1 89.94 89 ASN B O 1
ATOM 4842 N N . GLY B 1 90 ? -2.461 -19.266 -18.875 1 93.12 90 GLY B N 1
ATOM 4843 C CA . GLY B 1 90 ? -3.426 -18.375 -18.266 1 93.12 90 GLY B CA 1
ATOM 4844 C C . GLY B 1 90 ? -4.406 -19.078 -17.359 1 93.12 90 GLY B C 1
ATOM 4845 O O . GLY B 1 90 ? -5.207 -18.438 -16.672 1 93.12 90 GLY B O 1
ATOM 4846 N N . VAL B 1 91 ? -4.363 -20.406 -17.281 1 95.69 91 VAL B N 1
ATOM 4847 C CA . VAL B 1 91 ? -5.297 -21.156 -16.453 1 95.69 91 VAL B CA 1
ATOM 4848 C C . VAL B 1 91 ? -5.109 -20.766 -14.984 1 95.69 91 VAL B C 1
ATOM 4850 O O . VAL B 1 91 ? -6.074 -20.719 -14.219 1 95.69 91 VAL B O 1
ATOM 4853 N N . THR B 1 92 ? -3.885 -20.453 -14.602 1 95.25 92 THR B N 1
ATOM 4854 C CA . THR B 1 92 ? -3.611 -20.062 -13.227 1 95.25 92 THR B CA 1
ATOM 4855 C C . THR B 1 92 ? -4.285 -18.734 -12.906 1 95.25 92 THR B C 1
ATOM 4857 O O . THR B 1 92 ? -4.707 -18.5 -11.766 1 95.25 92 THR B O 1
ATOM 4860 N N . HIS B 1 93 ? -4.34 -17.844 -13.898 1 95.25 93 HIS B N 1
ATOM 4861 C CA . HIS B 1 93 ? -5.082 -16.594 -13.742 1 95.25 93 HIS B CA 1
ATOM 4862 C C . HIS B 1 93 ? -6.551 -16.859 -13.438 1 95.25 93 HIS B C 1
ATOM 4864 O O . HIS B 1 93 ? -7.125 -16.25 -12.539 1 95.25 93 HIS B O 1
ATOM 4870 N N . LEU B 1 94 ? -7.137 -17.75 -14.188 1 96.06 94 LEU B N 1
ATOM 4871 C CA . LEU B 1 94 ? -8.523 -18.141 -13.961 1 96.06 94 LEU B CA 1
ATOM 4872 C C . LEU B 1 94 ? -8.695 -18.766 -12.578 1 96.06 94 LEU B C 1
ATOM 4874 O O . LEU B 1 94 ? -9.68 -18.5 -11.891 1 96.06 94 LEU B O 1
ATOM 4878 N N . ASP B 1 95 ? -7.746 -19.578 -12.266 1 95.56 95 ASP B N 1
ATOM 4879 C CA . ASP B 1 95 ? -7.758 -20.234 -10.961 1 95.56 95 ASP B CA 1
ATOM 4880 C C . ASP B 1 95 ? -7.789 -19.203 -9.836 1 95.56 95 ASP B C 1
ATOM 4882 O O . ASP B 1 95 ? -8.539 -19.359 -8.867 1 95.56 95 ASP B O 1
ATOM 4886 N N . GLU B 1 96 ? -7.027 -18.219 -9.922 1 94.94 96 GLU B N 1
ATOM 4887 C CA . GLU B 1 96 ? -6.984 -17.141 -8.945 1 94.94 96 GLU B CA 1
ATOM 4888 C C . GLU B 1 96 ? -8.344 -16.453 -8.82 1 94.94 96 GLU B C 1
ATOM 4890 O O . GLU B 1 96 ? -8.797 -16.156 -7.715 1 94.94 96 GLU B O 1
ATOM 4895 N N . LYS B 1 97 ? -8.992 -16.25 -9.977 1 93.75 97 LYS B N 1
ATOM 4896 C CA . LYS B 1 97 ? -10.258 -15.516 -9.977 1 93.75 97 LYS B CA 1
ATOM 4897 C C . LYS B 1 97 ? -11.414 -16.406 -9.555 1 93.75 97 LYS B C 1
ATOM 4899 O O . LYS B 1 97 ? -12.492 -15.914 -9.219 1 93.75 97 LYS B O 1
ATOM 4904 N N . MET B 1 98 ? -11.203 -17.719 -9.547 1 95.06 98 MET B N 1
ATOM 4905 C CA . MET B 1 98 ? -12.211 -18.672 -9.062 1 95.06 98 MET B CA 1
ATOM 4906 C C . MET B 1 98 ? -12.188 -18.734 -7.539 1 95.06 98 MET B C 1
ATOM 4908 O O . MET B 1 98 ? -13.156 -19.203 -6.922 1 95.06 98 MET B O 1
ATOM 4912 N N . ALA B 1 99 ? -11.141 -18.25 -6.977 1 95.44 99 ALA B N 1
ATOM 4913 C CA . ALA B 1 99 ? -10.945 -18.375 -5.535 1 95.44 99 ALA B CA 1
ATOM 4914 C C . ALA B 1 99 ? -12.023 -17.609 -4.77 1 95.44 99 ALA B C 1
ATOM 4916 O O . ALA B 1 99 ? -12.422 -16.516 -5.176 1 95.44 99 ALA B O 1
ATOM 4917 N N . PHE B 1 100 ? -12.523 -18.25 -3.68 1 94.56 100 PHE B N 1
ATOM 4918 C CA . PHE B 1 100 ? -13.477 -17.672 -2.734 1 94.56 100 PHE B CA 1
ATOM 4919 C C . PHE B 1 100 ? -14.797 -17.344 -3.422 1 94.56 100 PHE B C 1
ATOM 4921 O O . PHE B 1 100 ? -15.406 -16.312 -3.143 1 94.56 100 PHE B O 1
ATOM 4928 N N . GLY B 1 101 ? -15.078 -18.094 -4.43 1 92.31 101 GLY B N 1
ATOM 4929 C CA . GLY B 1 101 ? -16.422 -18.125 -4.996 1 92.31 101 GLY B CA 1
ATOM 4930 C C . GLY B 1 101 ? -17.344 -19.078 -4.285 1 92.31 101 GLY B C 1
ATOM 4931 O O . GLY B 1 101 ? -17.156 -19.375 -3.1 1 92.31 101 GLY B O 1
ATOM 4932 N N . ALA B 1 102 ? -18.344 -19.5 -5.027 1 94.94 102 ALA B N 1
ATOM 4933 C CA . ALA B 1 102 ? -19.281 -20.469 -4.477 1 94.94 102 ALA B CA 1
ATOM 4934 C C . ALA B 1 102 ? -18.625 -21.844 -4.344 1 94.94 102 ALA B C 1
ATOM 4936 O O . ALA B 1 102 ? -17.844 -22.25 -5.211 1 94.94 102 ALA B O 1
ATOM 4937 N N . THR B 1 103 ? -18.891 -22.562 -3.297 1 96.81 103 THR B N 1
ATOM 4938 C CA . THR B 1 103 ? -18.406 -23.922 -3.074 1 96.81 103 THR B CA 1
ATOM 4939 C C . THR B 1 103 ? -19.562 -24.906 -3.084 1 96.81 103 THR B C 1
ATOM 4941 O O . THR B 1 103 ? -20.719 -24.516 -3.125 1 96.81 103 THR B O 1
ATOM 4944 N N . LEU B 1 104 ? -19.312 -26.141 -3.029 1 96.12 104 LEU B N 1
ATOM 4945 C CA . LEU B 1 104 ? -20.312 -27.188 -3.15 1 96.12 104 LEU B CA 1
ATOM 4946 C C . LEU B 1 104 ? -20.906 -27.531 -1.788 1 96.12 104 LEU B C 1
ATOM 4948 O O . LEU B 1 104 ? -21.969 -28.141 -1.707 1 96.12 104 LEU B O 1
ATOM 4952 N N . ASP B 1 105 ? -20.297 -27.078 -0.721 1 95.38 105 ASP B N 1
ATOM 4953 C CA . ASP B 1 105 ? -20.688 -27.547 0.602 1 95.38 105 ASP B CA 1
ATOM 4954 C C . ASP B 1 105 ? -21.312 -26.422 1.426 1 95.38 105 ASP B C 1
ATOM 4956 O O . ASP B 1 105 ? -22.453 -26.031 1.186 1 95.38 105 ASP B O 1
ATOM 4960 N N . SER B 1 106 ? -20.562 -25.734 2.309 1 94.56 106 SER B N 1
ATOM 4961 C CA . SER B 1 106 ? -21.078 -24.828 3.322 1 94.56 106 SER B CA 1
ATOM 4962 C C . SER B 1 106 ? -21.297 -23.438 2.754 1 94.56 106 SER B C 1
ATOM 4964 O O . SER B 1 106 ? -22.141 -22.688 3.244 1 94.56 106 SER B O 1
ATOM 4966 N N . PHE B 1 107 ? -20.531 -23.062 1.816 1 95.56 107 PHE B N 1
ATOM 4967 C CA . PHE B 1 107 ? -20.594 -21.719 1.242 1 95.56 107 PHE B CA 1
ATOM 4968 C C . PHE B 1 107 ? -21.062 -21.781 -0.207 1 95.56 107 PHE B C 1
ATOM 4970 O O . PHE B 1 107 ? -20.281 -21.516 -1.128 1 95.56 107 PHE B O 1
ATOM 4977 N N . ARG B 1 108 ? -22.328 -21.844 -0.429 1 94.88 108 ARG B N 1
ATOM 4978 C CA . ARG B 1 108 ? -22.906 -22.25 -1.706 1 94.88 108 ARG B CA 1
ATOM 4979 C C . ARG B 1 108 ? -23.062 -21.062 -2.645 1 94.88 108 ARG B C 1
ATOM 4981 O O . ARG B 1 108 ? -23.484 -21.219 -3.791 1 94.88 108 ARG B O 1
ATOM 4988 N N . SER B 1 109 ? -22.781 -19.891 -2.178 1 90.25 109 SER B N 1
ATOM 4989 C CA . SER B 1 109 ? -22.812 -18.703 -3.029 1 90.25 109 SER B CA 1
ATOM 4990 C C . SER B 1 109 ? -21.703 -17.719 -2.65 1 90.25 109 SER B C 1
ATOM 4992 O O . SER B 1 109 ? -21.203 -17.75 -1.526 1 90.25 109 SER B O 1
ATOM 4994 N N . ARG B 1 110 ? -21.375 -16.906 -3.611 1 86.12 110 ARG B N 1
ATOM 4995 C CA . ARG B 1 110 ? -20.406 -15.859 -3.35 1 86.12 110 ARG B CA 1
ATOM 4996 C C . ARG B 1 110 ? -20.891 -14.938 -2.236 1 86.12 110 ARG B C 1
ATOM 4998 O O . ARG B 1 110 ? -20.094 -14.438 -1.443 1 86.12 110 ARG B O 1
ATOM 5005 N N . THR B 1 111 ? -22.141 -14.742 -2.178 1 83.88 111 THR B N 1
ATOM 5006 C CA . THR B 1 111 ? -22.75 -13.891 -1.155 1 83.88 111 THR B CA 1
ATOM 5007 C C . THR B 1 111 ? -22.516 -14.469 0.236 1 83.88 111 THR B C 1
ATOM 5009 O O . THR B 1 111 ? -22.203 -13.742 1.178 1 83.88 111 THR B O 1
ATOM 5012 N N . GLN B 1 112 ? -22.641 -15.742 0.35 1 89.5 112 GLN B N 1
ATOM 5013 C CA . GLN B 1 112 ? -22.438 -16.406 1.636 1 89.5 112 GLN B CA 1
ATOM 5014 C C . GLN B 1 112 ? -20.984 -16.266 2.086 1 89.5 112 GLN B C 1
ATOM 5016 O O . GLN B 1 112 ? -20.703 -16.062 3.27 1 89.5 112 GLN B O 1
ATOM 5021 N N . VAL B 1 113 ? -20.078 -16.422 1.152 1 91.81 113 VAL B N 1
ATOM 5022 C CA . VAL B 1 113 ? -18.656 -16.266 1.457 1 91.81 113 VAL B CA 1
ATOM 5023 C C . VAL B 1 113 ? -18.375 -14.859 1.965 1 91.81 113 VAL B C 1
ATOM 5025 O O . VAL B 1 113 ? -17.734 -14.68 3.004 1 91.81 113 VAL B O 1
ATOM 5028 N N . ARG B 1 114 ? -18.875 -13.914 1.286 1 86.06 114 ARG B N 1
ATOM 5029 C CA . ARG B 1 114 ? -18.672 -12.516 1.636 1 86.06 114 ARG B CA 1
ATOM 5030 C C . ARG B 1 114 ? -19.281 -12.188 2.992 1 86.06 114 ARG B C 1
ATOM 5032 O O . ARG B 1 114 ? -18.688 -11.461 3.791 1 86.06 114 ARG B O 1
ATOM 5039 N N . GLU B 1 115 ? -20.484 -12.648 3.205 1 85.44 115 GLU B N 1
ATOM 5040 C CA . GLU B 1 115 ? -21.141 -12.438 4.488 1 85.44 115 GLU B CA 1
ATOM 5041 C C . GLU B 1 115 ? -20.328 -13.023 5.637 1 85.44 115 GLU B C 1
ATOM 5043 O O . GLU B 1 115 ? -20.188 -12.391 6.688 1 85.44 115 GLU B O 1
ATOM 5048 N N . PHE B 1 116 ? -19.844 -14.203 5.441 1 91.75 116 PHE B N 1
ATOM 5049 C CA . PHE B 1 116 ? -19 -14.836 6.457 1 91.75 116 PHE B CA 1
ATOM 5050 C C . PHE B 1 116 ? -17.766 -13.992 6.746 1 91.75 116 PHE B C 1
ATOM 5052 O O . PHE B 1 116 ? -17.422 -13.766 7.906 1 91.75 116 PHE B O 1
ATOM 5059 N N . LEU B 1 117 ? -17.109 -13.516 5.66 1 90.94 117 LEU B N 1
ATOM 5060 C CA . LEU B 1 117 ? -15.898 -12.719 5.809 1 90.94 117 LEU B CA 1
ATOM 5061 C C . LEU B 1 117 ? -16.188 -11.406 6.52 1 90.94 117 LEU B C 1
ATOM 5063 O O . LEU B 1 117 ? -15.492 -11.031 7.469 1 90.94 117 LEU B O 1
ATOM 5067 N N . GLU B 1 118 ? -17.188 -10.75 6.102 1 85.5 118 GLU B N 1
ATOM 5068 C CA . GLU B 1 118 ? -17.531 -9.461 6.68 1 85.5 118 GLU B CA 1
ATOM 5069 C C . GLU B 1 118 ? -17.906 -9.594 8.156 1 85.5 118 GLU B C 1
ATOM 5071 O O . GLU B 1 118 ? -17.5 -8.773 8.984 1 85.5 118 GLU B O 1
ATOM 5076 N N . MET B 1 119 ? -18.672 -10.594 8.477 1 87.19 119 MET B N 1
ATOM 5077 C CA . MET B 1 119 ? -19.141 -10.812 9.844 1 87.19 119 MET B CA 1
ATOM 5078 C C . MET B 1 119 ? -17.953 -11.055 10.781 1 87.19 119 MET B C 1
ATOM 5080 O O . MET B 1 119 ? -18.031 -10.742 11.969 1 87.19 119 MET B O 1
ATOM 5084 N N . ASN B 1 120 ? -16.969 -11.523 10.234 1 90.94 120 ASN B N 1
ATOM 5085 C CA . ASN B 1 120 ? -15.828 -11.883 11.078 1 90.94 120 ASN B CA 1
ATOM 5086 C C . ASN B 1 120 ? -14.617 -11 10.805 1 90.94 120 ASN B C 1
ATOM 5088 O O . ASN B 1 120 ? -13.492 -11.352 11.156 1 90.94 120 ASN B O 1
ATOM 5092 N N . GLY B 1 121 ? -14.82 -9.891 10.117 1 87.06 121 GLY B N 1
ATOM 5093 C CA . GLY B 1 121 ? -13.734 -8.977 9.812 1 87.06 121 GLY B CA 1
ATOM 5094 C C . GLY B 1 121 ? -12.648 -9.602 8.945 1 87.06 121 GLY B C 1
ATOM 5095 O O . GLY B 1 121 ? -11.469 -9.305 9.117 1 87.06 121 GLY B O 1
ATOM 5096 N N . GLY B 1 122 ? -13.094 -10.477 8.125 1 90.19 122 GLY B N 1
ATOM 5097 C CA . GLY B 1 122 ? -12.148 -11.266 7.355 1 90.19 122 GLY B CA 1
ATOM 5098 C C . GLY B 1 122 ? -11.742 -10.602 6.055 1 90.19 122 GLY B C 1
ATOM 5099 O O . GLY B 1 122 ? -12.531 -9.875 5.445 1 90.19 122 GLY B O 1
ATOM 5100 N N . ILE B 1 123 ? -10.492 -10.75 5.672 1 89.38 123 ILE B N 1
ATOM 5101 C CA . ILE B 1 123 ? -9.977 -10.414 4.352 1 89.38 123 ILE B CA 1
ATOM 5102 C C . ILE B 1 123 ? -9.344 -11.648 3.713 1 89.38 123 ILE B C 1
ATOM 5104 O O . ILE B 1 123 ? -8.672 -12.43 4.391 1 89.38 123 ILE B O 1
ATOM 5108 N N . CYS B 1 124 ? -9.656 -11.844 2.508 1 93.12 124 CYS B N 1
ATOM 5109 C CA . CYS B 1 124 ? -9.117 -13.016 1.821 1 93.12 124 CYS B CA 1
ATOM 5110 C C . CYS B 1 124 ? -8.391 -12.617 0.542 1 93.12 124 CYS B C 1
ATOM 5112 O O . CYS B 1 124 ? -8.594 -11.516 0.031 1 93.12 124 CYS B O 1
ATOM 5114 N N . ASP B 1 125 ? -7.488 -13.523 0.184 1 91.69 125 ASP B N 1
ATOM 5115 C CA . ASP B 1 125 ? -6.75 -13.305 -1.057 1 91.69 125 ASP B CA 1
ATOM 5116 C C . ASP B 1 125 ? -6.223 -14.617 -1.627 1 91.69 125 ASP B C 1
ATOM 5118 O O . ASP B 1 125 ? -6.086 -15.602 -0.9 1 91.69 125 ASP B O 1
ATOM 5122 N N . CYS B 1 126 ? -6.137 -14.586 -2.902 1 95.44 126 CYS B N 1
ATOM 5123 C CA . CYS B 1 126 ? -5.492 -15.688 -3.613 1 95.44 126 CYS B CA 1
ATOM 5124 C C . CYS B 1 126 ? -4.465 -15.156 -4.609 1 95.44 126 CYS B C 1
ATOM 5126 O O . CYS B 1 126 ? -4.758 -14.25 -5.387 1 95.44 126 CYS B O 1
ATOM 5128 N N . GLN B 1 127 ? -3.332 -15.75 -4.504 1 92.94 127 GLN B N 1
ATOM 5129 C CA . GLN B 1 127 ? -2.262 -15.336 -5.41 1 92.94 127 GLN B CA 1
ATOM 5130 C C . GLN B 1 127 ? -1.585 -16.547 -6.043 1 92.94 127 GLN B C 1
ATOM 5132 O O . GLN B 1 127 ? -1.347 -17.562 -5.375 1 92.94 127 GLN B O 1
ATOM 5137 N N . THR B 1 128 ? -1.344 -16.375 -7.332 1 93.38 128 THR B N 1
ATOM 5138 C CA . THR B 1 128 ? -0.594 -17.406 -8.055 1 93.38 128 THR B CA 1
ATOM 5139 C C . THR B 1 128 ? 0.711 -16.828 -8.602 1 93.38 128 THR B C 1
ATOM 5141 O O . THR B 1 128 ? 0.771 -15.656 -8.977 1 93.38 128 THR B O 1
ATOM 5144 N N . ASP B 1 129 ? 1.742 -17.562 -8.531 1 91.44 129 ASP B N 1
ATOM 5145 C CA . ASP B 1 129 ? 2.996 -17.219 -9.188 1 91.44 129 ASP B CA 1
ATOM 5146 C C . ASP B 1 129 ? 3.52 -18.391 -10.023 1 91.44 129 ASP B C 1
ATOM 5148 O O . ASP B 1 129 ? 2.754 -19.266 -10.414 1 91.44 129 ASP B O 1
ATOM 5152 N N . GLN B 1 130 ? 4.738 -18.406 -10.406 1 92.19 130 GLN B N 1
ATOM 5153 C CA . GLN B 1 130 ? 5.289 -19.438 -11.273 1 92.19 130 GLN B CA 1
ATOM 5154 C C . GLN B 1 130 ? 5.34 -20.781 -10.555 1 92.19 130 GLN B C 1
ATOM 5156 O O . GLN B 1 130 ? 5.211 -21.844 -11.188 1 92.19 130 GLN B O 1
ATOM 5161 N N . GLU B 1 131 ? 5.379 -20.75 -9.227 1 91 131 GLU B N 1
ATOM 5162 C CA . GLU B 1 131 ? 5.68 -22 -8.539 1 91 131 GLU B CA 1
ATOM 5163 C C . GLU B 1 131 ? 4.504 -22.453 -7.676 1 91 131 GLU B C 1
ATOM 5165 O O . GLU B 1 131 ? 4.34 -23.641 -7.41 1 91 131 GLU B O 1
ATOM 5170 N N . ALA B 1 132 ? 3.709 -21.484 -7.281 1 94.12 132 ALA B N 1
ATOM 5171 C CA . ALA B 1 132 ? 2.779 -21.844 -6.219 1 94.12 132 ALA B CA 1
ATOM 5172 C C . ALA B 1 132 ? 1.481 -21.047 -6.328 1 94.12 132 ALA B C 1
ATOM 5174 O O . ALA B 1 132 ? 1.424 -20.047 -7.027 1 94.12 132 ALA B O 1
ATOM 5175 N N . THR B 1 133 ? 0.477 -21.531 -5.707 1 96.12 133 THR B N 1
ATOM 5176 C CA . THR B 1 133 ? -0.774 -20.844 -5.434 1 96.12 133 THR B CA 1
ATOM 5177 C C . THR B 1 133 ? -1.022 -20.734 -3.93 1 96.12 133 THR B C 1
ATOM 5179 O O . THR B 1 133 ? -0.953 -21.75 -3.219 1 96.12 133 THR B O 1
ATOM 5182 N N . ILE B 1 134 ? -1.263 -19.531 -3.459 1 96.94 134 ILE B N 1
ATOM 5183 C CA . ILE B 1 134 ? -1.492 -19.297 -2.035 1 96.94 134 ILE B CA 1
ATOM 5184 C C . ILE B 1 134 ? -2.916 -18.797 -1.814 1 96.94 134 ILE B C 1
ATOM 5186 O O . ILE B 1 134 ? -3.338 -17.828 -2.438 1 96.94 134 ILE B O 1
ATOM 5190 N N . PHE B 1 135 ? -3.678 -19.5 -1.021 1 97.38 135 PHE B N 1
ATOM 5191 C CA . PHE B 1 135 ? -4.965 -19.047 -0.52 1 97.38 135 PHE B CA 1
ATOM 5192 C C . PHE B 1 135 ? -4.844 -18.547 0.915 1 97.38 135 PHE B C 1
ATOM 5194 O O . PHE B 1 135 ? -4.453 -19.297 1.809 1 97.38 135 PHE B O 1
ATOM 5201 N N . ALA B 1 136 ? -5.141 -17.297 1.084 1 96.88 136 ALA B N 1
ATOM 5202 C CA . ALA B 1 136 ? -4.891 -16.703 2.395 1 96.88 136 ALA B CA 1
ATOM 5203 C C . ALA B 1 136 ? -6.156 -16.062 2.957 1 96.88 136 ALA B C 1
ATOM 5205 O O . ALA B 1 136 ? -7.02 -15.602 2.201 1 96.88 136 ALA B O 1
ATOM 5206 N N . LEU B 1 137 ? -6.188 -16.031 4.285 1 95.75 137 LEU B N 1
ATOM 5207 C CA . LEU B 1 137 ? -7.332 -15.492 5.008 1 95.75 137 LEU B CA 1
ATOM 5208 C C . LEU B 1 137 ? -6.898 -14.875 6.336 1 95.75 137 LEU B C 1
ATOM 5210 O O . LEU B 1 137 ? -6.184 -15.516 7.113 1 95.75 137 LEU B O 1
ATOM 5214 N N . SER B 1 138 ? -7.184 -13.594 6.508 1 93.56 138 SER B N 1
ATOM 5215 C CA . SER B 1 138 ? -7.102 -12.961 7.82 1 93.56 138 SER B CA 1
ATOM 5216 C C . SER B 1 138 ? -8.477 -12.836 8.461 1 93.56 138 SER B C 1
ATOM 5218 O O . SER B 1 138 ? -9.406 -12.297 7.859 1 93.56 138 SER B O 1
ATOM 5220 N N . ILE B 1 139 ? -8.594 -13.312 9.68 1 93.44 139 ILE B N 1
ATOM 5221 C CA . ILE B 1 139 ? -9.914 -13.367 10.289 1 93.44 139 ILE B CA 1
ATOM 5222 C C . ILE B 1 139 ? -9.789 -13.344 11.812 1 93.44 139 ILE B C 1
ATOM 5224 O O . ILE B 1 139 ? -8.695 -13.539 12.352 1 93.44 139 ILE B O 1
ATOM 5228 N N . LYS B 1 140 ? -10.898 -13.062 12.445 1 92 140 LYS B N 1
ATOM 5229 C CA . LYS B 1 140 ? -10.93 -13.164 13.898 1 92 140 LYS B CA 1
ATOM 5230 C C . LYS B 1 140 ? -10.562 -14.562 14.367 1 92 140 LYS B C 1
ATOM 5232 O O . LYS B 1 140 ? -10.977 -15.555 13.758 1 92 140 LYS B O 1
ATOM 5237 N N . ARG B 1 141 ? -9.914 -14.602 15.492 1 90.19 141 ARG B N 1
ATOM 5238 C CA . ARG B 1 141 ? -9.398 -15.875 15.984 1 90.19 141 ARG B CA 1
ATOM 5239 C C . ARG B 1 141 ? -10.539 -16.844 16.312 1 90.19 141 ARG B C 1
ATOM 5241 O O . ARG B 1 141 ? -10.414 -18.047 16.125 1 90.19 141 ARG B O 1
ATOM 5248 N N . ASP B 1 142 ? -11.609 -16.266 16.781 1 92.12 142 ASP B N 1
ATOM 5249 C CA . ASP B 1 142 ? -12.742 -17.109 17.172 1 92.12 142 ASP B CA 1
ATOM 5250 C C . ASP B 1 142 ? -13.375 -17.781 15.953 1 92.12 142 ASP B C 1
ATOM 5252 O O . ASP B 1 142 ? -14.125 -18.75 16.094 1 92.12 142 ASP B O 1
ATOM 5256 N N . ALA B 1 143 ? -13.07 -17.312 14.789 1 95.44 143 ALA B N 1
ATOM 5257 C CA . ALA B 1 143 ? -13.656 -17.859 13.57 1 95.44 143 ALA B CA 1
ATOM 5258 C C . ALA B 1 143 ? -12.648 -18.734 12.82 1 95.44 143 ALA B C 1
ATOM 5260 O O . ALA B 1 143 ? -12.828 -19.031 11.641 1 95.44 143 ALA B O 1
ATOM 5261 N N . LEU B 1 144 ? -11.617 -19.219 13.492 1 96.25 144 LEU B N 1
ATOM 5262 C CA . LEU B 1 144 ? -10.531 -19.969 12.867 1 96.25 144 LEU B CA 1
ATOM 5263 C C . LEU B 1 144 ? -11.047 -21.25 12.242 1 96.25 144 LEU B C 1
ATOM 5265 O O . LEU B 1 144 ? -10.711 -21.562 11.094 1 96.25 144 LEU B O 1
ATOM 5269 N N . LYS B 1 145 ? -11.844 -21.984 12.953 1 97.38 145 LYS B N 1
ATOM 5270 C CA . LYS B 1 145 ? -12.352 -23.266 12.484 1 97.38 145 LYS B CA 1
ATOM 5271 C C . LYS B 1 145 ? -13.109 -23.109 11.172 1 97.38 145 LYS B C 1
ATOM 5273 O O . LYS B 1 145 ? -12.812 -23.797 10.195 1 97.38 145 LYS B O 1
ATOM 5278 N N . GLU B 1 146 ? -14.023 -22.172 11.133 1 97.25 146 GLU B N 1
ATOM 5279 C CA . GLU B 1 146 ? -14.812 -21.922 9.93 1 97.25 146 GLU B CA 1
ATOM 5280 C C . GLU B 1 146 ? -13.961 -21.328 8.82 1 97.25 146 GLU B C 1
ATOM 5282 O O . GLU B 1 146 ? -14.203 -21.578 7.637 1 97.25 146 GLU B O 1
ATOM 5287 N N . GLY B 1 147 ? -13 -20.516 9.219 1 97.5 147 GLY B N 1
ATOM 5288 C CA . GLY B 1 147 ? -12.078 -19.953 8.242 1 97.5 147 GLY B CA 1
ATOM 5289 C C . GLY B 1 147 ? -11.273 -21.016 7.504 1 97.5 147 GLY B C 1
ATOM 5290 O O . GLY B 1 147 ? -11.133 -20.953 6.281 1 97.5 147 GLY B O 1
ATOM 5291 N N . VAL B 1 148 ? -10.797 -21.984 8.266 1 98.06 148 VAL B N 1
ATOM 5292 C CA . VAL B 1 148 ? -10.062 -23.094 7.66 1 98.06 148 VAL B CA 1
ATOM 5293 C C . VAL B 1 148 ? -10.984 -23.875 6.742 1 98.06 148 VAL B C 1
ATOM 5295 O O . VAL B 1 148 ? -10.586 -24.281 5.648 1 98.06 148 VAL B O 1
ATOM 5298 N N . GLN B 1 149 ? -12.18 -24.078 7.156 1 97.88 149 GLN B N 1
ATOM 5299 C CA . GLN B 1 149 ? -13.172 -24.75 6.328 1 97.88 149 GLN B CA 1
ATOM 5300 C C . GLN B 1 149 ? -13.391 -24.016 5.012 1 97.88 149 GLN B C 1
ATOM 5302 O O . GLN B 1 149 ? -13.445 -24.641 3.947 1 97.88 149 GLN B O 1
ATOM 5307 N N . LEU B 1 150 ? -13.523 -22.719 5.105 1 97.62 150 LEU B N 1
ATOM 5308 C CA . LEU B 1 150 ? -13.711 -21.906 3.902 1 97.62 150 LEU B CA 1
ATOM 5309 C C . LEU B 1 150 ? -12.531 -22.078 2.949 1 97.62 150 LEU B C 1
ATOM 5311 O O . LEU B 1 150 ? -12.727 -22.266 1.745 1 97.62 150 LEU B O 1
ATOM 5315 N N . LEU B 1 151 ? -11.336 -22.016 3.484 1 97.88 151 LEU B N 1
ATOM 5316 C CA . LEU B 1 151 ? -10.141 -22.188 2.662 1 97.88 151 LEU B CA 1
ATOM 5317 C C . LEU B 1 151 ? -10.148 -23.531 1.962 1 97.88 151 LEU B C 1
ATOM 5319 O O . LEU B 1 151 ? -9.922 -23.609 0.752 1 97.88 151 LEU B O 1
ATOM 5323 N N . MET B 1 152 ? -10.414 -24.547 2.686 1 97.69 152 MET B N 1
ATOM 5324 C CA . MET B 1 152 ? -10.352 -25.891 2.141 1 97.69 152 MET B CA 1
ATOM 5325 C C . MET B 1 152 ? -11.445 -26.109 1.103 1 97.69 152 MET B C 1
ATOM 5327 O O . MET B 1 152 ? -11.195 -26.703 0.046 1 97.69 152 MET B O 1
ATOM 5331 N N . GLU B 1 153 ? -12.617 -25.625 1.378 1 97.69 153 GLU B N 1
ATOM 5332 C CA . GLU B 1 153 ? -13.695 -25.766 0.402 1 97.69 153 GLU B CA 1
ATOM 5333 C C . GLU B 1 153 ? -13.398 -24.969 -0.87 1 97.69 153 GLU B C 1
ATOM 5335 O O . GLU B 1 153 ? -13.695 -25.438 -1.975 1 97.69 153 GLU B O 1
ATOM 5340 N N . THR B 1 154 ? -12.859 -23.75 -0.705 1 97.19 154 THR B N 1
ATOM 5341 C CA . THR B 1 154 ? -12.461 -22.922 -1.836 1 97.19 154 THR B CA 1
ATOM 5342 C C . THR B 1 154 ? -11.461 -23.656 -2.719 1 97.19 154 THR B C 1
ATOM 5344 O O . THR B 1 154 ? -11.508 -23.562 -3.945 1 97.19 154 THR B O 1
ATOM 5347 N N . ILE B 1 155 ? -10.625 -24.391 -2.141 1 97.5 155 ILE B N 1
ATOM 5348 C CA . ILE B 1 155 ? -9.516 -25.031 -2.842 1 97.5 155 ILE B CA 1
ATOM 5349 C C . ILE B 1 155 ? -9.984 -26.344 -3.445 1 97.5 155 ILE B C 1
ATOM 5351 O O . ILE B 1 155 ? -9.766 -26.609 -4.629 1 97.5 155 ILE B O 1
ATOM 5355 N N . PHE B 1 156 ? -10.664 -27.188 -2.668 1 96.69 156 PHE B N 1
ATOM 5356 C CA . PHE B 1 156 ? -10.836 -28.578 -3.053 1 96.69 156 PHE B CA 1
ATOM 5357 C C . PHE B 1 156 ? -12.25 -28.844 -3.561 1 96.69 156 PHE B C 1
ATOM 5359 O O . PHE B 1 156 ? -12.484 -29.812 -4.285 1 96.69 156 PHE B O 1
ATOM 5366 N N . ARG B 1 157 ? -13.203 -27.938 -3.195 1 97.12 157 ARG B N 1
ATOM 5367 C CA . ARG B 1 157 ? -14.586 -28.203 -3.598 1 97.12 157 ARG B CA 1
ATOM 5368 C C . ARG B 1 157 ? -15.258 -26.938 -4.102 1 97.12 157 ARG B C 1
ATOM 5370 O O . ARG B 1 157 ? -16.359 -26.609 -3.67 1 97.12 157 ARG B O 1
ATOM 5377 N N . PRO B 1 158 ? -14.547 -26.203 -4.949 1 96.88 158 PRO B N 1
ATOM 5378 C CA . PRO B 1 158 ? -15.219 -25.062 -5.582 1 96.88 158 PRO B CA 1
ATOM 5379 C C . PRO B 1 158 ? -16.391 -25.5 -6.469 1 96.88 158 PRO B C 1
ATOM 5381 O O . PRO B 1 158 ? -16.375 -26.594 -7.043 1 96.88 158 PRO B O 1
ATOM 5384 N N . ASP B 1 159 ? -17.406 -24.688 -6.555 1 96.88 159 ASP B N 1
ATOM 5385 C CA . ASP B 1 159 ? -18.5 -24.922 -7.492 1 96.88 159 ASP B CA 1
ATOM 5386 C C . ASP B 1 159 ? -18.125 -24.469 -8.898 1 96.88 159 ASP B C 1
ATOM 5388 O O . ASP B 1 159 ? -18.359 -23.312 -9.258 1 96.88 159 ASP B O 1
ATOM 5392 N N . VAL B 1 160 ? -17.609 -25.391 -9.719 1 96.75 160 VAL B N 1
ATOM 5393 C CA . VAL B 1 160 ? -17.203 -25.078 -11.086 1 96.75 160 VAL B CA 1
ATOM 5394 C C . VAL B 1 160 ? -18.375 -25.328 -12.039 1 96.75 160 VAL B C 1
ATOM 5396 O O . VAL B 1 160 ? -18.578 -26.438 -12.508 1 96.75 160 VAL B O 1
ATOM 5399 N N . ASN B 1 161 ? -19.109 -24.344 -12.289 1 95.62 161 ASN B N 1
ATOM 5400 C CA . ASN B 1 161 ? -20.234 -24.391 -13.227 1 95.62 161 ASN B CA 1
ATOM 5401 C C . ASN B 1 161 ? -20.203 -23.219 -14.195 1 95.62 161 ASN B C 1
ATOM 5403 O O . ASN B 1 161 ? -19.312 -22.375 -14.133 1 95.62 161 ASN B O 1
ATOM 5407 N N . LEU B 1 162 ? -21.125 -23.188 -15.07 1 95.75 162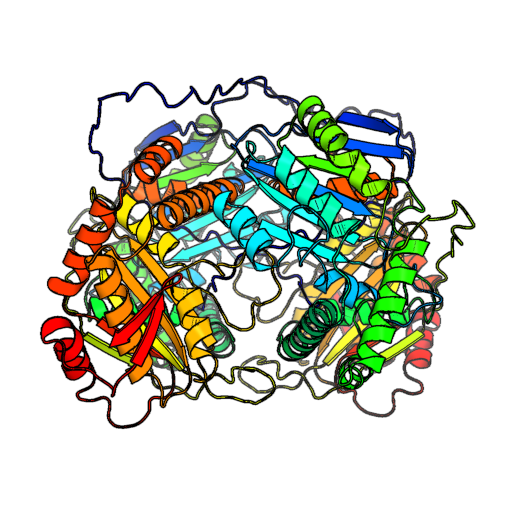 LEU B N 1
ATOM 5408 C CA . LEU B 1 162 ? -21.094 -22.203 -16.141 1 95.75 162 LEU B CA 1
ATOM 5409 C C . LEU B 1 162 ? -21.188 -20.781 -15.57 1 95.75 162 LEU B C 1
ATOM 5411 O O . LEU B 1 162 ? -20.5 -19.875 -16.031 1 95.75 162 LEU B O 1
ATOM 5415 N N . GLU B 1 163 ? -21.953 -20.609 -14.57 1 93.62 163 GLU B N 1
ATOM 5416 C CA . GLU B 1 163 ? -22.156 -19.281 -13.992 1 93.62 163 GLU B CA 1
ATOM 5417 C C . GLU B 1 163 ? -20.906 -18.797 -13.273 1 93.62 163 GLU B C 1
ATOM 5419 O O . GLU B 1 163 ? -20.453 -17.672 -13.5 1 93.62 163 GLU B O 1
ATOM 5424 N N . THR B 1 164 ? -20.375 -19.609 -12.445 1 94.94 164 THR B N 1
ATOM 5425 C CA . THR B 1 164 ? -19.203 -19.219 -11.672 1 94.94 164 THR B CA 1
ATOM 5426 C C . THR B 1 164 ? -18 -19.031 -12.594 1 94.94 164 THR B C 1
ATOM 5428 O O . THR B 1 164 ? -17.188 -18.125 -12.367 1 94.94 164 THR B O 1
ATOM 5431 N N . LEU B 1 165 ? -17.906 -19.797 -13.617 1 96.31 165 LEU B N 1
ATOM 5432 C CA . LEU B 1 165 ? -16.828 -19.672 -14.594 1 96.31 165 LEU B CA 1
ATOM 5433 C C . LEU B 1 165 ? -16.953 -18.375 -15.375 1 96.31 165 LEU B C 1
ATOM 5435 O O . LEU B 1 165 ? -15.961 -17.688 -15.617 1 96.31 165 LEU B O 1
ATOM 5439 N N . SER B 1 166 ? -18.172 -18.125 -15.75 1 94.31 166 SER B N 1
ATOM 5440 C CA . SER B 1 166 ? -18.406 -16.891 -16.484 1 94.31 166 SER B CA 1
ATOM 5441 C C . SER B 1 166 ? -18.031 -15.672 -15.664 1 94.31 166 SER B C 1
ATOM 5443 O O . SER B 1 166 ? -17.406 -14.734 -16.172 1 94.31 166 SER B O 1
ATOM 5445 N N . ASP B 1 167 ? -18.375 -15.742 -14.414 1 90.12 167 ASP B N 1
ATOM 5446 C CA . ASP B 1 167 ? -18.016 -14.648 -13.508 1 90.12 167 ASP B CA 1
ATOM 5447 C C . ASP B 1 167 ? -16.5 -14.508 -13.375 1 90.12 167 ASP B C 1
ATOM 5449 O O . ASP B 1 167 ? -15.977 -13.398 -13.406 1 90.12 167 ASP B O 1
ATOM 5453 N N . ALA B 1 168 ? -15.859 -15.602 -13.203 1 93.31 168 ALA B N 1
ATOM 5454 C CA . ALA B 1 168 ? -14.414 -15.602 -13.039 1 93.31 168 ALA B CA 1
ATOM 5455 C C . ALA B 1 168 ? -13.719 -15.062 -14.297 1 93.31 168 ALA B C 1
ATOM 5457 O O . ALA B 1 168 ? -12.75 -14.305 -14.203 1 93.31 168 ALA B O 1
ATOM 5458 N N . LEU B 1 169 ? -14.219 -15.453 -15.43 1 94.06 169 LEU B N 1
ATOM 5459 C CA . LEU B 1 169 ? -13.633 -15.016 -16.688 1 94.06 169 LEU B CA 1
ATOM 5460 C C . LEU B 1 169 ? -13.875 -13.523 -16.922 1 94.06 169 LEU B C 1
ATOM 5462 O O . LEU B 1 169 ? -13.016 -12.828 -17.484 1 94.06 169 LEU B O 1
ATOM 5466 N N . GLN B 1 170 ? -14.992 -13.062 -16.5 1 88.31 170 GLN B N 1
ATOM 5467 C CA . GLN B 1 170 ? -15.242 -11.633 -16.562 1 88.31 170 GLN B CA 1
ATOM 5468 C C . GLN B 1 170 ? -14.266 -10.867 -15.664 1 88.31 170 GLN B C 1
ATOM 5470 O O . GLN B 1 170 ? -13.789 -9.789 -16.031 1 88.31 170 GLN B O 1
ATOM 5475 N N . ASN B 1 171 ? -14.016 -11.422 -14.531 1 88 171 ASN B N 1
ATOM 5476 C CA . ASN B 1 171 ? -13.039 -10.812 -13.641 1 88 171 ASN B CA 1
ATOM 5477 C C . ASN B 1 171 ? -11.641 -10.82 -14.25 1 88 171 ASN B C 1
ATOM 5479 O O . ASN B 1 171 ? -10.859 -9.891 -14.039 1 88 171 ASN B O 1
ATOM 5483 N N . VAL B 1 172 ? -11.297 -11.875 -14.914 1 91.69 172 VAL B N 1
ATOM 5484 C CA . VAL B 1 172 ? -10.023 -11.938 -15.625 1 91.69 172 VAL B CA 1
ATOM 5485 C C . VAL B 1 172 ? -9.953 -10.812 -16.656 1 91.69 172 VAL B C 1
ATOM 5487 O O . VAL B 1 172 ? -8.945 -10.117 -16.766 1 91.69 172 VAL B O 1
ATOM 5490 N N . ASP B 1 173 ? -11.023 -10.672 -17.375 1 88.12 173 ASP B N 1
ATOM 5491 C CA . ASP B 1 173 ? -11.086 -9.633 -18.391 1 88.12 173 ASP B CA 1
ATOM 5492 C C . ASP B 1 173 ? -10.906 -8.25 -17.781 1 88.12 173 ASP B C 1
ATOM 5494 O O . ASP B 1 173 ? -10.172 -7.414 -18.312 1 88.12 173 ASP B O 1
ATOM 5498 N N . ASN B 1 174 ? -11.586 -8.062 -16.688 1 81.62 174 ASN B N 1
ATOM 5499 C CA . ASN B 1 174 ? -11.461 -6.785 -15.992 1 81.62 174 ASN B CA 1
ATOM 5500 C C . ASN B 1 174 ? -10.031 -6.547 -15.516 1 81.62 174 ASN B C 1
ATOM 5502 O O . ASN B 1 174 ? -9.523 -5.426 -15.594 1 81.62 174 ASN B O 1
ATOM 5506 N N . ASP B 1 175 ? -9.414 -7.57 -15.023 1 83.94 175 ASP B N 1
ATOM 5507 C CA . ASP B 1 175 ? -8.039 -7.48 -14.539 1 83.94 175 ASP B CA 1
ATOM 5508 C C . ASP B 1 175 ? -7.09 -7.07 -15.664 1 83.94 175 ASP B C 1
ATOM 5510 O O . ASP B 1 175 ? -6.211 -6.23 -15.469 1 83.94 175 ASP B O 1
ATOM 5514 N N . LEU B 1 176 ? -7.262 -7.676 -16.766 1 84.44 176 LEU B N 1
ATOM 5515 C CA . LEU B 1 176 ? -6.406 -7.398 -17.906 1 84.44 176 LEU B CA 1
ATOM 5516 C C . LEU B 1 176 ? -6.605 -5.969 -18.406 1 84.44 176 LEU B C 1
ATOM 5518 O O . LEU B 1 176 ? -5.641 -5.293 -18.766 1 84.44 176 LEU B O 1
ATOM 5522 N N . LYS B 1 177 ? -7.766 -5.5 -18.406 1 76.94 177 LYS B N 1
ATOM 5523 C CA . LYS B 1 177 ? -8.062 -4.133 -18.812 1 76.94 177 LYS B CA 1
ATOM 5524 C C . LYS B 1 177 ? -7.477 -3.125 -17.828 1 76.94 177 LYS B C 1
ATOM 5526 O O . LYS B 1 177 ? -6.918 -2.104 -18.234 1 76.94 177 LYS B O 1
ATOM 5531 N N . TYR B 1 178 ? -7.617 -3.506 -16.625 1 73.31 178 TYR B N 1
ATOM 5532 C CA . TYR B 1 178 ? -7.086 -2.629 -15.578 1 73.31 178 TYR B CA 1
ATOM 5533 C C . TYR B 1 178 ? -5.57 -2.492 -15.703 1 73.31 178 TYR B C 1
ATOM 5535 O O . TYR B 1 178 ? -5.023 -1.406 -15.508 1 73.31 178 TYR B O 1
ATOM 5543 N N . LEU B 1 179 ? -4.949 -3.553 -15.938 1 76.12 179 LEU B N 1
ATOM 5544 C CA . LEU B 1 179 ? -3.492 -3.57 -16.047 1 76.12 179 LEU B CA 1
ATOM 5545 C C . LEU B 1 179 ? -3.018 -2.623 -17.141 1 76.12 179 LEU B C 1
ATOM 5547 O O . LEU B 1 179 ? -1.951 -2.016 -17.031 1 76.12 179 LEU B O 1
ATOM 5551 N N . LYS B 1 180 ? -3.766 -2.445 -18.125 1 72 180 LYS B N 1
ATOM 5552 C CA . LYS B 1 180 ? -3.385 -1.602 -19.266 1 72 180 LYS B CA 1
ATOM 5553 C C . LYS B 1 180 ? -3.451 -0.123 -18.891 1 72 180 LYS B C 1
ATOM 5555 O O . LYS B 1 180 ? -2.807 0.712 -19.531 1 72 180 LYS B O 1
ATOM 5560 N N . TYR B 1 181 ? -4.121 0.139 -17.828 1 68.06 181 TYR B N 1
ATOM 5561 C CA . TYR B 1 181 ? -4.305 1.538 -17.469 1 68.06 181 TYR B CA 1
ATOM 5562 C C . TYR B 1 181 ? -3.379 1.926 -16.312 1 68.06 181 TYR B C 1
ATOM 5564 O O . TYR B 1 181 ? -3.309 3.098 -15.938 1 68.06 181 TYR B O 1
ATOM 5572 N N . GLU B 1 182 ? -2.688 0.959 -15.852 1 69 182 GLU B N 1
ATOM 5573 C CA . GLU B 1 182 ? -1.763 1.266 -14.758 1 69 182 GLU B CA 1
ATOM 5574 C C . GLU B 1 182 ? -0.551 2.043 -15.273 1 69 182 GLU B C 1
ATOM 5576 O O . GLU B 1 182 ? -0.039 1.763 -16.359 1 69 182 GLU B O 1
ATOM 5581 N N . LEU B 1 183 ? -0.159 3.045 -14.516 1 66 183 LEU B N 1
ATOM 5582 C CA . LEU B 1 183 ? 1.024 3.82 -14.867 1 66 183 LEU B CA 1
ATOM 5583 C C . LEU B 1 183 ? 2.295 3.01 -14.633 1 66 183 LEU B C 1
ATOM 5585 O O . LEU B 1 183 ? 3.258 3.123 -15.398 1 66 183 LEU B O 1
ATOM 5589 N N . ILE B 1 184 ? 2.293 2.275 -13.625 1 74.81 184 ILE B N 1
ATOM 5590 C CA . ILE B 1 184 ? 3.436 1.448 -13.258 1 74.81 184 ILE B CA 1
ATOM 5591 C C . ILE B 1 184 ? 3.162 -0.007 -13.633 1 74.81 184 ILE B C 1
ATOM 5593 O O . ILE B 1 184 ? 2.232 -0.625 -13.109 1 74.81 184 ILE B O 1
ATOM 5597 N N . ARG B 1 185 ? 3.934 -0.562 -14.461 1 84.06 185 ARG B N 1
ATOM 5598 C CA . ARG B 1 185 ? 3.691 -1.897 -15 1 84.06 185 ARG B CA 1
ATOM 5599 C C . ARG B 1 185 ? 4.875 -2.82 -14.734 1 84.06 185 ARG B C 1
ATOM 5601 O O . ARG B 1 185 ? 5.266 -3.609 -15.594 1 84.06 185 ARG B O 1
ATOM 5608 N N . ASP B 1 186 ? 5.406 -2.713 -13.594 1 87.56 186 ASP B N 1
ATOM 5609 C CA . ASP B 1 186 ? 6.574 -3.494 -13.203 1 87.56 186 ASP B CA 1
ATOM 5610 C C . ASP B 1 186 ? 6.277 -4.992 -13.258 1 87.56 186 ASP B C 1
ATOM 5612 O O . ASP B 1 186 ? 7.113 -5.777 -13.711 1 87.56 186 ASP B O 1
ATOM 5616 N N . LYS B 1 187 ? 5.125 -5.406 -12.844 1 86.94 187 LYS B N 1
ATOM 5617 C CA . LYS B 1 187 ? 4.789 -6.828 -12.812 1 86.94 187 LYS B CA 1
ATOM 5618 C C . LYS B 1 187 ? 4.781 -7.426 -14.219 1 86.94 187 LYS B C 1
ATOM 5620 O O . LYS B 1 187 ? 5.238 -8.555 -14.422 1 86.94 187 LYS B O 1
ATOM 5625 N N . GLU B 1 188 ? 4.289 -6.645 -15.094 1 88.94 188 GLU B N 1
ATOM 5626 C CA . GLU B 1 188 ? 4.184 -7.133 -16.469 1 88.94 188 GLU B CA 1
ATOM 5627 C C . GLU B 1 188 ? 5.562 -7.312 -17.094 1 88.94 188 GLU B C 1
ATOM 5629 O O . GLU B 1 188 ? 5.816 -8.312 -17.781 1 88.94 188 GLU B O 1
ATOM 5634 N N . ILE B 1 189 ? 6.383 -6.336 -16.906 1 93.5 189 ILE B N 1
ATOM 5635 C CA . ILE B 1 189 ? 7.699 -6.414 -17.531 1 93.5 189 ILE B CA 1
ATOM 5636 C C . ILE B 1 189 ? 8.492 -7.562 -16.906 1 93.5 189 ILE B C 1
ATOM 5638 O O . ILE B 1 189 ? 9.289 -8.211 -17.594 1 93.5 189 ILE B O 1
ATOM 5642 N N . LEU B 1 190 ? 8.289 -7.855 -15.672 1 94.12 190 LEU B N 1
ATOM 5643 C CA . LEU B 1 190 ? 8.992 -8.961 -15.023 1 94.12 190 LEU B CA 1
ATOM 5644 C C . LEU B 1 190 ? 8.477 -10.305 -15.531 1 94.12 190 LEU B C 1
ATOM 5646 O O . LEU B 1 190 ? 9.242 -11.258 -15.672 1 94.12 190 LEU B O 1
ATOM 5650 N N . ASP B 1 191 ? 7.211 -10.367 -15.734 1 91.38 191 ASP B N 1
ATOM 5651 C CA . ASP B 1 191 ? 6.664 -11.578 -16.344 1 91.38 191 ASP B CA 1
ATOM 5652 C C . ASP B 1 191 ? 7.246 -11.812 -17.734 1 91.38 191 ASP B C 1
ATOM 5654 O O . ASP B 1 191 ? 7.543 -12.953 -18.109 1 91.38 191 ASP B O 1
ATOM 5658 N N . LEU B 1 192 ? 7.391 -10.727 -18.5 1 94.56 192 LEU B N 1
ATOM 5659 C CA . LEU B 1 192 ? 7.984 -10.836 -19.828 1 94.56 192 LEU B CA 1
ATOM 5660 C C . LEU B 1 192 ? 9.438 -11.281 -19.734 1 94.56 192 LEU B C 1
ATOM 5662 O O . LEU B 1 192 ? 9.922 -12 -20.609 1 94.56 192 LEU B O 1
ATOM 5666 N N . ALA B 1 193 ? 10.078 -10.844 -18.734 1 97 193 ALA B N 1
ATOM 5667 C CA . ALA B 1 193 ? 11.461 -11.258 -18.531 1 97 193 ALA B CA 1
ATOM 5668 C C . ALA B 1 193 ? 11.562 -12.766 -18.344 1 97 193 ALA B C 1
ATOM 5670 O O . ALA B 1 193 ? 12.461 -13.406 -18.906 1 97 193 ALA B O 1
ATOM 5671 N N . CYS B 1 194 ? 10.664 -13.32 -17.578 1 95.88 194 CYS B N 1
ATOM 5672 C CA . CYS B 1 194 ? 10.641 -14.766 -17.375 1 95.88 194 CYS B CA 1
ATOM 5673 C C . CYS B 1 194 ? 10.359 -15.492 -18.688 1 95.88 194 CYS B C 1
ATOM 5675 O O . CYS B 1 194 ? 10.984 -16.516 -18.984 1 95.88 194 CYS B O 1
ATOM 5677 N N . GLN B 1 195 ? 9.484 -14.953 -19.453 1 94.94 195 GLN B N 1
ATOM 5678 C CA . GLN B 1 195 ? 9.164 -15.555 -20.734 1 94.94 195 GLN B CA 1
ATOM 5679 C C . GLN B 1 195 ? 10.375 -15.523 -21.672 1 94.94 195 GLN B C 1
ATOM 5681 O O . GLN B 1 195 ? 10.617 -16.484 -22.406 1 94.94 195 GLN B O 1
ATOM 5686 N N . ALA B 1 196 ? 11.078 -14.461 -21.609 1 96.81 196 ALA B N 1
ATOM 5687 C CA . ALA B 1 196 ? 12.258 -14.32 -22.453 1 96.81 196 ALA B CA 1
ATOM 5688 C C . ALA B 1 196 ? 13.375 -15.242 -21.984 1 96.81 196 ALA B C 1
ATOM 5690 O O . ALA B 1 196 ? 14.047 -15.875 -22.812 1 96.81 196 ALA B O 1
ATOM 5691 N N . GLY B 1 197 ? 13.523 -15.359 -20.719 1 97.31 197 GLY B N 1
ATOM 5692 C CA . GLY B 1 197 ? 14.625 -16.125 -20.156 1 97.31 197 GLY B CA 1
ATOM 5693 C C . GLY B 1 197 ? 14.414 -17.625 -20.234 1 97.31 197 GLY B C 1
ATOM 5694 O O . GLY B 1 197 ? 15.367 -18.391 -20.406 1 97.31 197 GLY B O 1
ATOM 5695 N N . PHE B 1 198 ? 13.195 -18.062 -20.062 1 96.06 198 PHE B N 1
ATOM 5696 C CA . PHE B 1 198 ? 12.859 -19.484 -20.047 1 96.06 198 PHE B CA 1
ATOM 5697 C C . PHE B 1 198 ? 11.891 -19.812 -21.172 1 96.06 198 PHE B C 1
ATOM 5699 O O . PHE B 1 198 ? 10.891 -20.5 -20.938 1 96.06 198 PHE B O 1
ATOM 5706 N N . ARG B 1 199 ? 12.078 -19.453 -22.234 1 88.12 199 ARG B N 1
ATOM 5707 C CA . ARG B 1 199 ? 11.195 -19.469 -23.391 1 88.12 199 ARG B CA 1
ATOM 5708 C C . ARG B 1 199 ? 10.484 -20.812 -23.5 1 88.12 199 ARG B C 1
ATOM 5710 O O . ARG B 1 199 ? 11.109 -21.828 -23.828 1 88.12 199 ARG B O 1
ATOM 5717 N N . GLY B 1 200 ? 9.258 -20.781 -23.219 1 82.25 200 GLY B N 1
ATOM 5718 C CA . GLY B 1 200 ? 8.383 -21.891 -23.547 1 82.25 200 GLY B CA 1
ATOM 5719 C C . GLY B 1 200 ? 8.461 -23.031 -22.531 1 82.25 200 GLY B C 1
ATOM 5720 O O . GLY B 1 200 ? 8.031 -24.141 -22.812 1 82.25 200 GLY B O 1
ATOM 5721 N N . ASN B 1 201 ? 9.164 -22.781 -21.469 1 85.75 201 ASN B N 1
ATOM 5722 C CA . ASN B 1 201 ? 9.211 -23.891 -20.516 1 85.75 201 ASN B CA 1
ATOM 5723 C C . ASN B 1 201 ? 9.133 -23.406 -19.078 1 85.75 201 ASN B C 1
ATOM 5725 O O . ASN B 1 201 ? 9.672 -22.359 -18.734 1 85.75 201 ASN B O 1
ATOM 5729 N N . THR B 1 202 ? 8.414 -24.219 -18.328 1 90.44 202 THR B N 1
ATOM 5730 C CA . THR B 1 202 ? 8.32 -24.141 -16.875 1 90.44 202 THR B CA 1
ATOM 5731 C C . THR B 1 202 ? 8.109 -22.703 -16.422 1 90.44 202 THR B C 1
ATOM 5733 O O . THR B 1 202 ? 7.016 -22.156 -16.547 1 90.44 202 THR B O 1
ATOM 5736 N N . ILE B 1 203 ? 9.281 -21.969 -16.031 1 93.19 203 ILE B N 1
ATOM 5737 C CA . ILE B 1 203 ? 9.219 -20.625 -15.453 1 93.19 203 ILE B CA 1
ATOM 5738 C C . ILE B 1 203 ? 8.805 -19.625 -16.531 1 93.19 203 ILE B C 1
ATOM 5740 O O . ILE B 1 203 ? 8.305 -18.531 -16.219 1 93.19 203 ILE B O 1
ATOM 5744 N N . GLY B 1 204 ? 8.906 -19.984 -17.75 1 94.19 204 GLY B N 1
ATOM 5745 C CA . GLY B 1 204 ? 8.609 -19.078 -18.859 1 94.19 204 GLY B CA 1
ATOM 5746 C C . GLY B 1 204 ? 7.156 -19.109 -19.281 1 94.19 204 GLY B C 1
ATOM 5747 O O . GLY B 1 204 ? 6.734 -18.328 -20.125 1 94.19 204 GLY B O 1
ATOM 5748 N N . LEU B 1 205 ? 6.434 -20.016 -18.688 1 93.12 205 LEU B N 1
ATOM 5749 C CA . LEU B 1 205 ? 5.012 -20.109 -19.031 1 93.12 205 LEU B CA 1
ATOM 5750 C C . LEU B 1 205 ? 4.242 -18.922 -18.438 1 93.12 205 LEU B C 1
ATOM 5752 O O . LEU B 1 205 ? 4.598 -18.422 -17.375 1 93.12 205 LEU B O 1
ATOM 5756 N N . GLN B 1 206 ? 3.195 -18.578 -19.094 1 91.44 206 GLN B N 1
ATOM 5757 C CA . GLN B 1 206 ? 2.488 -17.344 -18.75 1 91.44 206 GLN B CA 1
ATOM 5758 C C . GLN B 1 206 ? 1.468 -17.609 -17.641 1 91.44 206 GLN B C 1
ATOM 5760 O O . GLN B 1 206 ? 0.685 -18.547 -17.719 1 91.44 206 GLN B O 1
ATOM 5765 N N . ARG B 1 207 ? 1.535 -16.766 -16.672 1 91.38 207 ARG B N 1
ATOM 5766 C CA . ARG B 1 207 ? 0.588 -16.828 -15.57 1 91.38 207 ARG B CA 1
ATOM 5767 C C . ARG B 1 207 ? -0.739 -16.188 -15.938 1 91.38 207 ARG B C 1
ATOM 5769 O O . ARG B 1 207 ? -1.807 -16.719 -15.641 1 91.38 207 ARG B O 1
ATOM 5776 N N . MET B 1 208 ? -0.662 -15.07 -16.641 1 92.19 208 MET B N 1
ATOM 5777 C CA . MET B 1 208 ? -1.852 -14.305 -17 1 92.19 208 MET B CA 1
ATOM 5778 C C . MET B 1 208 ? -2.494 -14.859 -18.266 1 92.19 208 MET B C 1
ATOM 5780 O O . MET B 1 208 ? -1.796 -15.273 -19.203 1 92.19 208 MET B O 1
ATOM 5784 N N . MET B 1 209 ? -3.754 -14.805 -18.25 1 93.69 209 MET B N 1
ATOM 5785 C CA . MET B 1 209 ? -4.48 -15.266 -19.438 1 93.69 209 MET B CA 1
ATOM 5786 C C . MET B 1 209 ? -4.316 -14.281 -20.594 1 93.69 209 MET B C 1
ATOM 5788 O O . MET B 1 209 ? -4.465 -13.07 -20.406 1 93.69 209 MET B O 1
ATOM 5792 N N . PRO B 1 210 ? -3.953 -14.844 -21.703 1 90.12 210 PRO B N 1
ATOM 5793 C CA . PRO B 1 210 ? -3.857 -13.945 -22.875 1 90.12 210 PRO B CA 1
ATOM 5794 C C . PRO B 1 210 ? -5.191 -13.297 -23.219 1 90.12 210 PRO B C 1
ATOM 5796 O O . PRO B 1 210 ? -6.242 -13.938 -23.125 1 90.12 210 PRO B O 1
ATOM 5799 N N . GLU B 1 211 ? -5.152 -12.141 -23.734 1 87.44 211 GLU B N 1
ATOM 5800 C CA . GLU B 1 211 ? -6.352 -11.391 -24.094 1 87.44 211 GLU B CA 1
ATOM 5801 C C . GLU B 1 211 ? -7.172 -12.117 -25.156 1 87.44 211 GLU B C 1
ATOM 5803 O O . GLU B 1 211 ? -8.406 -12.102 -25.125 1 87.44 211 GLU B O 1
ATOM 5808 N N . GLU B 1 212 ? -6.48 -12.695 -26.047 1 89 212 GLU B N 1
ATOM 5809 C CA . GLU B 1 212 ? -7.148 -13.414 -27.125 1 89 212 GLU B CA 1
ATOM 5810 C C . GLU B 1 212 ? -7.977 -14.578 -26.594 1 89 212 GLU B C 1
ATOM 5812 O O . GLU B 1 212 ? -9.055 -14.875 -27.109 1 89 212 GLU B O 1
ATOM 5817 N N . SER B 1 213 ? -7.457 -15.211 -25.594 1 92.19 213 SER B N 1
ATOM 5818 C CA . SER B 1 213 ? -8.156 -16.344 -25 1 92.19 213 SER B CA 1
ATOM 5819 C C . SER B 1 213 ? -9.414 -15.898 -24.266 1 92.19 213 SER B C 1
ATOM 5821 O O . SER B 1 213 ? -10.453 -16.562 -24.359 1 92.19 213 SER B O 1
ATOM 5823 N N . VAL B 1 214 ? -9.328 -14.82 -23.578 1 91.88 214 VAL B N 1
ATOM 5824 C CA . VAL B 1 214 ? -10.469 -14.312 -22.812 1 91.88 214 VAL B CA 1
ATOM 5825 C C . VAL B 1 214 ? -11.57 -13.875 -23.781 1 91.88 214 VAL B C 1
ATOM 5827 O O . VAL B 1 214 ? -12.758 -14.117 -23.531 1 91.88 214 VAL B O 1
ATOM 5830 N N . SER B 1 215 ? -11.18 -13.234 -24.859 1 89.94 215 SER B N 1
ATOM 5831 C CA . SER B 1 215 ? -12.141 -12.711 -25.828 1 89.94 215 SER B CA 1
ATOM 5832 C C . SER B 1 215 ? -12.93 -13.836 -26.484 1 89.94 215 SER B C 1
ATOM 5834 O O . SER B 1 215 ? -14.055 -13.625 -26.953 1 89.94 215 SER B O 1
ATOM 5836 N N . LYS B 1 216 ? -12.359 -14.984 -26.484 1 90.38 216 LYS B N 1
ATOM 5837 C CA . LYS B 1 216 ? -13.008 -16.125 -27.125 1 90.38 216 LYS B CA 1
ATOM 5838 C C . LYS B 1 216 ? -14 -16.797 -26.172 1 90.38 216 LYS B C 1
ATOM 5840 O O . LYS B 1 216 ? -14.805 -17.625 -26.594 1 90.38 216 LYS B O 1
ATOM 5845 N N . CYS B 1 217 ? -13.898 -16.422 -24.906 1 91.56 217 CYS B N 1
ATOM 5846 C CA . CYS B 1 217 ? -14.766 -17.047 -23.906 1 91.56 217 CYS B CA 1
ATOM 5847 C C . CYS B 1 217 ? -16.125 -16.344 -23.844 1 91.56 217 CYS B C 1
ATOM 5849 O O . CYS B 1 217 ? -16.547 -15.906 -22.781 1 91.56 217 CYS B O 1
ATOM 5851 N N . THR B 1 218 ? -16.797 -16.219 -24.922 1 85.81 218 THR B N 1
ATOM 5852 C CA . THR B 1 218 ? -18.078 -15.516 -25 1 85.81 218 THR B CA 1
ATOM 5853 C C . THR B 1 218 ? -19.234 -16.5 -25.031 1 85.81 218 THR B C 1
ATOM 5855 O O . THR B 1 218 ? -20.375 -16.125 -24.734 1 85.81 218 THR B O 1
ATOM 5858 N N . ASN B 1 219 ? -19.016 -17.719 -25.375 1 91.38 219 ASN B N 1
ATOM 5859 C CA . ASN B 1 219 ? -20.078 -18.719 -25.406 1 91.38 219 ASN B CA 1
ATOM 5860 C C . ASN B 1 219 ? -19.891 -19.797 -24.344 1 91.38 219 ASN B C 1
ATOM 5862 O O . ASN B 1 219 ? -18.797 -19.953 -23.812 1 91.38 219 ASN B O 1
ATOM 5866 N N . ALA B 1 220 ? -20.953 -20.516 -24.078 1 93.38 220 ALA B N 1
ATOM 5867 C CA . ALA B 1 220 ? -20.984 -21.5 -23 1 93.38 220 ALA B CA 1
ATOM 5868 C C . ALA B 1 220 ? -19.984 -22.625 -23.25 1 93.38 220 ALA B C 1
ATOM 5870 O O . ALA B 1 220 ? -19.359 -23.141 -22.312 1 93.38 220 ALA B O 1
ATOM 5871 N N . GLU B 1 221 ? -19.859 -22.953 -24.469 1 94.06 221 GLU B N 1
ATOM 5872 C CA . GLU B 1 221 ? -18.953 -24.047 -24.812 1 94.06 221 GLU B CA 1
ATOM 5873 C C . GLU B 1 221 ? -17.5 -23.703 -24.469 1 94.06 221 GLU B C 1
ATOM 5875 O O . GLU B 1 221 ? -16.797 -24.5 -23.844 1 94.06 221 GLU B O 1
ATOM 5880 N N . ASN B 1 222 ? -17.047 -22.594 -24.906 1 94.75 222 ASN B N 1
ATOM 5881 C CA . ASN B 1 222 ? -15.688 -22.156 -24.641 1 94.75 222 ASN B CA 1
ATOM 5882 C C . ASN B 1 222 ? -15.438 -21.969 -23.141 1 94.75 222 ASN B C 1
ATOM 5884 O O . ASN B 1 222 ? -14.352 -22.281 -22.641 1 94.75 222 ASN B O 1
ATOM 5888 N N . ILE B 1 223 ? -16.438 -21.516 -22.469 1 96.56 223 ILE B N 1
ATOM 5889 C CA . ILE B 1 223 ? -16.344 -21.312 -21.031 1 96.56 223 ILE B CA 1
ATOM 5890 C C . ILE B 1 223 ? -16.172 -22.672 -20.344 1 96.56 223 ILE B C 1
ATOM 5892 O O . ILE B 1 223 ? -15.328 -22.828 -19.453 1 96.56 223 ILE B O 1
ATOM 5896 N N . GLN B 1 224 ? -16.922 -23.594 -20.812 1 95.44 224 GLN B N 1
ATOM 5897 C CA . GLN B 1 224 ? -16.859 -24.938 -20.25 1 95.44 224 GLN B CA 1
ATOM 5898 C C . GLN B 1 224 ? -15.484 -25.562 -20.5 1 95.44 224 GLN B C 1
ATOM 5900 O O . GLN B 1 224 ? -14.961 -26.281 -19.641 1 95.44 224 GLN B O 1
ATOM 5905 N N . ILE B 1 225 ? -14.945 -25.312 -21.625 1 96.06 225 ILE B N 1
ATOM 5906 C CA . ILE B 1 225 ? -13.633 -25.844 -21.953 1 96.06 225 ILE B CA 1
ATOM 5907 C C . ILE B 1 225 ? -12.594 -25.312 -20.969 1 96.06 225 ILE B C 1
ATOM 5909 O O . ILE B 1 225 ? -11.719 -26.047 -20.516 1 96.06 225 ILE B O 1
ATOM 5913 N N . TRP B 1 226 ? -12.672 -24.078 -20.594 1 96.12 226 TRP B N 1
ATOM 5914 C CA . TRP B 1 226 ? -11.734 -23.5 -19.641 1 96.12 226 TRP B CA 1
ATOM 5915 C C . TRP B 1 226 ? -11.961 -24.062 -18.234 1 96.12 226 TRP B C 1
ATOM 5917 O O . TRP B 1 226 ? -11.023 -24.188 -17.453 1 96.12 226 TRP B O 1
ATOM 5927 N N . GLY B 1 227 ? -13.219 -24.391 -17.969 1 96.56 227 GLY B N 1
ATOM 5928 C CA . GLY B 1 227 ? -13.477 -25.109 -16.734 1 96.56 227 GLY B CA 1
ATOM 5929 C C . GLY B 1 227 ? -12.781 -26.453 -16.672 1 96.56 227 GLY B C 1
ATOM 5930 O O . GLY B 1 227 ? -12.25 -26.844 -15.617 1 96.56 227 GLY B O 1
ATOM 5931 N N . GLU B 1 228 ? -12.758 -27.094 -17.797 1 96 228 GLU B N 1
ATOM 5932 C CA . GLU B 1 228 ? -12.07 -28.375 -17.875 1 96 228 GLU B CA 1
ATOM 5933 C C . GLU B 1 228 ? -10.562 -28.219 -17.719 1 96 228 GLU B C 1
ATOM 5935 O O . GLU B 1 228 ? -9.914 -29.031 -17.047 1 96 228 GLU B O 1
ATOM 5940 N N . HIS B 1 229 ? -10.031 -27.172 -18.359 1 95.62 229 HIS B N 1
ATOM 5941 C CA . HIS B 1 229 ? -8.609 -26.891 -18.203 1 95.62 229 HIS B CA 1
ATOM 5942 C C . HIS B 1 229 ? -8.266 -26.609 -16.734 1 95.62 229 HIS B C 1
ATOM 5944 O O . HIS B 1 229 ? -7.223 -27.047 -16.25 1 95.62 229 HIS B O 1
ATOM 5950 N N . LEU B 1 230 ? -9.141 -25.859 -16.094 1 96.5 230 LEU B N 1
ATOM 5951 C CA . LEU B 1 230 ? -8.953 -25.516 -14.695 1 96.5 230 LEU B CA 1
ATOM 5952 C C . LEU B 1 230 ? -8.914 -26.766 -13.828 1 96.5 230 LEU B C 1
ATOM 5954 O O . LEU B 1 230 ? -8.008 -26.938 -13.008 1 96.5 230 LEU B O 1
ATOM 5958 N N . LEU B 1 231 ? -9.836 -27.641 -14.055 1 95.19 231 LEU B N 1
ATOM 5959 C CA . LEU B 1 231 ? -9.922 -28.859 -13.258 1 95.19 231 LEU B CA 1
ATOM 5960 C C . LEU B 1 231 ? -8.742 -29.781 -13.562 1 95.19 231 LEU B C 1
ATOM 5962 O O . LEU B 1 231 ? -8.25 -30.469 -12.672 1 95.19 231 LEU B O 1
ATOM 5966 N N . ALA B 1 232 ? -8.344 -29.797 -14.781 1 93.06 232 ALA B N 1
ATOM 5967 C CA . ALA B 1 232 ? -7.18 -30.594 -15.148 1 93.06 232 ALA B CA 1
ATOM 5968 C C . ALA B 1 232 ? -5.926 -30.094 -14.445 1 93.06 232 ALA B C 1
ATOM 5970 O O . ALA B 1 232 ? -5.113 -30.891 -13.969 1 93.06 232 ALA B O 1
ATOM 5971 N N . HIS B 1 233 ? -5.777 -28.781 -14.398 1 93.12 233 HIS B N 1
ATOM 5972 C CA . HIS B 1 233 ? -4.641 -28.203 -13.703 1 93.12 233 HIS B CA 1
ATOM 5973 C C . HIS B 1 233 ? -4.656 -28.562 -12.219 1 93.12 233 HIS B C 1
ATOM 5975 O O . HIS B 1 233 ? -3.635 -28.969 -11.664 1 93.12 233 HIS B O 1
ATOM 5981 N N . ARG B 1 234 ? -5.785 -28.422 -11.602 1 93.81 234 ARG B N 1
ATOM 5982 C CA . ARG B 1 234 ? -5.914 -28.719 -10.172 1 93.81 234 ARG B CA 1
ATOM 5983 C C . ARG B 1 234 ? -5.656 -30.188 -9.898 1 93.81 234 ARG B C 1
ATOM 5985 O O . ARG B 1 234 ? -4.945 -30.531 -8.953 1 93.81 234 ARG B O 1
ATOM 5992 N N . LYS B 1 235 ? -6.191 -31.031 -10.75 1 90.94 235 LYS B N 1
ATOM 5993 C CA . LYS B 1 235 ? -6.008 -32.469 -10.609 1 90.94 235 LYS B CA 1
ATOM 5994 C C . LYS B 1 235 ? -4.535 -32.844 -10.727 1 90.94 235 LYS B C 1
ATOM 5996 O O . LYS B 1 235 ? -4.043 -33.688 -9.977 1 90.94 235 LYS B O 1
ATOM 6001 N N . GLY B 1 236 ? -3.918 -32.188 -11.586 1 87.94 236 GLY B N 1
ATOM 6002 C CA . GLY B 1 236 ? -2.541 -32.531 -11.883 1 87.94 236 GLY B CA 1
ATOM 6003 C C . GLY B 1 236 ? -1.541 -31.906 -10.938 1 87.94 236 GLY B C 1
ATOM 6004 O O . GLY B 1 236 ? -0.383 -32.312 -10.875 1 87.94 236 GLY B O 1
ATOM 6005 N N . SER B 1 237 ? -1.949 -30.906 -10.141 1 90.25 237 SER B N 1
ATOM 6006 C CA . SER B 1 237 ? -0.914 -30.156 -9.438 1 90.25 237 SER B CA 1
ATOM 6007 C C . SER B 1 237 ? -1.253 -30 -7.957 1 90.25 237 SER B C 1
ATOM 6009 O O . SER B 1 237 ? -0.364 -30.031 -7.105 1 90.25 237 SER B O 1
ATOM 6011 N N . TYR B 1 238 ? -2.426 -29.859 -7.508 1 90.69 238 TYR B N 1
ATOM 6012 C CA . TYR B 1 238 ? -2.799 -29.391 -6.18 1 90.69 238 TYR B CA 1
ATOM 6013 C C . TYR B 1 238 ? -2.424 -30.406 -5.113 1 90.69 238 TYR B C 1
ATOM 6015 O O . TYR B 1 238 ? -2.021 -30.047 -4.008 1 90.69 238 TYR B O 1
ATOM 6023 N N . LEU B 1 239 ? -2.557 -31.734 -5.414 1 87.31 239 LEU B N 1
ATOM 6024 C CA . LEU B 1 239 ? -2.318 -32.75 -4.387 1 87.31 239 LEU B CA 1
ATOM 6025 C C . LEU B 1 239 ? -1.145 -33.625 -4.77 1 87.31 239 LEU B C 1
ATOM 6027 O O . LEU B 1 239 ? -1.022 -34.75 -4.266 1 87.31 239 LEU B O 1
ATOM 6031 N N . GLN B 1 240 ? -0.323 -33.125 -5.656 1 84 240 GLN B N 1
ATOM 6032 C CA . GLN B 1 240 ? 0.867 -33.875 -6.027 1 84 240 GLN B CA 1
ATOM 6033 C C . GLN B 1 240 ? 1.942 -33.781 -4.949 1 84 240 GLN B C 1
ATOM 6035 O O . GLN B 1 240 ? 2.83 -34.625 -4.871 1 84 240 GLN B O 1
ATOM 6040 N N . SER B 1 241 ? 1.961 -32.75 -4.246 1 84.81 241 SER B N 1
ATOM 6041 C CA . SER B 1 241 ? 2.768 -32.562 -3.045 1 84.81 241 SER B CA 1
ATOM 6042 C C . SER B 1 241 ? 1.901 -32.188 -1.85 1 84.81 241 SER B C 1
ATOM 6044 O O . SER B 1 241 ? 0.843 -31.562 -2.016 1 84.81 241 SER B O 1
ATOM 6046 N N . PRO B 1 242 ? 2.375 -32.594 -0.692 1 90.06 242 PRO B N 1
ATOM 6047 C CA . PRO B 1 242 ? 1.574 -32.219 0.478 1 90.06 242 PRO B CA 1
ATOM 6048 C C . PRO B 1 242 ? 1.377 -30.719 0.603 1 90.06 242 PRO B C 1
ATOM 6050 O O . PRO B 1 242 ? 2.352 -29.969 0.586 1 90.06 242 PRO B O 1
ATOM 6053 N N . PRO B 1 243 ? 0.113 -30.328 0.711 1 93.75 243 PRO B N 1
ATOM 6054 C CA . PRO B 1 243 ? -0.113 -28.906 0.957 1 93.75 243 PRO B CA 1
ATOM 6055 C C . PRO B 1 243 ? 0.416 -28.453 2.314 1 93.75 243 PRO B C 1
ATOM 6057 O O . PRO B 1 243 ? 0.493 -29.25 3.252 1 93.75 243 PRO B O 1
ATOM 6060 N N . SER B 1 244 ? 0.802 -27.234 2.393 1 95.31 244 SER B N 1
ATOM 6061 C CA . SER B 1 244 ? 1.253 -26.656 3.65 1 95.31 244 SER B CA 1
ATOM 6062 C C . SER B 1 244 ? 0.238 -25.656 4.188 1 95.31 244 SER B C 1
ATOM 6064 O O . SER B 1 244 ? -0.176 -24.734 3.473 1 95.31 244 SER B O 1
ATOM 6066 N N . TYR B 1 245 ? -0.157 -25.891 5.414 1 96.62 245 TYR B N 1
ATOM 6067 C CA . TYR B 1 245 ? -1.033 -24.969 6.141 1 96.62 245 TYR B CA 1
ATOM 6068 C C . TYR B 1 245 ? -0.235 -24.109 7.105 1 96.62 245 TYR B C 1
ATOM 6070 O O . TYR B 1 245 ? 0.469 -24.625 7.98 1 96.62 245 TYR B O 1
ATOM 6078 N N . VAL B 1 246 ? -0.342 -22.797 6.891 1 95.62 246 VAL B N 1
ATOM 6079 C CA . VAL B 1 246 ? 0.419 -21.859 7.719 1 95.62 246 VAL B CA 1
ATOM 6080 C C . VAL B 1 246 ? -0.537 -20.969 8.508 1 95.62 246 VAL B C 1
ATOM 6082 O O . VAL B 1 246 ? -1.519 -20.469 7.961 1 95.62 246 VAL B O 1
ATOM 6085 N N . GLY B 1 247 ? -0.276 -20.812 9.82 1 95.25 247 GLY B N 1
ATOM 6086 C CA . GLY B 1 247 ? -1.055 -19.938 10.68 1 95.25 247 GLY B CA 1
ATOM 6087 C C . GLY B 1 247 ? -0.197 -19.031 11.531 1 95.25 247 GLY B C 1
ATOM 6088 O O . GLY B 1 247 ? 0.654 -19.484 12.289 1 95.25 247 GLY B O 1
ATOM 6089 N N . ILE B 1 248 ? -0.388 -17.734 11.305 1 93.06 248 ILE B N 1
ATOM 6090 C CA . ILE B 1 248 ? 0.238 -16.734 12.156 1 93.06 248 ILE B CA 1
ATOM 6091 C C . ILE B 1 248 ? -0.781 -16.203 13.164 1 93.06 248 ILE B C 1
ATOM 6093 O O . ILE B 1 248 ? -1.874 -15.773 12.781 1 93.06 248 ILE B O 1
ATOM 6097 N N . GLY B 1 249 ? -0.438 -16.172 14.445 1 89.81 249 GLY B N 1
ATOM 6098 C CA . GLY B 1 249 ? -1.355 -15.758 15.492 1 89.81 249 GLY B CA 1
ATOM 6099 C C . GLY B 1 249 ? -2.244 -16.891 15.984 1 89.81 249 GLY B C 1
ATOM 6100 O O . GLY B 1 249 ? -3.324 -16.641 16.531 1 89.81 249 GLY B O 1
ATOM 6101 N N . VAL B 1 250 ? -1.88 -18.078 15.703 1 93.06 250 VAL B N 1
ATOM 6102 C CA . VAL B 1 250 ? -2.625 -19.25 16.141 1 93.06 250 VAL B CA 1
ATOM 6103 C C . VAL B 1 250 ? -1.669 -20.266 16.766 1 93.06 250 VAL B C 1
ATOM 6105 O O . VAL B 1 250 ? -0.522 -20.406 16.344 1 93.06 250 VAL B O 1
ATOM 6108 N N . THR B 1 251 ? -2.107 -21 17.75 1 91.44 251 THR B N 1
ATOM 6109 C CA . THR B 1 251 ? -1.3 -22.047 18.359 1 91.44 251 THR B CA 1
ATOM 6110 C C . THR B 1 251 ? -1.307 -23.312 17.5 1 91.44 251 THR B C 1
ATOM 6112 O O . THR B 1 251 ? -2.217 -23.516 16.688 1 91.44 251 THR B O 1
ATOM 6115 N N . PRO B 1 252 ? -0.261 -24.109 17.656 1 93.62 252 PRO B N 1
ATOM 6116 C CA . PRO B 1 252 ? -0.232 -25.375 16.906 1 93.62 252 PRO B CA 1
ATOM 6117 C C . PRO B 1 252 ? -1.476 -26.219 17.125 1 93.62 252 PRO B C 1
ATOM 6119 O O . PRO B 1 252 ? -2.014 -26.812 16.188 1 93.62 252 PRO B O 1
ATOM 6122 N N . ASP B 1 253 ? -1.967 -26.234 18.344 1 95 253 ASP B N 1
ATOM 6123 C CA . ASP B 1 253 ? -3.143 -27.031 18.672 1 95 253 ASP B CA 1
ATOM 6124 C C . ASP B 1 253 ? -4.387 -26.484 17.969 1 95 253 ASP B C 1
ATOM 6126 O O . ASP B 1 253 ? -5.191 -27.266 17.438 1 95 253 ASP B O 1
ATOM 6130 N N . GLU B 1 254 ? -4.516 -25.203 17.984 1 94.5 254 GLU B N 1
ATOM 6131 C CA . GLU B 1 254 ? -5.668 -24.562 17.344 1 94.5 254 GLU B CA 1
ATOM 6132 C C . GLU B 1 254 ? -5.691 -24.844 15.844 1 94.5 254 GLU B C 1
ATOM 6134 O O . GLU B 1 254 ? -6.738 -25.188 15.281 1 94.5 254 GLU B O 1
ATOM 6139 N N . LEU B 1 255 ? -4.605 -24.703 15.242 1 96.31 255 LEU B N 1
ATOM 6140 C CA . LEU B 1 255 ? -4.52 -24.922 13.805 1 96.31 255 LEU B CA 1
ATOM 6141 C C . LEU B 1 255 ? -4.781 -26.391 13.461 1 96.31 255 LEU B C 1
ATOM 6143 O O . LEU B 1 255 ? -5.543 -26.688 12.539 1 96.31 255 LEU B O 1
ATOM 6147 N N . GLU B 1 256 ? -4.152 -27.281 14.203 1 97.19 256 GLU B N 1
ATOM 6148 C CA . GLU B 1 256 ? -4.336 -28.703 13.969 1 97.19 256 GLU B CA 1
ATOM 6149 C C . GLU B 1 256 ? -5.801 -29.109 14.117 1 97.19 256 GLU B C 1
ATOM 6151 O O . GLU B 1 256 ? -6.332 -29.859 13.289 1 97.19 256 GLU B O 1
ATOM 6156 N N . ASN B 1 257 ? -6.398 -28.625 15.156 1 97.25 257 ASN B N 1
ATOM 6157 C CA . ASN B 1 257 ? -7.801 -28.953 15.398 1 97.25 257 ASN B CA 1
ATOM 6158 C C . ASN B 1 257 ? -8.695 -28.406 14.281 1 97.25 257 ASN B C 1
ATOM 6160 O O . ASN B 1 257 ? -9.625 -29.078 13.852 1 97.25 257 ASN B O 1
ATOM 6164 N N . ALA B 1 258 ? -8.445 -27.203 13.867 1 97.56 258 ALA B N 1
ATOM 6165 C CA . ALA B 1 258 ? -9.227 -26.609 12.789 1 97.56 258 ALA B CA 1
ATOM 6166 C C . ALA B 1 258 ? -9.094 -27.422 11.5 1 97.56 258 ALA B C 1
ATOM 6168 O O . ALA B 1 258 ? -10.086 -27.656 10.805 1 97.56 258 ALA B O 1
ATOM 6169 N N . VAL B 1 259 ? -7.902 -27.891 11.188 1 97.5 259 VAL B N 1
ATOM 6170 C CA . VAL B 1 259 ? -7.648 -28.641 9.969 1 97.5 259 VAL B CA 1
ATOM 6171 C C . VAL B 1 259 ? -8.305 -30.016 10.062 1 97.5 259 VAL B C 1
ATOM 6173 O O . VAL B 1 259 ? -8.93 -30.469 9.109 1 97.5 259 VAL B O 1
ATOM 6176 N N . LYS B 1 260 ? -8.203 -30.672 11.195 1 96.56 260 LYS B N 1
ATOM 6177 C CA . LYS B 1 260 ? -8.812 -31.984 11.398 1 96.56 260 LYS B CA 1
ATOM 6178 C C . LYS B 1 260 ? -10.328 -31.922 11.195 1 96.56 260 LYS B C 1
ATOM 6180 O O . LYS B 1 260 ? -10.922 -32.875 10.664 1 96.56 260 LYS B O 1
ATOM 6185 N N . ASN B 1 261 ? -10.875 -30.859 11.578 1 95.88 261 ASN B N 1
ATOM 6186 C CA . ASN B 1 261 ? -12.32 -30.688 11.461 1 95.88 261 ASN B CA 1
ATOM 6187 C C . ASN B 1 261 ? -12.766 -30.672 10 1 95.88 261 ASN B C 1
ATOM 6189 O O . ASN B 1 261 ? -13.883 -31.062 9.688 1 95.88 261 ASN B O 1
ATOM 6193 N N . SER B 1 262 ? -11.914 -30.172 9.125 1 95.62 262 SER B N 1
ATOM 6194 C CA . SER B 1 262 ? -12.328 -29.969 7.742 1 95.62 262 SER B CA 1
ATOM 6195 C C . SER B 1 262 ? -11.523 -30.844 6.789 1 95.62 262 SER B C 1
ATOM 6197 O O . SER B 1 262 ? -11.625 -30.703 5.57 1 95.62 262 SER B O 1
ATOM 6199 N N . ILE B 1 263 ? -10.703 -31.734 7.254 1 94.06 263 ILE B N 1
ATOM 6200 C CA . ILE B 1 263 ? -9.758 -32.531 6.461 1 94.06 263 ILE B CA 1
ATOM 6201 C C . ILE B 1 263 ? -10.516 -33.375 5.453 1 94.06 263 ILE B C 1
ATOM 6203 O O . ILE B 1 263 ? -9.984 -33.719 4.387 1 94.06 263 ILE B O 1
ATOM 6207 N N . HIS B 1 264 ? -11.773 -33.75 5.672 1 92.06 264 HIS B N 1
ATOM 6208 C CA . HIS B 1 264 ? -12.602 -34.562 4.789 1 92.06 264 HIS B CA 1
ATOM 6209 C C . HIS B 1 264 ? -12.852 -33.844 3.461 1 92.06 264 HIS B C 1
ATOM 6211 O O . HIS B 1 264 ? -13.086 -34.5 2.441 1 92.06 264 HIS B O 1
ATOM 6217 N N . VAL B 1 265 ? -12.789 -32.562 3.449 1 93.94 265 VAL B N 1
ATOM 6218 C CA . VAL B 1 265 ? -13.031 -31.781 2.248 1 93.94 265 VAL B CA 1
ATOM 6219 C C . VAL B 1 265 ? -11.969 -32.094 1.198 1 93.94 265 VAL B C 1
ATOM 6221 O O . VAL B 1 265 ? -12.266 -32.156 0.003 1 93.94 265 VAL B O 1
ATOM 6224 N N . MET B 1 266 ? -10.766 -32.312 1.64 1 92.31 266 MET B N 1
ATOM 6225 C CA . MET B 1 266 ? -9.641 -32.594 0.747 1 92.31 266 MET B CA 1
ATOM 6226 C C . MET B 1 266 ? -9.695 -34 0.204 1 92.31 266 MET B C 1
ATOM 6228 O O . MET B 1 266 ? -9.07 -34.312 -0.812 1 92.31 266 MET B O 1
ATOM 6232 N N . GLU B 1 267 ? -10.445 -34.844 0.827 1 90.94 267 GLU B N 1
ATOM 6233 C CA . GLU B 1 267 ? -10.523 -36.25 0.455 1 90.94 267 GLU B CA 1
ATOM 6234 C C . GLU B 1 267 ? -11.5 -36.469 -0.692 1 90.94 267 GLU B C 1
ATOM 6236 O O . GLU B 1 267 ? -11.492 -37.531 -1.334 1 90.94 267 GLU B O 1
ATOM 6241 N N . ASN B 1 268 ? -12.336 -35.469 -1.016 1 91.38 268 ASN B N 1
ATOM 6242 C CA . ASN B 1 268 ? -13.297 -35.531 -2.109 1 91.38 268 ASN B CA 1
ATOM 6243 C C . ASN B 1 268 ? -13.242 -34.25 -2.971 1 91.38 268 ASN B C 1
ATOM 6245 O O . ASN B 1 268 ? -14.242 -33.531 -3.094 1 91.38 268 ASN B O 1
ATOM 6249 N N . PRO B 1 269 ? -12.156 -34.094 -3.635 1 94.31 269 PRO B N 1
ATOM 6250 C CA . PRO B 1 269 ? -12.039 -32.844 -4.43 1 94.31 269 PRO B CA 1
ATOM 6251 C C . PRO B 1 269 ? -12.953 -32.844 -5.652 1 94.31 269 PRO B C 1
ATOM 6253 O O . PRO B 1 269 ? -13.32 -33.938 -6.156 1 94.31 269 PRO B O 1
ATOM 6256 N N . THR B 1 270 ? -13.32 -31.703 -6.105 1 94.19 270 THR B N 1
ATOM 6257 C CA . THR B 1 270 ? -14.227 -31.516 -7.23 1 94.19 270 THR B CA 1
ATOM 6258 C C . THR B 1 270 ? -13.68 -32.188 -8.484 1 94.19 270 THR B C 1
ATOM 6260 O O . THR B 1 270 ? -14.445 -32.688 -9.328 1 94.19 270 THR B O 1
ATOM 6263 N N . TRP B 1 271 ? -12.367 -32.281 -8.617 1 91.5 271 TRP B N 1
ATOM 6264 C CA . TRP B 1 271 ? -11.758 -32.844 -9.828 1 91.5 271 TRP B CA 1
ATOM 6265 C C . TRP B 1 271 ? -11.625 -34.344 -9.727 1 91.5 271 TRP B C 1
ATOM 6267 O O . TRP B 1 271 ? -11.094 -35 -10.625 1 91.5 271 TRP B O 1
ATOM 6277 N N . GLY B 1 272 ? -12.117 -34.969 -8.672 1 86.06 272 GLY B N 1
ATOM 6278 C CA . GLY B 1 272 ? -12.07 -36.438 -8.516 1 86.06 272 GLY B CA 1
ATOM 6279 C C . GLY B 1 272 ? -10.766 -36.938 -7.93 1 86.06 272 GLY B C 1
ATOM 6280 O O . GLY B 1 272 ? -10.031 -36.156 -7.289 1 86.06 272 GLY B O 1
ATOM 6281 N N . GLU B 1 273 ? -10.547 -38.281 -8.008 1 76.81 273 GLU B N 1
ATOM 6282 C CA . GLU B 1 273 ? -9.391 -38.906 -7.391 1 76.81 273 GLU B CA 1
ATOM 6283 C C . GLU B 1 273 ? -8.109 -38.562 -8.141 1 76.81 273 GLU B C 1
ATOM 6285 O O . GLU B 1 273 ? -8.086 -38.531 -9.375 1 76.81 273 GLU B O 1
ATOM 6290 N N . SER B 1 274 ? -7.289 -37.938 -7.363 1 69.31 274 SER B N 1
ATOM 6291 C CA . SER B 1 274 ? -5.984 -37.656 -7.949 1 69.31 274 SER B CA 1
ATOM 6292 C C . SER B 1 274 ? -5.055 -38.875 -7.848 1 69.31 274 SER B C 1
ATOM 6294 O O . SER B 1 274 ? -5.055 -39.562 -6.836 1 69.31 274 SER B O 1
ATOM 6296 N N . THR B 1 275 ? -4.809 -39.625 -8.922 1 60.81 275 THR B N 1
ATOM 6297 C CA . THR B 1 275 ? -3.848 -40.719 -8.875 1 60.81 275 THR B CA 1
ATOM 6298 C C . THR B 1 275 ? -2.441 -40.188 -8.609 1 60.81 275 THR B C 1
ATOM 6300 O O . THR B 1 275 ? -2.104 -39.062 -9.008 1 60.81 275 THR B O 1
ATOM 6303 N N . LYS B 1 276 ? -1.861 -40.656 -7.426 1 56.91 276 LYS B N 1
ATOM 6304 C CA . LYS B 1 276 ? -0.494 -40.25 -7.082 1 56.91 276 LYS B CA 1
ATOM 6305 C C . LYS B 1 276 ? 0.402 -40.25 -8.32 1 56.91 276 LYS B C 1
ATOM 6307 O O . LYS B 1 276 ? 1.627 -40.188 -8.203 1 56.91 276 LYS B O 1
ATOM 6312 N N . GLU B 1 277 ? -0.186 -40.5 -9.375 1 52.41 277 GLU B N 1
ATOM 6313 C CA . GLU B 1 277 ? 0.82 -40.688 -10.414 1 52.41 277 GLU B CA 1
ATOM 6314 C C . GLU B 1 277 ? 1.835 -39.562 -10.422 1 52.41 277 GLU B C 1
ATOM 6316 O O . GLU B 1 277 ? 1.602 -38.5 -9.82 1 52.41 277 GLU B O 1
ATOM 6321 N N . GLU B 1 278 ? 2.529 -39.344 -11.734 1 50 278 GLU B N 1
ATOM 6322 C CA . GLU B 1 278 ? 3.828 -38.875 -12.211 1 50 278 GLU B CA 1
ATOM 6323 C C . GLU B 1 278 ? 3.938 -37.344 -12.109 1 50 278 GLU B C 1
ATOM 6325 O O . GLU B 1 278 ? 3.27 -36.625 -12.844 1 50 278 GLU B O 1
ATOM 6330 N N . ARG B 1 279 ? 3.885 -36.875 -10.82 1 54.78 279 ARG B N 1
ATOM 6331 C CA . ARG B 1 279 ? 4.379 -35.5 -10.922 1 54.78 279 ARG B CA 1
ATOM 6332 C C . ARG B 1 279 ? 5.473 -35.406 -11.977 1 54.78 279 ARG B C 1
ATOM 6334 O O . ARG B 1 279 ? 6.531 -36 -11.852 1 54.78 279 ARG B O 1
ATOM 6341 N N . LYS B 1 280 ? 5.125 -35.094 -13.141 1 59.97 280 LYS B N 1
ATOM 6342 C CA . LYS B 1 280 ? 6.211 -34.781 -14.055 1 59.97 280 LYS B CA 1
ATOM 6343 C C . LYS B 1 280 ? 6.957 -33.531 -13.594 1 59.97 280 LYS B C 1
ATOM 6345 O O . LYS B 1 280 ? 6.348 -32.469 -13.383 1 59.97 280 LYS B O 1
ATOM 6350 N N . LYS B 1 281 ? 8.016 -33.75 -12.859 1 70.56 281 LYS B N 1
ATOM 6351 C CA . LYS B 1 281 ? 8.867 -32.625 -12.477 1 70.56 281 LYS B CA 1
ATOM 6352 C C . LYS B 1 281 ? 9.711 -32.156 -13.656 1 70.56 281 LYS B C 1
ATOM 6354 O O . LYS B 1 281 ? 10.492 -32.906 -14.227 1 70.56 281 LYS B O 1
ATOM 6359 N N . TYR B 1 282 ? 9.273 -31 -14.117 1 81 282 TYR B N 1
ATOM 6360 C CA . TYR B 1 282 ? 10.062 -30.406 -15.195 1 81 282 TYR B CA 1
ATOM 6361 C C . TYR B 1 282 ? 11.086 -29.438 -14.641 1 81 282 TYR B C 1
ATOM 6363 O O . TYR B 1 282 ? 10.789 -28.656 -13.719 1 81 282 TYR B O 1
ATOM 6371 N N . LEU B 1 283 ? 12.273 -29.609 -15.109 1 87.69 283 LEU B N 1
ATOM 6372 C CA . LEU B 1 283 ? 13.336 -28.672 -14.742 1 87.69 283 LEU B CA 1
ATOM 6373 C C . LEU B 1 283 ? 13.32 -27.438 -15.641 1 87.69 283 LEU B C 1
ATOM 6375 O O . LEU B 1 283 ? 13.086 -27.547 -16.844 1 87.69 283 LEU B O 1
ATOM 6379 N N . SER B 1 284 ? 13.547 -26.328 -14.992 1 91.81 284 SER B N 1
ATOM 6380 C CA . SER B 1 284 ? 13.617 -25.094 -15.773 1 91.81 284 SER B CA 1
ATOM 6381 C C . SER B 1 284 ? 14.922 -25.016 -16.562 1 91.81 284 SER B C 1
ATOM 6383 O O . SER B 1 284 ? 15.977 -25.391 -16.062 1 91.81 284 SER B O 1
ATOM 6385 N N . GLN B 1 285 ? 14.805 -24.594 -17.766 1 93.31 285 GLN B N 1
ATOM 6386 C CA . GLN B 1 285 ? 15.977 -24.391 -18.609 1 93.31 285 GLN B CA 1
ATOM 6387 C C . GLN B 1 285 ? 16.078 -22.938 -19.062 1 93.31 285 GLN B C 1
ATOM 6389 O O . GLN B 1 285 ? 15.195 -22.438 -19.734 1 93.31 285 GLN B O 1
ATOM 6394 N N . TRP B 1 286 ? 17.203 -22.359 -18.672 1 96.5 286 TRP B N 1
ATOM 6395 C CA . TRP B 1 286 ? 17.469 -21 -19.141 1 96.5 286 TRP B CA 1
ATOM 6396 C C . TRP B 1 286 ? 17.891 -21 -20.609 1 96.5 286 TRP B C 1
ATOM 6398 O O . TRP B 1 286 ? 18.812 -21.719 -20.984 1 96.5 286 TRP B O 1
ATOM 6408 N N . THR B 1 287 ? 17.281 -20.234 -21.438 1 95.12 287 THR B N 1
ATOM 6409 C CA . THR B 1 287 ? 17.594 -20.188 -22.859 1 95.12 287 THR B CA 1
ATOM 6410 C C . THR B 1 287 ? 18.047 -18.781 -23.266 1 95.12 287 THR B C 1
ATOM 6412 O O . THR B 1 287 ? 18.688 -18.609 -24.297 1 95.12 287 THR B O 1
ATOM 6415 N N . GLY B 1 288 ? 17.781 -17.844 -22.391 1 95 288 GLY B N 1
ATOM 6416 C CA . GLY B 1 288 ? 17.859 -16.484 -22.922 1 95 288 GLY B CA 1
ATOM 6417 C C . GLY B 1 288 ? 16.891 -16.234 -24.062 1 95 288 GLY B C 1
ATOM 6418 O O . GLY B 1 288 ? 16.094 -17.109 -24.422 1 95 288 GLY B O 1
ATOM 6419 N N . GLY B 1 289 ? 16.922 -15.023 -24.547 1 95 289 GLY B N 1
ATOM 6420 C CA . GLY B 1 289 ? 16.047 -14.742 -25.688 1 95 289 GLY B CA 1
ATOM 6421 C C . GLY B 1 289 ? 15.43 -13.352 -25.625 1 95 289 GLY B C 1
ATOM 6422 O O . GLY B 1 289 ? 15.922 -12.477 -24.922 1 95 289 GLY B O 1
ATOM 6423 N N . PHE B 1 290 ? 14.508 -13.188 -26.609 1 95.81 290 PHE B N 1
ATOM 6424 C CA . PHE B 1 290 ? 13.891 -11.875 -26.781 1 95.81 290 PHE B CA 1
ATOM 6425 C C . PHE B 1 290 ? 12.375 -11.992 -26.875 1 95.81 290 PHE B C 1
ATOM 6427 O O . PHE B 1 290 ? 11.859 -12.828 -27.625 1 95.81 290 PHE B O 1
ATOM 6434 N N . VAL B 1 291 ? 11.711 -11.227 -25.984 1 95 291 VAL B N 1
ATOM 6435 C CA . VAL B 1 291 ? 10.258 -11.109 -26.062 1 95 291 VAL B CA 1
ATOM 6436 C C . VAL B 1 291 ? 9.852 -9.641 -26.156 1 95 291 VAL B C 1
ATOM 6438 O O . VAL B 1 291 ? 10.352 -8.812 -25.391 1 95 291 VAL B O 1
ATOM 6441 N N . HIS B 1 292 ? 9.031 -9.32 -27.125 1 93.94 292 HIS B N 1
ATOM 6442 C CA . HIS B 1 292 ? 8.539 -7.961 -27.312 1 93.94 292 HIS B CA 1
ATOM 6443 C C . HIS B 1 292 ? 7.016 -7.926 -27.344 1 93.94 292 HIS B C 1
ATOM 6445 O O . HIS B 1 292 ? 6.387 -8.531 -28.219 1 93.94 292 HIS B O 1
ATOM 6451 N N . GLN B 1 293 ? 6.453 -7.336 -26.297 1 90.19 293 GLN B N 1
ATOM 6452 C CA . GLN B 1 293 ? 5.023 -7.043 -26.297 1 90.19 293 GLN B CA 1
ATOM 6453 C C . GLN B 1 293 ? 4.754 -5.621 -26.797 1 90.19 293 GLN B C 1
ATOM 6455 O O . GLN B 1 293 ? 4.766 -4.676 -26 1 90.19 293 GLN B O 1
ATOM 6460 N N . ASN B 1 294 ? 4.398 -5.574 -28.031 1 87.56 294 ASN B N 1
ATOM 6461 C CA . ASN B 1 294 ? 4.211 -4.277 -28.688 1 87.56 294 ASN B CA 1
ATOM 6462 C C . ASN B 1 294 ? 2.811 -3.725 -28.438 1 87.56 294 ASN B C 1
ATOM 6464 O O . ASN B 1 294 ? 1.818 -4.324 -28.844 1 87.56 294 ASN B O 1
ATOM 6468 N N . GLU B 1 295 ? 2.701 -2.742 -27.625 1 80.56 295 GLU B N 1
ATOM 6469 C CA . GLU B 1 295 ? 1.439 -2.062 -27.359 1 80.56 295 GLU B CA 1
ATOM 6470 C C . GLU B 1 295 ? 1.615 -0.546 -27.359 1 80.56 295 GLU B C 1
ATOM 6472 O O . GLU B 1 295 ? 2.74 -0.046 -27.312 1 80.56 295 GLU B O 1
ATOM 6477 N N . GLU B 1 296 ? 0.413 0.096 -27.625 1 67.94 296 GLU B N 1
ATOM 6478 C CA . GLU B 1 296 ? 0.488 1.554 -27.625 1 67.94 296 GLU B CA 1
ATOM 6479 C C . GLU B 1 296 ? 1.02 2.078 -26.281 1 67.94 296 GLU B C 1
ATOM 6481 O O . GLU B 1 296 ? 0.716 1.521 -25.234 1 67.94 296 GLU B O 1
ATOM 6486 N N . ALA B 1 297 ? 1.896 2.975 -26.562 1 58.16 297 ALA B N 1
ATOM 6487 C CA . ALA B 1 297 ? 2.689 3.508 -25.469 1 58.16 297 ALA B CA 1
ATOM 6488 C C . ALA B 1 297 ? 1.795 3.939 -24.297 1 58.16 297 ALA B C 1
ATOM 6490 O O . ALA B 1 297 ? 0.668 4.395 -24.516 1 58.16 297 ALA B O 1
ATOM 6491 N N . VAL B 1 298 ? 2.145 3.436 -23.125 1 55.66 298 VAL B N 1
ATOM 6492 C CA . VAL B 1 298 ? 1.542 3.891 -21.875 1 55.66 298 VAL B CA 1
ATOM 6493 C C . VAL B 1 298 ? 1.851 5.371 -21.656 1 55.66 298 VAL B C 1
ATOM 6495 O O . VAL B 1 298 ? 2.99 5.805 -21.844 1 55.66 298 VAL B O 1
ATOM 6498 N N . ASN B 1 299 ? 0.831 6.281 -21.781 1 52.34 299 ASN B N 1
ATOM 6499 C CA . ASN B 1 299 ? 1.096 7.688 -21.484 1 52.34 299 ASN B CA 1
ATOM 6500 C C . ASN B 1 299 ? 1.696 7.871 -20.094 1 52.34 299 ASN B C 1
ATOM 6502 O O . ASN B 1 299 ? 1.176 7.336 -19.109 1 52.34 299 ASN B O 1
ATOM 6506 N N . SER B 1 300 ? 3.021 7.816 -20.094 1 51.69 300 SER B N 1
ATOM 6507 C CA . SER B 1 300 ? 3.625 8.188 -18.812 1 51.69 300 SER B CA 1
ATOM 6508 C C . SER B 1 300 ? 3.762 9.703 -18.688 1 51.69 300 SER B C 1
ATOM 6510 O O . SER B 1 300 ? 3.881 10.406 -19.688 1 51.69 300 SER B O 1
ATOM 6512 N N . PHE B 1 301 ? 3.035 10.289 -17.75 1 44.78 301 PHE B N 1
ATOM 6513 C CA . PHE B 1 301 ? 3.15 11.727 -17.516 1 44.78 301 PHE B CA 1
ATOM 6514 C C . PHE B 1 301 ? 4.516 12.07 -16.938 1 44.78 301 PHE B C 1
ATOM 6516 O O . PHE B 1 301 ? 4.801 11.773 -15.773 1 44.78 301 PHE B O 1
ATOM 6523 N N . SER B 1 302 ? 5.547 11.75 -17.703 1 44.12 302 SER B N 1
ATOM 6524 C CA . SER B 1 302 ? 6.809 12.359 -17.297 1 44.12 302 SER B CA 1
ATOM 6525 C C . SER B 1 302 ? 6.797 13.859 -17.531 1 44.12 302 SER B C 1
ATOM 6527 O O . SER B 1 302 ? 6.477 14.32 -18.625 1 44.12 302 SER B O 1
ATOM 6529 N N . ILE B 1 303 ? 7.219 14.727 -16.531 1 43.62 303 ILE B N 1
ATOM 6530 C CA . ILE B 1 303 ? 7.562 16.141 -16.375 1 43.62 303 ILE B CA 1
ATOM 6531 C C . ILE B 1 303 ? 6.645 16.984 -17.25 1 43.62 303 ILE B C 1
ATOM 6533 O O . ILE B 1 303 ? 7.109 17.703 -18.141 1 43.62 303 ILE B O 1
ATOM 6537 N N . GLY B 1 304 ? 5.305 16.734 -17.281 1 45.03 304 GLY B N 1
ATOM 6538 C CA . GLY B 1 304 ? 4.395 17.703 -17.875 1 45.03 304 GLY B CA 1
ATOM 6539 C C . GLY B 1 304 ? 4.023 17.375 -19.297 1 45.03 304 GLY B C 1
ATOM 6540 O O . GLY B 1 304 ? 3.131 18 -19.875 1 45.03 304 GLY B O 1
ATOM 6541 N N . GLU B 1 305 ? 4.941 16.672 -20 1 50.22 305 GLU B N 1
ATOM 6542 C CA . GLU B 1 305 ? 4.578 16.375 -21.375 1 50.22 305 GLU B CA 1
ATOM 6543 C C . GLU B 1 305 ? 4.191 14.906 -21.547 1 50.22 305 GLU B C 1
ATOM 6545 O O . GLU B 1 305 ? 4.719 14.039 -20.844 1 50.22 305 GLU B O 1
ATOM 6550 N N . GLU B 1 306 ? 3.115 14.742 -22.188 1 55.16 306 GLU B N 1
ATOM 6551 C CA . GLU B 1 306 ? 2.674 13.398 -22.562 1 55.16 306 GLU B CA 1
ATOM 6552 C C . GLU B 1 306 ? 3.766 12.648 -23.312 1 55.16 306 GLU B C 1
ATOM 6554 O O . GLU B 1 306 ? 4.043 12.953 -24.484 1 55.16 306 GLU B O 1
ATOM 6559 N N . ILE B 1 307 ? 4.781 12.094 -22.641 1 60.44 307 ILE B N 1
ATOM 6560 C CA . ILE B 1 307 ? 5.809 11.32 -23.328 1 60.44 307 ILE B CA 1
ATOM 6561 C C . ILE B 1 307 ? 5.465 9.836 -23.266 1 60.44 307 ILE B C 1
ATOM 6563 O O . ILE B 1 307 ? 5.105 9.312 -22.203 1 60.44 307 ILE B O 1
ATOM 6567 N N . SER B 1 308 ? 5.418 9.344 -24.422 1 74.75 308 SER B N 1
ATOM 6568 C CA . SER B 1 308 ? 5.219 7.906 -24.547 1 74.75 308 SER B CA 1
ATOM 6569 C C . SER B 1 308 ? 6.477 7.137 -24.156 1 74.75 308 SER B C 1
ATOM 6571 O O . SER B 1 308 ? 7.562 7.41 -24.672 1 74.75 308 SER B O 1
ATOM 6573 N N . GLU B 1 309 ? 6.422 6.344 -23.109 1 83.88 309 GLU B N 1
ATOM 6574 C CA . GLU B 1 309 ? 7.582 5.578 -22.672 1 83.88 309 GLU B CA 1
ATOM 6575 C C . GLU B 1 309 ? 7.312 4.078 -22.75 1 83.88 309 GLU B C 1
ATOM 6577 O O . GLU B 1 309 ? 6.156 3.648 -22.75 1 83.88 309 GLU B O 1
ATOM 6582 N N . SER B 1 310 ? 8.422 3.355 -23.016 1 90.38 310 SER B N 1
ATOM 6583 C CA . SER B 1 310 ? 8.391 1.896 -23.031 1 90.38 310 SER B CA 1
ATOM 6584 C C . SER B 1 310 ? 9.266 1.312 -21.922 1 90.38 310 SER B C 1
ATOM 6586 O O . SER B 1 310 ? 10.227 1.948 -21.484 1 90.38 310 SER B O 1
ATOM 6588 N N . TYR B 1 311 ? 8.898 0.132 -21.531 1 92.69 311 TYR B N 1
ATOM 6589 C CA . TYR B 1 311 ? 9.727 -0.619 -20.594 1 92.69 311 TYR B CA 1
ATOM 6590 C C . TYR B 1 311 ? 10.742 -1.478 -21.328 1 92.69 311 TYR B C 1
ATOM 6592 O O . TYR B 1 311 ? 10.445 -2.043 -22.391 1 92.69 311 TYR B O 1
ATOM 6600 N N . PHE B 1 312 ? 11.859 -1.552 -20.781 1 95.44 312 PHE B N 1
ATOM 6601 C CA . PHE B 1 312 ? 12.852 -2.52 -21.234 1 95.44 312 PHE B CA 1
ATOM 6602 C C . PHE B 1 312 ? 13.422 -3.293 -20.047 1 95.44 312 PHE B C 1
ATOM 6604 O O . PHE B 1 312 ? 13.461 -2.779 -18.922 1 95.44 312 PHE B O 1
ATOM 6611 N N . CYS B 1 313 ? 13.828 -4.52 -20.297 1 98.12 313 CYS B N 1
ATOM 6612 C CA . CYS B 1 313 ? 14.406 -5.348 -19.25 1 98.12 313 CYS B CA 1
ATOM 6613 C C . CYS B 1 313 ? 15.492 -6.258 -19.797 1 98.12 313 CYS B C 1
ATOM 6615 O O . CYS B 1 313 ? 15.352 -6.812 -20.891 1 98.12 313 CYS B O 1
ATOM 6617 N N . MET B 1 314 ? 16.562 -6.312 -19.156 1 98.38 314 MET B N 1
ATOM 6618 C CA . MET B 1 314 ? 17.625 -7.27 -19.422 1 98.38 314 MET B CA 1
ATOM 6619 C C . MET B 1 314 ? 17.891 -8.156 -18.203 1 98.38 314 MET B C 1
ATOM 6621 O O . MET B 1 314 ? 18 -7.664 -17.078 1 98.38 314 MET B O 1
ATOM 6625 N N . SER B 1 315 ? 17.953 -9.43 -18.484 1 98.38 315 SER B N 1
ATOM 6626 C CA . SER B 1 315 ? 18.062 -10.336 -17.344 1 98.38 315 SER B CA 1
ATOM 6627 C C . SER B 1 315 ? 19.016 -11.492 -17.641 1 98.38 315 SER B C 1
ATOM 6629 O O . SER B 1 315 ? 19.359 -11.727 -18.797 1 98.38 315 SER B O 1
ATOM 6631 N N . TRP B 1 316 ? 19.469 -12.18 -16.625 1 98.44 316 TRP B N 1
ATOM 6632 C CA . TRP B 1 316 ? 20.375 -13.312 -16.641 1 98.44 316 TRP B CA 1
ATOM 6633 C C . TRP B 1 316 ? 19.906 -14.414 -15.703 1 98.44 316 TRP B C 1
ATOM 6635 O O . TRP B 1 316 ? 19.109 -14.164 -14.789 1 98.44 316 TRP B O 1
ATOM 6645 N N . GLU B 1 317 ? 20.344 -15.609 -15.969 1 97.62 317 GLU B N 1
ATOM 6646 C CA . GLU B 1 317 ? 20.078 -16.672 -15.008 1 97.62 317 GLU B CA 1
ATOM 6647 C C . GLU B 1 317 ? 20.766 -16.391 -13.672 1 97.62 317 GLU B C 1
ATOM 6649 O O . GLU B 1 317 ? 21.922 -15.945 -13.648 1 97.62 317 GLU B O 1
ATOM 6654 N N . ALA B 1 318 ? 20.078 -16.609 -12.641 1 97.56 318 ALA B N 1
ATOM 6655 C CA . ALA B 1 318 ? 20.562 -16.281 -11.297 1 97.56 318 ALA B CA 1
ATOM 6656 C C . ALA B 1 318 ? 20.422 -17.469 -10.352 1 97.56 318 ALA B C 1
ATOM 6658 O O . ALA B 1 318 ? 19.906 -18.516 -10.742 1 97.56 318 ALA B O 1
ATOM 6659 N N . PRO B 1 319 ? 20.922 -17.344 -9.141 1 96.62 319 PRO B N 1
ATOM 6660 C CA . PRO B 1 319 ? 20.891 -18.453 -8.188 1 96.62 319 PRO B CA 1
ATOM 6661 C C . PRO B 1 319 ? 19.469 -18.844 -7.793 1 96.62 319 PRO B C 1
ATOM 6663 O O . PRO B 1 319 ? 18.594 -17.969 -7.652 1 96.62 319 PRO B O 1
ATOM 6666 N N . SER B 1 320 ? 19.312 -20.141 -7.664 1 93.69 320 SER B N 1
ATOM 6667 C CA . SER B 1 320 ? 18.047 -20.672 -7.188 1 93.69 320 SER B CA 1
ATOM 6668 C C . SER B 1 320 ? 17.891 -20.484 -5.68 1 93.69 320 SER B C 1
ATOM 6670 O O . SER B 1 320 ? 18.812 -19.984 -5.02 1 93.69 320 SER B O 1
ATOM 6672 N N . TYR B 1 321 ? 16.781 -20.875 -5.199 1 88.25 321 TYR B N 1
ATOM 6673 C CA . TYR B 1 321 ? 16.438 -20.734 -3.789 1 88.25 321 TYR B CA 1
ATOM 6674 C C . TYR B 1 321 ? 17.422 -21.5 -2.91 1 88.25 321 TYR B C 1
ATOM 6676 O O . TYR B 1 321 ? 17.719 -21.078 -1.789 1 88.25 321 TYR B O 1
ATOM 6684 N N . ASN B 1 322 ? 17.906 -22.531 -3.334 1 86.69 322 ASN B N 1
ATOM 6685 C CA . ASN B 1 322 ? 18.766 -23.406 -2.529 1 86.69 322 ASN B CA 1
ATOM 6686 C C . ASN B 1 322 ? 20.234 -23.125 -2.785 1 86.69 322 ASN B C 1
ATOM 6688 O O . ASN B 1 322 ? 21.109 -23.797 -2.203 1 86.69 322 ASN B O 1
ATOM 6692 N N . SER B 1 323 ? 20.469 -22.219 -3.58 1 92.94 323 SER B N 1
ATOM 6693 C CA . SER B 1 323 ? 21.859 -21.922 -3.92 1 92.94 323 SER B CA 1
ATOM 6694 C C . SER B 1 323 ? 22.578 -21.25 -2.754 1 92.94 323 SER B C 1
ATOM 6696 O O . SER B 1 323 ? 22 -20.438 -2.041 1 92.94 323 SER B O 1
ATOM 6698 N N . LYS B 1 324 ? 23.844 -21.5 -2.613 1 93.62 324 LYS B N 1
ATOM 6699 C CA . LYS B 1 324 ? 24.672 -20.859 -1.61 1 93.62 324 LYS B CA 1
ATOM 6700 C C . LYS B 1 324 ? 24.891 -19.391 -1.937 1 93.62 324 LYS B C 1
ATOM 6702 O O . LYS B 1 324 ? 25.297 -18.609 -1.072 1 93.62 324 LYS B O 1
ATOM 6707 N N . GLU B 1 325 ? 24.625 -19.062 -3.174 1 96.88 325 GLU B N 1
ATOM 6708 C CA . GLU B 1 325 ? 24.828 -17.688 -3.607 1 96.88 325 GLU B CA 1
ATOM 6709 C C . GLU B 1 325 ? 23.547 -16.875 -3.496 1 96.88 325 GLU B C 1
ATOM 6711 O O . GLU B 1 325 ? 23.484 -15.734 -3.957 1 96.88 325 GLU B O 1
ATOM 6716 N N . ARG B 1 326 ? 22.547 -17.422 -2.922 1 95.31 326 ARG B N 1
ATOM 6717 C CA . ARG B 1 326 ? 21.25 -16.75 -2.801 1 95.31 326 ARG B CA 1
ATOM 6718 C C . ARG B 1 326 ? 21.375 -15.43 -2.062 1 95.31 326 ARG B C 1
ATOM 6720 O O . ARG B 1 326 ? 20.875 -14.398 -2.529 1 95.31 326 ARG B O 1
ATOM 6727 N N . ALA B 1 327 ? 22.078 -15.484 -0.928 1 96.56 327 ALA B N 1
ATOM 6728 C CA . ALA B 1 327 ? 22.266 -14.273 -0.134 1 96.56 327 ALA B CA 1
ATOM 6729 C C . ALA B 1 327 ? 22.984 -13.195 -0.944 1 96.56 327 ALA B C 1
ATOM 6731 O O . ALA B 1 327 ? 22.609 -12.023 -0.903 1 96.56 327 ALA B O 1
ATOM 6732 N N . THR B 1 328 ? 23.953 -13.617 -1.677 1 98.44 328 THR B N 1
ATOM 6733 C CA . THR B 1 328 ? 24.719 -12.695 -2.5 1 98.44 328 THR B CA 1
ATOM 6734 C C . THR B 1 328 ? 23.828 -12.023 -3.539 1 98.44 328 THR B C 1
ATOM 6736 O O . THR B 1 328 ? 23.969 -10.828 -3.797 1 98.44 328 THR B O 1
ATOM 6739 N N . ALA B 1 329 ? 22.922 -12.766 -4.121 1 98.25 329 ALA B N 1
ATOM 6740 C CA . ALA B 1 329 ? 22.016 -12.227 -5.125 1 98.25 329 ALA B CA 1
ATOM 6741 C C . ALA B 1 329 ? 21.094 -11.172 -4.52 1 98.25 329 ALA B C 1
ATOM 6743 O O . ALA B 1 329 ? 20.797 -10.156 -5.156 1 98.25 329 ALA B O 1
ATOM 6744 N N . HIS B 1 330 ? 20.641 -11.438 -3.344 1 97.5 330 HIS B N 1
ATOM 6745 C CA . HIS B 1 330 ? 19.797 -10.469 -2.656 1 97.5 330 HIS B CA 1
ATOM 6746 C C . HIS B 1 330 ? 20.547 -9.172 -2.379 1 97.5 330 HIS B C 1
ATOM 6748 O O . HIS B 1 330 ? 20.016 -8.086 -2.561 1 97.5 330 HIS B O 1
ATOM 6754 N N . VAL B 1 331 ? 21.734 -9.297 -1.937 1 97.69 331 VAL B N 1
ATOM 6755 C CA . VAL B 1 331 ? 22.547 -8.117 -1.634 1 97.69 331 VAL B CA 1
ATOM 6756 C C . VAL B 1 331 ? 22.875 -7.367 -2.924 1 97.69 331 VAL B C 1
ATOM 6758 O O . VAL B 1 331 ? 22.859 -6.137 -2.953 1 97.69 331 VAL B O 1
ATOM 6761 N N . LEU B 1 332 ? 23.141 -8.133 -3.951 1 97.94 332 LEU B N 1
ATOM 6762 C CA . LEU B 1 332 ? 23.406 -7.527 -5.25 1 97.94 332 LEU B CA 1
ATOM 6763 C C . LEU B 1 332 ? 22.219 -6.691 -5.711 1 97.94 332 LEU B C 1
ATOM 6765 O O . LEU B 1 332 ? 22.391 -5.578 -6.215 1 97.94 332 LEU B O 1
ATOM 6769 N N . ARG B 1 333 ? 21.047 -7.207 -5.609 1 97.31 333 ARG B N 1
ATOM 6770 C CA . ARG B 1 333 ? 19.828 -6.473 -5.969 1 97.31 333 ARG B CA 1
ATOM 6771 C C . ARG B 1 333 ? 19.719 -5.18 -5.168 1 97.31 333 ARG B C 1
ATOM 6773 O O . ARG B 1 333 ? 19.391 -4.129 -5.723 1 97.31 333 ARG B O 1
ATOM 6780 N N . ALA B 1 334 ? 19.984 -5.309 -3.885 1 94.81 334 ALA B N 1
ATOM 6781 C CA . ALA B 1 334 ? 19.922 -4.137 -3.016 1 94.81 334 ALA B CA 1
ATOM 6782 C C . ALA B 1 334 ? 20.984 -3.111 -3.395 1 94.81 334 ALA B C 1
ATOM 6784 O O . ALA B 1 334 ? 20.734 -1.904 -3.334 1 94.81 334 ALA B O 1
ATOM 6785 N N . LEU B 1 335 ? 22.156 -3.557 -3.719 1 95.38 335 LEU B N 1
ATOM 6786 C CA . LEU B 1 335 ? 23.281 -2.705 -4.105 1 95.38 335 LEU B CA 1
ATOM 6787 C C . LEU B 1 335 ? 22.938 -1.902 -5.355 1 95.38 335 LEU B C 1
ATOM 6789 O O . LEU B 1 335 ? 23.219 -0.703 -5.422 1 95.38 335 LEU B O 1
ATOM 6793 N N . LEU B 1 336 ? 22.328 -2.594 -6.305 1 95.5 336 LEU B N 1
ATOM 6794 C CA . LEU B 1 336 ? 21.938 -1.906 -7.527 1 95.5 336 LEU B CA 1
ATOM 6795 C C . LEU B 1 336 ? 20.75 -0.972 -7.266 1 95.5 336 LEU B C 1
ATOM 6797 O O . LEU B 1 336 ? 20.75 0.168 -7.734 1 95.5 336 LEU B O 1
ATOM 6801 N N . GLY B 1 337 ? 19.766 -1.482 -6.492 1 91.31 337 GLY B N 1
ATOM 6802 C CA . GLY B 1 337 ? 18.594 -0.691 -6.121 1 91.31 337 GLY B CA 1
ATOM 6803 C C . GLY B 1 337 ? 17.859 -0.115 -7.316 1 91.31 337 GLY B C 1
ATOM 6804 O O . GLY B 1 337 ? 17.453 -0.854 -8.211 1 91.31 337 GLY B O 1
ATOM 6805 N N . GLY B 1 338 ? 17.672 1.122 -7.324 1 87.94 338 GLY B N 1
ATOM 6806 C CA . GLY B 1 338 ? 17 1.803 -8.414 1 87.94 338 GLY B CA 1
ATOM 6807 C C . GLY B 1 338 ? 15.773 2.584 -7.973 1 87.94 338 GLY B C 1
ATOM 6808 O O . GLY B 1 338 ? 15.562 2.797 -6.777 1 87.94 338 GLY B O 1
ATOM 6809 N N . GLY B 1 339 ? 15.133 3.203 -8.891 1 81.94 339 GLY B N 1
ATOM 6810 C CA . GLY B 1 339 ? 13.961 4.02 -8.625 1 81.94 339 GLY B CA 1
ATOM 6811 C C . GLY B 1 339 ? 13.438 4.73 -9.859 1 81.94 339 GLY B C 1
ATOM 6812 O O . GLY B 1 339 ? 13.805 4.383 -10.984 1 81.94 339 GLY B O 1
ATOM 6813 N N . ARG B 1 340 ? 12.469 5.562 -9.57 1 79.56 340 ARG B N 1
ATOM 6814 C CA . ARG B 1 340 ? 11.875 6.379 -10.625 1 79.56 340 ARG B CA 1
ATOM 6815 C C . ARG B 1 340 ? 12.242 7.848 -10.453 1 79.56 340 ARG B C 1
ATOM 6817 O O . ARG B 1 340 ? 12.469 8.312 -9.336 1 79.56 340 ARG B O 1
ATOM 6824 N N . SER B 1 341 ? 12.344 8.508 -11.578 1 67.19 341 SER B N 1
ATOM 6825 C CA . SER B 1 341 ? 12.758 9.906 -11.555 1 67.19 341 SER B CA 1
ATOM 6826 C C . SER B 1 341 ? 11.758 10.758 -10.781 1 67.19 341 SER B C 1
ATOM 6828 O O . SER B 1 341 ? 12.148 11.695 -10.078 1 67.19 341 SER B O 1
ATOM 6830 N N . PHE B 1 342 ? 10.484 10.562 -10.961 1 56.66 342 PHE B N 1
ATOM 6831 C CA . PHE B 1 342 ? 9.492 11.453 -10.359 1 56.66 342 PHE B CA 1
ATOM 6832 C C . PHE B 1 342 ? 9.203 11.047 -8.922 1 56.66 342 PHE B C 1
ATOM 6834 O O . PHE B 1 342 ? 8.469 11.727 -8.211 1 56.66 342 PHE B O 1
ATOM 6841 N N . GLU B 1 343 ? 9.625 9.891 -8.555 1 54.09 343 GLU B N 1
ATOM 6842 C CA . GLU B 1 343 ? 9.406 9.516 -7.164 1 54.09 343 GLU B CA 1
ATOM 6843 C C . GLU B 1 343 ? 10.211 10.406 -6.219 1 54.09 343 GLU B C 1
ATOM 6845 O O . GLU B 1 343 ? 10.367 10.094 -5.039 1 54.09 343 GLU B O 1
ATOM 6850 N N . SER B 1 344 ? 10.672 11.57 -6.707 1 44.22 344 SER B N 1
ATOM 6851 C CA . SER B 1 344 ? 11.562 12.469 -5.98 1 44.22 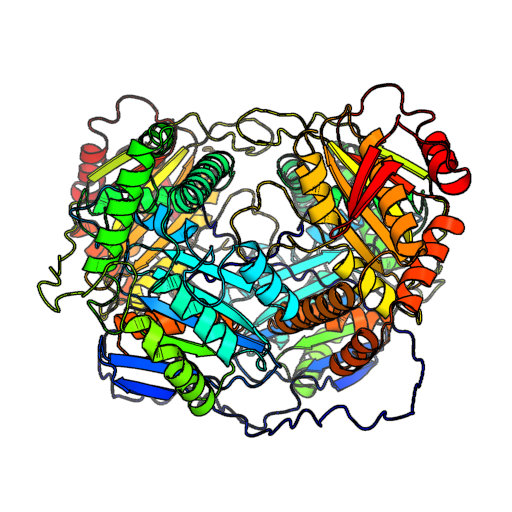344 SER B CA 1
ATOM 6852 C C . SER B 1 344 ? 11.141 12.602 -4.523 1 44.22 344 SER B C 1
ATOM 6854 O O . SER B 1 344 ? 11.969 12.891 -3.656 1 44.22 344 SER B O 1
ATOM 6856 N N . GLY B 1 345 ? 9.828 12.711 -4.195 1 43.09 345 GLY B N 1
ATOM 6857 C CA . GLY B 1 345 ? 9.539 13.32 -2.908 1 43.09 345 GLY B CA 1
ATOM 6858 C C . GLY B 1 345 ? 9.719 12.375 -1.739 1 43.09 345 GLY B C 1
ATOM 6859 O O . GLY B 1 345 ? 9.555 12.766 -0.582 1 43.09 345 GLY B O 1
ATOM 6860 N N . GLY B 1 346 ? 9.695 11.094 -1.905 1 43.38 346 GLY B N 1
ATOM 6861 C CA . GLY B 1 346 ? 9.695 10.422 -0.617 1 43.38 346 GLY B CA 1
ATOM 6862 C C . GLY B 1 346 ? 11.094 10.148 -0.088 1 43.38 346 GLY B C 1
ATOM 6863 O O . GLY B 1 346 ? 12.039 10.016 -0.863 1 43.38 346 GLY B O 1
ATOM 6864 N N . ALA B 1 347 ? 11.438 10.609 1.001 1 40.78 347 ALA B N 1
ATOM 6865 C CA . ALA B 1 347 ? 12.625 10.422 1.836 1 40.78 347 ALA B CA 1
ATOM 6866 C C . ALA B 1 347 ? 13.102 8.977 1.802 1 40.78 347 ALA B C 1
ATOM 6868 O O . ALA B 1 347 ? 12.305 8.047 1.971 1 40.78 347 ALA B O 1
ATOM 6869 N N . GLY B 1 348 ? 14.367 8.672 1.425 1 44.44 348 GLY B N 1
ATOM 6870 C CA . GLY B 1 348 ? 15.109 7.418 1.449 1 44.44 348 GLY B CA 1
ATOM 6871 C C . GLY B 1 348 ? 15.242 6.777 0.081 1 44.44 348 GLY B C 1
ATOM 6872 O O . GLY B 1 348 ? 15.641 5.613 -0.031 1 44.44 348 GLY B O 1
ATOM 6873 N N . LYS B 1 349 ? 14.508 7.371 -0.844 1 48.41 349 LYS B N 1
ATOM 6874 C CA . LYS B 1 349 ? 14.547 6.656 -2.115 1 48.41 349 LYS B CA 1
ATOM 6875 C C . LYS B 1 349 ? 15.93 6.734 -2.748 1 48.41 349 LYS B C 1
ATOM 6877 O O . LYS B 1 349 ? 16.438 7.828 -3.027 1 48.41 349 LYS B O 1
ATOM 6882 N N . GLY B 1 350 ? 16.625 5.809 -2.744 1 54.81 350 GLY B N 1
ATOM 6883 C CA . GLY B 1 350 ? 17.75 5.047 -3.275 1 54.81 350 GLY B CA 1
ATOM 6884 C C . GLY B 1 350 ? 18.75 5.902 -4.035 1 54.81 350 GLY B C 1
ATOM 6885 O O . GLY B 1 350 ? 19.312 5.457 -5.035 1 54.81 350 GLY B O 1
ATOM 6886 N N . LEU B 1 351 ? 18.734 7.129 -3.605 1 56.19 351 LEU B N 1
ATOM 6887 C CA . LEU B 1 351 ? 19.578 8.055 -4.359 1 56.19 351 LEU B CA 1
ATOM 6888 C C . LEU B 1 351 ? 21.031 7.582 -4.391 1 56.19 351 LEU B C 1
ATOM 6890 O O . LEU B 1 351 ? 21.766 7.875 -5.336 1 56.19 351 LEU B O 1
ATOM 6894 N N . THR B 1 352 ? 21.234 6.75 -3.457 1 68.19 352 THR B N 1
ATOM 6895 C CA . THR B 1 352 ? 22.656 6.41 -3.418 1 68.19 352 THR B CA 1
ATOM 6896 C C . THR B 1 352 ? 22.906 5.051 -4.062 1 68.19 352 THR B C 1
ATOM 6898 O O . THR B 1 352 ? 24.047 4.598 -4.145 1 68.19 352 THR B O 1
ATOM 6901 N N . THR B 1 353 ? 21.875 4.527 -4.543 1 83.69 353 THR B N 1
ATOM 6902 C CA . THR B 1 353 ? 22.062 3.232 -5.184 1 83.69 353 THR B CA 1
ATOM 6903 C C . THR B 1 353 ? 22.672 3.404 -6.57 1 83.69 353 THR B C 1
ATOM 6905 O O . THR B 1 353 ? 22.625 4.496 -7.145 1 83.69 353 THR B O 1
ATOM 6908 N N . ILE B 1 354 ? 23.25 2.4 -7 1 89.06 354 ILE B N 1
ATOM 6909 C CA . ILE B 1 354 ? 23.984 2.451 -8.258 1 89.06 354 ILE B CA 1
ATOM 6910 C C . ILE B 1 354 ? 23.047 2.84 -9.398 1 89.06 354 ILE B C 1
ATOM 6912 O O . ILE B 1 354 ? 23.359 3.744 -10.18 1 89.06 354 ILE B O 1
ATOM 6916 N N . LEU B 1 355 ? 21.906 2.258 -9.508 1 90.75 355 LEU B N 1
ATOM 6917 C CA . LEU B 1 355 ? 21.016 2.486 -10.648 1 90.75 355 LEU B CA 1
ATOM 6918 C C . LEU B 1 355 ? 20.344 3.85 -10.539 1 90.75 355 LEU B C 1
ATOM 6920 O O . LEU B 1 355 ? 20.031 4.469 -11.562 1 90.75 355 LEU B O 1
ATOM 6924 N N . TYR B 1 356 ? 20.188 4.27 -9.398 1 83.06 356 TYR B N 1
ATOM 6925 C CA . TYR B 1 356 ? 19.625 5.609 -9.273 1 83.06 356 TYR B CA 1
ATOM 6926 C C . TYR B 1 356 ? 20.625 6.66 -9.75 1 83.06 356 TYR B C 1
ATOM 6928 O O . TYR B 1 356 ? 20.234 7.656 -10.367 1 83.06 356 TYR B O 1
ATOM 6936 N N . ARG B 1 357 ? 21.812 6.465 -9.375 1 81.62 357 ARG B N 1
ATOM 6937 C CA . ARG B 1 357 ? 22.844 7.371 -9.859 1 81.62 357 ARG B CA 1
ATOM 6938 C C . ARG B 1 357 ? 22.938 7.336 -11.383 1 81.62 357 ARG B C 1
ATOM 6940 O O . ARG B 1 357 ? 23.141 8.367 -12.023 1 81.62 357 ARG B O 1
ATOM 6947 N N . VAL B 1 358 ? 22.812 6.195 -11.836 1 82.94 358 VAL B N 1
ATOM 6948 C CA . VAL B 1 358 ? 22.797 6.039 -13.289 1 82.94 358 VAL B CA 1
ATOM 6949 C C . VAL B 1 358 ? 21.641 6.82 -13.891 1 82.94 358 VAL B C 1
ATOM 6951 O O . VAL B 1 358 ? 21.797 7.523 -14.891 1 82.94 358 VAL B O 1
ATOM 6954 N N . LEU B 1 359 ? 20.484 6.695 -13.328 1 79.5 359 LEU B N 1
ATOM 6955 C CA . LEU B 1 359 ? 19.297 7.418 -13.789 1 79.5 359 LEU B CA 1
ATOM 6956 C C . LEU B 1 359 ? 19.531 8.922 -13.758 1 79.5 359 LEU B C 1
ATOM 6958 O O . LEU B 1 359 ? 19.156 9.633 -14.688 1 79.5 359 LEU B O 1
ATOM 6962 N N . GLY B 1 360 ? 20.156 9.352 -12.711 1 74.81 360 GLY B N 1
ATOM 6963 C CA . GLY B 1 360 ? 20.469 10.766 -12.594 1 74.81 360 GLY B CA 1
ATOM 6964 C C . GLY B 1 360 ? 21.406 11.266 -13.688 1 74.81 360 GLY B C 1
ATOM 6965 O O . GLY B 1 360 ? 21.281 12.414 -14.133 1 74.81 360 GLY B O 1
ATOM 6966 N N . SER B 1 361 ? 22.266 10.406 -14.07 1 75.06 361 SER B N 1
ATOM 6967 C CA . SER B 1 361 ? 23.234 10.797 -15.094 1 75.06 361 SER B CA 1
ATOM 6968 C C . SER B 1 361 ? 22.609 10.781 -16.484 1 75.06 361 SER B C 1
ATOM 6970 O O . SER B 1 361 ? 23.141 11.383 -17.422 1 75.06 361 SER B O 1
ATOM 6972 N N . LEU B 1 362 ? 21.484 10.164 -16.547 1 69.56 362 LEU B N 1
ATOM 6973 C CA . LEU B 1 362 ? 20.844 10.023 -17.859 1 69.56 362 LEU B CA 1
ATOM 6974 C C . LEU B 1 362 ? 19.641 10.953 -17.969 1 69.56 362 LEU B C 1
ATOM 6976 O O . LEU B 1 362 ? 18.812 10.797 -18.875 1 69.56 362 LEU B O 1
ATOM 6980 N N . VAL B 1 363 ? 19.297 11.766 -17.062 1 57.19 363 VAL B N 1
ATOM 6981 C CA . VAL B 1 363 ? 18.094 12.594 -16.938 1 57.19 363 VAL B CA 1
ATOM 6982 C C . VAL B 1 363 ? 17.844 13.344 -18.234 1 57.19 363 VAL B C 1
ATOM 6984 O O . VAL B 1 363 ? 16.719 13.43 -18.703 1 57.19 363 VAL B O 1
ATOM 6987 N N . GLY B 1 364 ? 18.922 13.742 -18.812 1 60.41 364 GLY B N 1
ATOM 6988 C CA . GLY B 1 364 ? 18.688 14.461 -20.062 1 60.41 364 GLY B CA 1
ATOM 6989 C C . GLY B 1 364 ? 18.359 13.555 -21.219 1 60.41 364 GLY B C 1
ATOM 6990 O O . GLY B 1 364 ? 17.984 14.023 -22.297 1 60.41 364 GLY B O 1
ATOM 6991 N N . GLN B 1 365 ? 18.234 12.344 -20.891 1 62.88 365 GLN B N 1
ATOM 6992 C CA . GLN B 1 365 ? 18.062 11.406 -21.984 1 62.88 365 GLN B CA 1
ATOM 6993 C C . GLN B 1 365 ? 16.734 10.672 -21.891 1 62.88 365 GLN B C 1
ATOM 6995 O O . GLN B 1 365 ? 16.578 9.578 -22.438 1 62.88 365 GLN B O 1
ATOM 7000 N N . ASN B 1 366 ? 15.781 11.203 -21.156 1 75.31 366 ASN B N 1
ATOM 7001 C CA . ASN B 1 366 ? 14.391 10.766 -21.109 1 75.31 366 ASN B CA 1
ATOM 7002 C C . ASN B 1 366 ? 14.258 9.375 -20.5 1 75.31 366 ASN B C 1
ATOM 7004 O O . ASN B 1 366 ? 13.594 8.508 -21.062 1 75.31 366 ASN B O 1
ATOM 7008 N N . PHE B 1 367 ? 15.07 8.977 -19.656 1 81.31 367 PHE B N 1
ATOM 7009 C CA . PHE B 1 367 ? 14.836 7.809 -18.812 1 81.31 367 PHE B CA 1
ATOM 7010 C C . PHE B 1 367 ? 14.047 8.188 -17.562 1 81.31 367 PHE B C 1
ATOM 7012 O O . PHE B 1 367 ? 14.32 9.211 -16.938 1 81.31 367 PHE B O 1
ATOM 7019 N N . SER B 1 368 ? 13.125 7.332 -17.266 1 81.44 368 SER B N 1
ATOM 7020 C CA . SER B 1 368 ? 12.273 7.707 -16.141 1 81.44 368 SER B CA 1
ATOM 7021 C C . SER B 1 368 ? 12.414 6.715 -14.984 1 81.44 368 SER B C 1
ATOM 7023 O O . SER B 1 368 ? 11.984 6.996 -13.867 1 81.44 368 SER B O 1
ATOM 7025 N N . ALA B 1 369 ? 13.094 5.598 -15.281 1 87.5 369 ALA B N 1
ATOM 7026 C CA . ALA B 1 369 ? 13.227 4.629 -14.195 1 87.5 369 ALA B CA 1
ATOM 7027 C C . ALA B 1 369 ? 14.344 3.627 -14.492 1 87.5 369 ALA B C 1
ATOM 7029 O O . ALA B 1 369 ? 14.578 3.279 -15.656 1 87.5 369 ALA B O 1
ATOM 7030 N N . PHE B 1 370 ? 15 3.189 -13.5 1 91.06 370 PHE B N 1
ATOM 7031 C CA . PHE B 1 370 ? 15.898 2.039 -13.469 1 91.06 370 PHE B CA 1
ATOM 7032 C C . PHE B 1 370 ? 15.734 1.264 -12.164 1 91.06 370 PHE B C 1
ATOM 7034 O O . PHE B 1 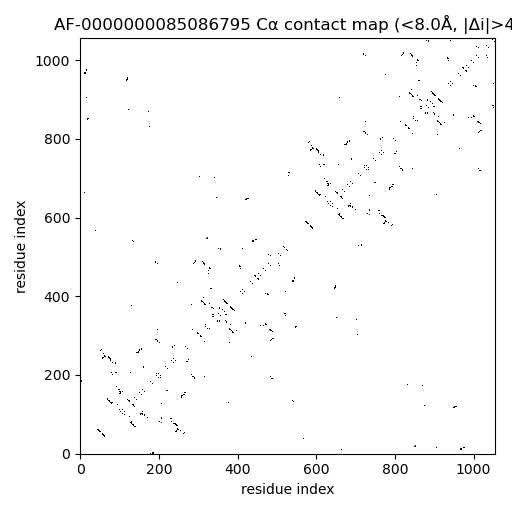370 ? 15.742 1.852 -11.086 1 91.06 370 PHE B O 1
ATOM 7041 N N . LYS B 1 371 ? 15.617 -0.03 -12.312 1 94.31 371 LYS B N 1
ATOM 7042 C CA . LYS B 1 371 ? 15.453 -0.848 -11.109 1 94.31 371 LYS B CA 1
ATOM 7043 C C . LYS B 1 371 ? 16.031 -2.248 -11.32 1 94.31 371 LYS B C 1
ATOM 7045 O O . LYS B 1 371 ? 16 -2.771 -12.438 1 94.31 371 LYS B O 1
ATOM 7050 N N . ALA B 1 372 ? 16.484 -2.768 -10.25 1 97.12 372 ALA B N 1
ATOM 7051 C CA . ALA B 1 372 ? 16.953 -4.152 -10.273 1 97.12 372 ALA B CA 1
ATOM 7052 C C . ALA B 1 372 ? 15.914 -5.086 -9.656 1 97.12 372 ALA B C 1
ATOM 7054 O O . ALA B 1 372 ? 15.109 -4.668 -8.82 1 97.12 372 ALA B O 1
ATOM 7055 N N . PHE B 1 373 ? 15.898 -6.316 -10.133 1 97.31 373 PHE B N 1
ATOM 7056 C CA . PHE B 1 373 ? 15.031 -7.32 -9.523 1 97.31 373 PHE B CA 1
ATOM 7057 C C . PHE B 1 373 ? 15.727 -8.672 -9.461 1 97.31 373 PHE B C 1
ATOM 7059 O O . PHE B 1 373 ? 16.703 -8.906 -10.172 1 97.31 373 PHE B O 1
ATOM 7066 N N . TYR B 1 374 ? 15.367 -9.47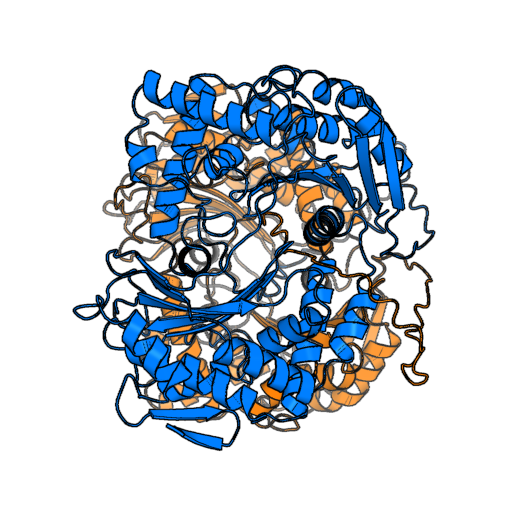7 -8.57 1 97.31 374 TYR B N 1
ATOM 7067 C CA . TYR B 1 374 ? 15.805 -10.852 -8.383 1 97.31 374 TYR B CA 1
ATOM 7068 C C . TYR B 1 374 ? 14.641 -11.742 -7.961 1 97.31 374 TYR B C 1
ATOM 7070 O O . TYR B 1 374 ? 13.922 -11.422 -7.008 1 97.31 374 TYR B O 1
ATOM 7078 N N . ARG B 1 375 ? 14.43 -12.758 -8.703 1 95.25 375 ARG B N 1
ATOM 7079 C CA . ARG B 1 375 ? 13.445 -13.773 -8.359 1 95.25 375 ARG B CA 1
ATOM 7080 C C . ARG B 1 375 ? 14.086 -15.156 -8.258 1 95.25 375 ARG B C 1
ATOM 7082 O O . ARG B 1 375 ? 14.797 -15.578 -9.172 1 95.25 375 ARG B O 1
ATOM 7089 N N . GLU B 1 376 ? 13.875 -15.758 -7.188 1 94.06 376 GLU B N 1
ATOM 7090 C CA . GLU B 1 376 ? 14.422 -17.094 -6.969 1 94.06 376 GLU B CA 1
ATOM 7091 C C . GLU B 1 376 ? 13.344 -18.156 -7.102 1 94.06 376 GLU B C 1
ATOM 7093 O O . GLU B 1 376 ? 12.203 -17.953 -6.676 1 94.06 376 GLU B O 1
ATOM 7098 N N . PHE B 1 377 ? 13.68 -19.234 -7.746 1 92.94 377 PHE B N 1
ATOM 7099 C CA . PHE B 1 377 ? 12.82 -20.406 -7.91 1 92.94 377 PHE B CA 1
ATOM 7100 C C . PHE B 1 377 ? 13.516 -21.656 -7.395 1 92.94 377 PHE B C 1
ATOM 7102 O O . PHE B 1 377 ? 14.656 -21.594 -6.934 1 92.94 377 PHE B O 1
ATOM 7109 N N . GLU B 1 378 ? 12.812 -22.734 -7.383 1 88.69 378 GLU B N 1
ATOM 7110 C CA . GLU B 1 378 ? 13.312 -24 -6.824 1 88.69 378 GLU B CA 1
ATOM 7111 C C . GLU B 1 378 ? 14.578 -24.453 -7.543 1 88.69 378 GLU B C 1
ATOM 7113 O O . GLU B 1 378 ? 15.523 -24.922 -6.906 1 88.69 378 GLU B O 1
ATOM 7118 N N . ASP B 1 379 ? 14.633 -24.344 -8.875 1 91.69 379 ASP B N 1
ATOM 7119 C CA . ASP B 1 379 ? 15.719 -24.953 -9.633 1 91.69 379 ASP B CA 1
ATOM 7120 C C . ASP B 1 379 ? 16.469 -23.922 -10.453 1 91.69 379 ASP B C 1
ATOM 7122 O O . ASP B 1 379 ? 17.375 -24.266 -11.211 1 91.69 379 ASP B O 1
ATOM 7126 N N . SER B 1 380 ? 16.094 -22.734 -10.359 1 94.31 380 SER B N 1
ATOM 7127 C CA . SER B 1 380 ? 16.781 -21.656 -11.062 1 94.31 380 SER B CA 1
ATOM 7128 C C . SER B 1 380 ? 16.453 -20.297 -10.453 1 94.31 380 SER B C 1
ATOM 7130 O O . SER B 1 380 ? 15.883 -20.219 -9.359 1 94.31 380 SER B O 1
ATOM 7132 N N . GLY B 1 381 ? 16.922 -19.25 -11.039 1 95.94 381 GLY B N 1
ATOM 7133 C CA . GLY B 1 381 ? 16.609 -17.875 -10.688 1 95.94 381 GLY B CA 1
ATOM 7134 C C . GLY B 1 381 ? 16.812 -16.891 -11.836 1 95.94 381 GLY B C 1
ATOM 7135 O O . GLY B 1 381 ? 17.391 -17.25 -12.859 1 95.94 381 GLY B O 1
ATOM 7136 N N . ILE B 1 382 ? 16.219 -15.758 -11.672 1 97.44 382 ILE B N 1
ATOM 7137 C CA . ILE B 1 382 ? 16.375 -14.719 -12.688 1 97.44 382 ILE B CA 1
ATOM 7138 C C . ILE B 1 382 ? 16.734 -13.398 -12.016 1 97.44 382 ILE B C 1
ATOM 7140 O O . ILE B 1 382 ? 16.125 -13.008 -11.016 1 97.44 382 ILE B O 1
ATOM 7144 N N . PHE B 1 383 ? 17.781 -12.844 -12.453 1 98.38 383 PHE B N 1
ATOM 7145 C CA . PHE B 1 383 ? 18.234 -11.516 -12.039 1 98.38 383 PHE B CA 1
ATOM 7146 C C . PHE B 1 383 ? 18.266 -10.562 -13.219 1 98.38 383 PHE B C 1
ATOM 7148 O O . PHE B 1 383 ? 18.672 -10.938 -14.32 1 98.38 383 PHE B O 1
ATOM 7155 N N . GLY B 1 384 ? 17.766 -9.305 -12.914 1 98.19 384 GLY B N 1
ATOM 7156 C CA . GLY B 1 384 ? 17.812 -8.406 -14.062 1 98.19 384 GLY B CA 1
ATOM 7157 C C . GLY B 1 384 ? 17.656 -6.945 -13.672 1 98.19 384 GLY B C 1
ATOM 7158 O O . GLY B 1 384 ? 17.531 -6.621 -12.492 1 98.19 384 GLY B O 1
ATOM 7159 N N . ILE B 1 385 ? 17.797 -6.09 -14.664 1 97.88 385 ILE B N 1
ATOM 7160 C CA . ILE B 1 385 ? 17.609 -4.645 -14.586 1 97.88 385 ILE B CA 1
ATOM 7161 C C . ILE B 1 385 ? 16.562 -4.203 -15.594 1 97.88 385 ILE B C 1
ATOM 7163 O O . ILE B 1 385 ? 16.578 -4.633 -16.75 1 97.88 385 ILE B O 1
ATOM 7167 N N . TYR B 1 386 ? 15.641 -3.449 -15.125 1 96.94 386 TYR B N 1
ATOM 7168 C CA . TYR B 1 386 ? 14.633 -2.922 -16.031 1 96.94 386 TYR B CA 1
ATOM 7169 C C . TYR B 1 386 ? 14.477 -1.417 -15.859 1 96.94 386 TYR B C 1
ATOM 7171 O O . TYR B 1 386 ? 14.945 -0.846 -14.875 1 96.94 386 TYR B O 1
ATOM 7179 N N . GLY B 1 387 ? 13.891 -0.81 -16.875 1 93.25 387 GLY B N 1
ATOM 7180 C CA . GLY B 1 387 ? 13.703 0.632 -16.859 1 93.25 387 GLY B CA 1
ATOM 7181 C C . GLY B 1 387 ? 12.633 1.1 -17.828 1 93.25 387 GLY B C 1
ATOM 7182 O O . GLY B 1 387 ? 11.961 0.282 -18.469 1 93.25 387 GLY B O 1
ATOM 7183 N N . MET B 1 388 ? 12.422 2.355 -17.75 1 90.44 388 MET B N 1
ATOM 7184 C CA . MET B 1 388 ? 11.469 3.021 -18.641 1 90.44 388 MET B CA 1
ATOM 7185 C C . MET B 1 388 ? 12.148 4.156 -19.406 1 90.44 388 MET B C 1
ATOM 7187 O O . MET B 1 388 ? 12.922 4.922 -18.828 1 90.44 388 MET B O 1
ATOM 7191 N N . CYS B 1 389 ? 11.898 4.191 -20.703 1 88.25 389 CYS B N 1
ATOM 7192 C CA . CYS B 1 389 ? 12.469 5.246 -21.531 1 88.25 389 CYS B CA 1
ATOM 7193 C C . CYS B 1 389 ? 11.672 5.414 -22.812 1 88.25 389 CYS B C 1
ATOM 7195 O O . CYS B 1 389 ? 10.75 4.648 -23.078 1 88.25 389 CYS B O 1
ATOM 7197 N N . GLN B 1 390 ? 12.023 6.465 -23.516 1 87.19 390 GLN B N 1
ATOM 7198 C CA . GLN B 1 390 ? 11.469 6.605 -24.859 1 87.19 390 GLN B CA 1
ATOM 7199 C C . GLN B 1 390 ? 11.961 5.492 -25.781 1 87.19 390 GLN B C 1
ATOM 7201 O O . GLN B 1 390 ? 13.07 4.98 -25.609 1 87.19 390 GLN B O 1
ATOM 7206 N N . LYS B 1 391 ? 11.172 5.227 -26.766 1 88.25 391 LYS B N 1
ATOM 7207 C CA . LYS B 1 391 ? 11.422 4.078 -27.641 1 88.25 391 LYS B CA 1
ATOM 7208 C C . LYS B 1 391 ? 12.781 4.191 -28.328 1 88.25 391 LYS B C 1
ATOM 7210 O O . LYS B 1 391 ? 13.438 3.18 -28.578 1 88.25 391 LYS B O 1
ATOM 7215 N N . GLU B 1 392 ? 13.273 5.387 -28.531 1 87.56 392 GLU B N 1
ATOM 7216 C CA . GLU B 1 392 ? 14.531 5.602 -29.234 1 87.56 392 GLU B CA 1
ATOM 7217 C C . GLU B 1 392 ? 15.727 5.262 -28.344 1 87.56 392 GLU B C 1
ATOM 7219 O O . GLU B 1 392 ? 16.828 5.039 -28.859 1 87.56 392 GLU B O 1
ATOM 7224 N N . ASN B 1 393 ? 15.484 5.152 -27.078 1 90.12 393 ASN B N 1
ATOM 7225 C CA . ASN B 1 393 ? 16.594 5.02 -26.141 1 90.12 393 ASN B CA 1
ATOM 7226 C C . ASN B 1 393 ? 16.719 3.594 -25.609 1 90.12 393 ASN B C 1
ATOM 7228 O O . ASN B 1 393 ? 17.531 3.318 -24.734 1 90.12 393 ASN B O 1
ATOM 7232 N N . ILE B 1 394 ? 16 2.662 -26.125 1 92.12 394 ILE B N 1
ATOM 7233 C CA . ILE B 1 394 ? 15.961 1.299 -25.609 1 92.12 394 ILE B CA 1
ATOM 7234 C C . ILE B 1 394 ? 17.328 0.652 -25.734 1 92.12 394 ILE B C 1
ATOM 7236 O O . ILE B 1 394 ? 17.812 0.001 -24.812 1 92.12 394 ILE B O 1
ATOM 7240 N N . LYS B 1 395 ? 18 0.844 -26.859 1 91.94 395 LYS B N 1
ATOM 7241 C CA . LYS B 1 395 ? 19.328 0.279 -27.062 1 91.94 395 LYS B CA 1
ATOM 7242 C C . LYS B 1 395 ? 20.312 0.828 -26.047 1 91.94 395 LYS B C 1
ATOM 7244 O O . LYS B 1 395 ? 21.156 0.086 -25.516 1 91.94 395 LYS B O 1
ATOM 7249 N N . GLN B 1 396 ? 20.141 2.094 -25.797 1 90.75 396 GLN B N 1
ATOM 7250 C CA . GLN B 1 396 ? 20.984 2.701 -24.766 1 90.75 396 GLN B CA 1
ATOM 7251 C C . GLN B 1 396 ? 20.703 2.084 -23.406 1 90.75 396 GLN B C 1
ATOM 7253 O O . GLN B 1 396 ? 21.625 1.925 -22.594 1 90.75 396 GLN B O 1
ATOM 7258 N N . GLY B 1 397 ? 19.469 1.83 -23.156 1 93.56 397 GLY B N 1
ATOM 7259 C CA . GLY B 1 397 ? 19.125 1.161 -21.906 1 93.56 397 GLY B CA 1
ATOM 7260 C C . GLY B 1 397 ? 19.812 -0.175 -21.734 1 93.56 397 GLY B C 1
ATOM 7261 O O . GLY B 1 397 ? 20.391 -0.446 -20.688 1 93.56 397 GLY B O 1
ATOM 7262 N N . TYR B 1 398 ? 19.812 -0.978 -22.766 1 95.06 398 TYR B N 1
ATOM 7263 C CA . TYR B 1 398 ? 20.469 -2.281 -22.703 1 95.06 398 TYR B CA 1
ATOM 7264 C C . TYR B 1 398 ? 21.984 -2.129 -22.531 1 95.06 398 TYR B C 1
ATOM 7266 O O . TYR B 1 398 ? 22.594 -2.861 -21.75 1 95.06 398 TYR B O 1
ATOM 7274 N N . GLN B 1 399 ? 22.531 -1.2 -23.234 1 93.38 399 GLN B N 1
ATOM 7275 C CA . GLN B 1 399 ? 23.953 -0.955 -23.094 1 93.38 399 GLN B CA 1
ATOM 7276 C C . GLN B 1 399 ? 24.312 -0.57 -21.656 1 93.38 399 GLN B C 1
ATOM 7278 O O . GLN B 1 399 ? 25.328 -1.02 -21.125 1 93.38 399 GLN B O 1
ATOM 7283 N N . THR B 1 400 ? 23.484 0.23 -21.109 1 92.31 400 THR B N 1
ATOM 7284 C CA . THR B 1 400 ? 23.703 0.658 -19.734 1 92.31 400 THR B CA 1
ATOM 7285 C C . THR B 1 400 ? 23.672 -0.536 -18.781 1 92.31 400 THR B C 1
ATOM 7287 O O . THR B 1 400 ? 24.469 -0.623 -17.859 1 92.31 400 THR B O 1
ATOM 7290 N N . CYS B 1 401 ? 22.75 -1.414 -18.969 1 95.44 401 CYS B N 1
ATOM 7291 C CA . CYS B 1 401 ? 22.656 -2.615 -18.141 1 95.44 401 CYS B CA 1
ATOM 7292 C C . CYS B 1 401 ? 23.953 -3.416 -18.203 1 95.44 401 CYS B C 1
ATOM 7294 O O . CYS B 1 401 ? 24.469 -3.85 -17.172 1 95.44 401 CYS B O 1
ATOM 7296 N N . ILE B 1 402 ? 24.469 -3.582 -19.406 1 95.12 402 ILE B N 1
ATOM 7297 C CA . ILE B 1 402 ? 25.703 -4.336 -19.609 1 95.12 402 ILE B CA 1
ATOM 7298 C C . ILE B 1 402 ? 26.859 -3.637 -18.891 1 95.12 402 ILE B C 1
ATOM 7300 O O . ILE B 1 402 ? 27.641 -4.277 -18.172 1 95.12 402 ILE B O 1
ATOM 7304 N N . ASN B 1 403 ? 26.891 -2.336 -19.031 1 92.56 403 ASN B N 1
ATOM 7305 C CA . ASN B 1 403 ? 27.969 -1.568 -18.422 1 92.56 403 ASN B CA 1
ATOM 7306 C C . 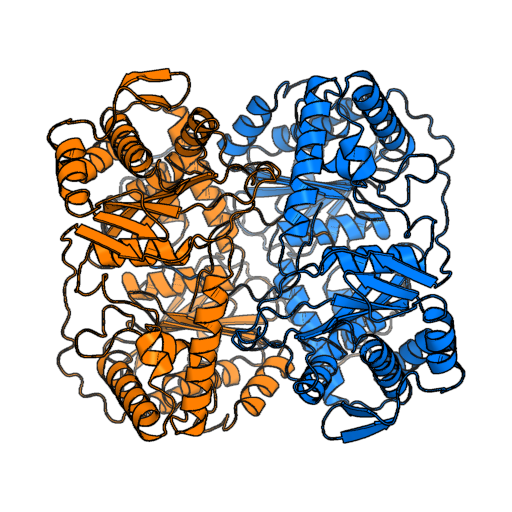ASN B 1 403 ? 27.953 -1.672 -16.906 1 92.56 403 ASN B C 1
ATOM 7308 O O . ASN B 1 403 ? 29 -1.809 -16.281 1 92.56 403 ASN B O 1
ATOM 7312 N N . VAL B 1 404 ? 26.797 -1.562 -16.391 1 93.69 404 VAL B N 1
ATOM 7313 C CA . VAL B 1 404 ? 26.656 -1.629 -14.938 1 93.69 404 VAL B CA 1
ATOM 7314 C C . VAL B 1 404 ? 27.141 -2.988 -14.43 1 93.69 404 VAL B C 1
ATOM 7316 O O . VAL B 1 404 ? 27.891 -3.064 -13.453 1 93.69 404 VAL B O 1
ATOM 7319 N N . MET B 1 405 ? 26.781 -4.07 -15.078 1 95.38 405 MET B N 1
ATOM 7320 C CA . MET B 1 405 ? 27.172 -5.414 -14.656 1 95.38 405 MET B CA 1
ATOM 7321 C C . MET B 1 405 ? 28.672 -5.625 -14.812 1 95.38 405 MET B C 1
ATOM 7323 O O . MET B 1 405 ? 29.297 -6.277 -13.984 1 95.38 405 MET B O 1
ATOM 7327 N N . LYS B 1 406 ? 29.203 -5.094 -15.836 1 93.81 406 LYS B N 1
ATOM 7328 C CA . LYS B 1 406 ? 30.641 -5.199 -16.047 1 93.81 406 LYS B CA 1
ATOM 7329 C C . LYS B 1 406 ? 31.406 -4.457 -14.953 1 93.81 406 LYS B C 1
ATOM 7331 O O . LYS B 1 406 ? 32.469 -4.914 -14.508 1 93.81 406 LYS B O 1
ATOM 7336 N N . GLN B 1 407 ? 30.875 -3.365 -14.57 1 92.44 407 GLN B N 1
ATOM 7337 C CA . GLN B 1 407 ? 31.5 -2.621 -13.477 1 92.44 407 GLN B CA 1
ATOM 7338 C C . GLN B 1 407 ? 31.469 -3.424 -12.18 1 92.44 407 GLN B C 1
ATOM 7340 O O . GLN B 1 407 ? 32.438 -3.404 -11.422 1 92.44 407 GLN B O 1
ATOM 7345 N N . LEU B 1 408 ? 30.453 -4.051 -11.961 1 95.06 408 LEU B N 1
ATOM 7346 C CA . LEU B 1 408 ? 30.344 -4.883 -10.773 1 95.06 408 LEU B CA 1
ATOM 7347 C C . LEU B 1 408 ? 31.312 -6.059 -10.836 1 95.06 408 LEU B C 1
ATOM 7349 O O . LEU B 1 408 ? 31.922 -6.426 -9.836 1 95.06 408 LEU B O 1
ATOM 7353 N N . GLU B 1 409 ? 31.359 -6.637 -12 1 95.31 409 GLU B N 1
ATOM 7354 C CA . GLU B 1 409 ? 32.312 -7.719 -12.219 1 95.31 409 GLU B CA 1
ATOM 7355 C C . GLU B 1 409 ? 33.75 -7.285 -11.867 1 95.31 409 GLU B C 1
ATOM 7357 O O . GLU B 1 409 ? 34.5 -8.055 -11.289 1 95.31 409 GLU B O 1
ATOM 7362 N N . ASN B 1 410 ? 34 -6.043 -12.133 1 93.81 410 ASN B N 1
ATOM 7363 C CA . ASN B 1 410 ? 35.344 -5.508 -11.914 1 93.81 410 ASN B CA 1
ATOM 7364 C C . ASN B 1 410 ? 35.531 -5.008 -10.484 1 93.81 410 ASN B C 1
ATOM 7366 O O . ASN B 1 410 ? 36.594 -4.52 -10.117 1 93.81 410 ASN B O 1
ATOM 7370 N N . GLY B 1 411 ? 34.531 -5.09 -9.703 1 92.44 411 GLY B N 1
ATOM 7371 C CA . GLY B 1 411 ? 34.594 -4.684 -8.312 1 92.44 411 GLY B CA 1
ATOM 7372 C C . GLY B 1 411 ? 34.562 -3.178 -8.125 1 92.44 411 GLY B C 1
ATOM 7373 O O . GLY B 1 411 ? 35.125 -2.656 -7.156 1 92.44 411 GLY B O 1
ATOM 7374 N N . ASN B 1 412 ? 33.969 -2.457 -9.094 1 91.06 412 ASN B N 1
ATOM 7375 C CA . ASN B 1 412 ? 33.969 -0.998 -9.039 1 91.06 412 ASN B CA 1
ATOM 7376 C C . ASN B 1 412 ? 32.812 -0.48 -8.203 1 91.06 412 ASN B C 1
ATOM 7378 O O . ASN B 1 412 ? 31.922 0.208 -8.719 1 91.06 412 ASN B O 1
ATOM 7382 N N . PHE B 1 413 ? 32.844 -0.675 -6.969 1 91.88 413 PHE B N 1
ATOM 7383 C CA . PHE B 1 413 ? 31.969 -0.156 -5.914 1 91.88 413 PHE B CA 1
ATOM 7384 C C . PHE B 1 413 ? 32.688 -0.207 -4.566 1 91.88 413 PHE B C 1
ATOM 7386 O O . PHE B 1 413 ? 33.656 -0.928 -4.398 1 91.88 413 PHE B O 1
ATOM 7393 N N . THR B 1 414 ? 32.219 0.506 -3.668 1 91.06 414 THR B N 1
ATOM 7394 C CA . THR B 1 414 ? 32.938 0.664 -2.412 1 91.06 414 THR B CA 1
ATOM 7395 C C . THR B 1 414 ? 32.375 -0.272 -1.344 1 91.06 414 THR B C 1
ATOM 7397 O O . THR B 1 414 ? 31.25 -0.776 -1.477 1 91.06 414 THR B O 1
ATOM 7400 N N . GLU B 1 415 ? 33.188 -0.494 -0.316 1 92.69 415 GLU B N 1
ATOM 7401 C CA . GLU B 1 415 ? 32.75 -1.256 0.844 1 92.69 415 GLU B CA 1
ATOM 7402 C C . GLU B 1 415 ? 31.578 -0.554 1.549 1 92.69 415 GLU B C 1
ATOM 7404 O O . GLU B 1 415 ? 30.688 -1.209 2.09 1 92.69 415 GLU B O 1
ATOM 7409 N N . GLY B 1 416 ? 31.641 0.706 1.507 1 89.62 416 GLY B N 1
ATOM 7410 C CA . GLY B 1 416 ? 30.562 1.48 2.094 1 89.62 416 GLY B CA 1
ATOM 7411 C C . GLY B 1 416 ? 29.219 1.246 1.417 1 89.62 416 GLY B C 1
ATOM 7412 O O . GLY B 1 416 ? 28.203 1.112 2.088 1 89.62 416 GLY B O 1
ATOM 7413 N N . GLN B 1 417 ? 29.25 1.19 0.127 1 90.62 417 GLN B N 1
ATOM 7414 C CA . GLN B 1 417 ? 28.031 0.91 -0.628 1 90.62 417 GLN B CA 1
ATOM 7415 C C . GLN B 1 417 ? 27.5 -0.482 -0.311 1 90.62 417 GLN B C 1
ATOM 7417 O O . GLN B 1 417 ? 26.281 -0.679 -0.216 1 90.62 417 GLN B O 1
ATOM 7422 N N . LEU B 1 418 ? 28.406 -1.407 -0.168 1 94.5 418 LEU B N 1
ATOM 7423 C CA . LEU B 1 418 ? 28 -2.773 0.157 1 94.5 418 LEU B CA 1
ATOM 7424 C C . LEU B 1 418 ? 27.344 -2.834 1.528 1 94.5 418 LEU B C 1
ATOM 7426 O O . LEU B 1 418 ? 26.281 -3.438 1.681 1 94.5 418 LEU B O 1
ATOM 7430 N N . VAL B 1 419 ? 27.953 -2.242 2.482 1 92.31 419 VAL B N 1
ATOM 7431 C CA . VAL B 1 419 ? 27.422 -2.236 3.838 1 92.31 419 VAL B CA 1
ATOM 7432 C C . VAL B 1 419 ? 26.047 -1.573 3.848 1 92.31 419 VAL B C 1
ATOM 7434 O O . VAL B 1 419 ? 25.125 -2.047 4.52 1 92.31 419 VAL B O 1
ATOM 7437 N N . THR B 1 420 ? 25.938 -0.543 3.1 1 90.94 420 THR B N 1
ATOM 7438 C CA . THR B 1 420 ? 24.656 0.152 2.982 1 90.94 420 THR B CA 1
ATOM 7439 C C . THR B 1 420 ? 23.594 -0.765 2.379 1 90.94 420 THR B C 1
ATOM 7441 O O . THR B 1 420 ? 22.453 -0.807 2.857 1 90.94 420 THR B O 1
ATOM 7444 N N . ALA B 1 421 ? 23.953 -1.429 1.359 1 93.75 421 ALA B N 1
ATOM 7445 C CA . ALA B 1 421 ? 23.031 -2.35 0.707 1 93.75 421 ALA B CA 1
ATOM 7446 C C . ALA B 1 421 ? 22.562 -3.438 1.671 1 93.75 421 ALA B C 1
ATOM 7448 O O . ALA B 1 421 ? 21.375 -3.785 1.705 1 93.75 421 ALA B O 1
ATOM 7449 N N . ILE B 1 422 ? 23.5 -3.965 2.422 1 94.19 422 ILE B N 1
ATOM 7450 C CA . ILE B 1 422 ? 23.203 -5.008 3.398 1 94.19 422 ILE B CA 1
ATOM 7451 C C . ILE B 1 422 ? 22.234 -4.469 4.453 1 94.19 422 ILE B C 1
ATOM 7453 O O . ILE B 1 422 ? 21.234 -5.117 4.781 1 94.19 422 ILE B O 1
ATOM 7457 N N . ASN B 1 423 ? 22.469 -3.305 4.934 1 89.31 423 ASN B N 1
ATOM 7458 C CA . ASN B 1 423 ? 21.609 -2.693 5.938 1 89.31 423 ASN B CA 1
ATOM 7459 C C . ASN B 1 423 ? 20.219 -2.418 5.387 1 89.31 423 ASN B C 1
ATOM 7461 O O . ASN B 1 423 ? 19.219 -2.645 6.07 1 89.31 423 ASN B O 1
ATOM 7465 N N . GLN B 1 424 ? 20.188 -1.925 4.156 1 89.62 424 GLN B N 1
ATOM 7466 C CA . GLN B 1 424 ? 18.906 -1.632 3.527 1 89.62 424 GLN B CA 1
ATOM 7467 C C . GLN B 1 424 ? 18.062 -2.9 3.363 1 89.62 424 GLN B C 1
ATOM 7469 O O . GLN B 1 424 ? 16.875 -2.898 3.637 1 89.62 424 GLN B O 1
ATOM 7474 N N . TRP B 1 425 ? 18.703 -3.873 2.908 1 92.44 425 TRP B N 1
ATOM 7475 C CA . TRP B 1 425 ? 17.984 -5.133 2.725 1 92.44 425 TRP B CA 1
ATOM 7476 C C . TRP B 1 425 ? 17.469 -5.664 4.055 1 92.44 425 TRP B C 1
ATOM 7478 O O . TRP B 1 425 ? 16.297 -6.043 4.168 1 92.44 425 TRP B O 1
ATOM 7488 N N . THR B 1 426 ? 18.328 -5.688 5.043 1 90.19 426 THR B N 1
ATOM 7489 C CA . THR B 1 426 ? 17.984 -6.227 6.355 1 90.19 426 THR B CA 1
ATOM 7490 C C . THR B 1 426 ? 16.828 -5.457 6.969 1 90.19 426 THR B C 1
ATOM 7492 O O . THR B 1 426 ? 15.867 -6.055 7.457 1 90.19 426 THR B O 1
ATOM 7495 N N . MET B 1 427 ? 16.844 -4.152 6.84 1 88.19 427 MET B N 1
ATOM 7496 C CA . MET B 1 427 ? 15.797 -3.312 7.418 1 88.19 427 MET B CA 1
ATOM 7497 C C . MET B 1 427 ? 14.469 -3.516 6.695 1 88.19 427 MET B C 1
ATOM 7499 O O . MET B 1 427 ? 13.414 -3.59 7.332 1 88.19 427 MET B O 1
ATOM 7503 N N . SER B 1 428 ? 14.555 -3.502 5.418 1 89 428 SER B N 1
ATOM 7504 C CA . SER B 1 428 ? 13.352 -3.717 4.629 1 89 428 SER B CA 1
ATOM 7505 C C . SER B 1 428 ? 12.695 -5.047 4.977 1 89 428 SER B C 1
ATOM 7507 O O . SER B 1 428 ? 11.469 -5.133 5.082 1 89 428 SER B O 1
ATOM 7509 N N . ASN B 1 429 ? 13.531 -6.055 5.113 1 88.81 429 ASN B N 1
ATOM 7510 C CA . ASN B 1 429 ? 13 -7.371 5.453 1 88.81 429 ASN B CA 1
ATOM 7511 C C . ASN B 1 429 ? 12.406 -7.391 6.859 1 88.81 429 ASN B C 1
ATOM 7513 O O . ASN B 1 429 ? 11.375 -8.023 7.094 1 88.81 429 ASN B O 1
ATOM 7517 N N . MET B 1 430 ? 13.047 -6.746 7.801 1 84.38 430 MET B N 1
ATOM 7518 C CA . MET B 1 430 ? 12.531 -6.672 9.164 1 84.38 430 MET B CA 1
ATOM 7519 C C . MET B 1 430 ? 11.164 -5.984 9.188 1 84.38 430 MET B C 1
ATOM 7521 O O . MET B 1 430 ? 10.258 -6.418 9.898 1 84.38 430 MET B O 1
ATOM 7525 N N . ARG B 1 431 ? 11.008 -4.957 8.445 1 83.75 431 ARG B N 1
ATOM 7526 C CA . ARG B 1 431 ? 9.734 -4.246 8.383 1 83.75 431 ARG B CA 1
ATOM 7527 C C . ARG B 1 431 ? 8.656 -5.117 7.746 1 83.75 431 ARG B C 1
ATOM 7529 O O . ARG B 1 431 ? 7.496 -5.086 8.172 1 83.75 431 ARG B O 1
ATOM 7536 N N . HIS B 1 432 ? 9.062 -5.836 6.824 1 84.19 432 HIS B N 1
ATOM 7537 C CA . HIS B 1 432 ? 8.156 -6.75 6.145 1 84.19 432 HIS B CA 1
ATOM 7538 C C . HIS B 1 432 ? 7.605 -7.797 7.105 1 84.19 432 HIS B C 1
ATOM 7540 O O . HIS B 1 432 ? 6.422 -8.141 7.055 1 84.19 432 HIS B O 1
ATOM 7546 N N . LEU B 1 433 ? 8.383 -8.227 8.023 1 82.44 433 LEU B N 1
ATOM 7547 C CA . LEU B 1 433 ? 8.023 -9.328 8.906 1 82.44 433 LEU B CA 1
ATOM 7548 C C . LEU B 1 433 ? 7.238 -8.828 10.117 1 82.44 433 LEU B C 1
ATOM 7550 O O . LEU B 1 433 ? 6.859 -9.617 10.984 1 82.44 433 LEU B O 1
ATOM 7554 N N . GLU B 1 434 ? 6.871 -7.555 10.07 1 80.88 434 GLU B N 1
ATOM 7555 C CA . GLU B 1 434 ? 6.027 -7.004 11.125 1 80.88 434 GLU B CA 1
ATOM 7556 C C . GLU B 1 434 ? 4.559 -7.336 10.891 1 80.88 434 GLU B C 1
ATOM 7558 O O . GLU B 1 434 ? 3.775 -7.426 11.836 1 80.88 434 GLU B O 1
ATOM 7563 N N . VAL B 1 435 ? 4.25 -7.449 9.695 1 83.75 435 VAL B N 1
ATOM 7564 C CA . VAL B 1 435 ? 2.859 -7.645 9.297 1 83.75 435 VAL B CA 1
ATOM 7565 C C . VAL B 1 435 ? 2.549 -9.141 9.227 1 83.75 435 VAL B C 1
ATOM 7567 O O . VAL B 1 435 ? 3.232 -9.891 8.523 1 83.75 435 VAL B O 1
ATOM 7570 N N . LYS B 1 436 ? 1.48 -9.578 9.906 1 87.12 436 LYS B N 1
ATOM 7571 C CA . LYS B 1 436 ? 1.132 -10.992 9.961 1 87.12 436 LYS B CA 1
ATOM 7572 C C . LYS B 1 436 ? 0.969 -11.57 8.562 1 87.12 436 LYS B C 1
ATOM 7574 O O . LYS B 1 436 ? 1.444 -12.672 8.281 1 87.12 436 LYS B O 1
ATOM 7579 N N . ALA B 1 437 ? 0.31 -10.828 7.727 1 88.94 437 ALA B N 1
ATOM 7580 C CA . ALA B 1 437 ? 0.066 -11.32 6.375 1 88.94 437 ALA B CA 1
ATOM 7581 C C . ALA B 1 437 ? 1.377 -11.523 5.621 1 88.94 437 ALA B C 1
ATOM 7583 O O . ALA B 1 437 ? 1.535 -12.508 4.898 1 88.94 437 ALA B O 1
ATOM 7584 N N . GLN B 1 438 ? 2.314 -10.617 5.785 1 89.06 438 GLN B N 1
ATOM 7585 C CA . GLN B 1 438 ? 3.605 -10.734 5.117 1 89.06 438 GLN B CA 1
ATOM 7586 C C . GLN B 1 438 ? 4.43 -11.875 5.711 1 89.06 438 GLN B C 1
ATOM 7588 O O . GLN B 1 438 ? 5.094 -12.609 4.98 1 89.06 438 GLN B O 1
ATOM 7593 N N . MET B 1 439 ? 4.379 -11.984 7.004 1 88.75 439 MET B N 1
ATOM 7594 C CA . MET B 1 439 ? 5.051 -13.094 7.664 1 88.75 439 MET B CA 1
ATOM 7595 C C . MET B 1 439 ? 4.508 -14.43 7.168 1 88.75 439 MET B C 1
ATOM 7597 O O . MET B 1 439 ? 5.273 -15.359 6.906 1 88.75 439 MET B O 1
ATOM 7601 N N . MET B 1 440 ? 3.209 -14.445 7.113 1 91.38 440 MET B N 1
ATOM 7602 C CA . MET B 1 440 ? 2.553 -15.656 6.629 1 91.38 440 MET B CA 1
ATOM 7603 C C . MET B 1 440 ? 3.043 -16.016 5.23 1 91.38 440 MET B C 1
ATOM 7605 O O . MET B 1 440 ? 3.373 -17.188 4.969 1 91.38 440 MET B O 1
ATOM 7609 N N . GLU B 1 441 ? 3.094 -15.094 4.348 1 91.62 441 GLU B N 1
ATOM 7610 C CA . GLU B 1 441 ? 3.525 -15.344 2.979 1 91.62 441 GLU B CA 1
ATOM 7611 C C . GLU B 1 441 ? 4.961 -15.859 2.938 1 91.62 441 GLU B C 1
ATOM 7613 O O . GLU B 1 441 ? 5.262 -16.812 2.213 1 91.62 441 GLU B O 1
ATOM 7618 N N . ASP B 1 442 ? 5.801 -15.258 3.689 1 87.88 442 ASP B N 1
ATOM 7619 C CA . ASP B 1 442 ? 7.199 -15.68 3.742 1 87.88 442 ASP B CA 1
ATOM 7620 C C . ASP B 1 442 ? 7.316 -17.109 4.254 1 87.88 442 ASP B C 1
ATOM 7622 O O . ASP B 1 442 ? 8.031 -17.922 3.67 1 87.88 442 ASP B O 1
ATOM 7626 N N . PHE B 1 443 ? 6.594 -17.344 5.309 1 88.38 443 PHE B N 1
ATOM 7627 C CA . PHE B 1 443 ? 6.66 -18.672 5.91 1 88.38 443 PHE B CA 1
ATOM 7628 C C . PHE B 1 443 ? 6.07 -19.719 4.973 1 88.38 443 PHE B C 1
ATOM 7630 O O . PHE B 1 443 ? 6.586 -20.828 4.879 1 88.38 443 PHE B O 1
ATOM 7637 N N . ALA B 1 444 ? 5.008 -19.344 4.352 1 91.81 444 ALA B N 1
ATOM 7638 C CA . ALA B 1 444 ? 4.379 -20.266 3.414 1 91.81 444 ALA B CA 1
ATOM 7639 C C . ALA B 1 444 ? 5.332 -20.625 2.279 1 91.81 444 ALA B C 1
ATOM 7641 O O . ALA B 1 444 ? 5.477 -21.812 1.934 1 91.81 444 ALA B O 1
ATOM 7642 N N . ARG B 1 445 ? 6 -19.719 1.776 1 88.62 445 ARG B N 1
ATOM 7643 C CA . ARG B 1 445 ? 6.922 -19.969 0.671 1 88.62 445 ARG B CA 1
ATOM 7644 C C . ARG B 1 445 ? 8.117 -20.781 1.132 1 88.62 445 ARG B C 1
ATOM 7646 O O . ARG B 1 445 ? 8.578 -21.688 0.417 1 88.62 445 ARG B O 1
ATOM 7653 N N . GLU B 1 446 ? 8.594 -20.438 2.264 1 85.56 446 GLU B N 1
ATOM 7654 C CA . GLU B 1 446 ? 9.711 -21.203 2.805 1 85.56 446 GLU B CA 1
ATOM 7655 C C . GLU B 1 446 ? 9.305 -22.656 3.094 1 85.56 446 GLU B C 1
ATOM 7657 O O . GLU B 1 446 ? 10.094 -23.578 2.898 1 85.56 446 GLU B O 1
ATOM 7662 N N . ALA B 1 447 ? 8.117 -22.766 3.6 1 87.5 447 ALA B N 1
ATOM 7663 C CA . ALA B 1 447 ? 7.605 -24.125 3.854 1 87.5 447 ALA B CA 1
ATOM 7664 C C . ALA B 1 447 ? 7.531 -24.922 2.562 1 87.5 447 ALA B C 1
ATOM 7666 O O . ALA B 1 447 ? 7.84 -26.125 2.555 1 87.5 447 ALA B O 1
ATOM 7667 N N . LEU B 1 448 ? 7.145 -24.297 1.558 1 85.25 448 LEU B N 1
ATOM 7668 C CA . LEU B 1 448 ? 6.996 -24.953 0.27 1 85.25 448 LEU B CA 1
ATOM 7669 C C . LEU B 1 448 ? 8.359 -25.359 -0.292 1 85.25 448 LEU B C 1
ATOM 7671 O O . LEU B 1 448 ? 8.523 -26.469 -0.801 1 85.25 448 LEU B O 1
ATOM 7675 N N . VAL B 1 449 ? 9.336 -24.547 -0.137 1 77.75 449 VAL B N 1
ATOM 7676 C CA . VAL B 1 449 ? 10.617 -24.734 -0.799 1 77.75 449 VAL B CA 1
ATOM 7677 C C . VAL B 1 449 ? 11.523 -25.609 0.071 1 77.75 449 VAL B C 1
ATOM 7679 O O . VAL B 1 449 ? 12.164 -26.531 -0.426 1 77.75 449 VAL B O 1
ATOM 7682 N N . TYR B 1 450 ? 11.555 -25.281 1.423 1 74.62 450 TYR B N 1
ATOM 7683 C CA . TYR B 1 450 ? 12.523 -25.922 2.301 1 74.62 450 TYR B CA 1
ATOM 7684 C C . TYR B 1 450 ? 11.859 -27.016 3.127 1 74.62 450 TYR B C 1
ATOM 7686 O O . TYR B 1 450 ? 12.547 -27.859 3.727 1 74.62 450 TYR B O 1
ATOM 7694 N N . GLY B 1 451 ? 10.633 -26.984 3.131 1 77.69 451 GLY B N 1
ATOM 7695 C CA . GLY B 1 451 ? 9.938 -27.906 4.023 1 77.69 451 GLY B CA 1
ATOM 7696 C C . GLY B 1 451 ? 9.898 -27.422 5.461 1 77.69 451 GLY B C 1
ATOM 7697 O O . GLY B 1 451 ? 9.32 -28.078 6.328 1 77.69 451 GLY B O 1
ATOM 7698 N N . HIS B 1 452 ? 10.703 -26.344 5.727 1 77.19 452 HIS B N 1
ATOM 7699 C CA . HIS B 1 452 ? 10.633 -25.703 7.043 1 77.19 452 HIS B CA 1
ATOM 7700 C C . HIS B 1 452 ? 10.898 -24.203 6.949 1 77.19 452 HIS B C 1
ATOM 7702 O O . HIS B 1 452 ? 11.766 -23.781 6.184 1 77.19 452 HIS B O 1
ATOM 7708 N N . PRO B 1 453 ? 10.109 -23.484 7.754 1 75.5 453 PRO B N 1
ATOM 7709 C CA . PRO B 1 453 ? 10.438 -22.062 7.801 1 75.5 453 PRO B CA 1
ATOM 7710 C C . PRO B 1 453 ? 11.742 -21.781 8.547 1 75.5 453 PRO B C 1
ATOM 7712 O O . PRO B 1 453 ? 12.039 -22.438 9.547 1 75.5 453 PRO B O 1
ATOM 7715 N N . GLN B 1 454 ? 12.609 -21.016 7.949 1 72.88 454 GLN B N 1
ATOM 7716 C CA . GLN B 1 454 ? 13.867 -20.641 8.586 1 72.88 454 GLN B CA 1
ATOM 7717 C C . GLN B 1 454 ? 13.688 -19.406 9.484 1 72.88 454 GLN B C 1
ATOM 7719 O O . GLN B 1 454 ? 12.805 -18.578 9.242 1 72.88 454 GLN B O 1
ATOM 7724 N N . ARG B 1 455 ? 14.516 -19.438 10.484 1 76.81 455 ARG B N 1
ATOM 7725 C CA . ARG B 1 455 ? 14.555 -18.219 11.297 1 76.81 455 ARG B CA 1
ATOM 7726 C C . ARG B 1 455 ? 15.156 -17.047 10.516 1 76.81 455 ARG B C 1
ATOM 7728 O O . ARG B 1 455 ? 16.219 -17.188 9.906 1 76.81 455 ARG B O 1
ATOM 7735 N N . PRO B 1 456 ? 14.461 -16 10.492 1 79.19 456 PRO B N 1
ATOM 7736 C CA . PRO B 1 456 ? 14.969 -14.867 9.727 1 79.19 456 PRO B CA 1
ATOM 7737 C C . PRO B 1 456 ? 16.391 -14.469 10.117 1 79.19 456 PRO B C 1
ATOM 7739 O O . PRO B 1 456 ? 17.172 -14.031 9.273 1 79.19 456 PRO B O 1
ATOM 7742 N N . GLU B 1 457 ? 16.766 -14.703 11.367 1 80.06 457 GLU B N 1
ATOM 7743 C CA . GLU B 1 457 ? 18.078 -14.297 11.867 1 80.06 457 GLU B CA 1
ATOM 7744 C C . GLU B 1 457 ? 19.188 -15.07 11.18 1 80.06 457 GLU B C 1
ATOM 7746 O O . GLU B 1 457 ? 20.281 -14.523 10.945 1 80.06 457 GLU B O 1
ATOM 7751 N N . GLU B 1 458 ? 18.891 -16.266 10.859 1 82.81 458 GLU B N 1
ATOM 7752 C CA . GLU B 1 458 ? 19.891 -17.078 10.164 1 82.81 458 GLU B CA 1
ATOM 7753 C C . GLU B 1 458 ? 20.188 -16.5 8.781 1 82.81 458 GLU B C 1
ATOM 7755 O O . GLU B 1 458 ? 21.359 -16.406 8.383 1 82.81 458 GLU B O 1
ATOM 7760 N N . PHE B 1 459 ? 19.234 -16.188 8.156 1 86.56 459 PHE B N 1
ATOM 7761 C CA . PHE B 1 459 ? 19.438 -15.625 6.832 1 86.56 459 PHE B CA 1
ATOM 7762 C C . PHE B 1 459 ? 20.078 -14.242 6.922 1 86.56 459 PHE B C 1
ATOM 7764 O O . PHE B 1 459 ? 20.875 -13.859 6.055 1 86.56 459 PHE B O 1
ATOM 7771 N N . TYR B 1 460 ? 19.766 -13.508 7.992 1 88.94 460 TYR B N 1
ATOM 7772 C CA . TYR B 1 460 ? 20.391 -12.211 8.195 1 88.94 460 TYR B CA 1
ATOM 7773 C C . TYR B 1 460 ? 21.906 -12.352 8.344 1 88.94 460 TYR B C 1
ATOM 7775 O O . TYR B 1 460 ? 22.672 -11.5 7.887 1 88.94 460 TYR B O 1
ATOM 7783 N N . GLN B 1 461 ? 22.281 -13.414 8.93 1 91.62 461 GLN B N 1
ATOM 7784 C CA . GLN B 1 461 ? 23.719 -13.664 9.086 1 91.62 461 GLN B CA 1
ATOM 7785 C C . GLN B 1 461 ? 24.375 -13.953 7.746 1 91.62 461 GLN B C 1
ATOM 7787 O O . GLN B 1 461 ? 25.5 -13.508 7.488 1 91.62 461 GLN B O 1
ATOM 7792 N N . GLU B 1 462 ? 23.656 -14.719 6.922 1 93.94 462 GLU B N 1
ATOM 7793 C CA . GLU B 1 462 ? 24.172 -14.992 5.586 1 93.94 462 GLU B CA 1
ATOM 7794 C C . GLU B 1 462 ? 24.312 -13.703 4.773 1 93.94 462 GLU B C 1
ATOM 7796 O O . GLU B 1 462 ? 25.297 -13.508 4.059 1 93.94 462 GLU B O 1
ATOM 7801 N N . ILE B 1 463 ? 23.344 -12.883 4.902 1 96.31 463 ILE B N 1
ATOM 7802 C CA . ILE B 1 463 ? 23.328 -11.609 4.203 1 96.31 463 ILE B CA 1
ATOM 7803 C C . ILE B 1 463 ? 24.484 -10.742 4.688 1 96.31 463 ILE B C 1
ATOM 7805 O O . ILE B 1 463 ? 25.203 -10.148 3.881 1 96.31 463 ILE B O 1
ATOM 7809 N N . ALA B 1 464 ? 24.734 -10.727 5.953 1 94.81 464 ALA B N 1
ATOM 7810 C CA . ALA B 1 464 ? 25.766 -9.883 6.562 1 94.81 464 ALA B CA 1
ATOM 7811 C C . ALA B 1 464 ? 27.156 -10.367 6.18 1 94.81 464 ALA B C 1
ATOM 7813 O O . ALA B 1 464 ? 28.125 -9.586 6.195 1 94.81 464 ALA B O 1
ATOM 7814 N N . ALA B 1 465 ? 27.266 -11.594 5.789 1 96.69 465 ALA B N 1
ATOM 7815 C CA . ALA B 1 465 ? 28.578 -12.203 5.516 1 96.69 465 ALA B CA 1
ATOM 7816 C C . ALA B 1 465 ? 28.984 -11.992 4.062 1 96.69 465 ALA B C 1
ATOM 7818 O O . ALA B 1 465 ? 30.109 -12.297 3.678 1 96.69 465 ALA B O 1
ATOM 7819 N N . VAL B 1 466 ? 28.156 -11.438 3.262 1 98.12 466 VAL B N 1
ATOM 7820 C CA . VAL B 1 466 ? 28.438 -11.25 1.845 1 98.12 466 VAL B CA 1
ATOM 7821 C C . VAL B 1 466 ? 29.594 -10.266 1.679 1 98.12 466 VAL B C 1
ATOM 7823 O O . VAL B 1 466 ? 29.625 -9.219 2.334 1 98.12 466 VAL B O 1
ATOM 7826 N N . THR B 1 467 ? 30.516 -10.555 0.79 1 97.88 467 THR B N 1
ATOM 7827 C CA . THR B 1 467 ? 31.688 -9.711 0.57 1 97.88 467 THR B CA 1
ATOM 7828 C C . THR B 1 467 ? 31.656 -9.109 -0.83 1 97.88 467 THR B C 1
ATOM 7830 O O . THR B 1 467 ? 30.844 -9.508 -1.67 1 97.88 467 THR B O 1
ATOM 7833 N N . LYS B 1 468 ? 32.625 -8.195 -1.058 1 97.44 468 LYS B N 1
ATOM 7834 C CA . LYS B 1 468 ? 32.781 -7.586 -2.375 1 97.44 468 LYS B CA 1
ATOM 7835 C C . LYS B 1 468 ? 33.156 -8.633 -3.424 1 97.44 468 LYS B C 1
ATOM 7837 O O . LYS B 1 468 ? 32.656 -8.578 -4.555 1 97.44 468 LYS B O 1
ATOM 7842 N N . LYS B 1 469 ? 33.938 -9.492 -3.018 1 97.81 469 LYS B N 1
ATOM 7843 C CA . LYS B 1 469 ? 34.375 -10.555 -3.928 1 97.81 469 LYS B CA 1
ATOM 7844 C C . LYS B 1 469 ? 33.188 -11.43 -4.34 1 97.81 469 LYS B C 1
ATOM 7846 O O . LYS B 1 469 ? 33.094 -11.836 -5.5 1 97.81 469 LYS B O 1
ATOM 7851 N N . ASP B 1 470 ? 32.344 -11.766 -3.375 1 98.25 470 ASP B N 1
ATOM 7852 C CA . ASP B 1 470 ? 31.141 -12.555 -3.686 1 98.25 470 ASP B CA 1
ATOM 7853 C C . ASP B 1 470 ? 30.297 -11.875 -4.766 1 98.25 470 ASP B C 1
ATOM 7855 O O . ASP B 1 470 ? 29.844 -12.531 -5.703 1 98.25 470 ASP B O 1
ATOM 7859 N N . ILE B 1 471 ? 30.141 -10.578 -4.621 1 98.25 471 ILE B N 1
ATOM 7860 C CA . ILE B 1 471 ? 29.312 -9.805 -5.547 1 98.25 471 ILE B CA 1
ATOM 7861 C C . ILE B 1 471 ? 29.953 -9.812 -6.934 1 98.25 471 ILE B C 1
ATOM 7863 O O . ILE B 1 471 ? 29.281 -10.062 -7.934 1 98.25 471 ILE B O 1
ATOM 7867 N N . SER B 1 472 ? 31.234 -9.531 -6.992 1 98 472 SER B N 1
ATOM 7868 C CA . SER B 1 472 ? 31.953 -9.484 -8.266 1 98 472 SER B CA 1
ATOM 7869 C C . SER B 1 472 ? 31.938 -10.844 -8.953 1 98 472 SER B C 1
ATOM 7871 O O . SER B 1 472 ? 31.781 -10.93 -10.18 1 98 472 SER B O 1
ATOM 7873 N N . THR B 1 473 ? 32.094 -11.852 -8.188 1 98.06 473 THR B N 1
ATOM 7874 C CA . THR B 1 473 ? 32.094 -13.203 -8.734 1 98.06 473 THR B CA 1
ATOM 7875 C C . THR B 1 473 ? 30.734 -13.57 -9.305 1 98.06 473 THR B C 1
ATOM 7877 O O . THR B 1 473 ? 30.641 -14.141 -10.398 1 98.06 473 THR B O 1
ATOM 7880 N N . LEU B 1 474 ? 29.703 -13.266 -8.555 1 98.19 474 LEU B N 1
ATOM 7881 C CA . LEU B 1 474 ? 28.359 -13.578 -9.039 1 98.19 474 LEU B CA 1
ATOM 7882 C C . LEU B 1 474 ? 28.031 -12.773 -10.289 1 98.19 474 LEU B C 1
ATOM 7884 O O . LEU B 1 474 ? 27.453 -13.305 -11.234 1 98.19 474 LEU B O 1
ATOM 7888 N N . ALA B 1 475 ? 28.375 -11.484 -10.281 1 97.75 475 ALA B N 1
ATOM 7889 C CA . ALA B 1 475 ? 28.156 -10.648 -11.461 1 97.75 475 ALA B CA 1
ATOM 7890 C C . ALA B 1 475 ? 28.875 -11.211 -12.68 1 97.75 475 ALA B C 1
ATOM 7892 O O . ALA B 1 475 ? 28.312 -11.281 -13.773 1 97.75 475 ALA B O 1
ATOM 7893 N N . ALA B 1 476 ? 30.094 -11.641 -12.445 1 97.25 476 ALA B N 1
ATOM 7894 C CA . ALA B 1 476 ? 30.891 -12.227 -13.516 1 97.25 476 ALA B CA 1
ATOM 7895 C C . ALA B 1 476 ? 30.234 -13.492 -14.07 1 97.25 476 ALA B C 1
ATOM 7897 O O . ALA B 1 476 ? 30.188 -13.688 -15.281 1 97.25 476 ALA B O 1
ATOM 7898 N N . LYS B 1 477 ? 29.812 -14.266 -13.164 1 96.81 477 LYS B N 1
ATOM 7899 C CA . LYS B 1 477 ? 29.172 -15.508 -13.562 1 96.81 477 LYS B CA 1
ATOM 7900 C C . LYS B 1 477 ? 27.938 -15.227 -14.422 1 96.81 477 LYS B C 1
ATOM 7902 O O . LYS B 1 477 ? 27.719 -15.891 -15.438 1 96.81 477 LYS B O 1
ATOM 7907 N N . MET B 1 478 ? 27.141 -14.281 -14.055 1 96.5 478 MET B N 1
ATOM 7908 C CA . MET B 1 478 ? 25.891 -13.977 -14.766 1 96.5 478 MET B CA 1
ATOM 7909 C C . MET B 1 478 ? 26.188 -13.398 -16.141 1 96.5 478 MET B C 1
ATOM 7911 O O . MET B 1 478 ? 25.609 -13.836 -17.141 1 96.5 478 MET B O 1
ATOM 7915 N N . ILE B 1 479 ? 27.062 -12.508 -16.234 1 95 479 ILE B N 1
ATOM 7916 C CA . ILE B 1 479 ? 27.266 -11.773 -17.484 1 95 479 ILE B CA 1
ATOM 7917 C C . ILE B 1 479 ? 28.078 -12.625 -18.453 1 95 479 ILE B C 1
ATOM 7919 O O . ILE B 1 479 ? 27.938 -12.5 -19.672 1 95 479 ILE B O 1
ATOM 7923 N N . ASN B 1 480 ? 28.891 -13.516 -17.906 1 94.06 480 ASN B N 1
ATOM 7924 C CA . ASN B 1 480 ? 29.781 -14.273 -18.781 1 94.06 480 ASN B CA 1
ATOM 7925 C C . ASN B 1 480 ? 29.188 -15.633 -19.141 1 94.06 480 ASN B C 1
ATOM 7927 O O . ASN B 1 480 ? 29.562 -16.219 -20.156 1 94.06 480 ASN B O 1
ATOM 7931 N N . SER B 1 481 ? 28.312 -16.109 -18.359 1 90.38 481 SER B N 1
ATOM 7932 C CA . SER B 1 481 ? 27.891 -17.484 -18.578 1 90.38 481 SER B CA 1
ATOM 7933 C C . SER B 1 481 ? 26.438 -17.562 -19.078 1 90.38 481 SER B C 1
ATOM 7935 O O . SER B 1 481 ? 26 -18.594 -19.578 1 90.38 481 SER B O 1
ATOM 7937 N N . SER B 1 482 ? 25.734 -16.578 -18.938 1 91.19 482 SER B N 1
ATOM 7938 C CA . SER B 1 482 ? 24.328 -16.609 -19.297 1 91.19 482 SER B CA 1
ATOM 7939 C C . SER B 1 482 ? 24.047 -15.844 -20.578 1 91.19 482 SER B C 1
ATOM 7941 O O . SER B 1 482 ? 24.484 -14.695 -20.719 1 91.19 482 SER B O 1
ATOM 7943 N N . ILE B 1 483 ? 23.406 -16.547 -21.516 1 95.75 483 ILE B N 1
ATOM 7944 C CA . ILE B 1 483 ? 22.828 -15.789 -22.625 1 95.75 483 ILE B CA 1
ATOM 7945 C C . ILE B 1 483 ? 21.781 -14.812 -22.109 1 95.75 483 ILE B C 1
ATOM 7947 O O . ILE B 1 483 ? 20.844 -15.211 -21.406 1 95.75 483 ILE B O 1
ATOM 7951 N N . PRO B 1 484 ? 21.938 -13.586 -22.391 1 97.38 484 PRO B N 1
ATOM 7952 C CA . PRO B 1 484 ? 20.984 -12.633 -21.828 1 97.38 484 PRO B CA 1
ATOM 7953 C C . PRO B 1 484 ? 19.578 -12.789 -22.375 1 97.38 484 PRO B C 1
ATOM 7955 O O . PRO B 1 484 ? 19.406 -13.219 -23.531 1 97.38 484 PRO B O 1
ATOM 7958 N N . ALA B 1 485 ? 18.594 -12.492 -21.562 1 98 485 ALA B N 1
ATOM 7959 C CA . ALA B 1 485 ? 17.203 -12.359 -21.969 1 98 485 ALA B CA 1
ATOM 7960 C C . ALA B 1 485 ? 16.766 -10.898 -21.984 1 98 485 ALA B C 1
ATOM 7962 O O . ALA B 1 485 ? 17.016 -10.156 -21.031 1 98 485 ALA B O 1
ATOM 7963 N N . ILE B 1 486 ? 16.219 -10.484 -23.078 1 97.94 486 ILE B N 1
ATOM 7964 C CA . ILE B 1 486 ? 15.773 -9.094 -23.172 1 97.94 486 ILE B CA 1
ATOM 7965 C C . ILE B 1 486 ? 14.281 -9.055 -23.5 1 97.94 486 ILE B C 1
ATOM 7967 O O . ILE B 1 486 ? 13.766 -9.914 -24.203 1 97.94 486 ILE B O 1
ATOM 7971 N N . SER B 1 487 ? 13.586 -8.094 -22.906 1 97.06 487 SER B N 1
ATOM 7972 C CA . SER B 1 487 ? 12.156 -7.906 -23.156 1 97.06 487 SER B CA 1
ATOM 7973 C C . SER B 1 487 ? 11.812 -6.426 -23.266 1 97.06 487 SER B C 1
ATOM 7975 O O . SER B 1 487 ? 12.477 -5.574 -22.672 1 97.06 487 SER B O 1
ATOM 7977 N N . ILE B 1 488 ? 10.844 -6.121 -24.094 1 95.56 488 ILE B N 1
ATOM 7978 C CA . ILE B 1 488 ? 10.328 -4.773 -24.297 1 95.56 488 ILE B CA 1
ATOM 7979 C C . ILE B 1 488 ? 8.805 -4.777 -24.125 1 95.56 488 ILE B C 1
ATOM 7981 O O . ILE B 1 488 ? 8.117 -5.652 -24.656 1 95.56 488 ILE B O 1
ATOM 7985 N N . LEU B 1 489 ? 8.32 -3.973 -23.312 1 93.12 489 LEU B N 1
ATOM 7986 C CA . LEU B 1 489 ? 6.895 -3.697 -23.172 1 93.12 489 LEU B CA 1
ATOM 7987 C C . LEU B 1 489 ? 6.562 -2.293 -23.672 1 93.12 489 LEU B C 1
ATOM 7989 O O . LEU B 1 489 ? 7.004 -1.304 -23.078 1 93.12 489 LEU B O 1
ATOM 7993 N N . GLY B 1 490 ? 5.84 -2.205 -24.719 1 90.12 490 GLY B N 1
ATOM 7994 C CA . GLY B 1 490 ? 5.562 -0.935 -25.375 1 90.12 490 GLY B CA 1
ATOM 7995 C C . GLY B 1 490 ? 6.188 -0.818 -26.75 1 90.12 490 GLY B C 1
ATOM 7996 O O . GLY B 1 490 ? 6.578 -1.823 -27.344 1 90.12 490 GLY B O 1
ATOM 7997 N N . GLU B 1 491 ? 6.27 0.404 -27.25 1 88.88 491 GLU B N 1
ATOM 7998 C CA . GLU B 1 491 ? 6.766 0.631 -28.594 1 88.88 491 GLU B CA 1
ATOM 7999 C C . GLU B 1 491 ? 8.289 0.581 -28.641 1 88.88 491 GLU B C 1
ATOM 8001 O O . GLU B 1 491 ? 8.953 0.879 -27.656 1 88.88 491 GLU B O 1
ATOM 8006 N N . SER B 1 492 ? 8.836 0.102 -29.719 1 88.56 492 SER B N 1
ATOM 8007 C CA . SER B 1 492 ? 10.273 0.123 -29.969 1 88.56 492 SER B CA 1
ATOM 8008 C C . SER B 1 492 ? 10.594 0.885 -31.25 1 88.56 492 SER B C 1
ATOM 8010 O O . SER B 1 492 ? 9.703 1.138 -32.062 1 88.56 492 SER B O 1
ATOM 8012 N N . SER B 1 493 ? 11.852 1.402 -31.203 1 81 493 SER B N 1
ATOM 8013 C CA . SER B 1 493 ? 12.266 2.18 -32.375 1 81 493 SER B CA 1
ATOM 8014 C C . SER B 1 493 ? 12.867 1.283 -33.438 1 81 493 SER B C 1
ATOM 8016 O O . SER B 1 493 ? 13.906 0.663 -33.219 1 81 493 SER B O 1
ATOM 8018 N N . GLY B 1 494 ? 12.172 0.917 -34.406 1 76.12 494 GLY B N 1
ATOM 8019 C CA . GLY B 1 494 ? 12.758 0.296 -35.594 1 76.12 494 GLY B CA 1
ATOM 8020 C C . GLY B 1 494 ? 12.625 -1.216 -35.594 1 76.12 494 GLY B C 1
ATOM 8021 O O . GLY B 1 494 ? 11.75 -1.771 -34.938 1 76.12 494 GLY B O 1
ATOM 8022 N N . ASP B 1 495 ? 13.539 -1.86 -36.375 1 77.5 495 ASP B N 1
ATOM 8023 C CA . ASP B 1 495 ? 13.562 -3.309 -36.562 1 77.5 495 ASP B CA 1
ATOM 8024 C C . ASP B 1 495 ? 14.305 -3.992 -35.406 1 77.5 495 ASP B C 1
ATOM 8026 O O . ASP B 1 495 ? 15.5 -3.76 -35.219 1 77.5 495 ASP B O 1
ATOM 8030 N N . ASP B 1 496 ? 13.602 -4.742 -34.594 1 84.06 496 ASP B N 1
ATOM 8031 C CA . ASP B 1 496 ? 14.164 -5.406 -33.438 1 84.06 496 ASP B CA 1
ATOM 8032 C C . ASP B 1 496 ? 14.586 -6.836 -33.75 1 84.06 496 ASP B C 1
ATOM 8034 O O . ASP B 1 496 ? 14.852 -7.633 -32.844 1 84.06 496 ASP B O 1
ATOM 8038 N N . SER B 1 497 ? 14.688 -7.184 -35.031 1 85.44 497 SER B N 1
ATOM 8039 C CA . SER B 1 497 ? 14.945 -8.562 -35.406 1 85.44 497 SER B CA 1
ATOM 8040 C C . SER B 1 497 ? 16.328 -9.016 -35 1 85.44 497 SER B C 1
ATOM 8042 O O . SER B 1 497 ? 16.531 -10.18 -34.625 1 85.44 497 SER B O 1
ATOM 8044 N N . ASP B 1 498 ? 17.266 -8.133 -34.938 1 91 498 ASP B N 1
ATOM 8045 C CA . ASP B 1 498 ? 18.625 -8.531 -34.594 1 91 498 ASP B CA 1
ATOM 8046 C C . ASP B 1 498 ? 19.031 -7.93 -33.25 1 91 498 ASP B C 1
ATOM 8048 O O . ASP B 1 498 ? 20.219 -7.91 -32.906 1 91 498 ASP B O 1
ATOM 8052 N N . LEU B 1 499 ? 18.109 -7.402 -32.594 1 93.94 499 LEU B N 1
ATOM 8053 C CA . LEU B 1 499 ? 18.406 -6.699 -31.344 1 93.94 499 LEU B CA 1
ATOM 8054 C C . LEU B 1 499 ? 19.047 -7.645 -30.344 1 93.94 499 LEU B C 1
ATOM 8056 O O . LEU B 1 499 ? 20.031 -7.285 -29.688 1 93.94 499 LEU B O 1
ATOM 8060 N N . HIS B 1 500 ? 18.5 -8.82 -30.188 1 94.88 500 HIS B N 1
ATOM 8061 C CA . HIS B 1 500 ? 19.031 -9.773 -29.234 1 94.88 500 HIS B CA 1
ATOM 8062 C C . HIS B 1 500 ? 20.469 -10.148 -29.578 1 94.88 500 HIS B C 1
ATOM 8064 O O . HIS B 1 500 ? 21.328 -10.242 -28.688 1 94.88 500 HIS B O 1
ATOM 8070 N N . GLN B 1 501 ? 20.719 -10.383 -30.812 1 93.75 501 GLN B N 1
ATOM 8071 C CA . GLN B 1 501 ? 22.078 -10.711 -31.25 1 93.75 501 GLN B CA 1
ATOM 8072 C C . GLN B 1 501 ? 23.031 -9.562 -30.953 1 93.75 501 GLN B C 1
ATOM 8074 O O . GLN B 1 501 ? 24.156 -9.797 -30.5 1 93.75 501 GLN B O 1
ATOM 8079 N N . LYS B 1 502 ? 22.594 -8.422 -31.219 1 93.19 502 LYS B N 1
ATOM 8080 C CA . LYS B 1 502 ? 23.422 -7.25 -30.953 1 93.19 502 LYS B CA 1
ATOM 8081 C C . LYS B 1 502 ? 23.719 -7.125 -29.453 1 93.19 502 LYS B C 1
ATOM 8083 O O . LYS B 1 502 ? 24.844 -6.766 -29.078 1 93.19 502 LYS B O 1
ATOM 8088 N N . VAL B 1 503 ? 22.75 -7.383 -28.656 1 95.12 503 VAL B N 1
ATOM 8089 C CA . VAL B 1 503 ? 22.938 -7.32 -27.219 1 95.12 503 VAL B CA 1
ATOM 8090 C C . VAL B 1 503 ? 23.938 -8.391 -26.781 1 95.12 503 VAL B C 1
ATOM 8092 O O . VAL B 1 503 ? 24.797 -8.141 -25.938 1 95.12 503 VAL B O 1
ATOM 8095 N N . CYS B 1 504 ? 23.844 -9.594 -27.328 1 94.06 504 CYS B N 1
ATOM 8096 C CA . CYS B 1 504 ? 24.781 -10.664 -27.031 1 94.06 504 CYS B CA 1
ATOM 8097 C C . CYS B 1 504 ? 26.203 -10.258 -27.406 1 94.06 504 CYS B C 1
ATOM 8099 O O . CYS B 1 504 ? 27.141 -10.5 -26.656 1 94.06 504 CYS B O 1
ATOM 8101 N N . MET B 1 505 ? 26.297 -9.633 -28.547 1 92.88 505 MET B N 1
ATOM 8102 C CA . MET B 1 505 ? 27.609 -9.203 -29 1 92.88 505 MET B CA 1
ATOM 8103 C C . MET B 1 505 ? 28.188 -8.125 -28.094 1 92.88 505 MET B C 1
ATOM 8105 O O . MET B 1 505 ? 29.391 -8.109 -27.812 1 92.88 505 MET B O 1
ATOM 8109 N N . ALA B 1 506 ? 27.312 -7.277 -27.688 1 93.19 506 ALA B N 1
ATOM 8110 C CA . ALA B 1 506 ? 27.75 -6.238 -26.75 1 93.19 506 ALA B CA 1
ATOM 8111 C C . ALA B 1 506 ? 28.219 -6.844 -25.438 1 93.19 506 ALA B C 1
ATOM 8113 O O . ALA B 1 506 ? 29.234 -6.426 -24.875 1 93.19 506 ALA B O 1
ATOM 8114 N N . GLN B 1 507 ? 27.516 -7.812 -24.938 1 93.38 507 GLN B N 1
ATOM 8115 C CA . GLN B 1 507 ? 27.828 -8.438 -23.656 1 93.38 507 GLN B CA 1
ATOM 8116 C C . GLN B 1 507 ? 29.078 -9.297 -23.734 1 93.38 507 GLN B C 1
ATOM 8118 O O . GLN B 1 507 ? 29.969 -9.195 -22.891 1 93.38 507 GLN B O 1
ATOM 8123 N N . PHE B 1 508 ? 29.25 -10.109 -24.797 1 92.06 508 PHE B N 1
ATOM 8124 C CA . PHE B 1 508 ? 30.281 -11.133 -24.859 1 92.06 508 PHE B CA 1
ATOM 8125 C C . PHE B 1 508 ? 31.5 -10.617 -25.609 1 92.06 508 PHE B C 1
ATOM 8127 O O . PHE B 1 508 ? 32.625 -11.023 -25.328 1 92.06 508 PHE B O 1
ATOM 8134 N N . ASN B 1 509 ? 31.203 -9.734 -26.594 1 86.25 509 ASN B N 1
ATOM 8135 C CA . ASN B 1 509 ? 32.312 -9.305 -27.469 1 86.25 509 ASN B CA 1
ATOM 8136 C C . ASN B 1 509 ? 32.656 -7.84 -27.234 1 86.25 509 ASN B C 1
ATOM 8138 O O . ASN B 1 509 ? 33.469 -7.277 -27.969 1 86.25 509 ASN B O 1
ATOM 8142 N N . ASN B 1 510 ? 32.062 -7.18 -26.375 1 84.62 510 ASN B N 1
ATOM 8143 C CA . ASN B 1 510 ? 32.281 -5.777 -26.062 1 84.62 510 ASN B CA 1
ATOM 8144 C C . ASN B 1 510 ? 32.031 -4.875 -27.266 1 84.62 510 ASN B C 1
ATOM 8146 O O . ASN B 1 510 ? 32.75 -3.902 -27.469 1 84.62 510 ASN B O 1
ATOM 8150 N N . GLN B 1 511 ? 31.109 -5.332 -28.141 1 83.88 511 GLN B N 1
ATOM 8151 C CA . GLN B 1 511 ? 30.672 -4.48 -29.234 1 83.88 511 GLN B CA 1
ATOM 8152 C C . GLN B 1 511 ? 29.5 -3.588 -28.797 1 83.88 511 GLN B C 1
ATOM 8154 O O . GLN B 1 511 ? 28.391 -4.066 -28.594 1 83.88 511 GLN B O 1
ATOM 8159 N N . PRO B 1 512 ? 29.75 -2.355 -28.766 1 86.06 512 PRO B N 1
ATOM 8160 C CA . PRO B 1 512 ? 28.719 -1.484 -28.188 1 86.06 512 PRO B CA 1
ATOM 8161 C C . PRO B 1 512 ? 27.469 -1.4 -29.062 1 86.06 512 PRO B C 1
ATOM 8163 O O . PRO B 1 512 ? 27.562 -1.452 -30.297 1 86.06 512 PRO B O 1
ATOM 8166 N N . LEU B 1 513 ? 26.312 -1.319 -28.391 1 86.94 513 LEU B N 1
ATOM 8167 C CA . LEU B 1 513 ? 25.031 -1.165 -29.078 1 86.94 513 LEU B CA 1
ATOM 8168 C C . LEU B 1 513 ? 24.875 0.243 -29.641 1 86.94 513 LEU B C 1
ATOM 8170 O O . LEU B 1 513 ? 24.141 0.453 -30.609 1 86.94 513 LEU B O 1
ATOM 8174 N N . ILE B 1 514 ? 25.438 1.191 -28.844 1 78 514 ILE B N 1
ATOM 8175 C CA . ILE B 1 514 ? 25.391 2.598 -29.219 1 78 514 ILE B CA 1
ATOM 8176 C C . ILE B 1 514 ? 26.766 3.223 -29.094 1 78 514 ILE B C 1
ATOM 8178 O O . ILE B 1 514 ? 27.703 2.592 -28.562 1 78 514 ILE B O 1
ATOM 8182 N N . GLY B 1 515 ? 26.938 4.438 -29.656 1 63.38 515 GLY B N 1
ATOM 8183 C CA . GLY B 1 515 ? 28.234 5.109 -29.578 1 63.38 515 GLY B CA 1
ATOM 8184 C C . GLY B 1 515 ? 28.672 5.355 -28.141 1 63.38 515 GLY B C 1
ATOM 8185 O O . GLY B 1 515 ? 28.109 4.805 -27.203 1 63.38 515 GLY B O 1
ATOM 8186 N N . LYS B 1 516 ? 29.641 6.207 -27.844 1 57.41 516 LYS B N 1
ATOM 8187 C CA . LYS B 1 516 ? 30.328 6.418 -26.562 1 57.41 516 LYS B CA 1
ATOM 8188 C C . LYS B 1 516 ? 29.359 6.906 -25.5 1 57.41 516 LYS B C 1
ATOM 8190 O O . LYS B 1 516 ? 28.516 7.773 -25.75 1 57.41 516 LYS B O 1
ATOM 8195 N N . GL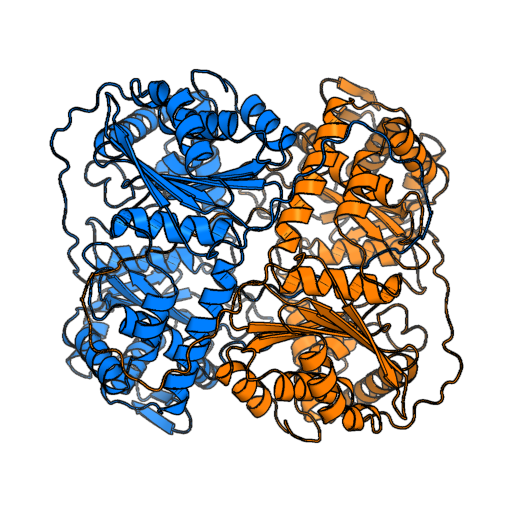N B 1 517 ? 29.109 6.055 -24.281 1 60.03 517 GLN B N 1
ATOM 8196 C CA . GLN B 1 517 ? 28.234 6.445 -23.188 1 60.03 517 GLN B CA 1
ATOM 8197 C C . GLN B 1 517 ? 29.016 6.617 -21.891 1 60.03 517 GLN B C 1
ATOM 8199 O O . GLN B 1 517 ? 30.078 6.016 -21.719 1 60.03 517 GLN B O 1
ATOM 8204 N N . TYR B 1 518 ? 28.688 7.766 -21.047 1 55.22 518 TYR B N 1
ATOM 8205 C CA . TYR B 1 518 ? 29.266 7.984 -19.734 1 55.22 518 TYR B CA 1
ATOM 8206 C C . TYR B 1 518 ? 28.328 7.516 -18.625 1 55.22 518 TYR B C 1
ATOM 8208 O O . TYR B 1 518 ? 27.125 7.812 -18.672 1 55.22 518 TYR B O 1
ATOM 8216 N N . VAL B 1 519 ? 28.719 6.387 -17.922 1 56.91 519 VAL B N 1
ATOM 8217 C CA . VAL B 1 519 ? 27.922 5.922 -16.797 1 56.91 519 VAL B CA 1
ATOM 8218 C C . VAL B 1 519 ? 28.594 6.297 -15.477 1 56.91 519 VAL B C 1
ATOM 8220 O O . VAL B 1 519 ? 29.797 6.051 -15.297 1 56.91 519 VAL B O 1
ATOM 8223 N N . ARG B 1 520 ? 27.891 7.121 -14.578 1 54.81 520 ARG B N 1
ATOM 8224 C CA . ARG B 1 520 ? 28.422 7.488 -13.273 1 54.81 520 ARG B CA 1
ATOM 8225 C C . ARG B 1 520 ? 28.047 6.449 -12.219 1 54.81 520 ARG B C 1
ATOM 8227 O O . ARG B 1 520 ? 26.891 6.082 -12.086 1 54.81 520 ARG B O 1
ATOM 8234 N N . ILE B 1 521 ? 29 5.723 -11.75 1 52.88 521 ILE B N 1
ATOM 8235 C CA . ILE B 1 521 ? 28.828 4.82 -10.617 1 52.88 521 ILE B CA 1
ATOM 8236 C C . ILE B 1 521 ? 29.578 5.352 -9.406 1 52.88 521 ILE B C 1
ATOM 8238 O O . ILE B 1 521 ? 30.812 5.352 -9.391 1 52.88 521 ILE B O 1
ATOM 8242 N N . GLY B 1 522 ? 28.906 5.848 -8.414 1 53.34 522 GLY B N 1
ATOM 8243 C CA . GLY B 1 522 ? 29.547 6.574 -7.332 1 53.34 522 GLY B CA 1
ATOM 8244 C C . GLY B 1 522 ? 30.156 7.895 -7.777 1 53.34 522 GLY B C 1
ATOM 8245 O O . GLY B 1 522 ? 29.469 8.719 -8.391 1 53.34 522 GLY B O 1
ATOM 8246 N N . ASP B 1 523 ? 31.406 8.203 -7.402 1 53.59 523 ASP B N 1
ATOM 8247 C CA . ASP B 1 523 ? 32.094 9.461 -7.723 1 53.59 523 ASP B CA 1
ATOM 8248 C C . ASP B 1 523 ? 32.875 9.344 -9.023 1 53.59 523 ASP B C 1
ATOM 8250 O O . ASP B 1 523 ? 33.625 10.25 -9.383 1 53.59 523 ASP B O 1
ATOM 8254 N N . LYS B 1 524 ? 32.688 8.188 -9.688 1 56.62 524 LYS B N 1
ATOM 8255 C CA . LYS B 1 524 ? 33.5 7.961 -10.883 1 56.62 524 LYS B CA 1
ATOM 8256 C C . LYS B 1 524 ? 32.625 7.914 -12.133 1 56.62 524 LYS B C 1
ATOM 8258 O O . LYS B 1 524 ? 31.5 7.418 -12.094 1 56.62 524 LYS B O 1
ATOM 8263 N N . VAL B 1 525 ? 33 8.617 -13.156 1 63.84 525 VAL B N 1
ATOM 8264 C CA . VAL B 1 525 ? 32.344 8.57 -14.461 1 63.84 525 VAL B CA 1
ATOM 8265 C C . VAL B 1 525 ? 33.125 7.613 -15.375 1 63.84 525 VAL B C 1
ATOM 8267 O O . VAL B 1 525 ? 34.312 7.73 -15.539 1 63.84 525 VAL B O 1
ATOM 8270 N N . TYR B 1 526 ? 32.469 6.582 -15.805 1 56.72 526 TYR B N 1
ATOM 8271 C CA . TYR B 1 526 ? 33.062 5.605 -16.688 1 56.72 526 TYR B CA 1
ATOM 8272 C C . TYR B 1 526 ? 32.594 5.797 -18.125 1 56.72 526 TYR B C 1
ATOM 8274 O O . TYR B 1 526 ? 31.438 6.113 -18.359 1 56.72 526 TYR B O 1
ATOM 8282 N N . GLU B 1 527 ? 33.656 5.914 -19.109 1 60.31 527 GLU B N 1
ATOM 8283 C CA . GLU B 1 527 ? 33.406 6 -20.547 1 60.31 527 GLU B CA 1
ATOM 8284 C C . GLU B 1 527 ? 33.375 4.613 -21.188 1 60.31 527 GLU B C 1
ATOM 8286 O O . GLU B 1 527 ? 34.281 3.801 -20.938 1 60.31 527 GLU B O 1
ATOM 8291 N N . TYR B 1 528 ? 32.125 4.273 -21.734 1 50.47 528 TYR B N 1
ATOM 8292 C CA . TYR B 1 528 ? 32.094 3.016 -22.469 1 50.47 528 TYR B CA 1
ATOM 8293 C C . TYR B 1 528 ? 31.797 3.256 -23.953 1 50.47 528 TYR B C 1
ATOM 8295 O O . TYR B 1 528 ? 31.094 4.203 -24.297 1 50.47 528 TYR B O 1
#

Nearest PDB structures (foldseek):
  8bep-assembly1_K  TM=8.459E-01  e=6.452E-32  Arabidopsis thaliana
  8ab7-assembly1_A  TM=8.290E-01  e=1.162E-29  Yarrowia lipolytica
  1hr6-assembly4_H  TM=8.562E-01  e=5.792E-29  Saccharomyces cerevisiae
  1hr8-assembly2_D  TM=8.494E-01  e=2.094E-28  Saccharomyces cerevisiae
  8bq6-assembly1_BA  TM=8.534E-01  e=4.199E-28  Arabidopsis thaliana

Solvent-accessible surface area (backbone atoms only — not comparable to full-atom values): 54512 Å² total; per-residue (Å²): 101,52,38,75,54,73,89,60,86,76,66,60,79,38,68,59,38,39,45,50,78,81,82,80,73,82,77,76,78,78,65,73,72,79,75,74,80,75,76,61,62,66,78,71,53,68,48,79,48,76,46,83,52,94,64,48,48,33,39,37,35,18,21,55,50,93,69,76,75,39,25,29,36,33,42,36,25,71,37,19,23,32,70,38,81,93,42,70,68,10,44,52,40,46,52,39,48,46,48,69,40,29,19,72,68,93,33,64,31,46,65,51,40,44,50,54,24,38,53,41,29,24,40,40,40,55,44,66,46,51,58,29,27,38,44,37,38,34,29,30,51,91,46,44,48,61,49,45,37,50,53,45,31,39,70,27,24,43,45,87,45,73,66,52,46,50,52,16,51,50,49,48,50,50,26,52,56,49,39,69,68,46,83,55,50,54,42,54,54,52,52,37,38,32,28,8,24,16,57,79,33,36,63,14,36,47,43,53,54,49,67,71,62,57,70,58,49,76,44,70,68,51,43,48,52,51,52,49,50,42,38,49,47,47,47,64,22,45,72,69,47,64,35,37,38,34,29,32,40,32,44,60,65,58,51,51,52,24,44,64,75,38,49,68,43,62,60,58,27,68,64,50,86,62,69,85,62,79,67,76,81,76,78,62,56,82,63,21,37,70,36,75,50,75,41,80,51,49,71,34,77,52,94,88,40,84,39,57,35,15,37,39,34,42,30,26,60,35,52,16,8,45,34,89,50,33,44,42,50,54,38,47,32,40,35,35,30,24,44,47,63,82,59,65,77,55,51,49,66,33,63,81,16,41,32,26,35,34,45,63,67,35,48,92,64,53,46,45,32,25,36,45,47,71,46,40,36,83,79,37,24,40,31,34,43,34,34,31,24,33,36,82,42,51,56,53,52,55,44,48,53,48,51,54,42,52,36,38,36,70,51,68,69,53,71,66,51,48,53,19,14,40,33,33,47,53,38,55,51,55,59,46,57,46,34,56,52,41,36,38,22,38,40,40,32,13,31,71,61,51,70,47,65,72,54,68,66,60,53,50,50,51,40,68,65,56,48,69,63,55,43,13,51,52,36,39,48,27,61,72,69,32,58,54,14,34,23,35,44,22,49,67,63,74,83,66,86,56,45,58,59,45,49,47,37,25,60,77,65,68,40,71,73,55,76,85,44,77,48,34,51,84,97,42,75,42,83,82,110,60,47,81,51,76,90,67,88,74,63,62,71,55,58,62,36,32,62,43,84,77,84,80,74,83,76,75,78,80,65,71,71,79,76,73,79,74,74,61,61,66,78,71,53,66,47,78,48,76,45,82,53,93,63,46,48,35,38,37,36,19,22,56,50,93,68,76,74,39,25,27,36,32,42,34,25,70,36,19,23,33,71,37,80,95,41,70,67,10,43,51,33,47,53,39,49,49,49,70,39,28,18,72,69,91,32,65,32,46,65,51,40,40,50,55,24,37,55,40,30,23,41,40,42,54,45,65,46,52,58,29,28,39,43,38,39,34,30,31,51,92,45,44,48,60,49,46,37,50,52,44,30,38,70,26,25,42,45,86,44,73,67,52,48,50,52,16,50,50,49,47,51,51,30,55,55,50,49,69,68,46,82,64,51,56,40,55,52,52,53,38,40,33,28,8,24,13,58,83,34,36,62,14,38,47,42,56,54,50,68,72,60,58,69,59,48,77,46,71,66,50,42,48,51,50,51,49,50,42,37,50,46,46,48,64,23,45,71,68,48,64,35,38,38,34,29,31,40,31,44,59,66,57,51,50,52,25,45,63,74,40,48,68,43,61,61,58,27,68,65,50,85,60,71,87,61,79,68,77,79,78,78,61,58,82,62,19,36,71,35,73,50,76,40,80,49,48,70,35,80,51,93,87,40,86,40,56,35,16,37,40,35,42,31,26,61,35,52,16,12,38,35,90,51,32,43,42,51,53,37,47,32,39,36,34,30,23,46,49,63,80,60,66,78,53,51,52,66,33,63,81,17,41,32,26,35,34,44,63,69,34,49,92,64,53,46,47,32,26,34,45,48,72,48,41,35,83,79,36,22,42,30,35,42,35,33,32,23,34,36,83,42,50,55,54,50,54,44,48,54,48,51,55,43,51,35,38,36,68,51,67,66,54,71,65,52,49,53,20,14,39,33,34,48,54,40,55,51,55,58,46,54,47,34,56,53,44,36,39,22,42,39,41,25,15,30,72,55,49,68,45,62,71,55,68,66,59,55,50,51,50,40,68,65,56,46,69,66,54,44,14,50,51,37,39,50,27,60,72,70,32,60,55,12,33,23,35,42,20,48,69,65,74,84,64,86,55,46,60,58,45,49,47,36,26,61,74,65,68,40,71,74,55,77,85,44,76,49,34,52,83,98,43,74,42,82,81